Protein AF-0000000087150815 (afdb_homodimer)

InterPro domains:
  IPR011041 Soluble quinoprotein glucose/sorbosone dehydrogenase, beta-propeller domain superfamily [SSF50952] (86-424)
  IPR011042 Six-bladed beta-propeller, TolB-like [G3DSA:2.120.10.30] (76-422)
  IPR054539 Pyrroloquinoline quinone-dependent pyranose dehydrogenase, beta-propeller domain [PF22807] (89-421)

Secondary structure (DSSP, 8-state):
--------TTGGGGGGGTHHHHHHHHHHHHHHTSPPP---TTSHHHHHS--TTTT-----TTTTT--PPPPPSSPPPHHHHHHHHHH-B--TTEEEEEEEE--TTEEEEEE-TTSPEEEEESTT--EEEEEEETTEEEEEEEE-S-S---EEEEETTEEEEE-SS-EEEETTGGG-TT---S-EEEE------STTT----EE-TTS-EEEEE--SSSSS---TTSSEEEEE-TTT--EEEEEES--B---EEE-TTT--EEEEEBPPSSSBTTBSEEEEEE--STTEE--TTTEETTTEE-TTT-TT--GGGSPPPSEEEEET--EEEEEE---SSS-GGGTT-EEEEE---SSSSS----EEEEEE--TTS-S-EEEEEEB--EETTTEES--EEEEEE-TTS-EEEEETTTTEEEEEEE---/----------GGGGGGGTTHHHHHHHHHHHHHTSPPP---TTSHHHHHS--TTTT-----TTTTT--PPPPPSSPPPHHHHHHHHHH-B--TTEEEEEEEE--TTEEEEEE-TTS-EEEEESTT--EEEEEEETTEEEEEEEE-S-S---EEEEETTEEEEE-SS-EEEETTGGG-TT---S-EEEE------STTT----EE-TTS-EEEEE--SSSSS---TTSSEEEEE-TTT--EEEEEES--B---EEE-TTT--EEEEEBPPSSSBTTBSEEEEEE--STTEE--TTTEETTTEE-TTT-TT--GGGSPPPSEEEEET--EEEEEE---SSS-GGGTT-EEEEE---SSSSS----EEEEEE--TTS-S-EEEEEEB--EETTTEES--EEEEEE-TTS-EEEEETTTTEEEEEEE---

Sequence (850 aa):
MKSAFNRSIFAFAAIALLAGTTFASAQQQTDKNRALKKYESGTKEFWTHPPDDWFLGDETEAQKGLAPPSGPPTGASDTELAAMMKKIKLPPGFKIEVYASNVLAARQMAWGDKGTLFVGSFGLGNVYAIKDNNGKKEVKTILKGLNMPTGLAFQNGALYVIAVDKLIRYDNAEANLDNLGSGKVVYDDMPSYAAHGWKYIAVDKDGWFYLPFGPPFNIGIPPTSVSQIRRVDPKTGNAEIVALGVRNSVGGDVDPRTGKYWFTENARDWISDDLPSDKLNMISKIGEHFGYPYCHQGNLPDDKFAMGHKCSEFTPPVFNLGAHVAPLGMKFYTGSQFPAEYKNSILIAEHGSWNRHKYQGGRIVRITAGPDGKNAKQEIFASGWIEGDQGYLGRPADIVLDKDGSILVADDWAGAIYRISYSKKMKSAFNRSIFAFAAIALLAGTTFASAQQQTDKNRALKKYESGTKEFWTHPPDDWFLGDETEAQKGLAPPSGPPTGASDTELAAMMKKIKLPPGFKIEVYASNVLAARQMAWGDKGTLFVGSFGLGNVYAIKDNNGKKEVKTILKGLNMPTGLAFQNGALYVIAVDKLIRYDNAEANLDNLGSGKVVYDDMPSYAAHGWKYIAVDKDGWFYLPFGPPFNIGIPPTSVSQIRRVDPKTGNAEIVALGVRNSVGGDVDPRTGKYWFTENARDWISDDLPSDKLNMISKIGEHFGYPYCHQGNLPDDKFAMGHKCSEFTPPVFNLGAHVAPLGMKFYTGSQFPAEYKNSILIAEHGSWNRHKYQGGRIVRITAGPDGKNAKQEIFASGWIEGDQGYLGRPADIVLDKDGSILVADDWAGAIYRISYSKK

Structure (mmCIF, N/CA/C/O backbone):
data_AF-0000000087150815-model_v1
#
loop_
_entity.id
_entity.type
_entity.pdbx_description
1 polymer 'Glucose/Sorbosone dehydrogenase domain-containing protein'
#
loop_
_atom_site.group_PDB
_atom_site.id
_atom_site.type_symbol
_atom_site.label_atom_id
_atom_site.label_alt_id
_atom_site.label_comp_id
_atom_site.label_asym_id
_atom_site.label_entity_id
_atom_site.label_seq_id
_atom_site.pdbx_PDB_ins_code
_atom_site.Cartn_x
_atom_site.Cartn_y
_atom_site.Cartn_z
_atom_site.occupancy
_atom_site.B_iso_or_equiv
_atom_site.auth_seq_id
_atom_site.auth_com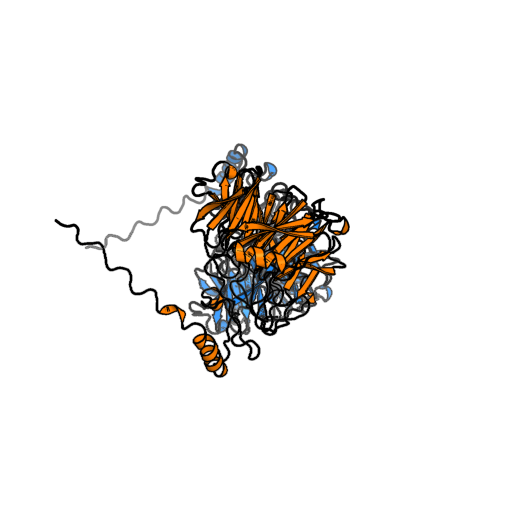p_id
_atom_site.auth_asym_id
_atom_site.auth_atom_id
_atom_site.pdbx_PDB_model_num
ATOM 1 N N . MET A 1 1 ? 7.059 -17.828 -72.375 1 16.86 1 MET A N 1
ATOM 2 C CA . MET A 1 1 ? 8.445 -18.219 -72.125 1 16.86 1 MET A CA 1
ATOM 3 C C . MET A 1 1 ? 8.734 -18.25 -70.625 1 16.86 1 MET A C 1
ATOM 5 O O . MET A 1 1 ? 9.805 -18.688 -70.25 1 16.86 1 MET A O 1
ATOM 9 N N . LYS A 1 2 ? 8.047 -17.344 -69.875 1 22.64 2 LYS A N 1
ATOM 10 C CA . LYS A 1 2 ? 8.422 -16.5 -68.75 1 22.64 2 LYS A CA 1
ATOM 11 C C . LYS A 1 2 ? 8.43 -17.266 -67.438 1 22.64 2 LYS A C 1
ATOM 13 O O . LYS A 1 2 ? 7.605 -17.016 -66.562 1 22.64 2 LYS A O 1
ATOM 18 N N . SER A 1 3 ? 8.633 -18.703 -67.375 1 20.19 3 SER A N 1
ATOM 19 C CA . SER A 1 3 ? 8.32 -19.75 -66.438 1 20.19 3 SER A CA 1
ATOM 20 C C . SER A 1 3 ? 9.328 -19.781 -65.312 1 20.19 3 SER A C 1
ATOM 22 O O . SER A 1 3 ? 9.438 -20.781 -64.562 1 20.19 3 SER A O 1
ATOM 24 N N . ALA A 1 4 ? 10.344 -18.781 -65.188 1 23.55 4 ALA A N 1
ATOM 25 C CA . ALA A 1 4 ? 11.719 -19 -64.75 1 23.55 4 ALA A CA 1
ATOM 26 C C . ALA A 1 4 ? 11.766 -19.266 -63.219 1 23.55 4 ALA A C 1
ATOM 28 O O . ALA A 1 4 ? 12.734 -19.828 -62.719 1 23.55 4 ALA A O 1
ATOM 29 N N . PHE A 1 5 ? 11.062 -18.594 -62.219 1 24.27 5 PHE A N 1
ATOM 30 C CA . PHE A 1 5 ? 11.672 -18 -61.031 1 24.27 5 PHE A CA 1
ATOM 31 C C . PHE A 1 5 ? 11.703 -19 -59.875 1 24.27 5 PHE A C 1
ATOM 33 O O . PHE A 1 5 ? 11.992 -18.641 -58.75 1 24.27 5 PHE A O 1
ATOM 40 N N . ASN A 1 6 ? 11.227 -20.297 -59.938 1 21.69 6 ASN A N 1
ATOM 41 C CA . ASN A 1 6 ? 10.68 -20.938 -58.75 1 21.69 6 ASN A CA 1
ATOM 42 C C . ASN A 1 6 ? 11.789 -21.422 -57.812 1 21.69 6 ASN A C 1
ATOM 44 O O . ASN A 1 6 ? 11.516 -21.938 -56.719 1 21.69 6 ASN A O 1
ATOM 48 N N . ARG A 1 7 ? 13.125 -21.688 -58.188 1 25.08 7 ARG A N 1
ATOM 49 C CA . ARG A 1 7 ? 13.727 -22.922 -57.688 1 25.08 7 ARG A CA 1
ATOM 50 C C . ARG A 1 7 ? 14.312 -22.719 -56.281 1 25.08 7 ARG A C 1
ATOM 52 O O . ARG A 1 7 ? 14.203 -23.594 -55.438 1 25.08 7 ARG A O 1
ATOM 59 N N . SER A 1 8 ? 15.281 -21.812 -55.938 1 24.91 8 SER A N 1
ATOM 60 C CA . SER A 1 8 ? 16.562 -22.234 -55.344 1 24.91 8 SER A CA 1
ATOM 61 C C . SER A 1 8 ? 16.531 -22.219 -53.844 1 24.91 8 SER A C 1
ATOM 63 O O . SER A 1 8 ? 17.562 -22.266 -53.188 1 24.91 8 SER A O 1
ATOM 65 N N . ILE A 1 9 ? 15.414 -22.094 -53.031 1 26.08 9 ILE A N 1
ATOM 66 C CA . ILE A 1 9 ? 15.586 -21.516 -51.688 1 26.08 9 ILE A CA 1
ATOM 67 C C . ILE A 1 9 ? 16.062 -22.594 -50.719 1 26.08 9 ILE A C 1
ATOM 69 O O . ILE A 1 9 ? 15.898 -22.469 -49.5 1 26.08 9 ILE A O 1
ATOM 73 N N . PHE A 1 10 ? 16.625 -23.844 -51.031 1 23.58 10 PHE A N 1
ATOM 74 C CA . PHE A 1 10 ? 16.562 -24.969 -50.125 1 23.58 10 PHE A CA 1
ATOM 75 C C . PHE A 1 10 ? 17.656 -24.875 -49.062 1 23.58 10 PHE A C 1
ATOM 77 O O . PHE A 1 10 ? 17.562 -25.484 -48 1 23.58 10 PHE A O 1
ATOM 84 N N . ALA A 1 11 ? 18.891 -24.328 -49.25 1 25.8 11 ALA A N 1
ATOM 85 C CA . ALA A 1 11 ? 20.062 -25.047 -48.719 1 25.8 11 ALA A CA 1
ATOM 86 C C . ALA A 1 11 ? 20.297 -24.719 -47.25 1 25.8 11 ALA A C 1
ATOM 88 O O . ALA A 1 11 ? 21 -25.438 -46.562 1 25.8 11 ALA A O 1
ATOM 89 N N . PHE A 1 12 ? 20.078 -23.516 -46.719 1 27.19 12 PHE A N 1
ATOM 90 C CA . PHE A 1 12 ? 21.031 -23.062 -45.688 1 27.19 12 PHE A CA 1
ATOM 91 C C . PHE A 1 12 ? 20.656 -23.594 -44.312 1 27.19 12 PHE A C 1
ATOM 93 O O . PHE A 1 12 ? 20.891 -22.938 -43.312 1 27.19 12 PHE A O 1
ATOM 100 N N . ALA A 1 13 ? 19.766 -24.625 -44.094 1 25.81 13 ALA A N 1
ATOM 101 C CA . ALA A 1 13 ? 19.219 -24.859 -42.75 1 25.81 13 ALA A CA 1
ATOM 102 C C . ALA A 1 13 ? 20.219 -25.609 -41.875 1 25.81 13 ALA A C 1
ATOM 104 O O . ALA A 1 13 ? 19.969 -25.812 -40.688 1 25.81 13 ALA A O 1
ATOM 105 N N . ALA A 1 14 ? 21.328 -26.234 -42.344 1 27.72 14 ALA A N 1
ATOM 106 C CA . ALA A 1 14 ? 21.906 -27.344 -41.594 1 27.72 14 ALA A CA 1
ATOM 107 C C . ALA A 1 14 ? 22.781 -26.844 -40.438 1 27.72 14 ALA A C 1
ATOM 109 O O . ALA A 1 14 ? 23.156 -27.625 -39.562 1 27.72 14 ALA A O 1
ATOM 110 N N . ILE A 1 15 ? 23.344 -25.641 -40.5 1 28.25 15 ILE A N 1
ATOM 111 C CA . ILE A 1 15 ? 24.594 -25.547 -39.75 1 28.25 15 ILE A CA 1
ATOM 112 C C . ILE A 1 15 ? 24.281 -25.359 -38.25 1 28.25 15 ILE A C 1
ATOM 114 O O . ILE A 1 15 ? 25.188 -25.328 -37.438 1 28.25 15 ILE A O 1
ATOM 118 N N . ALA A 1 16 ? 23.062 -25.078 -37.781 1 26.72 16 ALA A N 1
ATOM 119 C CA . ALA A 1 16 ? 22.922 -24.484 -36.438 1 26.72 16 ALA A CA 1
ATOM 120 C C . ALA A 1 16 ? 23.016 -25.547 -35.375 1 26.72 16 ALA A C 1
ATOM 122 O O . ALA A 1 16 ? 22.953 -25.234 -34.156 1 26.72 16 ALA A O 1
ATOM 123 N N . LEU A 1 17 ? 23.094 -26.875 -35.719 1 29.45 17 LEU A N 1
ATOM 124 C CA . LEU A 1 17 ? 22.859 -27.844 -34.656 1 29.45 17 LEU A CA 1
ATOM 125 C C . LEU A 1 17 ? 24.094 -28.016 -33.75 1 29.45 17 LEU A C 1
ATOM 127 O O . LEU A 1 17 ? 23.969 -28.375 -32.594 1 29.45 17 LEU A O 1
ATOM 131 N N . LEU A 1 18 ? 25.328 -27.891 -34.344 1 28.66 18 LEU A N 1
ATOM 132 C CA . LEU A 1 18 ? 26.469 -28.406 -33.594 1 28.66 18 LEU A CA 1
ATOM 133 C C . LEU A 1 18 ? 26.906 -27.422 -32.5 1 28.66 18 LEU A C 1
ATOM 135 O O . LEU A 1 18 ? 27.781 -27.734 -31.688 1 28.66 18 LEU A O 1
ATOM 139 N N . ALA A 1 19 ? 26.484 -26.109 -32.562 1 32.75 19 ALA A N 1
ATOM 140 C CA . ALA A 1 19 ? 27.141 -25.141 -31.672 1 32.75 19 ALA A CA 1
ATOM 141 C C . ALA A 1 19 ? 26.641 -25.281 -30.234 1 32.75 19 ALA A C 1
ATOM 143 O O . ALA A 1 19 ? 27.047 -24.531 -29.359 1 32.75 19 ALA A O 1
ATOM 144 N N . GLY A 1 20 ? 25.844 -26.203 -29.953 1 30.84 20 GLY A N 1
ATOM 145 C CA . GLY A 1 20 ? 25.203 -26.203 -28.641 1 30.84 20 GLY A CA 1
ATOM 146 C C . GLY A 1 20 ? 26.141 -26.594 -27.516 1 30.84 20 GLY A C 1
ATOM 147 O O . GLY A 1 20 ? 26.094 -26.031 -26.422 1 30.84 20 GLY A O 1
ATOM 148 N N . THR A 1 21 ? 27.016 -27.656 -27.703 1 37.81 21 THR A N 1
ATOM 149 C CA . THR A 1 21 ? 27.797 -28.172 -26.578 1 37.81 21 THR A CA 1
ATOM 150 C C . THR A 1 21 ? 28.984 -27.25 -26.281 1 37.81 21 THR A C 1
ATOM 152 O O . THR A 1 21 ? 29.406 -27.125 -25.141 1 37.81 21 THR A O 1
ATOM 155 N N . THR A 1 22 ? 29.656 -26.734 -27.312 1 38.59 22 THR A N 1
ATOM 156 C CA . THR A 1 22 ? 30.875 -25.969 -27.141 1 38.59 22 THR A CA 1
ATOM 157 C C . THR A 1 22 ? 30.562 -24.609 -26.5 1 38.59 22 THR A C 1
ATOM 159 O O . THR A 1 22 ? 31.453 -23.969 -25.922 1 38.59 22 THR A O 1
ATOM 162 N N . PHE A 1 23 ? 29.391 -24.078 -26.672 1 35.88 23 PHE A N 1
ATOM 163 C CA . PHE A 1 23 ? 29.047 -22.766 -26.141 1 35.88 23 PHE A CA 1
ATOM 164 C C . PHE A 1 23 ? 28.875 -22.812 -24.625 1 35.88 23 PHE A C 1
ATOM 166 O O . PHE A 1 23 ? 29.188 -21.844 -23.938 1 35.88 23 PHE A O 1
ATOM 173 N N . ALA A 1 24 ? 28.5 -23.969 -23.969 1 39.47 24 ALA A N 1
ATOM 174 C CA . ALA A 1 24 ? 28.406 -24.016 -22.516 1 39.47 24 ALA A CA 1
ATOM 175 C C . ALA A 1 24 ? 29.781 -23.984 -21.859 1 39.47 24 ALA A C 1
ATOM 177 O O . ALA A 1 24 ? 29.984 -23.281 -20.859 1 39.47 24 ALA A O 1
ATOM 178 N N . SER A 1 25 ? 30.812 -24.75 -22.391 1 39.47 25 SER A N 1
ATOM 179 C CA . SER A 1 25 ? 32.156 -24.734 -21.797 1 39.47 25 SER A CA 1
ATOM 180 C C . SER A 1 25 ? 32.844 -23.391 -22.016 1 39.47 25 SER A C 1
ATOM 182 O O . SER A 1 25 ? 33.625 -22.953 -21.188 1 39.47 25 SER A O 1
ATOM 184 N N . ALA A 1 26 ? 32.719 -22.891 -23.156 1 42.22 26 ALA A N 1
ATOM 185 C CA . ALA A 1 26 ? 33.375 -21.625 -23.422 1 42.22 26 ALA A CA 1
ATOM 186 C C . ALA A 1 26 ? 32.719 -20.5 -22.609 1 42.22 26 ALA A C 1
ATOM 188 O O . ALA A 1 26 ? 33.406 -19.547 -22.219 1 42.22 26 ALA A O 1
ATOM 189 N N . GLN A 1 27 ? 31.422 -20.531 -22.438 1 41.69 27 GLN A N 1
ATOM 190 C CA . GLN A 1 27 ? 30.75 -19.562 -21.562 1 41.69 27 GLN A CA 1
ATOM 191 C C . GLN A 1 27 ? 31.172 -19.75 -20.109 1 41.69 27 GLN A C 1
ATOM 193 O O . GLN A 1 27 ? 31.297 -18.766 -19.375 1 41.69 27 GLN A O 1
ATOM 198 N N . GLN A 1 28 ? 31.375 -20.938 -19.609 1 44.97 28 GLN A N 1
ATOM 199 C CA . GLN A 1 28 ? 31.891 -21.172 -18.25 1 44.97 28 GLN A CA 1
ATOM 200 C C . GLN A 1 28 ? 33.312 -20.594 -18.109 1 44.97 28 GLN A C 1
ATOM 202 O O . GLN A 1 28 ? 33.625 -20.031 -17.062 1 44.97 28 GLN A O 1
ATOM 207 N N . GLN A 1 29 ? 34.125 -20.891 -18.953 1 46.22 29 GLN A N 1
ATOM 208 C CA . GLN A 1 29 ? 35.5 -20.406 -18.859 1 46.22 29 GLN A CA 1
ATOM 209 C C . GLN A 1 29 ? 35.562 -18.891 -18.938 1 46.22 29 GLN A C 1
ATOM 211 O O . GLN A 1 29 ? 36.344 -18.25 -18.234 1 46.22 29 GLN A O 1
ATOM 216 N N . THR A 1 30 ? 34.938 -18.312 -19.891 1 49.72 30 THR A N 1
ATOM 217 C CA . THR A 1 30 ? 34.938 -16.859 -20.016 1 49.72 30 THR A CA 1
ATOM 218 C C . THR A 1 30 ? 34.312 -16.203 -18.797 1 49.72 30 THR A C 1
ATOM 220 O O . THR A 1 30 ? 34.594 -15.047 -18.484 1 49.72 30 THR A O 1
ATOM 223 N N . ASP A 1 31 ? 33.5 -16.922 -18.031 1 58.19 31 ASP A N 1
ATOM 224 C CA . ASP A 1 31 ? 32.781 -16.375 -16.875 1 58.19 31 ASP A CA 1
ATOM 225 C C . ASP A 1 31 ? 33.688 -16.312 -15.656 1 58.19 31 ASP A C 1
ATOM 227 O O . ASP A 1 31 ? 33.531 -15.453 -14.781 1 58.19 31 ASP A O 1
ATOM 231 N N . LYS A 1 32 ? 34.719 -17.203 -15.578 1 58.09 32 LYS A N 1
ATOM 232 C CA . LYS A 1 32 ? 35.5 -17.234 -14.352 1 58.09 32 LYS A CA 1
ATOM 233 C C . LYS A 1 32 ? 36.219 -15.891 -14.125 1 58.09 32 LYS A C 1
ATOM 235 O O . LYS A 1 32 ? 36.344 -15.438 -12.984 1 58.09 32 LYS A O 1
ATOM 240 N N . ASN A 1 33 ? 36.594 -15.25 -15.195 1 68.12 33 ASN A N 1
ATOM 241 C CA . ASN A 1 33 ? 37.406 -14.047 -14.984 1 68.12 33 ASN A CA 1
ATOM 242 C C . ASN A 1 33 ? 36.562 -12.781 -15.094 1 68.12 33 ASN A C 1
ATOM 244 O O . ASN A 1 33 ? 37.062 -11.672 -14.977 1 68.12 33 ASN A O 1
ATOM 248 N N . ARG A 1 34 ? 35.312 -13.117 -15.281 1 79.5 34 ARG A N 1
ATOM 249 C CA . ARG A 1 34 ? 34.5 -11.922 -15.422 1 79.5 34 ARG A CA 1
ATOM 250 C C . ARG A 1 34 ? 34.125 -11.344 -14.062 1 79.5 34 ARG A C 1
ATOM 252 O O . ARG A 1 34 ? 34 -12.086 -13.086 1 79.5 34 ARG A O 1
ATOM 259 N N . ALA A 1 35 ? 34.125 -10.023 -13.906 1 86.06 35 ALA A N 1
ATOM 260 C CA . ALA A 1 35 ? 33.688 -9.336 -12.688 1 86.06 35 ALA A CA 1
ATOM 261 C C . ALA A 1 35 ? 32.25 -9.703 -12.328 1 86.06 35 ALA A C 1
ATOM 263 O O . ALA A 1 35 ? 31.422 -9.953 -13.211 1 86.06 35 ALA A O 1
ATOM 264 N N . LEU A 1 36 ? 32.062 -9.828 -11.039 1 88.06 36 LEU A N 1
ATOM 265 C CA . LEU A 1 36 ? 30.703 -10.078 -10.539 1 88.06 36 LEU A CA 1
ATOM 266 C C . LEU A 1 36 ? 29.766 -8.938 -10.906 1 88.06 36 LEU A C 1
ATOM 268 O O . LEU A 1 36 ? 30.125 -7.766 -10.812 1 88.06 36 LEU A O 1
ATOM 272 N N . LYS A 1 37 ? 28.594 -9.359 -11.414 1 84.25 37 LYS A N 1
ATOM 273 C CA . LYS A 1 37 ? 27.578 -8.352 -11.68 1 84.25 37 LYS A CA 1
ATOM 274 C C . LYS A 1 37 ? 27.016 -7.781 -10.383 1 84.25 37 LYS A C 1
ATOM 276 O O . LYS A 1 37 ? 26.75 -8.523 -9.438 1 84.25 37 LYS A O 1
ATOM 281 N N . LYS A 1 38 ? 26.969 -6.457 -10.312 1 85.31 38 LYS A N 1
ATOM 282 C CA . LYS A 1 38 ? 26.391 -5.73 -9.188 1 85.31 38 LYS A CA 1
ATOM 283 C C . LYS A 1 38 ? 25.469 -4.617 -9.68 1 85.31 38 LYS A C 1
ATOM 285 O O . LYS A 1 38 ? 25.766 -3.936 -10.656 1 85.31 38 LYS A O 1
ATOM 290 N N . TYR A 1 39 ? 24.297 -4.531 -8.938 1 85.81 39 TYR A N 1
ATOM 291 C CA . TYR A 1 39 ? 23.344 -3.52 -9.359 1 85.81 39 TYR A CA 1
ATOM 292 C C . TYR A 1 39 ? 23.031 -2.561 -8.211 1 85.81 39 TYR A C 1
ATOM 294 O O . TYR A 1 39 ? 22.953 -2.973 -7.055 1 85.81 39 TYR A O 1
ATOM 302 N N . GLU A 1 40 ? 22.812 -1.268 -8.57 1 86.38 40 GLU A N 1
ATOM 303 C CA . GLU A 1 40 ? 22.266 -0.286 -7.637 1 86.38 40 GLU A CA 1
ATOM 304 C C . GLU A 1 40 ? 20.734 -0.297 -7.656 1 86.38 40 GLU A C 1
ATOM 306 O O . GLU A 1 40 ? 20.109 0.662 -8.109 1 86.38 40 GLU A O 1
ATOM 311 N N . SER A 1 41 ? 20.188 -1.34 -7.078 1 86.69 41 SER A N 1
ATOM 312 C CA . SER A 1 41 ? 18.766 -1.632 -7.23 1 86.69 41 SER A CA 1
ATOM 313 C C . SER A 1 41 ? 17.938 -0.947 -6.148 1 86.69 41 SER A C 1
ATOM 315 O O . SER A 1 41 ? 16.781 -1.288 -5.941 1 86.69 41 SER A O 1
ATOM 317 N N . GLY A 1 42 ? 18.547 0.012 -5.504 1 84.5 42 GLY A N 1
ATOM 318 C CA . GLY A 1 42 ? 17.828 0.72 -4.453 1 84.5 42 GLY A CA 1
ATOM 319 C C . GLY A 1 42 ? 17.328 2.082 -4.887 1 84.5 42 GLY A C 1
ATOM 320 O O . GLY A 1 42 ? 16.797 2.844 -4.07 1 84.5 42 GLY A O 1
ATOM 321 N N . THR A 1 43 ? 17.453 2.342 -6.129 1 83 43 THR A N 1
ATOM 322 C CA . THR A 1 43 ? 17.125 3.697 -6.562 1 83 43 THR A CA 1
ATOM 323 C C . THR A 1 43 ? 15.93 3.689 -7.512 1 83 43 THR A C 1
ATOM 325 O O . THR A 1 43 ? 15.664 2.684 -8.172 1 83 43 THR A O 1
ATOM 328 N N . LYS A 1 44 ? 15.297 4.816 -7.543 1 82.56 44 LYS A N 1
ATOM 329 C CA . LYS A 1 44 ? 14.211 5.004 -8.5 1 82.56 44 LYS A CA 1
ATOM 330 C C . LYS A 1 44 ? 14.68 4.746 -9.93 1 82.56 44 LYS A C 1
ATOM 332 O O . LYS A 1 44 ? 13.938 4.191 -10.742 1 82.56 44 LYS A O 1
ATOM 337 N N . GLU A 1 45 ? 15.836 5.184 -10.211 1 81.69 45 GLU A N 1
ATOM 338 C CA . GLU A 1 45 ? 16.391 4.996 -11.547 1 81.69 45 GLU A CA 1
ATOM 339 C C . GLU A 1 45 ? 16.422 3.518 -11.938 1 81.69 45 GLU A C 1
ATOM 341 O O . GLU A 1 45 ? 16.188 3.172 -13.094 1 81.69 45 GLU A O 1
ATOM 346 N N . PHE A 1 46 ? 16.656 2.672 -11.023 1 86.25 46 PHE A N 1
ATOM 347 C CA . PHE A 1 46 ? 16.781 1.246 -11.305 1 86.25 46 PHE A CA 1
ATOM 348 C C . PHE A 1 46 ? 15.461 0.666 -11.789 1 86.25 46 PHE A C 1
ATOM 350 O O . PHE A 1 46 ? 15.43 -0.088 -12.766 1 86.25 46 PHE A O 1
ATOM 357 N N . TRP A 1 47 ? 14.32 1.069 -11.156 1 83.38 47 TRP A N 1
ATOM 358 C CA . TRP A 1 47 ? 13.078 0.414 -11.562 1 83.38 47 TRP A CA 1
ATOM 359 C C . TRP A 1 47 ? 12.391 1.198 -12.672 1 83.38 47 TRP A C 1
ATOM 361 O O . TRP A 1 47 ? 11.461 0.695 -13.312 1 83.38 47 TRP A O 1
ATOM 371 N N . THR A 1 48 ? 12.805 2.398 -12.867 1 82.94 48 THR A N 1
ATOM 372 C CA . THR A 1 48 ? 12.266 3.139 -14 1 82.94 48 THR A CA 1
ATOM 373 C C . THR A 1 48 ? 12.898 2.664 -15.305 1 82.94 48 THR A C 1
ATOM 375 O O . THR A 1 48 ? 12.258 2.686 -16.359 1 82.94 48 THR A O 1
ATOM 378 N N . HIS A 1 49 ? 14.195 2.316 -15.211 1 81.12 49 HIS A N 1
ATOM 379 C CA . HIS A 1 49 ? 14.953 1.788 -16.344 1 81.12 49 HIS A CA 1
ATOM 380 C C . HIS A 1 49 ? 15.703 0.514 -15.953 1 81.12 49 HIS A C 1
ATOM 382 O O . HIS A 1 49 ? 16.938 0.491 -15.93 1 81.12 49 HIS A O 1
ATOM 388 N N . PRO A 1 50 ? 14.906 -0.512 -15.789 1 76.25 50 PRO A N 1
ATOM 389 C CA . PRO A 1 50 ? 15.578 -1.744 -15.367 1 76.25 50 PRO A CA 1
ATOM 390 C C . PRO A 1 50 ? 16.5 -2.309 -16.453 1 76.25 50 PRO A C 1
ATOM 392 O O . PRO A 1 50 ? 16.188 -2.207 -17.641 1 76.25 50 PRO A O 1
ATOM 395 N N . PRO A 1 51 ? 17.609 -2.799 -16.016 1 76.25 51 PRO A N 1
ATOM 396 C CA . PRO A 1 51 ? 18.469 -3.441 -17 1 76.25 51 PRO A CA 1
ATOM 397 C C . PRO A 1 51 ? 17.797 -4.629 -17.688 1 76.25 51 PRO A C 1
ATOM 399 O O . PRO A 1 51 ? 16.844 -5.203 -17.156 1 76.25 51 PRO A O 1
ATOM 402 N N . ASP A 1 52 ? 18.25 -4.977 -18.891 1 70.06 52 ASP A N 1
ATOM 403 C CA . ASP A 1 52 ? 17.688 -6.09 -19.656 1 70.06 52 ASP A CA 1
ATOM 404 C C . ASP A 1 52 ? 17.734 -7.387 -18.859 1 70.06 52 ASP A C 1
ATOM 406 O O . ASP A 1 52 ? 16.875 -8.25 -19 1 70.06 52 ASP A O 1
ATOM 410 N N . ASP A 1 53 ? 18.891 -7.488 -18.109 1 68.06 53 ASP A N 1
ATOM 411 C CA . ASP A 1 53 ? 19.031 -8.68 -17.297 1 68.06 53 ASP A CA 1
ATOM 412 C C . ASP A 1 53 ? 18.438 -8.469 -15.898 1 68.06 53 ASP A C 1
ATOM 414 O O . ASP A 1 53 ? 18.953 -8.984 -14.906 1 68.06 53 ASP A O 1
ATOM 418 N N . TRP A 1 54 ? 17.453 -7.645 -15.867 1 58.25 54 TRP A N 1
ATOM 419 C CA . TRP A 1 54 ? 16.906 -7.172 -14.602 1 58.25 54 TRP A CA 1
ATOM 420 C C . TRP A 1 54 ? 16.438 -8.344 -13.742 1 58.25 54 TRP A C 1
ATOM 422 O O . TRP A 1 54 ? 16.266 -8.195 -12.523 1 58.25 54 TRP A O 1
ATOM 432 N N . PHE A 1 55 ? 16.328 -9.477 -14.461 1 63.09 55 PHE A N 1
ATOM 433 C CA . PHE A 1 55 ? 15.961 -10.672 -13.719 1 63.09 55 PHE A CA 1
ATOM 434 C C . PHE A 1 55 ? 17.172 -11.258 -12.992 1 63.09 55 PHE A C 1
ATOM 436 O O . PHE A 1 55 ? 17.016 -12.109 -12.109 1 63.09 55 PHE A O 1
ATOM 443 N N . LEU A 1 56 ? 18.234 -10.461 -13.383 1 69.69 56 LEU A N 1
ATOM 444 C CA . LEU A 1 56 ? 19.422 -11 -12.703 1 69.69 56 LEU A CA 1
ATOM 445 C C . LEU A 1 56 ? 19.859 -10.078 -11.578 1 69.69 56 LEU A C 1
ATOM 447 O O . LEU A 1 56 ? 19.625 -8.867 -11.625 1 69.69 56 LEU A O 1
ATOM 451 N N . GLY A 1 57 ? 20.109 -10.469 -10.312 1 75.81 57 GLY A N 1
ATOM 452 C CA . GLY A 1 57 ? 20.578 -9.805 -9.102 1 75.81 57 GLY A CA 1
ATOM 453 C C . GLY A 1 57 ? 22.094 -9.82 -8.969 1 75.81 57 GLY A C 1
ATOM 454 O O . GLY A 1 57 ? 22.797 -10.195 -9.906 1 75.81 57 GLY A O 1
ATOM 455 N N . ASP A 1 58 ? 22.484 -9.312 -7.895 1 82.75 58 ASP A N 1
ATOM 456 C CA . ASP A 1 58 ? 23.922 -9.32 -7.582 1 82.75 58 ASP A CA 1
ATOM 457 C C . ASP A 1 58 ? 24.469 -10.75 -7.539 1 82.75 58 ASP A C 1
ATOM 459 O O . ASP A 1 58 ? 24.016 -11.562 -6.723 1 82.75 58 ASP A O 1
ATOM 463 N N . GLU A 1 59 ? 25.438 -10.945 -8.344 1 86.19 59 GLU A N 1
ATOM 464 C CA . GLU A 1 59 ? 26.047 -12.273 -8.414 1 86.19 59 GLU A CA 1
ATOM 465 C C . GLU A 1 59 ? 27.016 -12.5 -7.25 1 86.19 59 GLU A C 1
ATOM 467 O O . GLU A 1 59 ? 27.578 -11.547 -6.715 1 86.19 59 GLU A O 1
ATOM 472 N N . THR A 1 60 ? 27.062 -13.633 -6.812 1 88.12 60 THR A N 1
ATOM 473 C CA . THR A 1 60 ? 28.141 -14.086 -5.938 1 88.12 60 THR A CA 1
ATOM 474 C C . THR A 1 60 ? 29.109 -15 -6.691 1 88.12 60 THR A C 1
ATOM 476 O O . THR A 1 60 ? 28.766 -15.539 -7.742 1 88.12 60 THR A O 1
ATOM 479 N N . GLU A 1 61 ? 30.312 -15.102 -6.094 1 89.88 61 GLU A N 1
ATOM 480 C CA . GLU A 1 61 ? 31.281 -16 -6.715 1 89.88 61 GLU A CA 1
ATOM 481 C C . GLU A 1 61 ? 30.734 -17.422 -6.793 1 89.88 61 GLU A C 1
ATOM 483 O O . GLU A 1 61 ? 30.953 -18.125 -7.781 1 89.88 61 GLU A O 1
ATOM 488 N N . ALA A 1 62 ? 30 -17.781 -5.805 1 90 62 ALA A N 1
ATOM 489 C CA . ALA A 1 62 ? 29.484 -19.141 -5.723 1 90 62 ALA A CA 1
ATOM 490 C C . ALA A 1 62 ? 28.391 -19.375 -6.75 1 90 62 ALA A C 1
ATOM 492 O O . ALA A 1 62 ? 28.234 -20.5 -7.262 1 90 62 ALA A O 1
ATOM 493 N N . GLN A 1 63 ? 27.672 -18.359 -7.086 1 87.69 63 GLN A N 1
ATOM 494 C CA . GLN A 1 63 ? 26.5 -18.547 -7.934 1 87.69 63 GLN A CA 1
ATOM 495 C C . GLN A 1 63 ? 26.75 -18.016 -9.344 1 87.69 63 GLN A C 1
ATOM 497 O O . GLN A 1 63 ? 25.859 -18.094 -10.203 1 87.69 63 GLN A O 1
ATOM 502 N N . LYS A 1 64 ? 27.891 -17.531 -9.508 1 86.56 64 LYS A N 1
ATOM 503 C CA . LYS A 1 64 ? 28.25 -16.984 -10.805 1 86.56 64 LYS A CA 1
ATOM 504 C C . LYS A 1 64 ? 28.047 -18.016 -11.914 1 86.56 64 LYS A C 1
ATOM 506 O O . LYS A 1 64 ? 28.438 -19.172 -11.773 1 86.56 64 LYS A O 1
ATOM 511 N N . GLY A 1 65 ? 27.344 -17.562 -13 1 83.75 65 GLY A N 1
ATOM 512 C CA . GLY A 1 65 ? 27.172 -18.438 -14.156 1 83.75 65 GLY A CA 1
ATOM 513 C C . GLY A 1 65 ? 25.844 -19.156 -14.164 1 83.75 65 GLY A C 1
ATOM 514 O O . GLY A 1 65 ? 25.422 -19.688 -15.195 1 83.75 65 GLY A O 1
ATOM 515 N N . LEU A 1 66 ? 25.188 -19.266 -13.031 1 88.06 66 LEU A N 1
ATOM 516 C CA . LEU A 1 66 ? 23.875 -19.875 -13 1 88.06 66 LEU A CA 1
ATOM 517 C C . LEU A 1 66 ? 22.875 -19.062 -13.828 1 88.06 66 LEU A C 1
ATOM 519 O O . LEU A 1 66 ? 22.938 -17.828 -13.844 1 88.06 66 LEU A O 1
ATOM 523 N N . ALA A 1 67 ? 22 -19.734 -14.531 1 86.94 67 ALA A N 1
ATOM 524 C CA . ALA A 1 67 ? 20.984 -19.109 -15.367 1 86.94 67 ALA A CA 1
ATOM 525 C C . ALA A 1 67 ? 19.734 -19.984 -15.477 1 86.94 67 ALA A C 1
ATOM 527 O O . ALA A 1 67 ? 19.812 -21.203 -15.312 1 86.94 67 ALA A O 1
ATOM 528 N N . PRO A 1 68 ? 18.641 -19.359 -15.742 1 87.06 68 PRO A N 1
ATOM 529 C CA . PRO A 1 68 ? 17.438 -20.172 -15.977 1 87.06 68 PRO A CA 1
ATOM 530 C C . PRO A 1 68 ? 17.609 -21.141 -17.141 1 87.06 68 PRO A C 1
ATOM 532 O O . PRO A 1 68 ? 18.219 -20.781 -18.156 1 87.06 68 PRO A O 1
ATOM 535 N N . PRO A 1 69 ? 17.078 -22.297 -16.922 1 87.25 69 PRO A N 1
ATOM 536 C CA . PRO A 1 69 ? 17.156 -23.234 -18.047 1 87.25 69 PRO A CA 1
ATOM 537 C C . PRO A 1 69 ? 16.234 -22.859 -19.203 1 87.25 69 PRO A C 1
ATOM 539 O O . PRO A 1 69 ? 15.195 -22.219 -18.984 1 87.25 69 PRO A O 1
ATOM 542 N N . SER A 1 70 ? 16.656 -23.219 -20.375 1 81 70 SER A N 1
ATOM 543 C CA . SER A 1 70 ? 15.812 -23.031 -21.562 1 81 70 SER A CA 1
ATOM 544 C C . SER A 1 70 ? 14.93 -24.25 -21.812 1 81 70 SER A C 1
ATOM 546 O O . SER A 1 70 ? 15.414 -25.375 -21.844 1 81 70 SER A O 1
ATOM 548 N N . GLY A 1 71 ? 13.688 -24.078 -21.781 1 73.81 71 GLY A N 1
ATOM 549 C CA . GLY A 1 71 ? 12.766 -25.172 -22.047 1 73.81 71 GLY A CA 1
ATOM 550 C C . GLY A 1 71 ? 12.742 -25.594 -23.5 1 73.81 71 GLY A C 1
ATOM 551 O O . GLY A 1 71 ? 13.258 -24.891 -24.359 1 73.81 71 GLY A O 1
ATOM 552 N N . PRO A 1 72 ? 12.227 -26.828 -23.719 1 76.44 72 PRO A N 1
ATOM 553 C CA . PRO A 1 72 ? 12.078 -27.266 -25.109 1 76.44 72 PRO A CA 1
ATOM 554 C C . PRO A 1 72 ? 11.172 -26.344 -25.922 1 76.44 72 PRO A C 1
ATOM 556 O O . PRO A 1 72 ? 10.188 -25.812 -25.391 1 76.44 72 PRO A O 1
ATOM 559 N N . PRO A 1 73 ? 11.625 -26.062 -27.094 1 75.06 73 PRO A N 1
ATOM 560 C CA . PRO A 1 73 ? 10.789 -25.188 -27.922 1 75.06 73 PRO A CA 1
ATOM 561 C C . PRO A 1 73 ? 9.414 -25.781 -28.219 1 75.06 73 PRO A C 1
ATOM 563 O O . PRO A 1 73 ? 8.469 -25.047 -28.5 1 75.06 73 PRO A O 1
ATOM 566 N N . THR A 1 74 ? 9.492 -27.125 -28.219 1 84.62 74 THR A N 1
ATOM 567 C CA . THR A 1 74 ? 8.234 -27.828 -28.406 1 84.62 74 THR A CA 1
ATOM 568 C C . THR A 1 74 ? 7.848 -28.609 -27.156 1 84.62 74 THR A C 1
ATOM 570 O O . THR A 1 74 ? 8.695 -28.859 -26.297 1 84.62 74 THR A O 1
ATOM 573 N N . GLY A 1 75 ? 6.68 -28.766 -26.828 1 89.81 75 GLY A N 1
ATOM 574 C CA . GLY A 1 75 ? 6.238 -29.641 -25.75 1 89.81 75 GLY A CA 1
ATOM 575 C C . GLY A 1 75 ? 6.711 -31.078 -25.922 1 89.81 75 GLY A C 1
ATOM 576 O O . GLY A 1 75 ? 7.273 -31.438 -26.953 1 89.81 75 GLY A O 1
ATOM 577 N N . ALA A 1 76 ? 6.711 -31.797 -24.844 1 94.69 76 ALA A N 1
ATOM 578 C CA . ALA A 1 76 ? 7.082 -33.188 -24.891 1 94.69 76 ALA A CA 1
ATOM 579 C C . ALA A 1 76 ? 6.152 -34 -25.812 1 94.69 76 ALA A C 1
ATOM 581 O O . ALA A 1 76 ? 4.949 -33.719 -25.859 1 94.69 76 ALA A O 1
ATOM 582 N N . SER A 1 77 ? 6.73 -34.969 -26.531 1 95.38 77 SER A N 1
ATOM 583 C CA . SER A 1 77 ? 5.922 -35.875 -27.344 1 95.38 77 SER A CA 1
ATOM 584 C C . SER A 1 77 ? 5.105 -36.844 -26.469 1 95.38 77 SER A C 1
ATOM 586 O O . SER A 1 77 ? 5.379 -36.969 -25.266 1 95.38 77 SER A O 1
ATOM 588 N N . ASP A 1 78 ? 4.176 -37.469 -27.125 1 95.5 78 ASP A N 1
ATOM 589 C CA . ASP A 1 78 ? 3.367 -38.438 -26.391 1 95.5 78 ASP A CA 1
ATOM 590 C C . ASP A 1 78 ? 4.234 -39.562 -25.828 1 95.5 78 ASP A C 1
ATOM 592 O O . ASP A 1 78 ? 3.984 -40.031 -24.719 1 95.5 78 ASP A O 1
ATOM 596 N N . THR A 1 79 ? 5.195 -39.969 -26.594 1 96.81 79 THR A N 1
ATOM 597 C CA . THR A 1 79 ? 6.098 -41.031 -26.141 1 96.81 79 THR A CA 1
ATOM 598 C C . THR A 1 79 ? 6.914 -40.562 -24.938 1 96.81 79 THR A C 1
ATOM 600 O O . THR A 1 79 ? 7.09 -41.312 -23.984 1 96.81 79 THR A O 1
ATOM 603 N N . GLU A 1 80 ? 7.418 -39.375 -25 1 95.94 80 GLU A N 1
ATOM 604 C CA . GLU A 1 80 ? 8.172 -38.812 -23.891 1 95.94 80 GLU A CA 1
ATOM 605 C C . GLU A 1 80 ? 7.305 -38.656 -22.641 1 95.94 80 GLU A C 1
ATOM 607 O O . GLU A 1 80 ? 7.758 -38.938 -21.531 1 95.94 80 GLU A O 1
ATOM 612 N N . LEU A 1 81 ? 6.098 -38.219 -22.844 1 97.94 81 LEU A N 1
ATOM 613 C CA . LEU A 1 81 ? 5.164 -38.062 -21.734 1 97.94 81 LEU A CA 1
ATOM 614 C C . LEU A 1 81 ? 4.871 -39.406 -21.078 1 97.94 81 LEU A C 1
ATOM 616 O O . LEU A 1 81 ? 4.844 -39.531 -19.859 1 97.94 81 LEU A O 1
ATOM 620 N N . ALA A 1 82 ? 4.637 -40.406 -21.938 1 97.38 82 ALA A N 1
ATOM 621 C CA . ALA A 1 82 ? 4.383 -41.75 -21.406 1 97.38 82 ALA A CA 1
ATOM 622 C C . ALA A 1 82 ? 5.559 -42.25 -20.578 1 97.38 82 ALA A C 1
ATOM 624 O O . ALA A 1 82 ? 5.371 -42.844 -19.516 1 97.38 82 ALA A O 1
ATOM 625 N N . ALA A 1 83 ? 6.723 -42.031 -21.062 1 97.62 83 ALA A N 1
ATOM 626 C CA . ALA A 1 83 ? 7.926 -42.438 -20.328 1 97.62 83 ALA A CA 1
ATOM 627 C C . ALA A 1 83 ? 8.062 -41.656 -19.031 1 97.62 83 ALA A C 1
ATOM 629 O O . ALA A 1 83 ? 8.477 -42.219 -18 1 97.62 83 ALA A O 1
ATOM 630 N N . MET A 1 84 ? 7.75 -40.406 -19.062 1 97.62 84 MET A N 1
ATOM 631 C CA . MET A 1 84 ? 7.836 -39.562 -17.891 1 97.62 84 MET A CA 1
ATOM 632 C C . MET A 1 84 ? 6.883 -40.031 -16.797 1 97.62 84 MET A C 1
ATOM 634 O O . MET A 1 84 ? 7.238 -40.031 -15.617 1 97.62 84 MET A O 1
ATOM 638 N N . MET A 1 85 ? 5.656 -40.406 -17.156 1 97.94 85 MET A N 1
ATOM 639 C CA . MET A 1 85 ? 4.668 -40.844 -16.172 1 97.94 85 MET A CA 1
ATOM 640 C C . MET A 1 85 ? 5.191 -42.031 -15.383 1 97.94 85 MET A C 1
ATOM 642 O O . MET A 1 85 ? 4.863 -42.188 -14.203 1 97.94 85 MET A O 1
ATOM 646 N N . LYS A 1 86 ? 6.055 -42.875 -16 1 97.56 86 LYS A N 1
ATOM 647 C CA . LYS A 1 86 ? 6.598 -44.031 -15.344 1 97.56 86 LYS A CA 1
ATOM 648 C C . LYS A 1 86 ? 7.66 -43.656 -14.312 1 97.56 86 LYS A C 1
ATOM 650 O O . LYS A 1 86 ? 7.992 -44.438 -13.43 1 97.56 86 LYS A O 1
ATOM 655 N N . LYS A 1 87 ? 8.164 -42.5 -14.445 1 98 87 LYS A N 1
ATOM 656 C CA . LYS A 1 87 ? 9.25 -42.062 -13.578 1 98 87 LYS A CA 1
ATOM 657 C C . LYS A 1 87 ? 8.727 -41.312 -12.367 1 98 87 LYS A C 1
ATOM 659 O O . LYS A 1 87 ? 9.453 -41.094 -11.398 1 98 87 LYS A O 1
ATOM 664 N N . ILE A 1 88 ? 7.488 -40.844 -12.438 1 98.81 88 ILE A N 1
ATOM 665 C CA . ILE A 1 88 ? 6.922 -40.062 -11.352 1 98.81 88 ILE A CA 1
ATOM 666 C C . ILE A 1 88 ? 6.59 -40.969 -10.172 1 98.81 88 ILE A C 1
ATOM 668 O O . ILE A 1 88 ? 5.949 -42 -10.336 1 98.81 88 ILE A O 1
ATOM 672 N N . LYS A 1 89 ? 7.066 -40.594 -9.023 1 98.69 89 LYS A N 1
ATOM 673 C CA . LYS A 1 89 ? 6.82 -41.312 -7.785 1 98.69 89 LYS A CA 1
ATOM 674 C C . LYS A 1 89 ? 5.645 -40.719 -7.016 1 98.69 89 LYS A C 1
ATOM 676 O O . LYS A 1 89 ? 5.59 -39.5 -6.793 1 98.69 89 LYS A O 1
ATOM 681 N N . LEU A 1 90 ? 4.727 -41.531 -6.652 1 98.69 90 LEU A N 1
ATOM 682 C CA . LEU A 1 90 ? 3.531 -41.156 -5.891 1 98.69 90 LEU A CA 1
ATOM 683 C C . LEU A 1 90 ? 3.326 -42.125 -4.727 1 98.69 90 LEU A C 1
ATOM 685 O O . LEU A 1 90 ? 3.877 -43.219 -4.723 1 98.69 90 LEU A O 1
ATOM 689 N N . PRO A 1 91 ? 2.564 -41.719 -3.711 1 98 91 PRO A N 1
ATOM 690 C CA . PRO A 1 91 ? 2.219 -42.656 -2.66 1 98 91 PRO A CA 1
ATOM 691 C C . PRO A 1 91 ? 1.388 -43.844 -3.178 1 98 91 PRO A C 1
ATOM 693 O O . PRO A 1 91 ? 0.769 -43.75 -4.242 1 98 91 PRO A O 1
ATOM 696 N N . PRO A 1 92 ? 1.43 -44.969 -2.355 1 96.81 92 PRO A N 1
ATOM 697 C CA . PRO A 1 92 ? 0.609 -46.094 -2.775 1 96.81 92 PRO A CA 1
ATOM 698 C C . PRO A 1 92 ? -0.851 -45.719 -3.012 1 96.81 92 PRO A C 1
ATOM 700 O O . PRO A 1 92 ? -1.419 -44.938 -2.252 1 96.81 92 PRO A O 1
ATOM 703 N N . GLY A 1 93 ? -1.405 -46.25 -4.066 1 98 93 GLY A N 1
ATOM 704 C CA . GLY A 1 93 ? -2.809 -46.062 -4.387 1 98 93 GLY A CA 1
ATOM 705 C C . GLY A 1 93 ? -3.033 -44.906 -5.371 1 98 93 GLY A C 1
ATOM 706 O O . GLY A 1 93 ? -4.105 -44.812 -5.965 1 98 93 GLY A O 1
ATOM 707 N N . PHE A 1 94 ? -2.045 -44.062 -5.492 1 98.75 94 PHE A N 1
ATOM 708 C CA . PHE A 1 94 ? -2.156 -42.969 -6.426 1 98.75 94 PHE A CA 1
ATOM 709 C C . PHE A 1 94 ? -1.565 -43.312 -7.781 1 98.75 94 PHE A C 1
ATOM 711 O O . PHE A 1 94 ? -0.632 -44.125 -7.863 1 98.75 94 PHE A O 1
ATOM 718 N N . LYS A 1 95 ? -2.127 -42.719 -8.828 1 98.19 95 LYS A N 1
ATOM 719 C CA . LYS A 1 95 ? -1.617 -42.906 -10.188 1 98.19 95 LYS A CA 1
ATOM 720 C C . LYS A 1 95 ? -1.631 -41.562 -10.945 1 98.19 95 LYS A C 1
ATOM 722 O O . LYS A 1 95 ? -2.434 -40.688 -10.641 1 98.19 95 LYS A O 1
ATOM 727 N N . ILE A 1 96 ? -0.752 -41.406 -11.859 1 98.75 96 ILE A N 1
ATOM 728 C CA . ILE A 1 96 ? -0.664 -40.219 -12.703 1 98.75 96 ILE A CA 1
ATOM 729 C C . ILE A 1 96 ? -0.792 -40.625 -14.172 1 98.75 96 ILE A C 1
ATOM 731 O O . ILE A 1 96 ? -0.26 -41.656 -14.586 1 98.75 96 ILE A O 1
ATOM 735 N N . GLU A 1 97 ? -1.514 -39.906 -14.938 1 98.06 97 GLU A N 1
ATOM 736 C CA . GLU A 1 97 ? -1.656 -40.094 -16.375 1 98.06 97 GLU A CA 1
ATOM 737 C C . GLU A 1 97 ? -1.695 -38.75 -17.109 1 98.06 97 GLU A C 1
ATOM 739 O O . GLU A 1 97 ? -1.928 -37.688 -16.484 1 98.06 97 GLU A O 1
ATOM 744 N N . VAL A 1 98 ? -1.45 -38.781 -18.391 1 98.19 98 VAL A N 1
ATOM 745 C CA . VAL A 1 98 ? -1.59 -37.594 -19.203 1 98.19 98 VAL A CA 1
ATOM 746 C C . VAL A 1 98 ? -3.068 -37.281 -19.453 1 98.19 98 VAL A C 1
ATOM 748 O O . VAL A 1 98 ? -3.799 -38.156 -19.953 1 98.19 98 VAL A O 1
ATOM 751 N N . TYR A 1 99 ? -3.506 -36.188 -19.047 1 97.75 99 TYR A N 1
ATOM 752 C CA . TYR A 1 99 ? -4.875 -35.75 -19.266 1 97.75 99 TYR A CA 1
ATOM 753 C C . TYR A 1 99 ? -5.016 -35.094 -20.641 1 97.75 99 TYR A C 1
ATOM 755 O O . TYR A 1 99 ? -5.957 -35.406 -21.391 1 97.75 99 TYR A O 1
ATOM 763 N N . ALA A 1 100 ? -4.121 -34.219 -20.938 1 98 100 ALA A N 1
ATOM 764 C CA . ALA A 1 100 ? -4.043 -33.562 -22.234 1 98 100 ALA A CA 1
ATOM 765 C C . ALA A 1 100 ? -2.594 -33.25 -22.609 1 98 100 ALA A C 1
ATOM 767 O O . ALA A 1 100 ? -1.814 -32.812 -21.75 1 98 100 ALA A O 1
ATOM 768 N N . SER A 1 101 ? -2.178 -33.5 -23.812 1 96.62 101 SER A N 1
ATOM 769 C CA . SER A 1 101 ? -0.872 -33.125 -24.344 1 96.62 101 SER A CA 1
ATOM 770 C C . SER A 1 101 ? -0.973 -31.922 -25.266 1 96.62 101 SER A C 1
ATOM 772 O O . SER A 1 101 ? -2.074 -31.453 -25.562 1 96.62 101 SER A O 1
ATOM 774 N N . ASN A 1 102 ? 0.108 -31.312 -25.578 1 96.06 102 ASN A N 1
ATOM 775 C CA . ASN A 1 102 ? 0.204 -30.188 -26.484 1 96.06 102 ASN A CA 1
ATOM 776 C C . ASN A 1 102 ? -0.476 -28.938 -25.922 1 96.06 102 ASN A C 1
ATOM 778 O O . ASN A 1 102 ? -1.223 -28.266 -26.625 1 96.06 102 ASN A O 1
ATOM 782 N N . VAL A 1 103 ? -0.403 -28.766 -24.688 1 97.62 103 VAL A N 1
ATOM 783 C CA . VAL A 1 103 ? -0.777 -27.531 -24.031 1 97.62 103 VAL A CA 1
ATOM 784 C C . VAL A 1 103 ? 0.478 -26.719 -23.688 1 97.62 103 VAL A C 1
ATOM 786 O O . VAL A 1 103 ? 0.877 -26.656 -22.516 1 97.62 103 VAL A O 1
ATOM 789 N N . LEU A 1 104 ? 1.026 -26.062 -24.672 1 96.56 104 LEU A N 1
ATOM 790 C CA . LEU A 1 104 ? 2.354 -25.469 -24.578 1 96.56 104 LEU A CA 1
ATOM 791 C C . LEU A 1 104 ? 2.365 -24.328 -23.578 1 96.56 104 LEU A C 1
ATOM 793 O O . LEU A 1 104 ? 1.451 -23.5 -23.562 1 96.56 104 LEU A O 1
ATOM 797 N N . ALA A 1 105 ? 3.447 -24.281 -22.703 1 96.62 105 ALA A N 1
ATOM 798 C CA . ALA A 1 105 ? 3.674 -23.25 -21.703 1 96.62 105 ALA A CA 1
ATOM 799 C C . ALA A 1 105 ? 2.49 -23.141 -20.734 1 96.62 105 ALA A C 1
ATOM 801 O O . ALA A 1 105 ? 2.129 -22.047 -20.312 1 96.62 105 ALA A O 1
ATOM 802 N N . ALA A 1 106 ? 1.849 -24.266 -20.391 1 98 106 ALA A N 1
ATOM 803 C CA . ALA A 1 106 ? 0.639 -24.328 -19.578 1 98 106 ALA A CA 1
ATOM 804 C C . ALA A 1 106 ? 0.895 -23.781 -18.172 1 98 106 ALA A C 1
ATOM 806 O O . ALA A 1 106 ? 1.791 -24.25 -17.469 1 98 106 ALA A O 1
ATOM 807 N N . ARG A 1 107 ? 0.039 -22.812 -17.766 1 98.38 107 ARG A N 1
ATOM 808 C CA . ARG A 1 107 ? 0.119 -22.203 -16.453 1 98.38 107 ARG A CA 1
ATOM 809 C C . ARG A 1 107 ? -1.19 -22.375 -15.68 1 98.38 107 ARG A C 1
ATOM 811 O O . ARG A 1 107 ? -1.669 -23.484 -15.508 1 98.38 107 ARG A O 1
ATOM 818 N N . GLN A 1 108 ? -1.8 -21.297 -15.172 1 98.88 108 GLN A N 1
ATOM 819 C CA . GLN A 1 108 ? -2.975 -21.438 -14.312 1 98.88 108 GLN A CA 1
ATOM 820 C C . GLN A 1 108 ? -4.152 -22.016 -15.094 1 98.88 108 GLN A C 1
ATOM 822 O O . GLN A 1 108 ? -4.367 -21.672 -16.25 1 98.88 108 GLN A O 1
ATOM 827 N N . MET A 1 109 ? -4.898 -22.844 -14.414 1 98.94 109 MET A N 1
ATOM 828 C CA . MET A 1 109 ? -6.082 -23.5 -14.977 1 98.94 109 MET A CA 1
ATOM 829 C C . MET A 1 109 ? -7.348 -23.016 -14.273 1 98.94 109 MET A C 1
ATOM 831 O O . MET A 1 109 ? -7.312 -22.625 -13.102 1 98.94 109 MET A O 1
ATOM 835 N N . ALA A 1 110 ? -8.453 -23.078 -15.016 1 98.88 110 ALA A N 1
ATOM 836 C CA . ALA A 1 110 ? -9.773 -22.75 -14.469 1 98.88 110 ALA A CA 1
ATOM 837 C C . ALA A 1 110 ? -10.867 -23.562 -15.156 1 98.88 110 ALA A C 1
ATOM 839 O O . ALA A 1 110 ? -10.898 -23.656 -16.391 1 98.88 110 ALA A O 1
ATOM 840 N N . TRP A 1 111 ? -11.695 -24.141 -14.352 1 98.5 111 TRP A N 1
ATOM 841 C CA . TRP A 1 111 ? -12.836 -24.875 -14.906 1 98.5 111 TRP A CA 1
ATOM 842 C C . TRP A 1 111 ? -13.961 -23.906 -15.281 1 98.5 111 TRP A C 1
ATOM 844 O O . TRP A 1 111 ? -14.312 -23.016 -14.508 1 98.5 111 TRP A O 1
ATOM 854 N N . GLY A 1 112 ? -14.516 -24.172 -16.453 1 98.38 112 GLY A N 1
ATOM 855 C CA . GLY A 1 112 ? -15.828 -23.625 -16.734 1 98.38 112 GLY A CA 1
ATOM 856 C C . GLY A 1 112 ? -16.953 -24.391 -16.062 1 98.38 112 GLY A C 1
ATOM 857 O O . GLY A 1 112 ? -16.719 -25.406 -15.406 1 98.38 112 GLY A O 1
ATOM 858 N N . ASP A 1 113 ? -18.156 -23.875 -16.297 1 96.75 113 ASP A N 1
ATOM 859 C CA . ASP A 1 113 ? -19.312 -24.469 -15.656 1 96.75 113 ASP A CA 1
ATOM 860 C C . ASP A 1 113 ? -19.797 -25.703 -16.406 1 96.75 113 ASP A C 1
ATOM 862 O O . ASP A 1 113 ? -20.484 -26.547 -15.844 1 96.75 113 ASP A O 1
ATOM 866 N N . LYS A 1 114 ? -19.438 -25.812 -17.641 1 95.75 114 LYS A N 1
ATOM 867 C CA . LYS A 1 114 ? -19.969 -26.875 -18.484 1 95.75 114 LYS A CA 1
ATOM 868 C C . LYS A 1 114 ? -18.875 -27.875 -18.859 1 95.75 114 LYS A C 1
ATOM 870 O O . LYS A 1 114 ? -18.938 -28.484 -19.922 1 95.75 114 LYS A O 1
ATOM 875 N N . GLY A 1 115 ? -17.797 -27.891 -18.094 1 95.44 115 GLY A N 1
ATOM 876 C CA . GLY A 1 115 ? -16.797 -28.953 -18.234 1 95.44 115 GLY A CA 1
ATOM 877 C C . GLY A 1 115 ? -15.609 -28.547 -19.078 1 95.44 115 GLY A C 1
ATOM 878 O O . GLY A 1 115 ? -14.711 -29.344 -19.328 1 95.44 115 GLY A O 1
ATOM 879 N N . THR A 1 116 ? -15.562 -27.297 -19.547 1 98.12 116 THR A N 1
ATOM 880 C CA . THR A 1 116 ? -14.391 -26.797 -20.266 1 98.12 116 THR A CA 1
ATOM 881 C C . THR A 1 116 ? -13.273 -26.453 -19.281 1 98.12 116 THR A C 1
ATOM 883 O O . THR A 1 116 ? -13.508 -25.766 -18.281 1 98.12 116 THR A O 1
ATOM 886 N N . LEU A 1 117 ? -12.062 -26.938 -19.531 1 98.75 117 LEU A N 1
ATOM 887 C CA . LEU A 1 117 ? -10.883 -26.5 -18.781 1 98.75 117 LEU A CA 1
ATOM 888 C C . LEU A 1 117 ? -10.125 -25.422 -19.531 1 98.75 117 LEU A C 1
ATOM 890 O O . LEU A 1 117 ? -9.641 -25.656 -20.641 1 98.75 117 LEU A O 1
ATOM 894 N N . PHE A 1 118 ? -10.062 -24.25 -18.953 1 98.94 118 PHE A N 1
ATOM 895 C CA . PHE A 1 118 ? -9.281 -23.172 -19.531 1 98.94 118 PHE A CA 1
ATOM 896 C C . PHE A 1 118 ? -7.867 -23.156 -18.969 1 98.94 118 PHE A C 1
ATOM 898 O O . PHE A 1 118 ? -7.668 -23.406 -17.766 1 98.94 118 PHE A O 1
ATOM 905 N N . VAL A 1 119 ? -6.879 -22.922 -19.828 1 98.94 119 VAL A N 1
ATOM 906 C CA . VAL A 1 119 ? -5.48 -22.938 -19.422 1 98.94 119 VAL A CA 1
ATOM 907 C C . VAL A 1 119 ? -4.758 -21.719 -20 1 98.94 119 VAL A C 1
ATOM 909 O O . VAL A 1 119 ? -4.777 -21.484 -21.203 1 98.94 119 VAL A O 1
ATOM 912 N N . GLY A 1 120 ? -4.176 -20.906 -19.094 1 98.69 120 GLY A N 1
ATOM 913 C CA . GLY A 1 120 ? -3.309 -19.828 -19.531 1 98.69 120 GLY A CA 1
ATOM 914 C C . GLY A 1 120 ? -1.908 -20.297 -19.891 1 98.69 120 GLY A C 1
ATOM 915 O O . GLY A 1 120 ? -1.529 -21.422 -19.578 1 98.69 120 GLY A O 1
ATOM 916 N N . SER A 1 121 ? -1.184 -19.391 -20.562 1 97.25 121 SER A N 1
ATOM 917 C CA . SER A 1 121 ? 0.195 -19.703 -20.922 1 97.25 121 SER A CA 1
ATOM 918 C C . SER A 1 121 ? 1.139 -18.562 -20.547 1 97.25 121 SER A C 1
ATOM 920 O O . SER A 1 121 ? 0.7 -17.438 -20.328 1 97.25 121 SER A O 1
ATOM 922 N N . PHE A 1 122 ? 2.379 -18.844 -20.453 1 93.19 122 PHE A N 1
ATOM 923 C CA . PHE A 1 122 ? 3.406 -17.859 -20.094 1 93.19 122 PHE A CA 1
ATOM 924 C C . PHE A 1 122 ? 3.824 -17.062 -21.312 1 93.19 122 PHE A C 1
ATOM 926 O O . PHE A 1 122 ? 3.012 -16.328 -21.891 1 93.19 122 PHE A O 1
ATOM 933 N N . GLY A 1 123 ? 4.926 -17.25 -21.938 1 90.12 123 GLY A N 1
ATOM 934 C CA . GLY A 1 123 ? 5.535 -16.406 -22.953 1 90.12 123 GLY A CA 1
ATOM 935 C C . GLY A 1 123 ? 4.883 -16.547 -24.312 1 90.12 123 GLY A C 1
ATOM 936 O O . GLY A 1 123 ? 4.984 -15.656 -25.156 1 90.12 123 GLY A O 1
ATOM 937 N N . LEU A 1 124 ? 4.078 -17.641 -24.547 1 93.06 124 LEU A N 1
ATOM 938 C CA . LEU A 1 124 ? 3.463 -17.875 -25.844 1 93.06 124 LEU A CA 1
ATOM 939 C C . LEU A 1 124 ? 2.25 -16.969 -26.047 1 93.06 124 LEU A C 1
ATOM 941 O O . LEU A 1 124 ? 1.78 -16.781 -27.172 1 93.06 124 LEU A O 1
ATOM 945 N N . GLY A 1 125 ? 1.614 -16.578 -24.922 1 96.38 125 GLY A N 1
ATOM 946 C CA . GLY A 1 125 ? 0.57 -15.57 -25 1 96.38 125 GLY A CA 1
ATOM 947 C C . GLY A 1 125 ? -0.78 -16.141 -25.406 1 96.38 125 GLY A C 1
ATOM 948 O O . GLY A 1 125 ? -1.653 -15.406 -25.875 1 96.38 125 GLY A O 1
ATOM 949 N N . ASN A 1 126 ? -0.93 -17.484 -25.297 1 97.75 126 ASN A N 1
ATOM 950 C CA . ASN A 1 126 ? -2.172 -18.156 -25.641 1 97.75 126 ASN A CA 1
ATOM 951 C C . ASN A 1 126 ? -3.012 -18.469 -24.406 1 97.75 126 ASN A C 1
ATOM 953 O O . ASN A 1 126 ? -2.48 -18.578 -23.297 1 97.75 126 ASN A O 1
ATOM 957 N N . VAL A 1 127 ? -4.305 -18.594 -24.625 1 98.88 127 VAL A N 1
ATOM 958 C CA . VAL A 1 127 ? -5.211 -19.266 -23.719 1 98.88 127 VAL A CA 1
ATOM 959 C C . VAL A 1 127 ? -5.855 -20.469 -24.406 1 98.88 127 VAL A C 1
ATOM 961 O O . VAL A 1 127 ? -6.297 -20.359 -25.562 1 98.88 127 VAL A O 1
ATOM 964 N N . TYR A 1 128 ? -5.863 -21.594 -23.719 1 98.81 128 TYR A N 1
ATOM 965 C CA . TYR A 1 128 ? -6.398 -22.828 -24.281 1 98.81 128 TYR A CA 1
ATOM 966 C C . TYR A 1 128 ? -7.734 -23.188 -23.641 1 98.81 128 TYR A C 1
ATOM 968 O O . TYR A 1 128 ? -8 -22.812 -22.484 1 98.81 128 TYR A O 1
ATOM 976 N N . ALA A 1 129 ? -8.562 -23.844 -24.422 1 98.81 129 ALA A N 1
ATOM 977 C CA . ALA A 1 129 ? -9.719 -24.578 -23.938 1 98.81 129 ALA A CA 1
ATOM 978 C C . ALA A 1 129 ? -9.578 -26.078 -24.203 1 98.81 129 ALA A C 1
ATOM 980 O O . ALA A 1 129 ? -9.242 -26.484 -25.328 1 98.81 129 ALA A O 1
ATOM 981 N N . ILE A 1 130 ? -9.766 -26.812 -23.188 1 98.69 130 ILE A N 1
ATOM 982 C CA . ILE A 1 130 ? -9.711 -28.266 -23.312 1 98.69 130 ILE A CA 1
ATOM 983 C C . ILE A 1 130 ? -11.094 -28.859 -23.062 1 98.69 130 ILE A C 1
ATOM 985 O O . ILE A 1 130 ? -11.68 -28.641 -22 1 98.69 130 ILE A O 1
ATOM 989 N N . LYS A 1 131 ? -11.555 -29.594 -23.969 1 96.31 131 LYS A N 1
ATOM 990 C CA . LYS A 1 131 ? -12.844 -30.266 -23.859 1 96.31 131 LYS A CA 1
ATOM 991 C C . LYS A 1 131 ? -12.719 -31.766 -24.125 1 96.31 131 LYS A C 1
ATOM 993 O O . LYS A 1 131 ? -11.789 -32.188 -24.812 1 96.31 131 LYS A O 1
ATOM 998 N N . ASP A 1 132 ? -13.617 -32.375 -23.516 1 92.25 132 ASP A N 1
ATOM 999 C CA . ASP A 1 132 ? -13.711 -33.812 -23.797 1 92.25 132 ASP A CA 1
ATOM 1000 C C . ASP A 1 132 ? -14.625 -34.094 -24.984 1 92.25 132 ASP A C 1
ATOM 1002 O O . ASP A 1 132 ? -15.773 -33.656 -25 1 92.25 132 ASP A O 1
ATOM 1006 N N . ASN A 1 133 ? -14.141 -34.719 -25.953 1 90.31 133 ASN A N 1
ATOM 1007 C CA . ASN A 1 133 ? -14.906 -35.188 -27.094 1 90.31 133 ASN A CA 1
ATOM 1008 C C . ASN A 1 133 ? -14.883 -36.719 -27.172 1 90.31 133 ASN A C 1
ATOM 1010 O O . ASN A 1 133 ? -14.023 -37.281 -27.859 1 90.31 133 ASN A O 1
ATOM 1014 N N . ASN A 1 134 ? -15.852 -37.344 -26.672 1 88.75 134 ASN A N 1
ATOM 1015 C CA . ASN A 1 134 ? -16 -38.812 -26.688 1 88.75 134 ASN A CA 1
ATOM 1016 C C . ASN A 1 134 ? -14.758 -39.5 -26.141 1 88.75 134 ASN A C 1
ATOM 1018 O O . ASN A 1 134 ? -14.211 -40.375 -26.797 1 88.75 134 ASN A O 1
ATOM 1022 N N . GLY A 1 135 ? -14.266 -39 -25.078 1 84.12 135 GLY A N 1
ATOM 1023 C CA . GLY A 1 135 ? -13.148 -39.656 -24.406 1 84.12 135 GLY A CA 1
ATOM 1024 C C . GLY A 1 135 ? -11.797 -39.094 -24.812 1 84.12 135 GLY A C 1
ATOM 1025 O O . GLY A 1 135 ? -10.781 -39.375 -24.172 1 84.12 135 GLY A O 1
ATOM 1026 N N . LYS A 1 136 ? -11.828 -38.312 -25.812 1 89.56 136 LYS A N 1
ATOM 1027 C CA . LYS A 1 136 ? -10.594 -37.688 -26.266 1 89.56 136 LYS A CA 1
ATOM 1028 C C . LYS A 1 136 ? -10.578 -36.188 -25.906 1 89.56 136 LYS A C 1
ATOM 1030 O O . LYS A 1 136 ? -11.562 -35.5 -26.125 1 89.56 136 LYS A O 1
ATOM 1035 N N . LYS A 1 137 ? -9.438 -35.844 -25.312 1 94.81 137 LYS A N 1
ATOM 1036 C CA . LYS A 1 137 ? -9.297 -34.438 -24.969 1 94.81 137 LYS A CA 1
ATOM 1037 C C . LYS A 1 137 ? -8.883 -33.625 -26.188 1 94.81 137 LYS A C 1
ATOM 1039 O O . LYS A 1 137 ? -7.863 -33.906 -26.812 1 94.81 137 LYS A O 1
ATOM 1044 N N . GLU A 1 138 ? -9.68 -32.625 -26.484 1 96.31 138 GLU A N 1
ATOM 1045 C CA . GLU A 1 138 ? -9.375 -31.688 -27.562 1 96.31 138 GLU A CA 1
ATOM 1046 C C . GLU A 1 138 ? -8.867 -30.359 -27 1 96.31 138 GLU A C 1
ATOM 1048 O O . GLU A 1 138 ? -9.531 -29.734 -26.172 1 96.31 138 GLU A O 1
ATOM 1053 N N . VAL A 1 139 ? -7.676 -29.984 -27.438 1 97.81 139 VAL A N 1
ATOM 1054 C CA . VAL A 1 139 ? -7.066 -28.719 -27.031 1 97.81 139 VAL A CA 1
ATOM 1055 C C . VAL A 1 139 ? -7.254 -27.672 -28.125 1 97.81 139 VAL A C 1
ATOM 1057 O O . VAL A 1 139 ? -6.867 -27.891 -29.281 1 97.81 139 VAL A O 1
ATOM 1060 N N . LYS A 1 140 ? -7.867 -26.562 -27.781 1 97.88 140 LYS A N 1
ATOM 1061 C CA . LYS A 1 140 ? -8.102 -25.469 -28.703 1 97.88 140 LYS A CA 1
ATOM 1062 C C . LYS A 1 140 ? -7.492 -24.172 -28.188 1 97.88 140 LYS A C 1
ATOM 1064 O O . LYS A 1 140 ? -7.66 -23.828 -27.016 1 97.88 140 LYS A O 1
ATOM 1069 N N . THR A 1 141 ? -6.715 -23.5 -29.078 1 98.31 141 THR A N 1
ATOM 1070 C CA . THR A 1 141 ? -6.301 -22.141 -28.734 1 98.31 141 THR A CA 1
ATOM 1071 C C . THR A 1 141 ? -7.453 -21.156 -28.938 1 98.31 141 THR A C 1
ATOM 1073 O O . THR A 1 141 ? -7.953 -21 -30.062 1 98.31 141 THR A O 1
ATOM 1076 N N . ILE A 1 142 ? -7.832 -20.453 -27.859 1 98.69 142 ILE A N 1
ATOM 1077 C CA . ILE A 1 142 ? -9.039 -19.641 -27.969 1 98.69 142 ILE A CA 1
ATOM 1078 C C . ILE A 1 142 ? -8.672 -18.172 -27.938 1 98.69 142 ILE A C 1
ATOM 1080 O O . ILE A 1 142 ? -9.461 -17.312 -28.328 1 98.69 142 ILE A O 1
ATOM 1084 N N . LEU A 1 143 ? -7.609 -17.797 -27.328 1 98.62 143 LEU A N 1
ATOM 1085 C CA . LEU A 1 143 ? -7.023 -16.469 -27.375 1 98.62 143 LEU A CA 1
ATOM 1086 C C . LEU A 1 143 ? -5.547 -16.531 -27.75 1 98.62 143 LEU A C 1
ATOM 1088 O O . LEU A 1 143 ? -4.848 -17.484 -27.391 1 98.62 143 LEU A O 1
ATOM 1092 N N . LYS A 1 144 ? -5.027 -15.5 -28.453 1 97.62 144 LYS A N 1
ATOM 1093 C CA . LYS A 1 144 ? -3.639 -15.406 -28.875 1 97.62 144 LYS A CA 1
ATOM 1094 C C . LYS A 1 144 ? -3.107 -13.984 -28.719 1 97.62 144 LYS A C 1
ATOM 1096 O O . LYS A 1 144 ? -3.883 -13.031 -28.672 1 97.62 144 LYS A O 1
ATOM 1101 N N . GLY A 1 145 ? -1.82 -13.906 -28.531 1 96.81 145 GLY A N 1
ATOM 1102 C CA . GLY A 1 145 ? -1.142 -12.617 -28.594 1 96.81 145 GLY A CA 1
ATOM 1103 C C . GLY A 1 145 ? -1.272 -11.82 -27.312 1 96.81 145 GLY A C 1
ATOM 1104 O O . GLY A 1 145 ? -1.032 -10.609 -27.297 1 96.81 145 GLY A O 1
ATOM 1105 N N . LEU A 1 146 ? -1.732 -12.406 -26.25 1 97.25 146 LEU A N 1
ATOM 1106 C CA . LEU A 1 146 ? -1.846 -11.695 -24.984 1 97.25 146 LEU A CA 1
ATOM 1107 C C . LEU A 1 146 ? -0.498 -11.641 -24.266 1 97.25 146 LEU A C 1
ATOM 1109 O O . LEU A 1 146 ? 0.372 -12.477 -24.5 1 97.25 146 LEU A O 1
ATOM 1113 N N . ASN A 1 147 ? -0.299 -10.609 -23.453 1 96.56 147 ASN A N 1
ATOM 1114 C CA . ASN A 1 147 ? 0.932 -10.43 -22.688 1 96.56 147 ASN A CA 1
ATOM 1115 C C . ASN A 1 147 ? 0.973 -11.336 -21.469 1 96.56 147 ASN A C 1
ATOM 1117 O O . ASN A 1 147 ? 0.547 -10.938 -20.375 1 96.56 147 ASN A O 1
ATOM 1121 N N . MET A 1 148 ? 1.507 -12.547 -21.594 1 96.38 148 MET A N 1
ATOM 1122 C CA . MET A 1 148 ? 1.691 -13.539 -20.531 1 96.38 148 MET A CA 1
ATOM 1123 C C . MET A 1 148 ? 0.387 -13.781 -19.781 1 96.38 148 MET A C 1
ATOM 1125 O O . MET A 1 148 ? 0.32 -13.594 -18.562 1 96.38 148 MET A O 1
ATOM 1129 N N . PRO A 1 149 ? -0.635 -14.32 -20.469 1 97.94 149 PRO A N 1
ATOM 1130 C CA . PRO A 1 149 ? -1.938 -14.562 -19.844 1 97.94 149 PRO A CA 1
ATOM 1131 C C . PRO A 1 149 ? -1.925 -15.75 -18.891 1 97.94 149 PRO A C 1
ATOM 1133 O O . PRO A 1 149 ? -2.645 -16.734 -19.094 1 97.94 149 PRO A O 1
ATOM 1136 N N . THR A 1 150 ? -1.271 -15.625 -17.75 1 97.62 150 THR A N 1
ATOM 1137 C CA . THR A 1 150 ? -1.073 -16.734 -16.828 1 97.62 150 THR A CA 1
ATOM 1138 C C . THR A 1 150 ? -2.209 -16.812 -15.805 1 97.62 150 THR A C 1
ATOM 1140 O O . THR A 1 150 ? -2.496 -17.875 -15.258 1 97.62 150 THR A O 1
ATOM 1143 N N . GLY A 1 151 ? -2.801 -15.695 -15.484 1 98.31 151 GLY A N 1
ATOM 1144 C CA . GLY A 1 151 ? -3.863 -15.664 -14.492 1 98.31 151 GLY A CA 1
ATOM 1145 C C . GLY A 1 151 ? -5.246 -15.836 -15.094 1 98.31 151 GLY A C 1
ATOM 1146 O O . GLY A 1 151 ? -5.648 -15.078 -15.977 1 98.31 151 GLY A O 1
ATOM 1147 N N . LEU A 1 152 ? -5.973 -16.844 -14.555 1 98.62 152 LEU A N 1
ATOM 1148 C CA . LEU A 1 152 ? -7.309 -17.141 -15.062 1 98.62 152 LEU A CA 1
ATOM 1149 C C . LEU A 1 152 ? -8.289 -17.359 -13.914 1 98.62 152 LEU A C 1
ATOM 1151 O O . LEU A 1 152 ? -7.906 -17.875 -12.859 1 98.62 152 LEU A O 1
ATOM 1155 N N . ALA A 1 153 ? -9.469 -17.031 -14.211 1 98.75 153 ALA A N 1
ATOM 1156 C CA . ALA A 1 153 ? -10.617 -17.422 -13.391 1 98.75 153 ALA A CA 1
ATOM 1157 C C . ALA A 1 153 ? -11.883 -17.531 -14.25 1 98.75 153 ALA A C 1
ATOM 1159 O O . ALA A 1 153 ? -11.945 -16.969 -15.352 1 98.75 153 ALA A O 1
ATOM 1160 N N . PHE A 1 154 ? -12.758 -18.328 -13.867 1 98.75 154 PHE A N 1
ATOM 1161 C CA . PHE A 1 154 ? -14.062 -18.438 -14.492 1 98.75 154 PHE A CA 1
ATOM 1162 C C . PHE A 1 154 ? -15.18 -18.25 -13.477 1 98.75 154 PHE A C 1
ATOM 1164 O O . PHE A 1 154 ? -15.188 -18.891 -12.422 1 98.75 154 PHE A O 1
ATOM 1171 N N . GLN A 1 155 ? -16.047 -17.359 -13.773 1 97.5 155 GLN A N 1
ATOM 1172 C CA . GLN A 1 155 ? -17.141 -17.062 -12.859 1 97.5 155 GLN A CA 1
ATOM 1173 C C . GLN A 1 155 ? -18.344 -16.484 -13.602 1 97.5 155 GLN A C 1
ATOM 1175 O O . GLN A 1 155 ? -18.188 -15.656 -14.5 1 97.5 155 GLN A O 1
ATOM 1180 N N . ASN A 1 156 ? -19.547 -16.938 -13.266 1 96.94 156 ASN A N 1
ATOM 1181 C CA . ASN A 1 156 ? -20.797 -16.438 -13.812 1 96.94 156 ASN A CA 1
ATOM 1182 C C . ASN A 1 156 ? -20.797 -16.453 -15.336 1 96.94 156 ASN A C 1
ATOM 1184 O O . ASN A 1 156 ? -21.141 -15.461 -15.977 1 96.94 156 ASN A O 1
ATOM 1188 N N . GLY A 1 157 ? -20.266 -17.5 -15.867 1 98.06 157 GLY A N 1
ATOM 1189 C CA . GLY A 1 157 ? -20.297 -17.719 -17.297 1 98.06 157 GLY A CA 1
ATOM 1190 C C . GLY A 1 157 ? -19.188 -16.984 -18.047 1 98.06 157 GLY A C 1
ATOM 1191 O O . GLY A 1 157 ? -19.094 -17.078 -19.266 1 98.06 157 GLY A O 1
ATOM 1192 N N . ALA A 1 158 ? -18.359 -16.281 -17.281 1 98.75 158 ALA A N 1
ATOM 1193 C CA . ALA A 1 158 ? -17.312 -15.477 -17.922 1 98.75 158 ALA A CA 1
ATOM 1194 C C . ALA A 1 158 ? -15.93 -16.016 -17.609 1 98.75 158 ALA A C 1
ATOM 1196 O O . ALA A 1 158 ? -15.664 -16.469 -16.5 1 98.75 158 ALA A O 1
ATOM 1197 N N . LEU A 1 159 ? -15.062 -15.953 -18.625 1 98.88 159 LEU A N 1
ATOM 1198 C CA . LEU A 1 159 ? -13.633 -16.188 -18.453 1 98.88 159 LEU A CA 1
ATOM 1199 C C . LEU A 1 159 ? -12.891 -14.891 -18.156 1 98.88 159 LEU A C 1
ATOM 1201 O O . LEU A 1 159 ? -13.07 -13.898 -18.875 1 98.88 159 LEU A O 1
ATOM 1205 N N . TYR A 1 160 ? -12.188 -14.875 -17.094 1 98.94 160 TYR A N 1
ATOM 1206 C CA . TYR A 1 160 ? -11.312 -13.766 -16.75 1 98.94 160 TYR A CA 1
ATOM 1207 C C . TYR A 1 160 ? -9.852 -14.117 -17 1 98.94 160 TYR A C 1
ATOM 1209 O O . TYR A 1 160 ? -9.391 -15.188 -16.609 1 98.94 160 TYR A O 1
ATOM 1217 N N . VAL A 1 161 ? -9.18 -13.242 -17.703 1 98.81 161 VAL A N 1
ATOM 1218 C CA . VAL A 1 161 ? -7.773 -13.438 -18.047 1 98.81 161 VAL A CA 1
ATOM 1219 C C . VAL A 1 161 ? -6.969 -12.195 -17.656 1 98.81 161 VAL A C 1
ATOM 1221 O O . VAL A 1 161 ? -7.367 -11.07 -17.969 1 98.81 161 VAL A O 1
ATOM 1224 N N . ILE A 1 162 ? -5.902 -12.398 -16.953 1 98.19 162 ILE A N 1
ATOM 1225 C CA . ILE A 1 162 ? -5.008 -11.273 -16.703 1 98.19 162 ILE A CA 1
ATOM 1226 C C . ILE A 1 162 ? -3.795 -11.367 -17.625 1 98.19 162 ILE A C 1
ATOM 1228 O O . ILE A 1 162 ? -3.107 -12.391 -17.656 1 98.19 162 ILE A O 1
ATOM 1232 N N . ALA A 1 163 ? -3.57 -10.352 -18.344 1 96.62 163 ALA A N 1
ATOM 1233 C CA . ALA A 1 163 ? -2.395 -10.188 -19.203 1 96.62 163 ALA A CA 1
ATOM 1234 C C . ALA A 1 163 ? -1.46 -9.117 -18.641 1 96.62 163 ALA A C 1
ATOM 1236 O O . ALA A 1 163 ? -1.285 -8.062 -19.25 1 96.62 163 ALA A O 1
ATOM 1237 N N . VAL A 1 164 ? -0.842 -9.344 -17.578 1 94.56 164 VAL A N 1
ATOM 1238 C CA . VAL A 1 164 ? 0.139 -8.578 -16.812 1 94.56 164 VAL A CA 1
ATOM 1239 C C . VAL A 1 164 ? -0.525 -7.344 -16.219 1 94.56 164 VAL A C 1
ATOM 1241 O O . VAL A 1 164 ? -0.71 -7.262 -15 1 94.56 164 VAL A O 1
ATOM 1244 N N . ASP A 1 165 ? -1.077 -6.41 -17.094 1 95.12 165 ASP A N 1
ATOM 1245 C CA . ASP A 1 165 ? -1.498 -5.129 -16.531 1 95.12 165 ASP A CA 1
ATOM 1246 C C . ASP A 1 165 ? -2.977 -4.871 -16.797 1 95.12 165 ASP A C 1
ATOM 1248 O O . ASP A 1 165 ? -3.465 -3.756 -16.609 1 95.12 165 ASP A O 1
ATOM 1252 N N . LYS A 1 166 ? -3.68 -5.93 -17.266 1 97.19 166 LYS A N 1
ATOM 1253 C CA . LYS A 1 166 ? -5.113 -5.812 -17.516 1 97.19 166 LYS A CA 1
ATOM 1254 C C . LYS A 1 166 ? -5.848 -7.086 -17.109 1 97.19 166 LYS A C 1
ATOM 1256 O O . LYS A 1 166 ? -5.422 -8.188 -17.438 1 97.19 166 LYS A O 1
ATOM 1261 N N . LEU A 1 167 ? -6.875 -6.863 -16.406 1 98.19 167 LEU A N 1
ATOM 1262 C CA . LEU A 1 167 ? -7.855 -7.922 -16.172 1 98.19 167 LEU A CA 1
ATOM 1263 C C . LEU A 1 167 ? -8.984 -7.844 -17.188 1 98.19 167 LEU A C 1
ATOM 1265 O O . LEU A 1 167 ? -9.734 -6.867 -17.219 1 98.19 167 LEU A O 1
ATOM 1269 N N . ILE A 1 168 ? -9.141 -8.891 -18 1 98.75 168 ILE A N 1
ATOM 1270 C CA . ILE A 1 168 ? -10.062 -8.898 -19.125 1 98.75 168 ILE A CA 1
ATOM 1271 C C . ILE A 1 168 ? -11.148 -9.938 -18.906 1 98.75 168 ILE A C 1
ATOM 1273 O O . ILE A 1 168 ? -10.859 -11.078 -18.531 1 98.75 168 ILE A O 1
ATOM 1277 N N . ARG A 1 169 ? -12.352 -9.523 -19.125 1 98.75 169 ARG A N 1
ATOM 1278 C CA . ARG A 1 169 ? -13.508 -10.414 -19 1 98.75 169 ARG A CA 1
ATOM 1279 C C . ARG A 1 169 ? -14.039 -10.812 -20.375 1 98.75 169 ARG A C 1
ATOM 1281 O O . ARG A 1 169 ? -14.258 -9.953 -21.234 1 98.75 169 ARG A O 1
ATOM 1288 N N . TYR A 1 170 ? -14.211 -12.078 -20.594 1 98.75 170 TYR A N 1
ATOM 1289 C CA . TYR A 1 170 ? -14.852 -12.633 -21.781 1 98.75 170 TYR A CA 1
ATOM 1290 C C . TYR A 1 170 ? -16.188 -13.289 -21.422 1 98.75 170 TYR A C 1
ATOM 1292 O O . TYR A 1 170 ? -16.203 -14.352 -20.797 1 98.75 170 TYR A O 1
ATOM 1300 N N . ASP A 1 171 ? -17.25 -12.727 -21.891 1 98.25 171 ASP A N 1
ATOM 1301 C CA . ASP A 1 171 ? -18.578 -13.172 -21.5 1 98.25 171 ASP A CA 1
ATOM 1302 C C . ASP A 1 171 ? -18.984 -14.43 -22.281 1 98.25 171 ASP A C 1
ATOM 1304 O O . ASP A 1 171 ? -18.531 -14.641 -23.406 1 98.25 171 ASP A O 1
ATOM 1308 N N . ASN A 1 172 ? -19.844 -15.219 -21.625 1 98.12 172 ASN A N 1
ATOM 1309 C CA . ASN A 1 172 ? -20.375 -16.438 -22.234 1 98.12 172 ASN A CA 1
ATOM 1310 C C . ASN A 1 172 ? -19.297 -17.25 -22.938 1 98.12 172 ASN A C 1
ATOM 1312 O O . ASN A 1 172 ? -19.438 -17.625 -24.094 1 98.12 172 ASN A O 1
ATOM 1316 N N . ALA A 1 173 ? -18.25 -17.484 -22.234 1 98.5 173 ALA A N 1
ATOM 1317 C CA . ALA A 1 173 ? -17.016 -17.969 -22.859 1 98.5 173 ALA A CA 1
ATOM 1318 C C . ALA A 1 173 ? -17.203 -19.375 -23.406 1 98.5 173 ALA A C 1
ATOM 1320 O O . ALA A 1 173 ? -16.797 -19.672 -24.531 1 98.5 173 ALA A O 1
ATOM 1321 N N . GLU A 1 174 ? -17.812 -20.281 -22.641 1 98 174 GLU A N 1
ATOM 1322 C CA . GLU A 1 174 ? -17.906 -21.688 -23.047 1 98 174 GLU A CA 1
ATOM 1323 C C . GLU A 1 174 ? -18.781 -21.844 -24.281 1 98 174 GLU A C 1
ATOM 1325 O O . GLU A 1 174 ? -18.672 -22.828 -25.016 1 98 174 GLU A O 1
ATOM 1330 N N . ALA A 1 175 ? -19.641 -20.875 -24.5 1 97.25 175 ALA A N 1
ATOM 1331 C CA . ALA A 1 175 ? -20.531 -20.922 -25.672 1 97.25 175 ALA A CA 1
ATOM 1332 C C . ALA A 1 175 ? -19.859 -20.281 -26.891 1 97.25 175 ALA A C 1
ATOM 1334 O O . ALA A 1 175 ? -20.328 -20.453 -28.016 1 97.25 175 ALA A O 1
ATOM 1335 N N . ASN A 1 176 ? -18.75 -19.641 -26.656 1 97.5 176 ASN A N 1
ATOM 1336 C CA . ASN A 1 176 ? -18.172 -18.844 -27.734 1 97.5 176 ASN A CA 1
ATOM 1337 C C . ASN A 1 176 ? -16.688 -19.156 -27.922 1 97.5 176 ASN A C 1
ATOM 1339 O O . ASN A 1 176 ? -15.883 -18.25 -28.172 1 97.5 176 ASN A O 1
ATOM 1343 N N . LEU A 1 177 ? -16.312 -20.391 -27.828 1 97.38 177 LEU A N 1
ATOM 1344 C CA . LEU A 1 177 ? -14.914 -20.781 -27.844 1 97.38 177 LEU A CA 1
ATOM 1345 C C . LEU A 1 177 ? -14.281 -20.484 -29.203 1 97.38 177 LEU A C 1
ATOM 1347 O O . LEU A 1 177 ? -13.062 -20.312 -29.297 1 97.38 177 LEU A O 1
ATOM 1351 N N . ASP A 1 178 ? -15.055 -20.406 -30.266 1 96.56 178 ASP A N 1
ATOM 1352 C CA . ASP A 1 178 ? -14.539 -20.156 -31.609 1 96.56 178 ASP A CA 1
ATOM 1353 C C . ASP A 1 178 ? -14.227 -18.672 -31.797 1 96.56 178 ASP A C 1
ATOM 1355 O O . ASP A 1 178 ? -13.422 -18.312 -32.656 1 96.56 178 ASP A O 1
ATOM 1359 N N . ASN A 1 179 ? -14.93 -17.875 -31.031 1 97.19 179 ASN A N 1
ATOM 1360 C CA . ASN A 1 179 ? -14.734 -16.422 -31.125 1 97.19 179 ASN A CA 1
ATOM 1361 C C . ASN A 1 179 ? -15.125 -15.719 -29.828 1 97.19 179 ASN A C 1
ATOM 1363 O O . ASN A 1 179 ? -16.266 -15.266 -29.688 1 97.19 179 ASN A O 1
ATOM 1367 N N . LEU A 1 180 ? -14.156 -15.492 -29 1 97.5 180 LEU A N 1
ATOM 1368 C CA . LEU A 1 180 ? -14.414 -14.852 -27.719 1 97.5 180 LEU A CA 1
ATOM 1369 C C . LEU A 1 180 ? -14.484 -13.336 -27.875 1 97.5 180 LEU A C 1
ATOM 1371 O O . LEU A 1 180 ? -14.953 -12.641 -26.969 1 97.5 180 LEU A O 1
ATOM 1375 N N . GLY A 1 181 ? -14.062 -12.82 -28.984 1 95.88 181 GLY A N 1
ATOM 1376 C CA . GLY A 1 181 ? -14.016 -11.383 -29.188 1 95.88 181 GLY A CA 1
ATOM 1377 C C . GLY A 1 181 ? -12.883 -10.711 -28.422 1 95.88 181 GLY A C 1
ATOM 1378 O O . GLY A 1 181 ? -11.891 -11.352 -28.078 1 95.88 181 GLY A O 1
ATOM 1379 N N . SER A 1 182 ? -12.938 -9.336 -28.266 1 95.25 182 SER A N 1
ATOM 1380 C CA . SER A 1 182 ? -11.867 -8.547 -27.672 1 95.25 182 SER A CA 1
ATOM 1381 C C . SER A 1 182 ? -11.961 -8.539 -26.141 1 95.25 182 SER A C 1
ATOM 1383 O O . SER A 1 182 ? -11.016 -8.148 -25.469 1 95.25 182 SER A O 1
ATOM 1385 N N . GLY A 1 183 ? -13.023 -9.031 -25.578 1 97.81 183 GLY A N 1
ATOM 1386 C CA . GLY A 1 183 ? -13.234 -8.953 -24.141 1 97.81 183 GLY A CA 1
ATOM 1387 C C . GLY A 1 183 ? -13.391 -7.527 -23.641 1 97.81 183 GLY A C 1
ATOM 1388 O O . GLY A 1 183 ? -13.406 -6.586 -24.438 1 97.81 183 GLY A O 1
ATOM 1389 N N . LYS A 1 184 ? -13.648 -7.375 -22.359 1 97.75 184 LYS A N 1
ATOM 1390 C CA . LYS A 1 184 ? -13.781 -6.094 -21.672 1 97.75 184 LYS A CA 1
ATOM 1391 C C . LYS A 1 184 ? -12.766 -5.969 -20.531 1 97.75 184 LYS A C 1
ATOM 1393 O O . LYS A 1 184 ? -12.688 -6.84 -19.672 1 97.75 184 LYS A O 1
ATOM 1398 N N . VAL A 1 185 ? -11.914 -4.898 -20.578 1 97.12 185 VAL A N 1
ATOM 1399 C CA . VAL A 1 185 ? -11.016 -4.633 -19.453 1 97.12 185 VAL A CA 1
ATOM 1400 C C . VAL A 1 185 ? -11.828 -4.18 -18.25 1 97.12 185 VAL A C 1
ATOM 1402 O O . VAL A 1 185 ? -12.547 -3.18 -18.312 1 97.12 185 VAL A O 1
ATOM 1405 N N . VAL A 1 186 ? -11.711 -4.883 -17.125 1 96.25 186 VAL A N 1
ATOM 1406 C CA . VAL A 1 186 ? -12.539 -4.57 -15.961 1 96.25 186 VAL A CA 1
ATOM 1407 C C . VAL A 1 186 ? -11.672 -4.039 -14.828 1 96.25 186 VAL A C 1
ATOM 1409 O O . VAL A 1 186 ? -12.18 -3.514 -13.836 1 96.25 186 VAL A O 1
ATOM 1412 N N . TYR A 1 187 ? -10.414 -4.184 -14.859 1 96.06 187 TYR A N 1
ATOM 1413 C CA . TYR A 1 187 ? -9.461 -3.615 -13.914 1 96.06 187 TYR A CA 1
ATOM 1414 C C . TYR A 1 187 ? -8.102 -3.406 -14.57 1 96.06 187 TYR A C 1
ATOM 1416 O O . TYR A 1 187 ? -7.555 -4.328 -15.18 1 96.06 187 TYR A O 1
ATOM 1424 N N . ASP A 1 188 ? -7.512 -2.17 -14.422 1 95.06 188 ASP A N 1
ATOM 1425 C CA . ASP A 1 188 ? -6.25 -1.907 -15.109 1 95.06 188 ASP A CA 1
ATOM 1426 C C . ASP A 1 188 ? -5.363 -0.978 -14.281 1 95.06 188 ASP A C 1
ATOM 1428 O O . ASP A 1 188 ? -4.395 -0.413 -14.797 1 95.06 188 ASP A O 1
ATOM 1432 N N . ASP A 1 189 ? -5.707 -0.74 -12.984 1 91.31 189 ASP A N 1
ATOM 1433 C CA . ASP A 1 189 ? -4.789 -0.048 -12.086 1 91.31 189 ASP A CA 1
ATOM 1434 C C . ASP A 1 189 ? -3.621 -0.949 -11.695 1 91.31 189 ASP A C 1
ATOM 1436 O O . ASP A 1 189 ? -3.451 -1.274 -10.516 1 91.31 189 ASP A O 1
ATOM 1440 N N . MET A 1 190 ? -2.852 -1.352 -12.727 1 93.69 190 MET A N 1
ATOM 1441 C CA . MET A 1 190 ? -1.754 -2.305 -12.578 1 93.69 190 MET A CA 1
ATOM 1442 C C . MET A 1 190 ? -0.518 -1.83 -13.336 1 93.69 190 MET A C 1
ATOM 1444 O O . MET A 1 190 ? -0.626 -1.323 -14.453 1 93.69 190 MET A O 1
ATOM 1448 N N . PRO A 1 191 ? 0.643 -1.96 -12.688 1 91.06 191 PRO A N 1
ATOM 1449 C CA . PRO A 1 191 ? 1.856 -1.649 -13.445 1 91.06 191 PRO A CA 1
ATOM 1450 C C . PRO A 1 191 ? 2.115 -2.641 -14.578 1 91.06 191 PRO A C 1
ATOM 1452 O O . PRO A 1 191 ? 1.685 -3.795 -14.5 1 91.06 191 PRO A O 1
ATOM 1455 N N . SER A 1 192 ? 2.965 -2.242 -15.539 1 91.62 192 SER A N 1
ATOM 1456 C CA . SER A 1 192 ? 3.16 -3.055 -16.734 1 91.62 192 SER A CA 1
ATOM 1457 C C . SER A 1 192 ? 4.508 -3.771 -16.703 1 91.62 192 SER A C 1
ATOM 1459 O O . SER A 1 192 ? 4.98 -4.262 -17.719 1 91.62 192 SER A O 1
ATOM 1461 N N . TYR A 1 193 ? 5.094 -3.846 -15.578 1 88.69 193 TYR A N 1
ATOM 1462 C CA . TYR A 1 193 ? 6.371 -4.543 -15.477 1 88.69 193 TYR A CA 1
ATOM 1463 C C . TYR A 1 193 ? 6.234 -5.996 -15.914 1 88.69 193 TYR A C 1
ATOM 1465 O O . TYR A 1 193 ? 5.301 -6.688 -15.508 1 88.69 193 TYR A O 1
ATOM 1473 N N . ALA A 1 194 ? 7.156 -6.473 -16.688 1 85.69 194 ALA A N 1
ATOM 1474 C CA . ALA A 1 194 ? 7.113 -7.863 -17.125 1 85.69 194 ALA A CA 1
ATOM 1475 C C . ALA A 1 194 ? 7.602 -8.805 -16.031 1 85.69 194 ALA A C 1
ATOM 1477 O O . ALA A 1 194 ? 6.902 -9.742 -15.648 1 85.69 194 ALA A O 1
ATOM 1478 N N . ALA A 1 195 ? 8.805 -8.469 -15.492 1 88.31 195 ALA A N 1
ATOM 1479 C CA . ALA A 1 195 ? 9.352 -9.336 -14.453 1 88.31 195 ALA A CA 1
ATOM 1480 C C . ALA A 1 195 ? 8.461 -9.344 -13.219 1 88.31 195 ALA A C 1
ATOM 1482 O O . ALA A 1 195 ? 8.125 -8.281 -12.688 1 88.31 195 ALA A O 1
ATOM 1483 N N . HIS A 1 196 ? 8.016 -10.531 -12.805 1 91.38 196 HIS A N 1
ATOM 1484 C CA . HIS A 1 196 ? 7.121 -10.773 -11.68 1 91.38 196 HIS A CA 1
ATOM 1485 C C . HIS A 1 196 ? 5.766 -10.117 -11.906 1 91.38 196 HIS A C 1
ATOM 1487 O O . HIS A 1 196 ? 5.004 -9.906 -10.961 1 91.38 196 HIS A O 1
ATOM 1493 N N . GLY A 1 197 ? 5.508 -9.742 -13.141 1 92.25 197 GLY A N 1
ATOM 1494 C CA . GLY A 1 197 ? 4.227 -9.141 -13.484 1 92.25 197 GLY A CA 1
ATOM 1495 C C . GLY A 1 197 ? 3.158 -10.164 -13.812 1 92.25 197 GLY A C 1
ATOM 1496 O O . GLY A 1 197 ? 1.969 -9.844 -13.844 1 92.25 197 GLY A O 1
ATOM 1497 N N . TRP A 1 198 ? 3.555 -11.375 -14.148 1 92.69 198 TRP A N 1
ATOM 1498 C CA . TRP A 1 198 ? 2.586 -12.43 -14.438 1 92.69 198 TRP A CA 1
ATOM 1499 C C . TRP A 1 198 ? 1.771 -12.773 -13.195 1 92.69 198 TRP A C 1
ATOM 1501 O O . TRP A 1 198 ? 2.246 -12.617 -12.07 1 92.69 198 TRP A O 1
ATOM 1511 N N . LYS A 1 199 ? 0.493 -13.164 -13.438 1 96.81 199 LYS A N 1
ATOM 1512 C CA . LYS A 1 199 ? -0.467 -13.172 -12.344 1 96.81 199 LYS A CA 1
ATOM 1513 C C . LYS A 1 199 ? -1.014 -14.57 -12.094 1 96.81 199 LYS A C 1
ATOM 1515 O O . LYS A 1 199 ? -0.777 -15.484 -12.883 1 96.81 199 LYS A O 1
ATOM 1520 N N . TYR A 1 200 ? -1.601 -14.75 -11.023 1 98.5 200 TYR A N 1
ATOM 1521 C CA . TYR A 1 200 ? -2.436 -15.852 -10.562 1 98.5 200 TYR A CA 1
ATOM 1522 C C . TYR A 1 200 ? -3.689 -15.336 -9.867 1 98.5 200 TYR A C 1
ATOM 1524 O O . TYR A 1 200 ? -3.619 -14.422 -9.047 1 98.5 200 TYR A O 1
ATOM 1532 N N . ILE A 1 201 ? -4.859 -15.883 -10.227 1 98.75 201 ILE A N 1
ATOM 1533 C CA . ILE A 1 201 ? -6.109 -15.391 -9.656 1 98.75 201 ILE A CA 1
ATOM 1534 C C . ILE A 1 201 ? -6.66 -16.406 -8.664 1 98.75 201 ILE A C 1
ATOM 1536 O O . ILE A 1 201 ? -6.922 -17.562 -9.023 1 98.75 201 ILE A O 1
ATOM 1540 N N . ALA A 1 202 ? -6.809 -16.062 -7.453 1 98.69 202 ALA A N 1
ATOM 1541 C CA . ALA A 1 202 ? -7.59 -16.812 -6.473 1 98.69 202 ALA A CA 1
ATOM 1542 C C . ALA A 1 202 ? -8.906 -16.109 -6.168 1 98.69 202 ALA A C 1
ATOM 1544 O O . ALA A 1 202 ? -8.922 -14.914 -5.879 1 98.69 202 ALA A O 1
ATOM 1545 N N . VAL A 1 203 ? -9.992 -16.812 -6.246 1 98.25 203 VAL A N 1
ATOM 1546 C CA . VAL A 1 203 ? -11.32 -16.234 -6.094 1 98.25 203 VAL A CA 1
ATOM 1547 C C . VAL A 1 203 ? -11.852 -16.516 -4.688 1 98.25 203 VAL A C 1
ATOM 1549 O O . VAL A 1 203 ? -11.789 -17.641 -4.207 1 98.25 203 VAL A O 1
ATOM 1552 N N . ASP A 1 204 ? -12.344 -15.508 -4.039 1 96.88 204 ASP A N 1
ATOM 1553 C CA . ASP A 1 204 ? -12.898 -15.75 -2.709 1 96.88 204 ASP A CA 1
ATOM 1554 C C . ASP A 1 204 ? -14.406 -15.969 -2.777 1 96.88 204 ASP A C 1
ATOM 1556 O O . ASP A 1 204 ? -14.984 -16.031 -3.865 1 96.88 204 ASP A O 1
ATOM 1560 N N . LYS A 1 205 ? -15.031 -16.125 -1.57 1 94.5 205 LYS A N 1
ATOM 1561 C CA . LYS A 1 205 ? -16.438 -16.516 -1.49 1 94.5 205 LYS A CA 1
ATOM 1562 C C . LYS A 1 205 ? -17.344 -15.43 -2.035 1 94.5 205 LYS A C 1
ATOM 1564 O O . LYS A 1 205 ? -18.484 -15.703 -2.438 1 94.5 205 LYS A O 1
ATOM 1569 N N . ASP A 1 206 ? -16.859 -14.188 -2.061 1 93 206 ASP A N 1
ATOM 1570 C CA . ASP A 1 206 ? -17.656 -13.062 -2.521 1 93 206 ASP A CA 1
ATOM 1571 C C . ASP A 1 206 ? -17.453 -12.812 -4.012 1 93 206 ASP A C 1
ATOM 1573 O O . ASP A 1 206 ? -18.047 -11.898 -4.582 1 93 206 ASP A O 1
ATOM 1577 N N . GLY A 1 207 ? -16.609 -13.578 -4.617 1 96.56 207 GLY A N 1
ATOM 1578 C CA . GLY A 1 207 ? -16.328 -13.422 -6.031 1 96.56 207 GLY A CA 1
ATOM 1579 C C . GLY A 1 207 ? -15.219 -12.422 -6.312 1 96.56 207 GLY A C 1
ATOM 1580 O O . GLY A 1 207 ? -15 -12.039 -7.461 1 96.56 207 GLY A O 1
ATOM 1581 N N . TRP A 1 208 ? -14.539 -11.977 -5.273 1 96.81 208 TRP A N 1
ATOM 1582 C CA . TRP A 1 208 ? -13.398 -11.07 -5.453 1 96.81 208 TRP A CA 1
ATOM 1583 C C . TRP A 1 208 ? -12.125 -11.859 -5.746 1 96.81 208 TRP A C 1
ATOM 1585 O O . TRP A 1 208 ? -12.023 -13.039 -5.406 1 96.81 208 TRP A O 1
ATOM 1595 N N . PHE A 1 209 ? -11.195 -11.188 -6.422 1 98.56 209 PHE A N 1
ATOM 1596 C CA . PHE A 1 209 ? -9.953 -11.812 -6.863 1 98.56 209 PHE A CA 1
ATOM 1597 C C . PHE A 1 209 ? -8.773 -11.32 -6.035 1 98.56 209 PHE A C 1
ATOM 1599 O O . PHE A 1 209 ? -8.578 -10.117 -5.879 1 98.56 209 PHE A O 1
ATOM 1606 N N . TYR A 1 210 ? -8.039 -12.25 -5.43 1 98.75 210 TYR A N 1
ATOM 1607 C CA . TYR A 1 210 ? -6.707 -11.898 -4.945 1 98.75 210 TYR A CA 1
ATOM 1608 C C . TYR A 1 210 ? -5.695 -11.883 -6.086 1 98.75 210 TYR A C 1
ATOM 1610 O O . TYR A 1 210 ? -5.562 -12.859 -6.824 1 98.75 210 TYR A O 1
ATOM 1618 N N . LEU A 1 211 ? -4.988 -10.734 -6.262 1 98.44 211 LEU A N 1
ATOM 1619 C CA . LEU A 1 211 ? -3.998 -10.547 -7.312 1 98.44 211 LEU A CA 1
ATOM 1620 C C . LEU A 1 211 ? -2.654 -10.125 -6.723 1 98.44 211 LEU A C 1
ATOM 1622 O O . LEU A 1 211 ? -2.572 -9.141 -5.992 1 98.44 211 LEU A O 1
ATOM 1626 N N . PRO A 1 212 ? -1.633 -10.867 -7.066 1 98.12 212 PRO A N 1
ATOM 1627 C CA . PRO A 1 212 ? -0.301 -10.484 -6.586 1 98.12 212 PRO A CA 1
ATOM 1628 C C . PRO A 1 212 ? 0.401 -9.5 -7.516 1 98.12 212 PRO A C 1
ATOM 1630 O O . PRO A 1 212 ? 0.249 -9.578 -8.734 1 98.12 212 PRO A O 1
ATOM 1633 N N . PHE A 1 213 ? 1.183 -8.594 -6.945 1 97.25 213 PHE A N 1
ATOM 1634 C CA . PHE A 1 213 ? 2.004 -7.625 -7.66 1 97.25 213 PHE A CA 1
ATOM 1635 C C . PHE A 1 213 ? 3.453 -7.691 -7.188 1 97.25 213 PHE A C 1
ATOM 1637 O O . PHE A 1 213 ? 3.793 -7.156 -6.129 1 97.25 213 PHE A O 1
ATOM 1644 N N . GLY A 1 214 ? 4.293 -8.297 -7.984 1 95.56 214 GLY A N 1
ATOM 1645 C CA . GLY A 1 214 ? 5.699 -8.43 -7.625 1 95.56 214 GLY A CA 1
ATOM 1646 C C . GLY A 1 214 ? 6.559 -7.301 -8.164 1 95.56 214 GLY A C 1
ATOM 1647 O O . GLY A 1 214 ? 6.172 -6.613 -9.109 1 95.56 214 GLY A O 1
ATOM 1648 N N . PRO A 1 215 ? 7.703 -7.113 -7.5 1 92.81 215 PRO A N 1
ATOM 1649 C CA . PRO A 1 215 ? 8.648 -6.121 -8.023 1 92.81 215 PRO A CA 1
ATOM 1650 C C . PRO A 1 215 ? 9.305 -6.562 -9.328 1 92.81 215 PRO A C 1
ATOM 1652 O O . PRO A 1 215 ? 9.453 -7.766 -9.578 1 92.81 215 PRO A O 1
ATOM 1655 N N . PRO A 1 216 ? 9.773 -5.598 -10.125 1 90.25 216 PRO A N 1
ATOM 1656 C CA . PRO A 1 216 ? 10.305 -5.957 -11.438 1 90.25 216 PRO A CA 1
ATOM 1657 C C . PRO A 1 216 ? 11.789 -6.332 -11.391 1 90.25 216 PRO A C 1
ATOM 1659 O O . PRO A 1 216 ? 12.523 -6.062 -12.336 1 90.25 216 PRO A O 1
ATOM 1662 N N . PHE A 1 217 ? 12.234 -6.82 -10.289 1 90.38 217 PHE A N 1
ATOM 1663 C CA . PHE A 1 217 ? 13.617 -7.238 -10.125 1 90.38 217 PHE A CA 1
ATOM 1664 C C . PHE A 1 217 ? 13.75 -8.242 -8.984 1 90.38 217 PHE A C 1
ATOM 1666 O O . PHE A 1 217 ? 12.805 -8.453 -8.227 1 90.38 217 PHE A O 1
ATOM 1673 N N . ASN A 1 218 ? 14.883 -8.844 -8.914 1 91.12 218 ASN A N 1
ATOM 1674 C CA . ASN A 1 218 ? 15.148 -9.875 -7.922 1 91.12 218 ASN A CA 1
ATOM 1675 C C . ASN A 1 218 ? 15.141 -9.305 -6.504 1 91.12 218 ASN A C 1
ATOM 1677 O O . ASN A 1 218 ? 14.406 -9.789 -5.641 1 91.12 218 ASN A O 1
ATOM 1681 N N . ILE A 1 219 ? 15.992 -8.234 -6.305 1 92.62 219 ILE A N 1
ATOM 1682 C CA . ILE A 1 219 ? 16.109 -7.582 -5.004 1 92.62 219 ILE A CA 1
ATOM 1683 C C . ILE A 1 219 ? 16.406 -6.098 -5.191 1 92.62 219 ILE A C 1
ATOM 1685 O O . ILE A 1 219 ? 17.156 -5.723 -6.094 1 92.62 219 ILE A O 1
ATOM 1689 N N . GLY A 1 220 ? 15.789 -5.301 -4.406 1 92 220 GLY A N 1
ATOM 1690 C CA . GLY A 1 220 ? 15.906 -3.854 -4.434 1 92 220 GLY A CA 1
ATOM 1691 C C . GLY A 1 220 ? 14.805 -3.15 -3.668 1 92 220 GLY A C 1
ATOM 1692 O O . GLY A 1 220 ? 14.039 -3.789 -2.941 1 92 220 GLY A O 1
ATOM 1693 N N . ILE A 1 221 ? 14.758 -1.87 -3.709 1 91.88 221 ILE A N 1
ATOM 1694 C CA . ILE A 1 221 ? 13.648 -1.097 -3.162 1 91.88 221 ILE A CA 1
ATOM 1695 C C . ILE A 1 221 ? 12.625 -0.817 -4.258 1 91.88 221 ILE A C 1
ATOM 1697 O O . ILE A 1 221 ? 12.875 -0.011 -5.16 1 91.88 221 ILE A O 1
ATOM 1701 N N . PRO A 1 222 ? 11.516 -1.462 -4.145 1 91.56 222 PRO A N 1
ATOM 1702 C CA . PRO A 1 222 ? 10.531 -1.307 -5.223 1 91.56 222 PRO A CA 1
ATOM 1703 C C . PRO A 1 222 ? 9.742 -0.005 -5.117 1 91.56 222 PRO A C 1
ATOM 1705 O O . PRO A 1 222 ? 9.727 0.63 -4.062 1 91.56 222 PRO A O 1
ATOM 1708 N N . PRO A 1 223 ? 9.133 0.429 -6.266 1 90.25 223 PRO A N 1
ATOM 1709 C CA . PRO A 1 223 ? 8.125 1.484 -6.121 1 90.25 223 PRO A CA 1
ATOM 1710 C C . PRO A 1 223 ? 6.938 1.052 -5.266 1 90.25 223 PRO A C 1
ATOM 1712 O O . PRO A 1 223 ? 6.742 -0.144 -5.031 1 90.25 223 PRO A O 1
ATOM 1715 N N . THR A 1 224 ? 6.129 1.981 -4.836 1 91.62 224 THR A N 1
ATOM 1716 C CA . THR A 1 224 ? 5.09 1.702 -3.852 1 91.62 224 THR A CA 1
ATOM 1717 C C . THR A 1 224 ? 3.92 0.962 -4.492 1 91.62 224 THR A C 1
ATOM 1719 O O . THR A 1 224 ? 3.053 0.435 -3.793 1 91.62 224 THR A O 1
ATOM 1722 N N . SER A 1 225 ? 3.879 0.799 -5.797 1 93.31 225 SER A N 1
ATOM 1723 C CA . SER A 1 225 ? 2.76 0.179 -6.5 1 93.31 225 SER A CA 1
ATOM 1724 C C . SER A 1 225 ? 2.918 -1.336 -6.566 1 93.31 225 SER A C 1
ATOM 1726 O O . SER A 1 225 ? 2.025 -2.039 -7.043 1 93.31 225 SER A O 1
ATOM 1728 N N . VAL A 1 226 ? 4.059 -1.855 -6.074 1 95.19 226 VAL A N 1
ATOM 1729 C CA . VAL A 1 226 ? 4.281 -3.295 -6.16 1 95.19 226 VAL A CA 1
ATOM 1730 C C . VAL A 1 226 ? 4.691 -3.836 -4.793 1 95.19 226 VAL A C 1
ATOM 1732 O O . VAL A 1 226 ? 4.539 -3.154 -3.775 1 95.19 226 VAL A O 1
ATOM 1735 N N . SER A 1 227 ? 5.027 -5.141 -4.781 1 97.25 227 SER A N 1
ATOM 1736 C CA . SER A 1 227 ? 5.316 -5.895 -3.568 1 97.25 227 SER A CA 1
ATOM 1737 C C . SER A 1 227 ? 4.109 -5.93 -2.637 1 97.25 227 SER A C 1
ATOM 1739 O O . SER A 1 227 ? 4.223 -5.602 -1.454 1 97.25 227 SER A O 1
ATOM 1741 N N . GLN A 1 228 ? 2.98 -6.309 -3.248 1 98 228 GLN A N 1
ATOM 1742 C CA . GLN A 1 228 ? 1.723 -6.316 -2.51 1 98 228 GLN A CA 1
ATOM 1743 C C . GLN A 1 228 ? 0.743 -7.324 -3.102 1 98 228 GLN A C 1
ATOM 1745 O O . GLN A 1 228 ? 0.992 -7.883 -4.172 1 98 228 GLN A O 1
ATOM 1750 N N . ILE A 1 229 ? -0.279 -7.676 -2.365 1 98.69 229 ILE A N 1
ATOM 1751 C CA . ILE A 1 229 ? -1.46 -8.391 -2.84 1 98.69 229 ILE A CA 1
ATOM 1752 C C . ILE A 1 229 ? -2.678 -7.469 -2.781 1 98.69 229 ILE A C 1
ATOM 1754 O O . ILE A 1 229 ? -2.881 -6.762 -1.793 1 98.69 229 ILE A O 1
ATOM 1758 N N . ARG A 1 230 ? -3.422 -7.461 -3.879 1 98.06 230 ARG A N 1
ATOM 1759 C CA . ARG A 1 230 ? -4.676 -6.719 -3.91 1 98.06 230 ARG A CA 1
ATOM 1760 C C . ARG A 1 230 ? -5.871 -7.66 -4.004 1 98.06 230 ARG A C 1
ATOM 1762 O O . ARG A 1 230 ? -5.77 -8.742 -4.59 1 98.06 230 ARG A O 1
ATOM 1769 N N . ARG A 1 231 ? -6.914 -7.316 -3.365 1 97.38 231 ARG A N 1
ATOM 1770 C CA . ARG A 1 231 ? -8.227 -7.906 -3.572 1 97.38 231 ARG A CA 1
ATOM 1771 C C . ARG A 1 231 ? -9.086 -7.027 -4.477 1 97.38 231 ARG A C 1
ATOM 1773 O O . ARG A 1 231 ? -9.312 -5.852 -4.176 1 97.38 231 ARG A O 1
ATOM 1780 N N . VAL A 1 232 ? -9.586 -7.598 -5.582 1 96.62 232 VAL A N 1
ATOM 1781 C CA . VAL A 1 232 ? -10.219 -6.828 -6.645 1 96.62 232 VAL A CA 1
ATOM 1782 C C . VAL A 1 232 ? -11.625 -7.359 -6.902 1 96.62 232 VAL A C 1
ATOM 1784 O O . VAL A 1 232 ? -11.828 -8.57 -7 1 96.62 232 VAL A O 1
ATOM 1787 N N . ASP A 1 233 ? -12.586 -6.461 -6.961 1 94.12 233 ASP A N 1
ATOM 1788 C CA . ASP A 1 233 ? -13.93 -6.805 -7.43 1 94.12 233 ASP A CA 1
ATOM 1789 C C . ASP A 1 233 ? -14.023 -6.68 -8.945 1 94.12 233 ASP A C 1
ATOM 1791 O O . ASP A 1 233 ? -14.094 -5.57 -9.484 1 94.12 233 ASP A O 1
ATOM 1795 N N . PRO A 1 234 ? -14.07 -7.832 -9.594 1 95.44 234 PRO A N 1
ATOM 1796 C CA . PRO A 1 234 ? -14.07 -7.738 -11.055 1 95.44 234 PRO A CA 1
ATOM 1797 C C . PRO A 1 234 ? -15.367 -7.152 -11.609 1 95.44 234 PRO A C 1
ATOM 1799 O O . PRO A 1 234 ? -15.438 -6.805 -12.789 1 95.44 234 PRO A O 1
ATOM 1802 N N . LYS A 1 235 ? -16.375 -7 -10.852 1 92.06 235 LYS A N 1
ATOM 1803 C CA . LYS A 1 235 ? -17.641 -6.422 -11.281 1 92.06 235 LYS A CA 1
ATOM 1804 C C . LYS A 1 235 ? -17.562 -4.902 -11.352 1 92.06 235 LYS A C 1
ATOM 1806 O O . LYS A 1 235 ? -18.094 -4.285 -12.281 1 92.06 235 LYS A O 1
ATOM 1811 N N . THR A 1 236 ? -16.859 -4.32 -10.344 1 88 236 THR A N 1
ATOM 1812 C CA . THR A 1 236 ? -16.891 -2.867 -10.219 1 88 236 THR A CA 1
ATOM 1813 C C . THR A 1 236 ? -15.531 -2.273 -10.602 1 88 236 THR A C 1
ATOM 1815 O O . THR A 1 236 ? -15.422 -1.074 -10.875 1 88 236 THR A O 1
ATOM 1818 N N . GLY A 1 237 ? -14.516 -3.092 -10.492 1 90.19 237 GLY A N 1
ATOM 1819 C CA . GLY A 1 237 ? -13.164 -2.59 -10.68 1 90.19 237 GLY A CA 1
ATOM 1820 C C . GLY A 1 237 ? -12.562 -2.014 -9.414 1 90.19 237 GLY A C 1
ATOM 1821 O O . GLY A 1 237 ? -11.453 -1.478 -9.438 1 90.19 237 GLY A O 1
ATOM 1822 N N . ASN A 1 238 ? -13.266 -2.172 -8.305 1 89.38 238 ASN A N 1
ATOM 1823 C CA . ASN A 1 238 ? -12.734 -1.723 -7.023 1 89.38 238 ASN A CA 1
ATOM 1824 C C . ASN A 1 238 ? -11.625 -2.645 -6.523 1 89.38 238 ASN A C 1
ATOM 1826 O O . ASN A 1 238 ? -11.641 -3.844 -6.801 1 89.38 238 ASN A O 1
ATOM 1830 N N . ALA A 1 239 ? -10.656 -2.039 -5.828 1 94.25 239 ALA A N 1
ATOM 1831 C CA . ALA A 1 239 ? -9.547 -2.832 -5.309 1 94.25 239 ALA A CA 1
ATOM 1832 C C . ALA A 1 239 ? -9.117 -2.338 -3.928 1 94.25 239 ALA A C 1
ATOM 1834 O O . ALA A 1 239 ? -9.32 -1.168 -3.592 1 94.25 239 ALA A O 1
ATOM 1835 N N . GLU A 1 240 ? -8.594 -3.195 -3.143 1 94.88 240 GLU A N 1
ATOM 1836 C CA . GLU A 1 240 ? -7.988 -2.875 -1.854 1 94.88 240 GLU A CA 1
ATOM 1837 C C . GLU A 1 240 ? -6.664 -3.609 -1.669 1 94.88 240 GLU A C 1
ATOM 1839 O O . GLU A 1 240 ? -6.523 -4.758 -2.09 1 94.88 240 GLU A O 1
ATOM 1844 N N . ILE A 1 241 ? -5.66 -2.955 -1.099 1 97.44 241 ILE A N 1
ATOM 1845 C CA . ILE A 1 241 ? -4.41 -3.609 -0.726 1 97.44 241 ILE A CA 1
ATOM 1846 C C . ILE A 1 241 ? -4.629 -4.461 0.523 1 97.44 241 ILE A C 1
ATOM 1848 O O . ILE A 1 241 ? -5.078 -3.957 1.556 1 97.44 241 ILE A O 1
ATOM 1852 N N . VAL A 1 242 ? -4.27 -5.727 0.443 1 97.81 242 VAL A N 1
ATOM 1853 C CA . VAL A 1 242 ? -4.551 -6.582 1.59 1 97.81 242 VAL A CA 1
ATOM 1854 C C . VAL A 1 242 ? -3.244 -7.094 2.189 1 97.81 242 VAL A C 1
ATOM 1856 O O . VAL A 1 242 ? -3.219 -7.57 3.326 1 97.81 242 VAL A O 1
ATOM 1859 N N . ALA A 1 243 ? -2.178 -6.996 1.504 1 98.69 243 ALA A N 1
ATOM 1860 C CA . ALA A 1 243 ? -0.868 -7.395 2.014 1 98.69 243 ALA A CA 1
ATOM 1861 C C . ALA A 1 243 ? 0.244 -6.57 1.375 1 98.69 243 ALA A C 1
ATOM 1863 O O . ALA A 1 243 ? 0.123 -6.133 0.227 1 98.69 243 ALA A O 1
ATOM 1864 N N . LEU A 1 244 ? 1.28 -6.363 2.15 1 98.69 244 LEU A N 1
ATOM 1865 C CA . LEU A 1 244 ? 2.477 -5.652 1.709 1 98.69 244 LEU A CA 1
ATOM 1866 C C . LEU A 1 244 ? 3.707 -6.547 1.813 1 98.69 244 LEU A C 1
ATOM 1868 O O . LEU A 1 244 ? 3.691 -7.551 2.529 1 98.69 244 LEU A O 1
ATOM 1872 N N . GLY A 1 245 ? 4.75 -6.164 1.118 1 98.5 245 GLY A N 1
ATOM 1873 C CA . GLY A 1 245 ? 6.039 -6.824 1.237 1 98.5 245 GLY A CA 1
ATOM 1874 C C . GLY A 1 245 ? 6.051 -8.227 0.652 1 98.5 245 GLY A C 1
ATOM 1875 O O . GLY A 1 245 ? 6.648 -9.141 1.224 1 98.5 245 GLY A O 1
ATOM 1876 N N . VAL A 1 246 ? 5.355 -8.414 -0.392 1 98.69 246 VAL A N 1
ATOM 1877 C CA . VAL A 1 246 ? 5.301 -9.695 -1.083 1 98.69 246 VAL A CA 1
ATOM 1878 C C . VAL A 1 246 ? 6.133 -9.633 -2.361 1 98.69 246 VAL A C 1
ATOM 1880 O O . VAL A 1 246 ? 5.902 -8.773 -3.217 1 98.69 246 VAL A O 1
A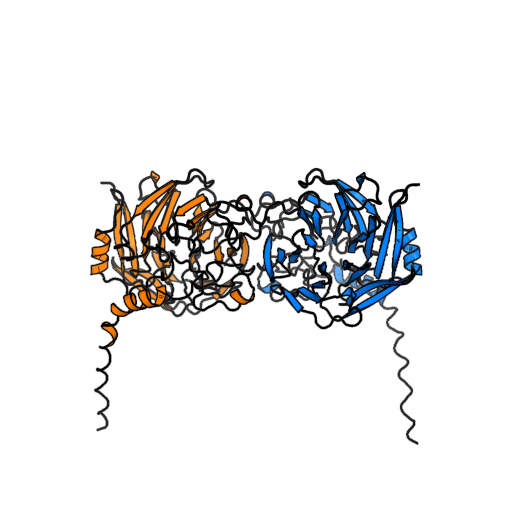TOM 1883 N N . ARG A 1 247 ? 7.074 -10.461 -2.545 1 97.62 247 ARG A N 1
ATOM 1884 C CA . ARG A 1 247 ? 7.973 -10.422 -3.695 1 97.62 247 ARG A CA 1
ATOM 1885 C C . ARG A 1 247 ? 7.305 -11.008 -4.934 1 97.62 247 ARG A C 1
ATOM 1887 O O . ARG A 1 247 ? 6.582 -10.312 -5.648 1 97.62 247 ARG A O 1
ATOM 1894 N N . ASN A 1 248 ? 7.352 -12.289 -5.043 1 97 248 ASN A N 1
ATOM 1895 C CA . ASN A 1 248 ? 6.824 -12.961 -6.227 1 97 248 ASN A CA 1
ATOM 1896 C C . ASN A 1 248 ? 5.895 -14.109 -5.848 1 97 248 ASN A C 1
ATOM 1898 O O . ASN A 1 248 ? 6.352 -15.195 -5.48 1 97 248 ASN A O 1
ATOM 1902 N N . SER A 1 249 ? 4.609 -13.789 -5.93 1 98.31 249 SER A N 1
ATOM 1903 C CA . SER A 1 249 ? 3.588 -14.805 -5.695 1 98.31 249 SER A CA 1
ATOM 1904 C C . SER A 1 249 ? 2.875 -15.18 -6.992 1 98.31 249 SER A C 1
ATOM 1906 O O . SER A 1 249 ? 2.395 -14.305 -7.715 1 98.31 249 SER A O 1
ATOM 1908 N N . VAL A 1 250 ? 2.766 -16.453 -7.227 1 96.25 250 VAL A N 1
ATOM 1909 C CA . VAL A 1 250 ? 2.07 -16.922 -8.422 1 96.25 250 VAL A CA 1
ATOM 1910 C C . VAL A 1 250 ? 1.202 -18.125 -8.07 1 96.25 250 VAL A C 1
ATOM 1912 O O . VAL A 1 250 ? 1.069 -19.062 -8.867 1 96.25 250 VAL A O 1
ATOM 1915 N N . GLY A 1 251 ? 0.793 -18.188 -6.949 1 98.62 251 GLY A N 1
ATOM 1916 C CA . GLY A 1 251 ? -0.124 -19.203 -6.457 1 98.62 251 GLY A CA 1
ATOM 1917 C C . GLY A 1 251 ? -0.805 -18.812 -5.156 1 98.62 251 GLY A C 1
ATOM 1918 O O . GLY A 1 251 ? -0.203 -18.156 -4.309 1 98.62 251 GLY A O 1
ATOM 1919 N N . GLY A 1 252 ? -2.002 -19.297 -5.023 1 98.81 252 GLY A N 1
ATOM 1920 C CA . GLY A 1 252 ? -2.775 -19.062 -3.812 1 98.81 252 GLY A CA 1
ATOM 1921 C C . GLY A 1 252 ? -4.168 -19.672 -3.875 1 98.81 252 GLY A C 1
ATOM 1922 O O . GLY A 1 252 ? -4.645 -20.047 -4.949 1 98.81 252 GLY A O 1
ATOM 1923 N N . ASP A 1 253 ? -4.719 -19.766 -2.732 1 98.88 253 ASP A N 1
ATOM 1924 C CA . ASP A 1 253 ? -6.082 -20.266 -2.604 1 98.88 253 ASP A CA 1
ATOM 1925 C C . ASP A 1 253 ? -6.719 -19.797 -1.294 1 98.88 253 ASP A C 1
ATOM 1927 O O . ASP A 1 253 ? -6.023 -19.297 -0.403 1 98.88 253 ASP A O 1
ATOM 1931 N N . VAL A 1 254 ? -8.008 -19.891 -1.271 1 98.75 254 VAL A N 1
ATOM 1932 C CA . VAL A 1 254 ? -8.758 -19.516 -0.078 1 98.75 254 VAL A CA 1
ATOM 1933 C C . VAL A 1 254 ? -9.055 -20.766 0.76 1 98.75 254 VAL A C 1
ATOM 1935 O O . VAL A 1 254 ? -9.555 -21.766 0.241 1 98.75 254 VAL A O 1
ATOM 1938 N N . ASP A 1 255 ? -8.68 -20.703 2.021 1 98.75 255 ASP A N 1
ATOM 1939 C CA . ASP A 1 255 ? -8.938 -21.797 2.953 1 98.75 255 ASP A CA 1
ATOM 1940 C C . ASP A 1 255 ? -10.438 -22.016 3.137 1 98.75 255 ASP A C 1
ATOM 1942 O O . ASP A 1 255 ? -11.148 -21.125 3.605 1 98.75 255 ASP A O 1
ATOM 1946 N N . PRO A 1 256 ? -10.852 -23.219 2.779 1 98.12 256 PRO A N 1
ATOM 1947 C CA . PRO A 1 256 ? -12.289 -23.453 2.898 1 98.12 256 PRO A CA 1
ATOM 1948 C C . PRO A 1 256 ? -12.773 -23.438 4.348 1 98.12 256 PRO A C 1
ATOM 1950 O O . PRO A 1 256 ? -13.977 -23.312 4.598 1 98.12 256 PRO A O 1
ATOM 1953 N N . ARG A 1 257 ? -11.945 -23.609 5.324 1 97.69 257 ARG A N 1
ATOM 1954 C CA . ARG A 1 257 ? -12.305 -23.641 6.738 1 97.69 257 ARG A CA 1
ATOM 1955 C C . ARG A 1 257 ? -12.539 -22.25 7.285 1 97.69 257 ARG A C 1
ATOM 1957 O O . ARG A 1 257 ? -13.422 -22.047 8.125 1 97.69 257 ARG A O 1
ATOM 1964 N N . THR A 1 258 ? -11.727 -21.156 6.75 1 98.06 258 THR A N 1
ATOM 1965 C CA . THR A 1 258 ? -11.695 -19.859 7.426 1 98.06 258 THR A CA 1
ATOM 1966 C C . THR A 1 258 ? -12.023 -18.734 6.449 1 98.06 258 THR A C 1
ATOM 1968 O O . THR A 1 258 ? -12.328 -17.609 6.867 1 98.06 258 THR A O 1
ATOM 1971 N N . GLY A 1 259 ? -11.867 -18.984 5.164 1 97.31 259 GLY A N 1
ATOM 1972 C CA . GLY A 1 259 ? -12.023 -17.938 4.164 1 97.31 259 GLY A CA 1
ATOM 1973 C C . GLY A 1 259 ? -10.789 -17.078 4.004 1 97.31 259 GLY A C 1
ATOM 1974 O O . GLY A 1 259 ? -10.789 -16.125 3.223 1 97.31 259 GLY A O 1
ATOM 1975 N N . LYS A 1 260 ? -9.719 -17.422 4.688 1 98.19 260 LYS A N 1
ATOM 1976 C CA . LYS A 1 260 ? -8.492 -16.641 4.602 1 98.19 260 LYS A CA 1
ATOM 1977 C C . LYS A 1 260 ? -7.695 -17 3.352 1 98.19 260 LYS A C 1
ATOM 1979 O O . LYS A 1 260 ? -7.719 -18.156 2.906 1 98.19 260 LYS A O 1
ATOM 1984 N N . TYR A 1 261 ? -7.016 -16 2.822 1 98.69 261 TYR A N 1
ATOM 1985 C CA . TYR A 1 261 ? -6.18 -16.203 1.643 1 98.69 261 TYR A CA 1
ATOM 1986 C C . TYR A 1 261 ? -4.801 -16.719 2.031 1 98.69 261 TYR A C 1
ATOM 1988 O O . TYR A 1 261 ? -4.121 -16.125 2.871 1 98.69 261 TYR A O 1
ATOM 1996 N N . TRP A 1 262 ? -4.402 -17.859 1.473 1 98.94 262 TRP A N 1
ATOM 1997 C CA . TRP A 1 262 ? -3.076 -18.469 1.561 1 98.94 262 TRP A CA 1
ATOM 1998 C C . TRP A 1 262 ? -2.344 -18.359 0.227 1 98.94 262 TRP A C 1
ATOM 2000 O O . TRP A 1 262 ? -2.961 -18.469 -0.836 1 98.94 262 TRP A O 1
ATOM 2010 N N . PHE A 1 263 ? -1.021 -18.078 0.271 1 98.94 263 PHE A N 1
ATOM 2011 C CA . PHE A 1 263 ? -0.352 -17.906 -1.013 1 98.94 263 PHE A CA 1
ATOM 2012 C C . PHE A 1 263 ? 1.107 -18.328 -0.925 1 98.94 263 PHE A C 1
ATOM 2014 O O . PHE A 1 263 ? 1.708 -18.297 0.15 1 98.94 263 PHE A O 1
ATOM 2021 N N . THR A 1 264 ? 1.639 -18.812 -2.023 1 98.94 264 THR A N 1
ATOM 2022 C CA . THR A 1 264 ? 3.053 -19.141 -2.188 1 98.94 264 THR A CA 1
ATOM 2023 C C . THR A 1 264 ? 3.85 -17.891 -2.555 1 98.94 264 THR A C 1
ATOM 2025 O O . THR A 1 264 ? 3.303 -16.938 -3.133 1 98.94 264 THR A O 1
ATOM 2028 N N . GLU A 1 265 ? 5.098 -17.891 -2.217 1 98.81 265 GLU A N 1
ATOM 2029 C CA . GLU A 1 265 ? 5.969 -16.766 -2.535 1 98.81 265 GLU A CA 1
ATOM 2030 C C . GLU A 1 265 ? 7.387 -17.234 -2.846 1 98.81 265 GLU A C 1
ATOM 2032 O O . GLU A 1 265 ? 8.016 -17.906 -2.025 1 98.81 265 GLU A O 1
ATOM 2037 N N . ASN A 1 266 ? 7.848 -16.906 -4.055 1 98.38 266 ASN A N 1
ATOM 2038 C CA . ASN A 1 266 ? 9.234 -17.156 -4.43 1 98.38 266 ASN A CA 1
ATOM 2039 C C . ASN A 1 266 ? 10.18 -16.156 -3.785 1 98.38 266 ASN A C 1
ATOM 2041 O O . ASN A 1 266 ? 9.977 -14.945 -3.885 1 98.38 266 ASN A O 1
ATOM 2045 N N . ALA A 1 267 ? 11.234 -16.656 -3.158 1 97.25 267 ALA A N 1
ATOM 2046 C CA . ALA A 1 267 ? 12.234 -15.812 -2.512 1 97.25 267 ALA A CA 1
ATOM 2047 C C . ALA A 1 267 ? 13.234 -15.266 -3.529 1 97.25 267 ALA A C 1
ATOM 2049 O O . ALA A 1 267 ? 13.211 -15.656 -4.699 1 97.25 267 ALA A O 1
ATOM 2050 N N . ARG A 1 268 ? 14.07 -14.297 -3.066 1 94.62 268 ARG A N 1
ATOM 2051 C CA . ARG A 1 268 ? 15.07 -13.727 -3.971 1 94.62 268 ARG A CA 1
ATOM 2052 C C . ARG A 1 268 ? 16.141 -14.758 -4.305 1 94.62 268 ARG A C 1
ATOM 2054 O O . ARG A 1 268 ? 16.328 -15.734 -3.582 1 94.62 268 ARG A O 1
ATOM 2061 N N . ASP A 1 269 ? 16.844 -14.43 -5.387 1 93.81 269 ASP A N 1
ATOM 2062 C CA . ASP A 1 269 ? 17.969 -15.234 -5.84 1 93.81 269 ASP A CA 1
ATOM 2063 C C . ASP A 1 269 ? 19.297 -14.625 -5.402 1 93.81 269 ASP A C 1
ATOM 2065 O O . ASP A 1 269 ? 19.328 -13.547 -4.801 1 93.81 269 ASP A O 1
ATOM 2069 N N . TRP A 1 270 ? 20.344 -15.406 -5.512 1 92.19 270 TRP A N 1
ATOM 2070 C CA . TRP A 1 270 ? 21.719 -14.93 -5.512 1 92.19 270 TRP A CA 1
ATOM 2071 C C . TRP A 1 270 ? 22.234 -14.766 -4.086 1 92.19 270 TRP A C 1
ATOM 2073 O O . TRP A 1 270 ? 23.141 -13.961 -3.84 1 92.19 270 TRP A O 1
ATOM 2083 N N . ILE A 1 271 ? 21.562 -15.398 -3.111 1 94.06 271 ILE A N 1
ATOM 2084 C CA . ILE A 1 271 ? 22.188 -15.469 -1.792 1 94.06 271 ILE A CA 1
ATOM 2085 C C . ILE A 1 271 ? 23.047 -16.719 -1.687 1 94.06 271 ILE A C 1
ATOM 2087 O O . ILE A 1 271 ? 24.234 -16.641 -1.368 1 94.06 271 ILE A O 1
ATOM 2091 N N . SER A 1 272 ? 22.516 -17.875 -1.848 1 95.69 272 SER A N 1
ATOM 2092 C CA . SER A 1 272 ? 23.219 -19.156 -1.896 1 95.69 272 SER A CA 1
ATOM 2093 C C . SER A 1 272 ? 22.297 -20.25 -2.439 1 95.69 272 SER A C 1
ATOM 2095 O O . SER A 1 272 ? 21.125 -20.016 -2.719 1 95.69 272 SER A O 1
ATOM 2097 N N . ASP A 1 273 ? 22.797 -21.453 -2.617 1 96.75 273 ASP A N 1
ATOM 2098 C CA . ASP A 1 273 ? 22.016 -22.609 -3.064 1 96.75 273 ASP A CA 1
ATOM 2099 C C . ASP A 1 273 ? 20.891 -22.922 -2.086 1 96.75 273 ASP A C 1
ATOM 2101 O O . ASP A 1 273 ? 19.859 -23.469 -2.477 1 96.75 273 ASP A O 1
ATOM 2105 N N . ASP A 1 274 ? 21.125 -22.5 -0.844 1 97.69 274 ASP A N 1
ATOM 2106 C CA . ASP A 1 274 ? 20.219 -23.016 0.178 1 97.69 274 ASP A CA 1
ATOM 2107 C C . ASP A 1 274 ? 19.531 -21.891 0.935 1 97.69 274 ASP A C 1
ATOM 2109 O O . ASP A 1 274 ? 18.891 -22.109 1.965 1 97.69 274 ASP A O 1
ATOM 2113 N N . LEU A 1 275 ? 19.734 -20.609 0.398 1 96.69 275 LEU A N 1
ATOM 2114 C CA . LEU A 1 275 ? 19.094 -19.422 0.961 1 96.69 275 LEU A CA 1
ATOM 2115 C C . LEU A 1 275 ? 18.688 -18.453 -0.139 1 96.69 275 LEU A C 1
ATOM 2117 O O . LEU A 1 275 ? 19.391 -18.328 -1.15 1 96.69 275 LEU A O 1
ATOM 2121 N N . PRO A 1 276 ? 17.578 -17.672 0.213 1 97.81 276 PRO A N 1
ATOM 2122 C CA . PRO A 1 276 ? 16.547 -17.859 1.235 1 97.81 276 PRO A CA 1
ATOM 2123 C C . PRO A 1 276 ? 15.516 -18.906 0.833 1 97.81 276 PRO A C 1
ATOM 2125 O O . PRO A 1 276 ? 15.422 -19.266 -0.343 1 97.81 276 PRO A O 1
ATOM 2128 N N . SER A 1 277 ? 14.75 -19.359 1.808 1 98.75 277 SER A N 1
ATOM 2129 C CA . SER A 1 277 ? 13.633 -20.25 1.537 1 98.75 277 SER A CA 1
ATOM 2130 C C . SER A 1 277 ? 12.492 -19.516 0.846 1 98.75 277 SER A C 1
ATOM 2132 O O . SER A 1 277 ? 12.18 -18.375 1.192 1 98.75 277 SER A O 1
ATOM 2134 N N . ASP A 1 278 ? 11.883 -20.234 -0.162 1 98.81 278 ASP A N 1
ATOM 2135 C CA . ASP A 1 278 ? 10.523 -19.875 -0.572 1 98.81 278 ASP A CA 1
ATOM 2136 C C . ASP A 1 278 ? 9.531 -20.109 0.559 1 98.81 278 ASP A C 1
ATOM 2138 O O . ASP A 1 278 ? 9.828 -20.828 1.518 1 98.81 278 ASP A O 1
ATOM 2142 N N . LYS A 1 279 ? 8.32 -19.453 0.385 1 98.88 279 LYS A N 1
ATOM 2143 C CA . LYS A 1 279 ? 7.445 -19.422 1.555 1 98.88 279 LYS A CA 1
ATOM 2144 C C . LYS A 1 279 ? 6.012 -19.781 1.181 1 98.88 279 LYS A C 1
ATOM 2146 O O . LYS A 1 279 ? 5.602 -19.609 0.031 1 98.88 279 LYS A O 1
ATOM 2151 N N . LEU A 1 280 ? 5.328 -20.375 2.146 1 98.94 280 LEU A N 1
ATOM 2152 C CA . LEU A 1 280 ? 3.871 -20.375 2.232 1 98.94 280 LEU A CA 1
ATOM 2153 C C . LEU A 1 280 ? 3.385 -19.375 3.27 1 98.94 280 LEU A C 1
ATOM 2155 O O . LEU A 1 280 ? 3.816 -19.406 4.422 1 98.94 280 LEU A O 1
ATOM 2159 N N . ASN A 1 281 ? 2.492 -18.453 2.818 1 98.94 281 ASN A N 1
ATOM 2160 C CA . ASN A 1 281 ? 1.99 -17.391 3.676 1 98.94 281 ASN A CA 1
ATOM 2161 C C . ASN A 1 281 ? 0.474 -17.469 3.832 1 98.94 281 ASN A C 1
ATOM 2163 O O . ASN A 1 281 ? -0.2 -18.156 3.072 1 98.94 281 ASN A O 1
ATOM 2167 N N . MET A 1 282 ? 0.001 -16.812 4.855 1 98.88 282 MET A N 1
ATOM 2168 C CA . MET A 1 282 ? -1.429 -16.625 5.094 1 98.88 282 MET A CA 1
ATOM 2169 C C . MET A 1 282 ? -1.73 -15.219 5.582 1 98.88 282 MET A C 1
ATOM 2171 O O . MET A 1 282 ? -1.026 -14.695 6.445 1 98.88 282 MET A O 1
ATOM 2175 N N . ILE A 1 283 ? -2.658 -14.547 4.98 1 98.5 283 ILE A N 1
ATOM 2176 C CA . ILE A 1 283 ? -3.08 -13.234 5.465 1 98.5 283 ILE A CA 1
ATOM 2177 C C . ILE A 1 283 ? -4.074 -13.406 6.609 1 98.5 283 ILE A C 1
ATOM 2179 O O . ILE A 1 283 ? -5.184 -13.898 6.41 1 98.5 283 ILE A O 1
ATOM 2183 N N . SER A 1 284 ? -3.723 -13.016 7.766 1 96.88 284 SER A N 1
ATOM 2184 C CA . SER A 1 284 ? -4.602 -13.125 8.93 1 96.88 284 SER A CA 1
ATOM 2185 C C . SER A 1 284 ? -5.336 -11.812 9.188 1 96.88 284 SER A C 1
ATOM 2187 O O . SER A 1 284 ? -6.418 -11.805 9.773 1 96.88 284 SER A O 1
ATOM 2189 N N . LYS A 1 285 ? -4.691 -10.758 8.773 1 95.44 285 LYS A N 1
ATOM 2190 C CA . LYS A 1 285 ? -5.219 -9.406 8.945 1 95.44 285 LYS A CA 1
ATOM 2191 C C . LYS A 1 285 ? -4.863 -8.523 7.758 1 95.44 285 LYS A C 1
ATOM 2193 O O . LYS A 1 285 ? -3.754 -8.602 7.227 1 95.44 285 LYS A O 1
ATOM 2198 N N . ILE A 1 286 ? -5.832 -7.648 7.375 1 96.44 286 ILE A N 1
ATOM 2199 C CA . ILE A 1 286 ? -5.621 -6.75 6.246 1 96.44 286 ILE A CA 1
ATOM 2200 C C . ILE A 1 286 ? -4.41 -5.859 6.512 1 96.44 286 ILE A C 1
ATOM 2202 O O . ILE A 1 286 ? -4.25 -5.336 7.617 1 96.44 286 ILE A O 1
ATOM 2206 N N . GLY A 1 287 ? -3.48 -5.773 5.484 1 97.19 287 GLY A N 1
ATOM 2207 C CA . GLY A 1 287 ? -2.377 -4.824 5.539 1 97.19 287 GLY A CA 1
ATOM 2208 C C . GLY A 1 287 ? -1.1 -5.43 6.09 1 97.19 287 GLY A C 1
ATOM 2209 O O . GLY A 1 287 ? -0.074 -4.75 6.176 1 97.19 287 GLY A O 1
ATOM 2210 N N . GLU A 1 288 ? -1.104 -6.727 6.43 1 98.19 288 GLU A N 1
ATOM 2211 C CA . GLU A 1 288 ? 0.106 -7.367 6.934 1 98.19 288 GLU A CA 1
ATOM 2212 C C . GLU A 1 288 ? 1.265 -7.219 5.953 1 98.19 288 GLU A C 1
ATOM 2214 O O . GLU A 1 288 ? 1.058 -7.203 4.738 1 98.19 288 GLU A O 1
ATOM 2219 N N . HIS A 1 289 ? 2.414 -7.043 6.523 1 98.69 289 HIS A N 1
ATOM 2220 C CA . HIS A 1 289 ? 3.643 -6.945 5.742 1 98.69 289 HIS A CA 1
ATOM 2221 C C . HIS A 1 289 ? 4.465 -8.227 5.844 1 98.69 289 HIS A C 1
ATOM 2223 O O . HIS A 1 289 ? 4.801 -8.664 6.945 1 98.69 289 HIS A O 1
ATOM 2229 N N . PHE A 1 290 ? 4.902 -8.789 4.707 1 98.81 290 PHE A N 1
ATOM 2230 C CA . PHE A 1 290 ? 5.492 -10.117 4.723 1 98.81 290 PHE A CA 1
ATOM 2231 C C . PHE A 1 290 ? 7 -10.047 4.516 1 98.81 290 PHE A C 1
ATOM 2233 O O . PHE A 1 290 ? 7.641 -11.055 4.207 1 98.81 290 PHE A O 1
ATOM 2240 N N . GLY A 1 291 ? 7.559 -8.891 4.586 1 98.56 291 GLY A N 1
ATOM 2241 C CA . GLY A 1 291 ? 8.984 -8.781 4.871 1 98.56 291 GLY A CA 1
ATOM 2242 C C . GLY A 1 291 ? 9.781 -8.219 3.711 1 98.56 291 GLY A C 1
ATOM 2243 O O . GLY A 1 291 ? 10.773 -7.52 3.916 1 98.56 291 GLY A O 1
ATOM 2244 N N . TYR A 1 292 ? 9.492 -8.492 2.361 1 97.94 292 TYR A N 1
ATOM 2245 C CA . TYR A 1 292 ? 10.289 -8.039 1.229 1 97.94 292 TYR A CA 1
ATOM 2246 C C . TYR A 1 292 ? 10.289 -6.516 1.135 1 97.94 292 TYR A C 1
ATOM 2248 O O . TYR A 1 292 ? 9.234 -5.883 1.233 1 97.94 292 TYR A O 1
ATOM 2256 N N . PRO A 1 293 ? 11.375 -5.934 0.93 1 96.81 293 PRO A N 1
ATOM 2257 C CA . PRO A 1 293 ? 12.68 -6.527 0.635 1 96.81 293 PRO A CA 1
ATOM 2258 C C . PRO A 1 293 ? 13.57 -6.637 1.87 1 96.81 293 PRO A C 1
ATOM 2260 O O . PRO A 1 293 ? 14.75 -6.977 1.757 1 96.81 293 PRO A O 1
ATOM 2263 N N . TYR A 1 294 ? 13.008 -6.395 3.031 1 97.69 294 TYR A N 1
ATOM 2264 C CA . TYR A 1 294 ? 13.805 -6.137 4.227 1 97.69 294 TYR A CA 1
ATOM 2265 C C . TYR A 1 294 ? 14.227 -7.438 4.895 1 97.69 294 TYR A C 1
ATOM 2267 O O . TYR A 1 294 ? 15.328 -7.531 5.438 1 97.69 294 TYR A O 1
ATOM 2275 N N . CYS A 1 295 ? 13.367 -8.398 4.832 1 98.62 295 CYS A N 1
ATOM 2276 C CA . CYS A 1 295 ? 13.547 -9.672 5.52 1 98.62 295 CYS A CA 1
ATOM 2277 C C . CYS A 1 295 ? 13.102 -10.828 4.637 1 98.62 295 CYS A C 1
ATOM 2279 O O . CYS A 1 295 ? 12.047 -10.766 4.008 1 98.62 295 CYS A O 1
ATOM 2281 N N . HIS A 1 296 ? 13.914 -11.828 4.648 1 98.56 296 HIS A N 1
ATOM 2282 C CA . HIS A 1 296 ? 13.617 -13.023 3.875 1 98.56 296 HIS A CA 1
ATOM 2283 C C . HIS A 1 296 ? 13.305 -14.211 4.789 1 98.56 296 HIS A C 1
ATOM 2285 O O . HIS A 1 296 ? 13.93 -14.367 5.84 1 98.56 296 HIS A O 1
ATOM 2291 N N . GLN A 1 297 ? 12.391 -14.969 4.473 1 98.56 297 GLN A N 1
ATOM 2292 C CA . GLN A 1 297 ? 12.008 -16.25 5.07 1 98.56 297 GLN A CA 1
ATOM 2293 C C . GLN A 1 297 ? 11.695 -16.078 6.559 1 98.56 297 GLN A C 1
ATOM 2295 O O . GLN A 1 297 ? 11.797 -17.047 7.328 1 98.56 297 GLN A O 1
ATOM 2300 N N . GLY A 1 298 ? 11.438 -14.898 7.043 1 98.44 298 GLY A N 1
ATOM 2301 C CA . GLY A 1 298 ? 10.938 -14.625 8.383 1 98.44 298 GLY A CA 1
ATOM 2302 C C . GLY A 1 298 ? 12.047 -14.32 9.375 1 98.44 298 GLY A C 1
ATOM 2303 O O . GLY A 1 298 ? 11.797 -13.711 10.414 1 98.44 298 GLY A O 1
ATOM 2304 N N . ASN A 1 299 ? 13.305 -14.672 9.055 1 98.56 299 ASN A N 1
ATOM 2305 C CA . ASN A 1 299 ? 14.344 -14.508 10.062 1 98.56 299 ASN A CA 1
ATOM 2306 C C . ASN A 1 299 ? 15.695 -14.18 9.43 1 98.56 299 ASN A C 1
ATOM 2308 O O . ASN A 1 299 ? 16.75 -14.414 10.031 1 98.56 299 ASN A O 1
ATOM 2312 N N . LEU A 1 300 ? 15.734 -13.734 8.211 1 98.5 300 LEU A N 1
ATOM 2313 C CA . LEU A 1 300 ? 16.969 -13.383 7.516 1 98.5 300 LEU A CA 1
ATOM 2314 C C . LEU A 1 300 ? 16.922 -11.945 7.008 1 98.5 300 LEU A C 1
ATOM 2316 O O . LEU A 1 300 ? 16.422 -11.688 5.91 1 98.5 300 LEU A O 1
ATOM 2320 N N . PRO A 1 301 ? 17.453 -10.984 7.797 1 98 301 PRO A N 1
ATOM 2321 C CA . PRO A 1 301 ? 17.516 -9.617 7.281 1 98 301 PRO A CA 1
ATOM 2322 C C . PRO A 1 301 ? 18.344 -9.508 6.004 1 98 301 PRO A C 1
ATOM 2324 O O . PRO A 1 301 ? 19.375 -10.156 5.875 1 98 301 PRO A O 1
ATOM 2327 N N . ASP A 1 302 ? 17.828 -8.766 5.047 1 96.94 302 ASP A N 1
ATOM 2328 C CA . ASP A 1 302 ? 18.625 -8.562 3.832 1 96.94 302 ASP A CA 1
ATOM 2329 C C . ASP A 1 302 ? 19.906 -7.816 4.133 1 96.94 302 ASP A C 1
ATOM 2331 O O . ASP A 1 302 ? 19.922 -6.855 4.906 1 96.94 302 ASP A O 1
ATOM 2335 N N . ASP A 1 303 ? 20.953 -8.188 3.498 1 92.38 303 ASP A N 1
ATOM 2336 C CA . ASP A 1 303 ? 22.25 -7.609 3.812 1 92.38 303 ASP A CA 1
ATOM 2337 C C . ASP A 1 303 ? 22.344 -6.16 3.332 1 92.38 303 ASP A C 1
ATOM 2339 O O . ASP A 1 303 ? 23.078 -5.352 3.91 1 92.38 303 ASP A O 1
ATOM 2343 N N . LYS A 1 304 ? 21.672 -5.891 2.283 1 91.44 304 LYS A N 1
ATOM 2344 C CA . LYS A 1 304 ? 21.781 -4.578 1.656 1 91.44 304 LYS A CA 1
ATOM 2345 C C . LYS A 1 304 ? 20.531 -3.736 1.903 1 91.44 304 LYS A C 1
ATOM 2347 O O . LYS A 1 304 ? 20.609 -2.508 1.981 1 91.44 304 LYS A O 1
ATOM 2352 N N . PHE A 1 305 ? 19.391 -4.387 2.15 1 94.25 305 PHE A N 1
ATOM 2353 C CA . PHE A 1 305 ? 18.141 -3.637 2.029 1 94.25 305 PHE A CA 1
ATOM 2354 C C . PHE A 1 305 ? 17.312 -3.76 3.297 1 94.25 305 PHE A C 1
ATOM 2356 O O . PHE A 1 305 ? 16.125 -3.396 3.311 1 94.25 305 PHE A O 1
ATOM 2363 N N . ALA A 1 306 ? 17.859 -4.234 4.363 1 94.12 306 ALA A N 1
ATOM 2364 C CA . ALA A 1 306 ? 17.094 -4.34 5.609 1 94.12 306 ALA A CA 1
ATOM 2365 C C . ALA A 1 306 ? 16.656 -2.961 6.098 1 94.12 306 ALA A C 1
ATOM 2367 O O . ALA A 1 306 ? 15.633 -2.832 6.773 1 94.12 306 ALA A O 1
ATOM 2368 N N . MET A 1 307 ? 17.438 -1.918 5.781 1 88 307 MET A N 1
ATOM 2369 C CA . MET A 1 307 ? 17.125 -0.523 6.074 1 88 307 MET A CA 1
ATOM 2370 C C . MET A 1 307 ? 16.797 -0.341 7.551 1 88 307 MET A C 1
ATOM 2372 O O . MET A 1 307 ? 15.859 0.384 7.895 1 88 307 MET A O 1
ATOM 2376 N N . GLY A 1 308 ? 17.422 -1.063 8.438 1 89 308 GLY A N 1
ATOM 2377 C CA . GLY A 1 308 ? 17.266 -0.918 9.875 1 89 308 GLY A CA 1
ATOM 2378 C C . GLY A 1 308 ? 16.094 -1.711 10.43 1 89 308 GLY A C 1
ATOM 2379 O O . GLY A 1 308 ? 15.898 -1.773 11.648 1 89 308 GLY A O 1
ATOM 2380 N N . HIS A 1 309 ? 15.32 -2.352 9.609 1 94.69 309 HIS A N 1
ATOM 2381 C CA . HIS A 1 309 ? 14.188 -3.146 10.07 1 94.69 309 HIS A CA 1
ATOM 2382 C C . HIS A 1 309 ? 14.656 -4.465 10.68 1 94.69 309 HIS A C 1
ATOM 2384 O O . HIS A 1 309 ? 15.648 -5.047 10.234 1 94.69 309 HIS A O 1
ATOM 2390 N N . LYS A 1 310 ? 13.898 -4.891 11.688 1 96.62 310 LYS A N 1
ATOM 2391 C CA . LYS A 1 310 ? 14.031 -6.238 12.234 1 96.62 310 LYS A CA 1
ATOM 2392 C C . LYS A 1 310 ? 12.969 -7.168 11.664 1 96.62 310 LYS A C 1
ATOM 2394 O O . LYS A 1 310 ? 11.828 -6.758 11.453 1 96.62 310 LYS A O 1
ATOM 2399 N N . CYS A 1 311 ? 13.305 -8.438 11.492 1 98.38 311 CYS A N 1
ATOM 2400 C CA . CYS A 1 311 ? 12.367 -9.398 10.914 1 98.38 311 CYS A CA 1
ATOM 2401 C C . CYS A 1 311 ? 11.117 -9.531 11.781 1 98.38 311 CYS A C 1
ATOM 2403 O O . CYS A 1 311 ? 10.031 -9.797 11.273 1 98.38 311 CYS A O 1
ATOM 2405 N N . SER A 1 312 ? 11.25 -9.289 13.086 1 97.88 312 SER A N 1
ATOM 2406 C CA . SER A 1 312 ? 10.125 -9.422 14 1 97.88 312 SER A CA 1
ATOM 2407 C C . SER A 1 312 ? 9.039 -8.398 13.688 1 97.88 312 SER A C 1
ATOM 2409 O O . SER A 1 312 ? 7.918 -8.508 14.195 1 97.88 312 SER A O 1
ATOM 2411 N N . GLU A 1 313 ? 9.328 -7.41 12.852 1 96.81 313 GLU A N 1
ATOM 2412 C CA . GLU A 1 313 ? 8.359 -6.387 12.477 1 96.81 313 GLU A CA 1
ATOM 2413 C C . GLU A 1 313 ? 7.391 -6.902 11.414 1 96.81 313 GLU A C 1
ATOM 2415 O O . GLU A 1 313 ? 6.363 -6.277 11.141 1 96.81 313 GLU A O 1
ATOM 2420 N N . PHE A 1 314 ? 7.668 -8.07 10.82 1 98.38 314 PHE A N 1
ATOM 2421 C CA . PHE A 1 314 ? 6.914 -8.562 9.68 1 98.38 314 PHE A CA 1
ATOM 2422 C C . PHE A 1 314 ? 6.227 -9.883 10.008 1 98.38 314 PHE A C 1
ATOM 2424 O O . PHE A 1 314 ? 6.559 -10.531 11 1 98.38 314 PHE A O 1
ATOM 2431 N N . THR A 1 315 ? 5.23 -10.211 9.242 1 98.38 315 THR A N 1
ATOM 2432 C CA . THR A 1 315 ? 4.535 -11.484 9.383 1 98.38 315 THR A CA 1
ATOM 2433 C C . THR A 1 315 ? 5.418 -12.633 8.922 1 98.38 315 THR A C 1
ATOM 2435 O O . THR A 1 315 ? 5.871 -12.656 7.777 1 98.38 315 THR A O 1
ATOM 2438 N N . PRO A 1 316 ? 5.73 -13.555 9.789 1 98.31 316 PRO A N 1
ATOM 2439 C CA . PRO A 1 316 ? 6.523 -14.703 9.344 1 98.31 316 PRO A CA 1
ATOM 2440 C C . PRO A 1 316 ? 5.734 -15.648 8.438 1 98.31 316 PRO A C 1
ATOM 2442 O O . PRO A 1 316 ? 4.5 -15.625 8.438 1 98.31 316 PRO A O 1
ATOM 2445 N N . PRO A 1 317 ? 6.414 -16.453 7.656 1 98.81 317 PRO A N 1
ATOM 2446 C CA . PRO A 1 317 ? 5.699 -17.453 6.863 1 98.81 317 PRO A CA 1
ATOM 2447 C C . PRO A 1 317 ? 5.031 -18.516 7.723 1 98.81 317 PRO A C 1
ATOM 2449 O O . PRO A 1 317 ? 5.477 -18.781 8.836 1 98.81 317 PRO A O 1
ATOM 2452 N N . VAL A 1 318 ? 3.959 -19.047 7.176 1 98.88 318 VAL A N 1
ATOM 2453 C CA . VAL A 1 318 ? 3.381 -20.25 7.77 1 98.88 318 VAL A CA 1
ATOM 2454 C C . VAL A 1 318 ? 4.395 -21.391 7.719 1 98.88 318 VAL A C 1
ATOM 2456 O O . VAL A 1 318 ? 4.52 -22.156 8.68 1 98.88 318 VAL A O 1
ATOM 2459 N N . PHE A 1 319 ? 5.109 -21.453 6.609 1 98.88 319 PHE A N 1
ATOM 2460 C CA . PHE A 1 319 ? 6.062 -22.547 6.41 1 98.88 319 PHE A CA 1
ATOM 2461 C C . PHE A 1 319 ? 7.148 -22.141 5.418 1 98.88 319 PHE A C 1
ATOM 2463 O O . PHE A 1 319 ? 6.859 -21.5 4.398 1 98.88 319 PHE A O 1
ATOM 2470 N N . ASN A 1 320 ? 8.398 -22.406 5.719 1 98.88 320 ASN A N 1
ATOM 2471 C CA . ASN A 1 320 ? 9.508 -22.297 4.773 1 98.88 320 ASN A CA 1
ATOM 2472 C C . ASN A 1 320 ? 9.617 -23.531 3.887 1 98.88 320 ASN A C 1
ATOM 2474 O O . ASN A 1 320 ? 9.969 -24.609 4.363 1 98.88 320 ASN A O 1
ATOM 2478 N N . LEU A 1 321 ? 9.453 -23.406 2.555 1 98.88 321 LEU A N 1
ATOM 2479 C CA . LEU A 1 321 ? 9.281 -24.516 1.626 1 98.88 321 LEU A CA 1
ATOM 2480 C C . LEU A 1 321 ? 10.625 -25 1.097 1 98.88 321 LEU A C 1
ATOM 2482 O O . LEU A 1 321 ? 10.703 -26.016 0.407 1 98.88 321 LEU A O 1
ATOM 2486 N N . GLY A 1 322 ? 11.695 -24.328 1.456 1 98.56 322 GLY A N 1
ATOM 2487 C CA . GLY A 1 322 ? 13.016 -24.594 0.894 1 98.56 322 GLY A CA 1
ATOM 2488 C C . GLY A 1 322 ? 13.445 -23.547 -0.115 1 98.56 322 GLY A C 1
ATOM 2489 O O . GLY A 1 322 ? 12.617 -22.812 -0.662 1 98.56 322 GLY A O 1
ATOM 2490 N N . ALA A 1 323 ? 14.766 -23.484 -0.355 1 98.44 323 ALA A N 1
ATOM 2491 C CA . ALA A 1 323 ? 15.312 -22.453 -1.239 1 98.44 323 ALA A CA 1
ATOM 2492 C C . ALA A 1 323 ? 15.133 -22.844 -2.705 1 98.44 323 ALA A C 1
ATOM 2494 O O . ALA A 1 323 ? 15.383 -23.984 -3.086 1 98.44 323 ALA A O 1
ATOM 2495 N N . HIS A 1 324 ? 14.672 -21.953 -3.488 1 97.62 324 HIS A N 1
ATOM 2496 C CA . HIS A 1 324 ? 14.648 -22.047 -4.945 1 97.62 324 HIS A CA 1
ATOM 2497 C C . HIS A 1 324 ? 13.773 -23.203 -5.41 1 97.62 324 HIS A C 1
ATOM 2499 O O . HIS A 1 324 ? 14.109 -23.891 -6.375 1 97.62 324 HIS A O 1
ATOM 2505 N N . VAL A 1 325 ? 12.758 -23.547 -4.637 1 98.75 325 VAL A N 1
ATOM 2506 C CA . VAL A 1 325 ? 11.852 -24.594 -5.086 1 98.75 325 VAL A CA 1
ATOM 2507 C C . VAL A 1 325 ? 10.812 -24.016 -6.035 1 98.75 325 VAL A C 1
ATOM 2509 O O . VAL A 1 325 ? 10.109 -24.75 -6.73 1 98.75 325 VAL A O 1
ATOM 2512 N N . ALA A 1 326 ? 10.633 -22.641 -6.023 1 98.44 326 ALA A N 1
ATOM 2513 C CA . ALA A 1 326 ? 9.727 -21.906 -6.902 1 98.44 326 ALA A CA 1
ATOM 2514 C C . ALA A 1 326 ? 8.297 -22.438 -6.789 1 98.44 326 ALA A C 1
ATOM 2516 O O . ALA A 1 326 ? 7.723 -22.891 -7.773 1 98.44 326 ALA A O 1
ATOM 2517 N N . PRO A 1 327 ? 7.715 -22.297 -5.594 1 98.88 327 PRO A N 1
ATOM 2518 C CA . PRO A 1 327 ? 6.309 -22.688 -5.473 1 98.88 327 PRO A CA 1
ATOM 2519 C C . PRO A 1 327 ? 5.371 -21.797 -6.277 1 98.88 327 PRO A C 1
ATOM 2521 O O . PRO A 1 327 ? 5.473 -20.562 -6.199 1 98.88 327 PRO A O 1
ATOM 2524 N N . LEU A 1 328 ? 4.547 -22.391 -7.094 1 98.69 328 LEU A N 1
ATOM 2525 C CA . LEU A 1 328 ? 3.59 -21.672 -7.922 1 98.69 328 LEU A CA 1
ATOM 2526 C C . LEU A 1 328 ? 2.16 -21.953 -7.484 1 98.69 328 LEU A C 1
ATOM 2528 O O . LEU A 1 328 ? 1.786 -21.688 -6.34 1 98.69 328 LEU A O 1
ATOM 2532 N N . GLY A 1 329 ? 1.366 -22.578 -8.359 1 98.81 329 GLY A N 1
ATOM 2533 C CA . GLY A 1 329 ? -0.028 -22.844 -8.047 1 98.81 329 GLY A CA 1
ATOM 2534 C C . GLY A 1 329 ? -0.207 -23.766 -6.855 1 98.81 329 GLY A C 1
ATOM 2535 O O . GLY A 1 329 ? 0.563 -24.719 -6.68 1 98.81 329 GLY A O 1
ATOM 2536 N N . MET A 1 330 ? -1.249 -23.531 -6.098 1 98.88 330 MET A N 1
ATOM 2537 C CA . MET A 1 330 ? -1.604 -24.359 -4.953 1 98.88 330 MET A CA 1
ATOM 2538 C C . MET A 1 330 ? -3.117 -24.469 -4.809 1 98.88 330 MET A C 1
ATOM 2540 O O . MET A 1 330 ? -3.857 -23.625 -5.312 1 98.88 330 MET A O 1
ATOM 2544 N N . LYS A 1 331 ? -3.51 -25.531 -4.156 1 98.88 331 LYS A N 1
ATOM 2545 C CA . LYS A 1 331 ? -4.926 -25.734 -3.859 1 98.88 331 LYS A CA 1
ATOM 2546 C C . LYS A 1 331 ? -5.113 -26.453 -2.525 1 98.88 331 LYS A C 1
ATOM 2548 O O . LYS A 1 331 ? -4.367 -27.391 -2.203 1 98.88 331 LYS A O 1
ATOM 2553 N N . PHE A 1 332 ? -6.059 -25.969 -1.79 1 98.94 332 PHE A N 1
ATOM 2554 C CA . PHE A 1 332 ? -6.598 -26.812 -0.722 1 98.94 332 PHE A CA 1
ATOM 2555 C C . PHE A 1 332 ? -7.367 -27.984 -1.296 1 98.94 332 PHE A C 1
ATOM 2557 O O . PHE A 1 332 ? -8.227 -27.812 -2.164 1 98.94 332 PHE A O 1
ATOM 2564 N N . TYR A 1 333 ? -7.082 -29.141 -0.772 1 98.94 333 TYR A N 1
ATOM 2565 C CA . TYR A 1 333 ? -7.816 -30.297 -1.268 1 98.94 333 TYR A CA 1
ATOM 2566 C C . TYR A 1 333 ? -9.18 -30.406 -0.6 1 98.94 333 TYR A C 1
ATOM 2568 O O . TYR A 1 333 ? -9.273 -30.625 0.612 1 98.94 333 TYR A O 1
ATOM 2576 N N . THR A 1 334 ? -10.203 -30.328 -1.376 1 98.5 334 THR A N 1
ATOM 2577 C CA . THR A 1 334 ? -11.57 -30.375 -0.869 1 98.5 334 THR A CA 1
ATOM 2578 C C . THR A 1 334 ? -12.344 -31.531 -1.504 1 98.5 334 THR A C 1
ATOM 2580 O O . THR A 1 334 ? -13.547 -31.672 -1.304 1 98.5 334 THR A O 1
ATOM 2583 N N . GLY A 1 335 ? -11.641 -32.344 -2.328 1 98.06 335 GLY A N 1
ATOM 2584 C CA . GLY A 1 335 ? -12.281 -33.469 -2.986 1 98.06 335 GLY A CA 1
ATOM 2585 C C . GLY A 1 335 ? -12.531 -34.656 -2.057 1 98.06 335 GLY A C 1
ATOM 2586 O O . GLY A 1 335 ? -12.227 -34.562 -0.864 1 98.06 335 GLY A O 1
ATOM 2587 N N . SER A 1 336 ? -13.148 -35.719 -2.668 1 97.06 336 SER A N 1
ATOM 2588 C CA . SER A 1 336 ? -13.523 -36.875 -1.849 1 97.06 336 SER A CA 1
ATOM 2589 C C . SER A 1 336 ? -12.891 -38.156 -2.373 1 97.06 336 SER A C 1
ATOM 2591 O O . SER A 1 336 ? -13.078 -39.219 -1.792 1 97.06 336 SER A O 1
ATOM 2593 N N . GLN A 1 337 ? -12.094 -38 -3.447 1 98.31 337 GLN A N 1
ATOM 2594 C CA . GLN A 1 337 ? -11.492 -39.188 -4.016 1 98.31 337 GLN A CA 1
ATOM 2595 C C . GLN A 1 337 ? -10.273 -39.625 -3.217 1 98.31 337 GLN A C 1
ATOM 2597 O O . GLN A 1 337 ? -10.039 -40.844 -3.025 1 98.31 337 GLN A O 1
ATOM 2602 N N . PHE A 1 338 ? -9.406 -38.688 -2.811 1 98.62 338 PHE A N 1
ATOM 2603 C CA . PHE A 1 338 ? -8.203 -39 -2.047 1 98.62 338 PHE A CA 1
ATOM 2604 C C . PHE A 1 338 ? -8.562 -39.469 -0.648 1 98.62 338 PHE A C 1
ATOM 2606 O O . PHE A 1 338 ? -9.688 -39.312 -0.191 1 98.62 338 PHE A O 1
ATOM 2613 N N . PRO A 1 339 ? -7.645 -40.156 0.029 1 98.12 339 PRO A N 1
ATOM 2614 C CA . PRO A 1 339 ? -7.891 -40.562 1.416 1 98.12 339 PRO A CA 1
ATOM 2615 C C . PRO A 1 339 ? -8.258 -39.406 2.316 1 98.12 339 PRO A C 1
ATOM 2617 O O . PRO A 1 339 ? -7.859 -38.25 2.053 1 98.12 339 PRO A O 1
ATOM 2620 N N . ALA A 1 340 ? -8.891 -39.656 3.451 1 97.44 340 ALA A N 1
ATOM 2621 C CA . ALA A 1 340 ? -9.469 -38.656 4.34 1 97.44 340 ALA A CA 1
ATOM 2622 C C . ALA A 1 340 ? -8.391 -37.719 4.883 1 97.44 340 ALA A C 1
ATOM 2624 O O . ALA A 1 340 ? -8.656 -36.531 5.125 1 97.44 340 ALA A O 1
ATOM 2625 N N . GLU A 1 341 ? -7.246 -38.188 5.039 1 97.19 341 GLU A N 1
ATOM 2626 C CA . GLU A 1 341 ? -6.172 -37.406 5.637 1 97.19 341 GLU A CA 1
ATOM 2627 C C . GLU A 1 341 ? -5.738 -36.25 4.711 1 97.19 341 GLU A C 1
ATOM 2629 O O . GLU A 1 341 ? -5.016 -35.344 5.129 1 97.19 341 GLU A O 1
ATOM 2634 N N . TYR A 1 342 ? -6.172 -36.219 3.441 1 98.5 342 TYR A N 1
ATOM 2635 C CA . TYR A 1 342 ? -5.805 -35.188 2.492 1 98.5 342 TYR A CA 1
ATOM 2636 C C . TYR A 1 342 ? -6.762 -34 2.59 1 98.5 342 TYR A C 1
ATOM 2638 O O . TYR A 1 342 ? -6.48 -32.906 2.062 1 98.5 342 TYR A O 1
ATOM 2646 N N . LYS A 1 343 ? -7.891 -34.219 3.264 1 98.31 343 LYS A N 1
ATOM 2647 C CA . LYS A 1 343 ? -8.875 -33.156 3.365 1 98.31 343 LYS A CA 1
ATOM 2648 C C . LYS A 1 343 ? -8.258 -31.891 3.973 1 98.31 343 LYS A C 1
ATOM 2650 O O . LYS A 1 343 ? -7.613 -31.953 5.02 1 98.31 343 LYS A O 1
ATOM 2655 N N . ASN A 1 344 ? -8.375 -30.797 3.262 1 98.31 344 ASN A N 1
ATOM 2656 C CA . ASN A 1 344 ? -7.941 -29.453 3.652 1 98.31 344 ASN A CA 1
ATOM 2657 C C . ASN A 1 344 ? -6.422 -29.344 3.656 1 98.31 344 ASN A C 1
ATOM 2659 O O . ASN A 1 344 ? -5.875 -28.328 4.086 1 98.31 344 ASN A O 1
ATOM 2663 N N . SER A 1 345 ? -5.707 -30.391 3.244 1 98.75 345 SER A N 1
ATOM 2664 C CA . SER A 1 345 ? -4.281 -30.203 2.998 1 98.75 345 SER A CA 1
ATOM 2665 C C . SER A 1 345 ? -4.043 -29.297 1.8 1 98.75 345 SER A C 1
ATOM 2667 O O . SER A 1 345 ? -4.949 -29.062 0.998 1 98.75 345 SER A O 1
ATOM 2669 N N . ILE A 1 346 ? -2.857 -28.75 1.774 1 98.94 346 ILE A N 1
ATOM 2670 C CA . ILE A 1 346 ? -2.482 -27.859 0.67 1 98.94 346 ILE A CA 1
ATOM 2671 C C . ILE A 1 346 ? -1.542 -28.609 -0.279 1 98.94 346 ILE A C 1
ATOM 2673 O O . ILE A 1 346 ? -0.487 -29.094 0.137 1 98.94 346 ILE A O 1
ATOM 2677 N N . LEU A 1 347 ? -1.932 -28.766 -1.509 1 99 347 LEU A N 1
ATOM 2678 C CA . LEU A 1 347 ? -1.052 -29.266 -2.559 1 99 347 LEU A CA 1
ATOM 2679 C C . LEU A 1 347 ? -0.406 -28.109 -3.324 1 99 347 LEU A C 1
ATOM 2681 O O . LEU A 1 347 ? -1.101 -27.219 -3.807 1 99 347 LEU A O 1
ATOM 2685 N N . ILE A 1 348 ? 0.926 -28.125 -3.402 1 99 348 ILE A N 1
ATOM 2686 C CA . ILE A 1 348 ? 1.667 -27.031 -4.02 1 99 348 ILE A CA 1
ATOM 2687 C C . ILE A 1 348 ? 2.506 -27.562 -5.18 1 99 348 ILE A C 1
ATOM 2689 O O . ILE A 1 348 ? 3.279 -28.516 -5.008 1 99 348 ILE A O 1
ATOM 2693 N N . ALA A 1 349 ? 2.32 -26.984 -6.344 1 98.94 349 ALA A N 1
ATOM 2694 C CA . ALA A 1 349 ? 3.213 -27.266 -7.469 1 98.94 349 ALA A CA 1
ATOM 2695 C C . ALA A 1 349 ? 4.523 -26.5 -7.328 1 98.94 349 ALA A C 1
ATOM 2697 O O . ALA A 1 349 ? 4.551 -25.266 -7.461 1 98.94 349 ALA A O 1
ATOM 2698 N N . GLU A 1 350 ? 5.582 -27.188 -7.023 1 98.94 350 GLU A N 1
ATOM 2699 C CA . GLU A 1 350 ? 6.91 -26.578 -7.023 1 98.94 350 GLU A CA 1
ATOM 2700 C C . GLU A 1 350 ? 7.574 -26.703 -8.391 1 98.94 350 GLU A C 1
ATOM 2702 O O . GLU A 1 350 ? 7.938 -27.797 -8.812 1 98.94 350 GLU A O 1
ATOM 2707 N N . HIS A 1 351 ? 7.719 -25.625 -9.016 1 98.5 351 HIS A N 1
ATOM 2708 C CA . HIS A 1 351 ? 8.195 -25.516 -10.391 1 98.5 351 HIS A CA 1
ATOM 2709 C C . HIS A 1 351 ? 9.656 -25.938 -10.492 1 98.5 351 HIS A C 1
ATOM 2711 O O . HIS A 1 351 ? 10.055 -26.562 -11.484 1 98.5 351 HIS A O 1
ATOM 2717 N N . GLY A 1 352 ? 10.438 -25.578 -9.43 1 98.25 352 GLY A N 1
ATOM 2718 C CA . GLY A 1 352 ? 11.82 -26.016 -9.336 1 98.25 352 GLY A CA 1
ATOM 2719 C C . GLY A 1 352 ? 12.828 -24.906 -9.539 1 98.25 352 GLY A C 1
ATOM 2720 O O . GLY A 1 352 ? 12.469 -23.812 -9.977 1 98.25 352 GLY A O 1
ATOM 2721 N N . SER A 1 353 ? 14.094 -25.203 -9.422 1 96.31 353 SER A N 1
ATOM 2722 C CA . SER A 1 353 ? 15.203 -24.25 -9.305 1 96.31 353 SER A CA 1
ATOM 2723 C C . SER A 1 353 ? 15.711 -23.828 -10.672 1 96.31 353 SER A C 1
ATOM 2725 O O . SER A 1 353 ? 15.586 -24.562 -11.648 1 96.31 353 SER A O 1
ATOM 2727 N N . TRP A 1 354 ? 16.25 -22.609 -10.625 1 93.19 354 TRP A N 1
ATOM 2728 C CA . TRP A 1 354 ? 17.219 -22.266 -11.672 1 93.19 354 TRP A CA 1
ATOM 2729 C C . TRP A 1 354 ? 18.5 -21.703 -11.07 1 93.19 354 TRP A C 1
ATOM 2731 O O . TRP A 1 354 ? 19.562 -21.812 -11.664 1 93.19 354 TRP A O 1
ATOM 2741 N N . ASN A 1 355 ? 18.391 -21.078 -9.898 1 93.25 355 ASN A N 1
ATOM 2742 C CA . ASN A 1 355 ? 19.531 -20.453 -9.234 1 93.25 355 ASN A CA 1
ATOM 2743 C C . ASN A 1 355 ? 20.141 -21.375 -8.188 1 93.25 355 ASN A C 1
ATOM 2745 O O . ASN A 1 355 ? 20.359 -20.953 -7.043 1 93.25 355 ASN A O 1
ATOM 2749 N N . ARG A 1 356 ? 20.438 -22.609 -8.539 1 94.69 356 ARG A N 1
ATOM 2750 C CA . ARG A 1 356 ? 21.031 -23.656 -7.711 1 94.69 356 ARG A CA 1
ATOM 2751 C C . ARG A 1 356 ? 21.844 -24.625 -8.555 1 94.69 356 ARG A C 1
ATOM 2753 O O . ARG A 1 356 ? 21.484 -24.938 -9.688 1 94.69 356 ARG A O 1
ATOM 2760 N N . HIS A 1 357 ? 22.953 -25.156 -7.898 1 95.88 357 HIS A N 1
ATOM 2761 C CA . HIS A 1 357 ? 23.812 -26.078 -8.633 1 95.88 357 HIS A CA 1
ATOM 2762 C C . HIS A 1 357 ? 23.172 -27.453 -8.773 1 95.88 357 HIS A C 1
ATOM 2764 O O . HIS A 1 357 ? 23.359 -28.125 -9.789 1 95.88 357 HIS A O 1
ATOM 2770 N N . LYS A 1 358 ? 22.531 -27.844 -7.734 1 97.5 358 LYS A N 1
ATOM 2771 C CA . LYS A 1 358 ? 21.672 -29.031 -7.781 1 97.5 358 LYS A CA 1
ATOM 2772 C C . LYS A 1 358 ? 20.203 -28.656 -7.602 1 97.5 358 LYS A C 1
ATOM 2774 O O . LYS A 1 358 ? 19.797 -28.25 -6.512 1 97.5 358 LYS A O 1
ATOM 2779 N N . TYR A 1 359 ? 19.469 -28.875 -8.648 1 97.94 359 TYR A N 1
ATOM 2780 C CA . TYR A 1 359 ? 18.094 -28.422 -8.672 1 97.94 359 TYR A CA 1
ATOM 2781 C C . TYR A 1 359 ? 17.266 -29.109 -7.59 1 97.94 359 TYR A C 1
ATOM 2783 O O . TYR A 1 359 ? 17.562 -30.25 -7.219 1 97.94 359 TYR A O 1
ATOM 2791 N N . GLN A 1 360 ? 16.359 -28.438 -7.016 1 97.81 360 GLN A N 1
ATOM 2792 C CA . GLN A 1 360 ? 15.297 -28.984 -6.176 1 97.81 360 GLN A CA 1
ATOM 2793 C C . GLN A 1 360 ? 13.93 -28.422 -6.582 1 97.81 360 GLN A C 1
ATOM 2795 O O . GLN A 1 360 ? 13.844 -27.547 -7.449 1 97.81 360 GLN A O 1
ATOM 2800 N N . GLY A 1 361 ? 12.883 -28.969 -5.961 1 98.19 361 GLY A N 1
ATOM 2801 C CA . GLY A 1 361 ? 11.555 -28.766 -6.512 1 98.19 361 GLY A CA 1
ATOM 2802 C C . GLY A 1 361 ? 11.234 -29.703 -7.656 1 98.19 361 GLY A C 1
ATOM 2803 O O . GLY A 1 361 ? 11.539 -30.891 -7.594 1 98.19 361 GLY A O 1
ATOM 2804 N N . GLY A 1 362 ? 10.547 -29.141 -8.672 1 98.44 362 GLY A N 1
ATOM 2805 C CA . GLY A 1 362 ? 10.102 -30.094 -9.68 1 98.44 362 GLY A CA 1
ATOM 2806 C C . GLY A 1 362 ? 9.305 -31.25 -9.086 1 98.44 362 GLY A C 1
ATOM 2807 O O . GLY A 1 362 ? 9.625 -32.406 -9.312 1 98.44 362 GLY A O 1
ATOM 2808 N N . ARG A 1 363 ? 8.406 -30.891 -8.328 1 98.88 363 ARG A N 1
ATOM 2809 C CA . ARG A 1 363 ? 7.625 -31.828 -7.539 1 98.88 363 ARG A CA 1
ATOM 2810 C C . ARG A 1 363 ? 6.32 -31.203 -7.066 1 98.88 363 ARG A C 1
ATOM 2812 O O . ARG A 1 363 ? 6.082 -30.016 -7.289 1 98.88 363 ARG A O 1
ATOM 2819 N N . ILE A 1 364 ? 5.438 -31.984 -6.508 1 98.94 364 ILE A N 1
ATOM 2820 C CA . ILE A 1 364 ? 4.27 -31.531 -5.762 1 98.94 364 ILE A CA 1
ATOM 2821 C C . ILE A 1 364 ? 4.426 -31.891 -4.289 1 98.94 364 ILE A C 1
ATOM 2823 O O . ILE A 1 364 ? 4.707 -33.062 -3.951 1 98.94 364 ILE A O 1
ATOM 2827 N N . VAL A 1 365 ? 4.246 -30.891 -3.428 1 98.94 365 VAL A N 1
ATOM 2828 C CA . VAL A 1 365 ? 4.297 -31.172 -1.996 1 98.94 365 VAL A CA 1
ATOM 2829 C C . VAL A 1 365 ? 2.898 -31.047 -1.395 1 98.94 365 VAL A C 1
ATOM 2831 O O . VAL A 1 365 ? 2.031 -30.375 -1.971 1 98.94 365 VAL A O 1
ATOM 2834 N N . ARG A 1 366 ? 2.721 -31.719 -0.325 1 98.94 366 ARG A N 1
ATOM 2835 C CA . ARG A 1 366 ? 1.534 -31.594 0.517 1 98.94 366 ARG A CA 1
ATOM 2836 C C . ARG A 1 366 ? 1.875 -30.953 1.857 1 98.94 366 ARG A C 1
ATOM 2838 O O . ARG A 1 366 ? 2.791 -31.406 2.549 1 98.94 366 ARG A O 1
ATOM 2845 N N . ILE A 1 367 ? 1.181 -29.875 2.137 1 98.94 367 ILE A N 1
ATOM 2846 C CA . ILE A 1 367 ? 1.322 -29.219 3.434 1 98.94 367 ILE A CA 1
ATOM 2847 C C . ILE A 1 367 ? 0.068 -29.453 4.27 1 98.94 367 ILE A C 1
ATOM 2849 O O . ILE A 1 367 ? -1.052 -29.266 3.793 1 98.94 367 ILE A O 1
ATOM 2853 N N . THR A 1 368 ? 0.258 -29.984 5.488 1 98.75 368 THR A N 1
ATOM 2854 C CA . THR A 1 368 ? -0.795 -29.938 6.5 1 98.75 368 THR A CA 1
ATOM 2855 C C . THR A 1 368 ? -0.542 -28.828 7.508 1 98.75 368 THR A C 1
ATOM 2857 O O . THR A 1 368 ? 0.585 -28.641 7.969 1 98.75 368 THR A O 1
ATOM 2860 N N . ALA A 1 369 ? -1.602 -28.047 7.777 1 98.69 369 ALA A N 1
ATOM 2861 C CA . ALA A 1 369 ? -1.507 -26.953 8.727 1 98.69 369 ALA A CA 1
ATOM 2862 C C . ALA A 1 369 ? -2.859 -26.656 9.375 1 98.69 369 ALA A C 1
ATOM 2864 O O . ALA A 1 369 ? -3.906 -26.922 8.773 1 98.69 369 ALA A O 1
ATOM 2865 N N . GLY A 1 370 ? -2.814 -26.156 10.633 1 98.44 370 GLY A N 1
ATOM 2866 C CA . GLY A 1 370 ? -4.047 -25.656 11.234 1 98.44 370 GLY A CA 1
ATOM 2867 C C . GLY A 1 370 ? -4.621 -24.453 10.508 1 98.44 370 GLY A C 1
ATOM 2868 O O . GLY A 1 370 ? -3.904 -23.75 9.789 1 98.44 370 GLY A O 1
ATOM 2869 N N . PRO A 1 371 ? -5.918 -24.234 10.734 1 97.94 371 PRO A N 1
ATOM 2870 C CA . PRO A 1 371 ? -6.535 -23.078 10.086 1 97.94 371 PRO A CA 1
ATOM 2871 C C . PRO A 1 371 ? -5.902 -21.766 10.516 1 97.94 371 PRO A C 1
ATOM 2873 O O . PRO A 1 371 ? -6.09 -20.734 9.852 1 97.94 371 PRO A O 1
ATOM 2876 N N . ASP A 1 372 ? -5.109 -21.766 11.562 1 97.5 372 ASP A N 1
ATOM 2877 C CA . ASP A 1 372 ? -4.41 -20.594 12.055 1 97.5 372 ASP A CA 1
ATOM 2878 C C . ASP A 1 372 ? -2.98 -20.531 11.516 1 97.5 372 ASP A C 1
ATOM 2880 O O . ASP A 1 372 ? -2.219 -19.625 11.859 1 97.5 372 ASP A O 1
ATOM 2884 N N . GLY A 1 373 ? -2.627 -21.484 10.703 1 98 373 GLY A N 1
ATOM 2885 C CA . GLY A 1 373 ? -1.299 -21.516 10.109 1 98 373 GLY A CA 1
ATOM 2886 C C . GLY A 1 373 ? -0.263 -22.172 11 1 98 373 GLY A C 1
ATOM 2887 O O . GLY A 1 373 ? 0.926 -22.188 10.672 1 98 373 GLY A O 1
ATOM 2888 N N . LYS A 1 374 ? -0.674 -22.75 12.141 1 98.06 374 LYS A N 1
ATOM 2889 C CA . LYS A 1 374 ? 0.266 -23.375 13.062 1 98.06 374 LYS A CA 1
ATOM 2890 C C . LYS A 1 374 ? 0.42 -24.859 12.766 1 98.06 374 LYS A C 1
ATOM 2892 O O . LYS A 1 374 ? -0.386 -25.438 12.039 1 98.06 374 LYS A O 1
ATOM 2897 N N . ASN A 1 375 ? 1.469 -25.5 13.18 1 98.31 375 ASN A N 1
ATOM 2898 C CA . ASN A 1 375 ? 1.774 -26.922 13.094 1 98.31 375 ASN A CA 1
ATOM 2899 C C . ASN A 1 375 ? 1.841 -27.391 11.648 1 98.31 375 ASN A C 1
ATOM 2901 O O . ASN A 1 375 ? 1.285 -28.438 11.305 1 98.31 375 ASN A O 1
ATOM 2905 N N . ALA A 1 376 ? 2.479 -26.641 10.844 1 98.75 376 ALA A N 1
ATOM 2906 C CA . ALA A 1 376 ? 2.604 -26.984 9.43 1 98.75 376 ALA A CA 1
ATOM 2907 C C . ALA A 1 376 ? 3.65 -28.078 9.219 1 98.75 376 ALA A C 1
ATOM 2909 O O . ALA A 1 376 ? 4.703 -28.062 9.859 1 98.75 376 ALA A O 1
ATOM 2910 N N . LYS A 1 377 ? 3.281 -28.969 8.422 1 98.69 377 LYS A N 1
ATOM 2911 C CA . LYS A 1 377 ? 4.184 -30.047 8.023 1 98.69 377 LYS A CA 1
ATOM 2912 C C . LYS A 1 377 ? 4.168 -30.25 6.512 1 98.69 377 LYS A C 1
ATOM 2914 O O . LYS A 1 377 ? 3.131 -30.094 5.871 1 98.69 377 LYS A O 1
ATOM 2919 N N . GLN A 1 378 ? 5.309 -30.625 6.004 1 98.75 378 GLN A N 1
ATOM 2920 C CA . GLN A 1 378 ? 5.441 -30.859 4.566 1 98.75 378 GLN A CA 1
ATOM 2921 C C . GLN A 1 378 ? 5.777 -32.312 4.266 1 98.75 378 GLN A C 1
ATOM 2923 O O . GLN A 1 378 ? 6.574 -32.938 4.973 1 98.75 378 GLN A O 1
ATOM 2928 N N . GLU A 1 379 ? 5.168 -32.812 3.283 1 98.69 379 GLU A N 1
ATOM 2929 C CA . GLU A 1 379 ? 5.496 -34.125 2.689 1 98.69 379 GLU A CA 1
ATOM 2930 C C . GLU A 1 379 ? 5.598 -34.031 1.171 1 98.69 379 GLU A C 1
ATOM 2932 O O . GLU A 1 379 ? 4.914 -33.188 0.55 1 98.69 379 GLU A O 1
ATOM 2937 N N . ILE A 1 380 ? 6.484 -34.812 0.631 1 98.69 380 ILE A N 1
ATOM 2938 C CA . ILE A 1 380 ? 6.512 -34.938 -0.824 1 98.69 380 ILE A CA 1
ATOM 2939 C C . ILE A 1 380 ? 5.348 -35.781 -1.308 1 98.69 380 ILE A C 1
ATOM 2941 O O . ILE A 1 380 ? 5.211 -36.938 -0.903 1 98.69 380 ILE A O 1
ATOM 2945 N N . PHE A 1 381 ? 4.539 -35.25 -2.105 1 98.88 381 PHE A N 1
ATOM 2946 C CA . PHE A 1 381 ? 3.377 -35.969 -2.619 1 98.88 381 PHE A CA 1
ATOM 2947 C C . PHE A 1 381 ? 3.697 -36.625 -3.951 1 98.88 381 PHE A C 1
ATOM 2949 O O . PHE A 1 381 ? 3.379 -37.781 -4.152 1 98.88 381 PHE A O 1
ATOM 2956 N N . ALA A 1 382 ? 4.301 -35.875 -4.84 1 98.94 382 ALA A N 1
ATOM 2957 C CA . ALA A 1 382 ? 4.738 -36.406 -6.137 1 98.94 382 ALA A CA 1
ATOM 2958 C C . ALA A 1 382 ? 6.129 -35.875 -6.492 1 98.94 382 ALA A C 1
ATOM 2960 O O . ALA A 1 382 ? 6.438 -34.688 -6.242 1 98.94 382 ALA A O 1
ATOM 2961 N N . SER A 1 383 ? 7.004 -36.688 -7.047 1 98.81 383 SER A N 1
ATOM 2962 C CA . SER A 1 383 ? 8.344 -36.312 -7.465 1 98.81 383 SER A CA 1
ATOM 2963 C C . SER A 1 383 ? 8.797 -37.125 -8.68 1 98.81 383 SER A C 1
ATOM 2965 O O . SER A 1 383 ? 8.117 -38.062 -9.102 1 98.81 383 SER A O 1
ATOM 2967 N N . GLY A 1 384 ? 9.891 -36.656 -9.273 1 98.56 384 GLY A N 1
ATOM 2968 C CA . GLY A 1 384 ? 10.461 -37.406 -10.375 1 98.56 384 GLY A CA 1
ATOM 2969 C C . GLY A 1 384 ? 10.633 -36.594 -11.641 1 98.56 384 GLY A C 1
ATOM 2970 O O . GLY A 1 384 ? 11.148 -37.094 -12.641 1 98.56 384 GLY A O 1
ATOM 2971 N N . TRP A 1 385 ? 10.312 -35.312 -11.617 1 98.62 385 TRP A N 1
ATOM 2972 C CA . TRP A 1 385 ? 10.383 -34.5 -12.812 1 98.62 385 TRP A CA 1
ATOM 2973 C C . TRP A 1 385 ? 11.805 -33.969 -13.023 1 98.62 385 TRP A C 1
ATOM 2975 O O . TRP A 1 385 ? 12.117 -33.438 -14.086 1 98.62 385 TRP A O 1
ATOM 2985 N N . ILE A 1 386 ? 12.664 -34 -12.055 1 98.06 386 ILE A N 1
ATOM 2986 C CA . ILE A 1 386 ? 14.047 -33.562 -12.188 1 98.06 386 ILE A CA 1
ATOM 2987 C C . ILE A 1 386 ? 14.914 -34.688 -12.688 1 98.06 386 ILE A C 1
ATOM 2989 O O . ILE A 1 386 ? 14.773 -35.844 -12.234 1 98.06 386 ILE A O 1
ATOM 2993 N N . GLU A 1 387 ? 15.758 -34.406 -13.633 1 95.19 387 GLU A N 1
ATOM 2994 C CA . GLU A 1 387 ? 16.734 -35.344 -14.172 1 95.19 387 GLU A CA 1
ATOM 2995 C C . GLU A 1 387 ? 18.156 -34.844 -13.961 1 95.19 387 GLU A C 1
ATOM 2997 O O . GLU A 1 387 ? 18.516 -33.75 -14.414 1 95.19 387 GLU A O 1
ATOM 3002 N N . GLY A 1 388 ? 18.984 -35.688 -13.32 1 95.94 388 GLY A N 1
ATOM 3003 C CA . GLY A 1 388 ? 20.328 -35.219 -13.008 1 95.94 388 GLY A CA 1
ATOM 3004 C C . GLY A 1 388 ? 20.359 -34.062 -12.055 1 95.94 388 GLY A C 1
ATOM 3005 O O . GLY A 1 388 ? 19.5 -33.938 -11.188 1 95.94 388 GLY A O 1
ATOM 3006 N N . ASP A 1 389 ? 21.453 -33.25 -12.172 1 96.5 389 ASP A N 1
ATOM 3007 C CA . ASP A 1 389 ? 21.656 -32.156 -11.234 1 96.5 389 ASP A CA 1
ATOM 3008 C C . ASP A 1 389 ? 20.891 -30.922 -11.688 1 96.5 389 ASP A C 1
ATOM 3010 O O . ASP A 1 389 ? 20.469 -30.109 -10.852 1 96.5 389 ASP A O 1
ATOM 3014 N N . GLN A 1 390 ? 20.688 -30.734 -13.016 1 96 390 GLN A N 1
ATOM 3015 C CA . GLN A 1 390 ? 20.141 -29.484 -13.516 1 96 390 GLN A CA 1
ATOM 3016 C C . GLN A 1 390 ? 19.25 -29.719 -14.727 1 96 390 GLN A C 1
ATOM 3018 O O . GLN A 1 390 ? 19.281 -28.938 -15.688 1 96 390 GLN A O 1
ATOM 3023 N N . GLY A 1 391 ? 18.531 -30.797 -14.734 1 95.69 391 GLY A N 1
ATOM 3024 C CA . GLY A 1 391 ? 17.641 -31.094 -15.844 1 95.69 391 GLY A CA 1
ATOM 3025 C C . GLY A 1 391 ? 16.188 -31.2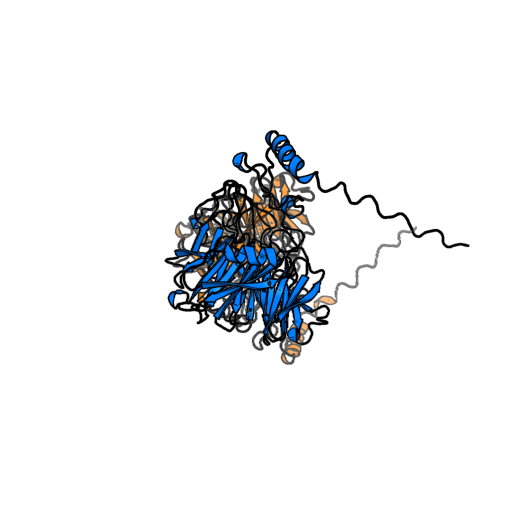81 -15.414 1 95.69 391 GLY A C 1
ATOM 3026 O O . GLY A 1 391 ? 15.922 -31.719 -14.297 1 95.69 391 GLY A O 1
ATOM 3027 N N . TYR A 1 392 ? 15.297 -31.047 -16.359 1 97.06 392 TYR A N 1
ATOM 3028 C CA . TYR A 1 392 ? 13.875 -31.234 -16.109 1 97.06 392 TYR A CA 1
ATOM 3029 C C . TYR A 1 392 ? 13.242 -32.094 -17.188 1 97.06 392 TYR A C 1
ATOM 3031 O O . TYR A 1 392 ? 13.547 -31.938 -18.375 1 97.06 392 TYR A O 1
ATOM 3039 N N . LEU A 1 393 ? 12.43 -33 -16.75 1 96.69 393 LEU A N 1
ATOM 3040 C CA . LEU A 1 393 ? 11.484 -33.656 -17.641 1 96.69 393 LEU A CA 1
ATOM 3041 C C . LEU A 1 393 ? 10.18 -32.875 -17.734 1 96.69 393 LEU A C 1
ATOM 3043 O O . LEU A 1 393 ? 9.5 -32.906 -18.766 1 96.69 393 LEU A O 1
ATOM 3047 N N . GLY A 1 394 ? 9.82 -32.25 -16.797 1 97.88 394 GLY A N 1
ATOM 3048 C CA . GLY A 1 394 ? 8.641 -31.438 -16.609 1 97.88 394 GLY A CA 1
ATOM 3049 C C . GLY A 1 394 ? 8.758 -30.5 -15.406 1 97.88 394 GLY A C 1
ATOM 3050 O O . GLY A 1 394 ? 9.625 -30.688 -14.555 1 97.88 394 GLY A O 1
ATOM 3051 N N . ARG A 1 395 ? 7.969 -29.453 -15.383 1 98.5 395 ARG A N 1
ATOM 3052 C CA . ARG A 1 395 ? 7.93 -28.484 -14.289 1 98.5 395 ARG A CA 1
ATOM 3053 C C . ARG A 1 395 ? 6.492 -28.172 -13.891 1 98.5 395 ARG A C 1
ATOM 3055 O O . ARG A 1 395 ? 5.832 -27.344 -14.523 1 98.5 395 ARG A O 1
ATOM 3062 N N . PRO A 1 396 ? 5.988 -28.828 -12.805 1 98.81 396 PRO A N 1
ATOM 3063 C CA . PRO A 1 396 ? 4.629 -28.516 -12.352 1 98.81 396 PRO A CA 1
ATOM 3064 C C . PRO A 1 396 ? 4.406 -27.031 -12.102 1 98.81 396 PRO A C 1
ATOM 3066 O O . PRO A 1 396 ? 5.266 -26.359 -11.516 1 98.81 396 PRO A O 1
ATOM 3069 N N . ALA A 1 397 ? 3.232 -26.531 -12.562 1 98.75 397 ALA A N 1
ATOM 3070 C CA . ALA A 1 397 ? 3.025 -25.078 -12.5 1 98.75 397 ALA A CA 1
ATOM 3071 C C . ALA A 1 397 ? 1.72 -24.75 -11.789 1 98.75 397 ALA A C 1
ATOM 3073 O O . ALA A 1 397 ? 1.59 -23.672 -11.195 1 98.75 397 ALA A O 1
ATOM 3074 N N . ASP A 1 398 ? 0.739 -25.578 -11.883 1 98.94 398 ASP A N 1
ATOM 3075 C CA . ASP A 1 398 ? -0.547 -25.297 -11.25 1 98.94 398 ASP A CA 1
ATOM 3076 C C . ASP A 1 398 ? -1.288 -26.594 -10.93 1 98.94 398 ASP A C 1
ATOM 3078 O O . ASP A 1 398 ? -0.947 -27.656 -11.461 1 98.94 398 ASP A O 1
ATOM 3082 N N . ILE A 1 399 ? -2.277 -26.484 -10 1 98.94 399 ILE A N 1
ATOM 3083 C CA . ILE A 1 399 ? -3.129 -27.594 -9.594 1 98.94 399 ILE A CA 1
ATOM 3084 C C . ILE A 1 399 ? -4.586 -27.141 -9.547 1 98.94 399 ILE A C 1
ATOM 3086 O O . ILE A 1 399 ? -4.887 -26.047 -9.055 1 98.94 399 ILE A O 1
ATOM 3090 N N . VAL A 1 400 ? -5.5 -27.938 -10.062 1 98.75 400 VAL A N 1
ATOM 3091 C CA . VAL A 1 400 ? -6.93 -27.734 -9.859 1 98.75 400 VAL A CA 1
ATOM 3092 C C . VAL A 1 400 ? -7.602 -29.062 -9.531 1 98.75 400 VAL A C 1
ATOM 3094 O O . VAL A 1 400 ? -7.098 -30.125 -9.906 1 98.75 400 VAL A O 1
ATOM 3097 N N . LEU A 1 401 ? -8.633 -28.984 -8.828 1 98.5 401 LEU A N 1
ATOM 3098 C CA . LEU A 1 401 ? -9.414 -30.172 -8.547 1 98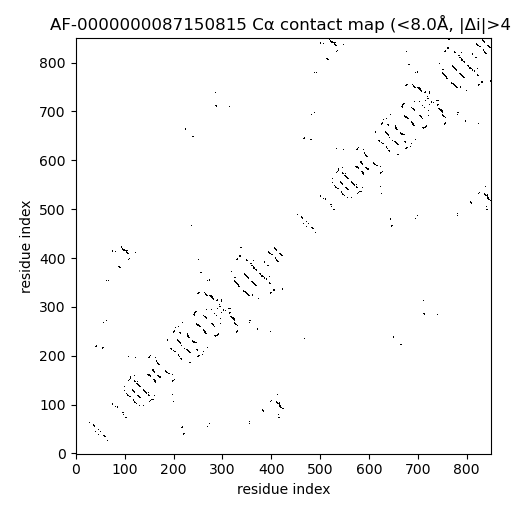.5 401 LEU A CA 1
ATOM 3099 C C . LEU A 1 401 ? -10.367 -30.484 -9.695 1 98.5 401 LEU A C 1
ATOM 3101 O O . LEU A 1 401 ? -10.961 -29.578 -10.281 1 98.5 401 LEU A O 1
ATOM 3105 N N . ASP A 1 402 ? -10.516 -31.703 -9.945 1 97.69 402 ASP A N 1
ATOM 3106 C CA . ASP A 1 402 ? -11.523 -32.156 -10.906 1 97.69 402 ASP A CA 1
ATOM 3107 C C . ASP A 1 402 ? -12.805 -32.562 -10.188 1 97.69 402 ASP A C 1
ATOM 3109 O O . ASP A 1 402 ? -12.828 -32.688 -8.961 1 97.69 402 ASP A O 1
ATOM 3113 N N . LYS A 1 403 ? -13.859 -32.781 -10.961 1 95.31 403 LYS A N 1
ATOM 3114 C CA . LYS A 1 403 ? -15.188 -33.062 -10.414 1 95.31 403 LYS A CA 1
ATOM 3115 C C . LYS A 1 403 ? -15.195 -34.375 -9.656 1 95.31 403 LYS A C 1
ATOM 3117 O O . LYS A 1 403 ? -15.93 -34.531 -8.672 1 95.31 403 LYS A O 1
ATOM 3122 N N . ASP A 1 404 ? -14.43 -35.344 -10.078 1 96.5 404 ASP A N 1
ATOM 3123 C CA . ASP A 1 404 ? -14.453 -36.656 -9.461 1 96.5 404 ASP A CA 1
ATOM 3124 C C . ASP A 1 404 ? -13.555 -36.688 -8.234 1 96.5 404 ASP A C 1
ATOM 3126 O O . ASP A 1 404 ? -13.414 -37.75 -7.598 1 96.5 404 ASP A O 1
ATOM 3130 N N . GLY A 1 405 ? -12.867 -35.625 -7.941 1 98 405 GLY A N 1
ATOM 3131 C CA . GLY A 1 405 ? -12.023 -35.531 -6.762 1 98 405 GLY A CA 1
ATOM 3132 C C . GLY A 1 405 ? -10.547 -35.75 -7.062 1 98 405 GLY A C 1
ATOM 3133 O O . GLY A 1 405 ? -9.703 -35.562 -6.191 1 98 405 GLY A O 1
ATOM 3134 N N . SER A 1 406 ? -10.227 -36.188 -8.281 1 98.75 406 SER A N 1
ATOM 3135 C CA . SER A 1 406 ? -8.828 -36.188 -8.695 1 98.75 406 SER A CA 1
ATOM 3136 C C . SER A 1 406 ? -8.305 -34.75 -8.852 1 98.75 406 SER A C 1
ATOM 3138 O O . SER A 1 406 ? -9.047 -33.781 -8.656 1 98.75 406 SER A O 1
ATOM 3140 N N . ILE A 1 407 ? -6.98 -34.656 -9.109 1 98.88 407 ILE A N 1
ATOM 3141 C CA . ILE A 1 407 ? -6.438 -33.344 -9.383 1 98.88 407 ILE A CA 1
ATOM 3142 C C . ILE A 1 407 ? -5.793 -33.312 -10.766 1 98.88 407 ILE A C 1
ATOM 3144 O O . ILE A 1 407 ? -5.34 -34.344 -11.258 1 98.88 407 ILE A O 1
ATOM 3148 N N . LEU A 1 408 ? -5.84 -32.156 -11.359 1 98.94 408 LEU A N 1
ATOM 3149 C CA . LEU A 1 408 ? -5.078 -31.891 -12.57 1 98.94 408 LEU A CA 1
ATOM 3150 C C . LEU A 1 408 ? -3.857 -31.031 -12.273 1 98.94 408 LEU A C 1
ATOM 3152 O O . LEU A 1 408 ? -3.906 -30.156 -11.406 1 98.94 408 LEU A O 1
ATOM 3156 N N . VAL A 1 409 ? -2.775 -31.297 -12.984 1 98.94 409 VAL A N 1
ATOM 3157 C CA . VAL A 1 409 ? -1.51 -30.594 -12.812 1 98.94 409 VAL A CA 1
ATOM 3158 C C . VAL A 1 409 ? -1.042 -30.047 -14.156 1 98.94 409 VAL A C 1
ATOM 3160 O O . VAL A 1 409 ? -0.886 -30.797 -15.125 1 98.94 409 VAL A O 1
ATOM 3163 N N . ALA A 1 410 ? -0.844 -28.734 -14.227 1 98.88 410 ALA A N 1
ATOM 3164 C CA . ALA A 1 410 ? -0.263 -28.125 -15.422 1 98.88 410 ALA A CA 1
ATOM 3165 C C . ALA A 1 410 ? 1.261 -28.203 -15.383 1 98.88 410 ALA A C 1
ATOM 3167 O O . ALA A 1 410 ? 1.875 -28.016 -14.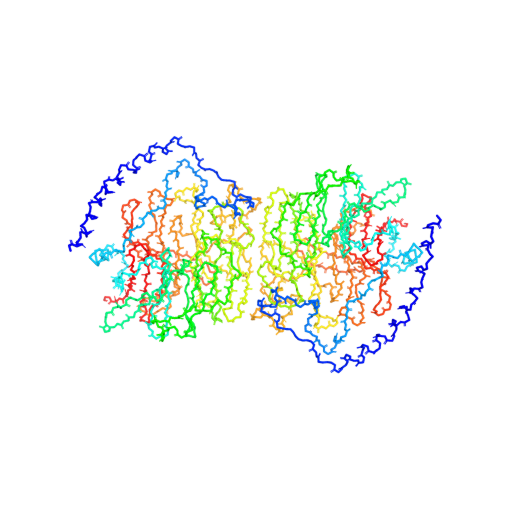336 1 98.88 410 ALA A O 1
ATOM 3168 N N . ASP A 1 411 ? 1.856 -28.453 -16.484 1 98.5 411 ASP A N 1
ATOM 3169 C CA . ASP A 1 411 ? 3.301 -28.484 -16.688 1 98.5 411 ASP A CA 1
ATOM 3170 C C . ASP A 1 411 ? 3.707 -27.609 -17.875 1 98.5 411 ASP A C 1
ATOM 3172 O O . ASP A 1 411 ? 3.504 -27.984 -19.031 1 98.5 411 ASP A O 1
ATOM 3176 N N . ASP A 1 412 ? 4.344 -26.484 -17.547 1 96.94 412 ASP A N 1
ATOM 3177 C CA . ASP A 1 412 ? 4.613 -25.531 -18.609 1 96.94 412 ASP A CA 1
ATOM 3178 C C . ASP A 1 412 ? 5.918 -25.875 -19.328 1 96.94 412 ASP A C 1
ATOM 3180 O O . ASP A 1 412 ? 6.246 -25.266 -20.359 1 96.94 412 ASP A O 1
ATOM 3184 N N . TRP A 1 413 ? 6.668 -26.812 -18.781 1 97.06 413 TRP A N 1
ATOM 3185 C CA . TRP A 1 413 ? 7.891 -27.266 -19.422 1 97.06 413 TRP A CA 1
ATOM 3186 C C . TRP A 1 413 ? 7.582 -28.344 -20.469 1 97.06 413 TRP A C 1
ATOM 3188 O O . TRP A 1 413 ? 7.961 -28.203 -21.625 1 97.06 413 TRP A O 1
ATOM 3198 N N . ALA A 1 414 ? 6.84 -29.344 -20.062 1 97.56 414 ALA A N 1
ATOM 3199 C CA . ALA A 1 414 ? 6.504 -30.453 -20.938 1 97.56 414 ALA A CA 1
ATOM 3200 C C . ALA A 1 414 ? 5.336 -30.094 -21.859 1 97.56 414 ALA A C 1
ATOM 3202 O O . ALA A 1 414 ? 5.094 -30.766 -22.859 1 97.56 414 ALA A O 1
ATOM 3203 N N . GLY A 1 415 ? 4.562 -29.047 -21.516 1 97.31 415 GLY A N 1
ATOM 3204 C CA . GLY A 1 415 ? 3.412 -28.656 -22.312 1 97.31 415 GLY A CA 1
ATOM 3205 C C . GLY A 1 415 ? 2.271 -29.656 -22.234 1 97.31 415 GLY A C 1
ATOM 3206 O O . GLY A 1 415 ? 1.755 -30.094 -23.266 1 97.31 415 GLY A O 1
ATOM 3207 N N . ALA A 1 416 ? 1.908 -29.938 -21.016 1 98.25 416 ALA A N 1
ATOM 3208 C CA . ALA A 1 416 ? 0.895 -30.969 -20.828 1 98.25 416 ALA A CA 1
ATOM 3209 C C . ALA A 1 416 ? 0.109 -30.734 -19.531 1 98.25 416 ALA A C 1
ATOM 3211 O O . ALA A 1 416 ? 0.517 -29.922 -18.703 1 98.25 416 ALA A O 1
ATOM 3212 N N . ILE A 1 417 ? -1.01 -31.344 -19.469 1 98.81 417 ILE A N 1
ATOM 3213 C CA . ILE A 1 417 ? -1.786 -31.453 -18.234 1 98.81 417 ILE A CA 1
ATOM 3214 C C . ILE A 1 417 ? -1.828 -32.906 -17.797 1 98.81 417 ILE A C 1
ATOM 3216 O O . ILE A 1 417 ? -2.096 -33.812 -18.594 1 98.81 417 ILE A O 1
ATOM 3220 N N . TYR A 1 418 ? -1.541 -33.125 -16.469 1 98.88 418 TYR A N 1
ATOM 3221 C CA . TYR A 1 418 ? -1.632 -34.469 -15.883 1 98.88 418 TYR A CA 1
ATOM 3222 C C . TYR A 1 418 ? -2.871 -34.594 -15 1 98.88 418 TYR A C 1
ATOM 3224 O O . TYR A 1 418 ? -3.404 -33.594 -14.523 1 98.88 418 TYR A O 1
ATOM 3232 N N . ARG A 1 419 ? -3.291 -35.812 -14.859 1 98.69 419 ARG A N 1
ATOM 3233 C CA . ARG A 1 419 ? -4.273 -36.156 -13.836 1 98.69 419 ARG A CA 1
ATOM 3234 C C . ARG A 1 419 ? -3.678 -37.094 -12.797 1 98.69 419 ARG A C 1
ATOM 3236 O O . ARG A 1 419 ? -3.02 -38.094 -13.148 1 98.69 419 ARG A O 1
ATOM 3243 N N . ILE A 1 420 ? -3.814 -36.75 -11.586 1 98.88 420 ILE A N 1
ATOM 3244 C CA . ILE A 1 420 ? -3.475 -37.656 -10.484 1 98.88 420 ILE A CA 1
ATOM 3245 C C . ILE A 1 420 ? -4.746 -38.094 -9.766 1 98.88 420 ILE A C 1
ATOM 3247 O O . ILE A 1 420 ? -5.543 -37.281 -9.336 1 98.88 420 ILE A O 1
ATOM 3251 N N . SER A 1 421 ? -4.934 -39.344 -9.68 1 98.75 421 SER A N 1
ATOM 3252 C CA . SER A 1 421 ? -6.117 -39.969 -9.07 1 98.75 421 SER A CA 1
ATOM 3253 C C . SER A 1 421 ? -5.734 -41 -8.039 1 98.75 421 SER A C 1
ATOM 3255 O O . SER A 1 421 ? -4.566 -41.375 -7.934 1 98.75 421 SER A O 1
ATOM 3257 N N . TYR A 1 422 ? -6.691 -41.344 -7.273 1 98.56 422 TYR A N 1
ATOM 3258 C CA . TYR A 1 422 ? -6.52 -42.344 -6.23 1 98.56 422 TYR A CA 1
ATOM 3259 C C . TYR A 1 422 ? -7.508 -43.469 -6.406 1 98.56 422 TYR A C 1
ATOM 3261 O O . TYR A 1 422 ? -8.68 -43.25 -6.723 1 98.56 422 TYR A O 1
ATOM 3269 N N . SER A 1 423 ? -7.051 -44.688 -6.371 1 93.5 423 SER A N 1
ATOM 3270 C CA . SER A 1 423 ? -7.871 -45.906 -6.289 1 93.5 423 SER A CA 1
ATOM 3271 C C . SER A 1 423 ? -7.398 -46.812 -5.168 1 93.5 423 SER A C 1
ATOM 3273 O O . SER A 1 423 ? -6.203 -47.094 -5.039 1 93.5 423 SER A O 1
ATOM 3275 N N . LYS A 1 424 ? -8.367 -47.031 -4.156 1 80.69 424 LYS A N 1
ATOM 3276 C CA . LYS A 1 424 ? -8.023 -47.938 -3.062 1 80.69 424 LYS A CA 1
ATOM 3277 C C . LYS A 1 424 ? -7.629 -49.312 -3.592 1 80.69 424 LYS A C 1
ATOM 3279 O O . LYS A 1 424 ? -8.281 -49.844 -4.492 1 80.69 424 LYS A O 1
ATOM 3284 N N . LYS A 1 425 ? -6.363 -49.906 -3.316 1 60.16 425 LYS A N 1
ATOM 3285 C CA . LYS A 1 425 ? -6.047 -51.281 -3.609 1 60.16 425 LYS A CA 1
ATOM 3286 C C . LYS A 1 425 ? -6.965 -52.25 -2.842 1 60.16 425 LYS A C 1
ATOM 3288 O O . LYS A 1 425 ? -7.363 -51.938 -1.712 1 60.16 425 LYS A O 1
ATOM 3293 N N . MET B 1 1 ? 3.654 66.188 -28.875 1 19.42 1 MET B N 1
ATOM 3294 C CA . MET B 1 1 ? 2.438 66.812 -28.375 1 19.42 1 MET B CA 1
ATOM 3295 C C . MET B 1 1 ? 1.514 65.812 -27.719 1 19.42 1 MET B C 1
ATOM 3297 O O . MET B 1 1 ? 0.354 66.125 -27.438 1 19.42 1 MET B O 1
ATOM 3301 N N . LYS B 1 2 ? 1.898 64.5 -27.875 1 24.92 2 LYS B N 1
ATOM 3302 C CA . LYS B 1 2 ? 1.568 63.125 -28.078 1 24.92 2 LYS B CA 1
ATOM 3303 C C . LYS B 1 2 ? 1.093 62.469 -26.781 1 24.92 2 LYS B C 1
ATOM 3305 O O . LYS B 1 2 ? 0.962 61.25 -26.703 1 24.92 2 LYS B O 1
ATOM 3310 N N . SER B 1 3 ? 0.861 63.406 -25.609 1 19.62 3 SER B N 1
ATOM 3311 C CA . SER B 1 3 ? 0.967 63.094 -24.188 1 19.62 3 SER B CA 1
ATOM 3312 C C . SER B 1 3 ? -0.32 62.469 -23.641 1 19.62 3 SER B C 1
ATOM 3314 O O . SER B 1 3 ? -0.52 62.406 -22.438 1 19.62 3 SER B O 1
ATOM 3316 N N . ALA B 1 4 ? -1.417 62.406 -24.547 1 26.98 4 ALA B N 1
ATOM 3317 C CA . ALA B 1 4 ? -2.764 62.656 -24.047 1 26.98 4 ALA B CA 1
ATOM 3318 C C . ALA B 1 4 ? -3.244 61.531 -23.156 1 26.98 4 ALA B C 1
ATOM 3320 O O . ALA B 1 4 ? -4.449 61.312 -23.016 1 26.98 4 ALA B O 1
ATOM 3321 N N . PHE B 1 5 ? -2.416 60.344 -22.859 1 24.67 5 PHE B N 1
ATOM 3322 C CA . PHE B 1 5 ? -2.871 58.969 -22.656 1 24.67 5 PHE B CA 1
ATOM 3323 C C . PHE B 1 5 ? -3.457 58.781 -21.266 1 24.67 5 PHE B C 1
ATOM 3325 O O . PHE B 1 5 ? -3.68 57.656 -20.812 1 24.67 5 PHE B O 1
ATOM 3332 N N . ASN B 1 6 ? -3.469 59.906 -20.375 1 21.47 6 ASN B N 1
ATOM 3333 C CA . ASN B 1 6 ? -3.322 59.562 -18.953 1 21.47 6 ASN B CA 1
ATOM 3334 C C . ASN B 1 6 ? -4.582 58.906 -18.406 1 21.47 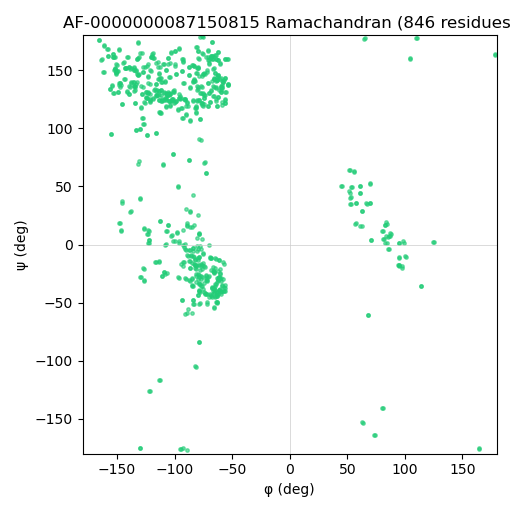6 ASN B C 1
ATOM 3336 O O . ASN B 1 6 ? -4.504 58.062 -17.516 1 21.47 6 ASN B O 1
ATOM 3340 N N . ARG B 1 7 ? -5.891 59.438 -18.547 1 24.69 7 ARG B N 1
ATOM 3341 C CA . ARG B 1 7 ? -6.695 59.719 -17.359 1 24.69 7 ARG B CA 1
ATOM 3342 C C . ARG B 1 7 ? -7.5 58.5 -16.938 1 24.69 7 ARG B C 1
ATOM 3344 O O . ARG B 1 7 ? -7.652 58.219 -15.742 1 24.69 7 ARG B O 1
ATOM 3351 N N . SER B 1 8 ? -8.352 57.844 -17.766 1 24.33 8 SER B N 1
ATOM 3352 C CA . SER B 1 8 ? -9.742 57.688 -17.375 1 24.33 8 SER B CA 1
ATOM 3353 C C . SER B 1 8 ? -9.953 56.406 -16.562 1 24.33 8 SER B C 1
ATOM 3355 O O . SER B 1 8 ? -10.617 55.469 -17.031 1 24.33 8 SER B O 1
ATOM 3357 N N . ILE B 1 9 ? -8.938 55.719 -15.93 1 25.14 9 ILE B N 1
ATOM 3358 C CA . ILE B 1 9 ? -9.133 54.312 -15.633 1 25.14 9 ILE B CA 1
ATOM 3359 C C . ILE B 1 9 ? -10.016 54.156 -14.391 1 25.14 9 ILE B C 1
ATOM 3361 O O . ILE B 1 9 ? -10.047 53.094 -13.766 1 25.14 9 ILE B O 1
ATOM 3365 N N . PHE B 1 10 ? -10.703 55.219 -13.766 1 22.48 10 PHE B N 1
ATOM 3366 C CA . PHE B 1 10 ? -11.055 55.094 -12.359 1 22.48 10 PHE B CA 1
ATOM 3367 C C . PHE B 1 10 ? -12.289 54.219 -12.172 1 22.48 10 PHE B C 1
ATOM 3369 O O . PHE B 1 10 ? -12.688 53.938 -11.039 1 22.48 10 PHE B O 1
ATOM 3376 N N . ALA B 1 11 ? -13.234 54.125 -13.156 1 24.72 11 ALA B N 1
ATOM 3377 C CA . ALA B 1 11 ? -14.625 54.125 -12.711 1 24.72 11 ALA B CA 1
ATOM 3378 C C . ALA B 1 11 ? -14.969 52.781 -12.023 1 24.72 11 ALA B C 1
ATOM 3380 O O . ALA B 1 11 ? -15.797 52.75 -11.109 1 24.72 11 ALA B O 1
ATOM 3381 N N . PHE B 1 12 ? -14.688 51.656 -12.57 1 25.59 12 PHE B N 1
ATOM 3382 C CA . PHE B 1 12 ? -15.758 50.656 -12.484 1 25.59 12 PHE B CA 1
ATOM 3383 C C . PHE B 1 12 ? -15.664 49.875 -11.188 1 25.59 12 PHE B C 1
ATOM 3385 O O . PHE B 1 12 ? -15.688 48.656 -11.203 1 25.59 12 PHE B O 1
ATOM 3392 N N . ALA B 1 13 ? -14.883 50.281 -10.102 1 25.56 13 ALA B N 1
ATOM 3393 C CA . ALA B 1 13 ? -14.625 49.312 -9.031 1 25.56 13 ALA B CA 1
ATOM 3394 C C . ALA B 1 13 ? -15.852 49.156 -8.133 1 25.56 13 ALA B C 1
ATOM 3396 O O . ALA B 1 13 ? -15.875 48.312 -7.254 1 25.56 13 ALA B O 1
ATOM 3397 N N . ALA B 1 14 ? -16.844 50.094 -8.125 1 27.67 14 ALA B N 1
ATOM 3398 C CA . ALA B 1 14 ? -17.625 50.219 -6.891 1 27.67 14 ALA B CA 1
ATOM 3399 C C . ALA B 1 14 ? -18.641 49.094 -6.746 1 27.67 14 ALA B C 1
ATOM 3401 O O . ALA B 1 14 ? -19.219 48.906 -5.676 1 27.67 14 ALA B O 1
ATOM 3402 N N . ILE B 1 15 ? -19.141 48.562 -7.824 1 28.2 15 ILE B N 1
ATOM 3403 C CA . ILE B 1 15 ? -20.5 48.062 -7.637 1 28.2 15 ILE B CA 1
ATOM 3404 C C . ILE B 1 15 ? -20.484 46.75 -6.848 1 28.2 15 ILE B C 1
ATOM 3406 O O . ILE B 1 15 ? -21.531 46.25 -6.469 1 28.2 15 ILE B O 1
ATOM 3410 N N . ALA B 1 16 ? -19.344 46.031 -6.688 1 26.31 16 ALA B N 1
ATOM 3411 C CA . ALA B 1 16 ? -19.531 44.625 -6.352 1 26.31 16 ALA B CA 1
ATOM 3412 C C . ALA B 1 16 ? -19.828 44.438 -4.863 1 26.31 16 ALA B C 1
ATOM 3414 O O . ALA B 1 16 ? -20.016 43.344 -4.391 1 26.31 16 ALA B O 1
ATOM 3415 N N . LEU B 1 17 ? -19.859 45.562 -4.059 1 29.72 17 LEU B N 1
ATOM 3416 C CA . LEU B 1 17 ? -19.828 45.312 -2.623 1 29.72 17 LEU B CA 1
ATOM 3417 C C . LEU B 1 17 ? -21.203 44.844 -2.129 1 29.72 17 LEU B C 1
ATOM 3419 O O . LEU B 1 17 ? -21.297 44.156 -1.104 1 29.72 17 LEU B O 1
ATOM 3423 N N . LEU B 1 18 ? -22.312 45.375 -2.695 1 31.98 18 LEU B N 1
ATOM 3424 C CA . LEU B 1 18 ? -23.562 45.281 -1.934 1 31.98 18 LEU B CA 1
ATOM 3425 C C . LEU B 1 18 ? -24.125 43.875 -2.006 1 31.98 18 LEU B C 1
ATOM 3427 O O . LEU B 1 18 ? -25.125 43.562 -1.351 1 31.98 18 LEU B O 1
ATOM 3431 N N . ALA B 1 19 ? -23.812 43.031 -2.945 1 33.03 19 ALA B N 1
ATOM 3432 C CA . ALA B 1 19 ? -24.594 41.844 -3.225 1 33.03 19 ALA B CA 1
ATOM 3433 C C . ALA B 1 19 ? -24.281 40.719 -2.215 1 33.03 19 ALA B C 1
ATOM 3435 O O . ALA B 1 19 ? -24.797 39.625 -2.324 1 33.03 19 ALA B O 1
ATOM 3436 N N . GLY B 1 20 ? -23.562 40.969 -1.152 1 32.34 20 GLY B N 1
ATOM 3437 C CA . GLY B 1 20 ? -23.109 39.875 -0.305 1 32.34 20 GLY B CA 1
ATOM 3438 C C . GLY B 1 20 ? -24.234 39.281 0.523 1 32.34 20 GLY B C 1
ATOM 3439 O O . GLY B 1 20 ? -24.281 38.062 0.71 1 32.34 20 GLY B O 1
ATOM 3440 N N . THR B 1 21 ? -25.172 40.125 1.124 1 38.31 21 THR B N 1
ATOM 3441 C CA . THR B 1 21 ? -26.109 39.594 2.105 1 38.31 21 THR B CA 1
ATOM 3442 C C . THR B 1 21 ? -27.25 38.875 1.415 1 38.31 21 THR B C 1
ATOM 3444 O O . THR B 1 21 ? -27.812 37.906 1.969 1 38.31 21 THR B O 1
ATOM 3447 N N . THR B 1 22 ? -27.781 39.375 0.29 1 38.28 22 THR B N 1
ATOM 3448 C CA . THR B 1 22 ? -28.969 38.844 -0.34 1 38.28 22 THR B CA 1
ATOM 3449 C C . THR B 1 22 ? -28.672 37.469 -0.972 1 38.28 22 THR B C 1
ATOM 3451 O O . THR B 1 22 ? -29.578 36.688 -1.206 1 38.28 22 THR B O 1
ATOM 3454 N N . PHE B 1 23 ? -27.469 37.219 -1.363 1 35.81 23 PHE B N 1
ATOM 3455 C CA . PHE B 1 23 ? -27.125 35.969 -2.023 1 35.81 23 PHE B CA 1
ATOM 3456 C C . PHE B 1 23 ? -27.125 34.812 -1.029 1 35.81 23 PHE B C 1
ATOM 3458 O O . PHE B 1 23 ? -27.438 33.656 -1.395 1 35.81 23 PHE B O 1
ATOM 3465 N N . ALA B 1 24 ? -26.906 34.938 0.307 1 39.22 24 ALA B N 1
ATOM 3466 C CA . ALA B 1 24 ? -26.984 33.844 1.254 1 39.22 24 ALA B CA 1
ATOM 3467 C C . ALA B 1 24 ? -28.422 33.375 1.451 1 39.22 24 ALA B C 1
ATOM 3469 O O . ALA B 1 24 ? -28.703 32.188 1.487 1 39.22 24 ALA B O 1
ATOM 3470 N N . SER B 1 25 ? -29.438 34.344 1.62 1 38.97 25 SER B N 1
ATOM 3471 C CA . SER B 1 25 ? -30.844 33.938 1.805 1 38.97 25 SER B CA 1
ATOM 3472 C C . SER B 1 25 ? -31.406 33.312 0.536 1 38.97 25 SER B C 1
ATOM 3474 O O . SER B 1 25 ? -32.25 32.438 0.604 1 38.97 25 SER B O 1
ATOM 3476 N N . ALA B 1 26 ? -31.141 33.906 -0.554 1 42.53 26 ALA B N 1
ATOM 3477 C CA . ALA B 1 26 ? -31.672 33.344 -1.798 1 42.53 26 ALA B CA 1
ATOM 3478 C C . ALA B 1 26 ? -31.047 31.984 -2.1 1 42.53 26 ALA B C 1
ATOM 3480 O O . ALA B 1 26 ? -31.719 31.125 -2.678 1 42.53 26 ALA B O 1
ATOM 3481 N N . GLN B 1 27 ? -29.781 31.781 -1.838 1 41.47 27 GLN B N 1
ATOM 3482 C CA . GLN B 1 27 ? -29.156 30.469 -1.969 1 41.47 27 GLN B CA 1
ATOM 3483 C C . GLN B 1 27 ? -29.75 29.484 -0.968 1 41.47 27 GLN B C 1
ATOM 3485 O O . GLN B 1 27 ? -29.891 28.297 -1.271 1 41.47 27 GLN B O 1
ATOM 3490 N N . GLN B 1 28 ? -30.125 29.828 0.258 1 44.69 28 GLN B N 1
ATOM 3491 C CA . GLN B 1 28 ? -30.812 28.953 1.204 1 44.69 28 GLN B CA 1
ATOM 3492 C C . GLN B 1 28 ? -32.188 28.547 0.681 1 44.69 28 GLN B C 1
ATOM 3494 O O . GLN B 1 28 ? -32.594 27.406 0.859 1 44.69 28 GLN B O 1
ATOM 3499 N N . GLN B 1 29 ? -32.906 29.422 0.27 1 45.75 29 GLN B N 1
ATOM 3500 C CA . GLN B 1 29 ? -34.25 29.125 -0.229 1 45.75 29 GLN B CA 1
ATOM 3501 C C . GLN B 1 29 ? -34.188 28.25 -1.478 1 45.75 29 GLN B C 1
ATOM 3503 O O . GLN B 1 29 ? -35 27.359 -1.648 1 45.75 29 GLN B O 1
ATOM 3508 N N . THR B 1 30 ? -33.406 28.609 -2.426 1 49.12 30 THR B N 1
ATOM 3509 C CA . THR B 1 30 ? -33.312 27.828 -3.646 1 49.12 30 THR B CA 1
ATOM 3510 C C . THR B 1 30 ? -32.781 26.422 -3.336 1 49.12 30 THR B C 1
ATOM 3512 O O . THR B 1 30 ? -33 25.484 -4.098 1 49.12 30 THR B O 1
ATOM 3515 N N . ASP B 1 31 ? -32.094 26.25 -2.236 1 58.5 31 ASP B N 1
ATOM 3516 C CA . ASP B 1 31 ? -31.484 24.984 -1.877 1 58.5 31 ASP B CA 1
ATOM 3517 C C . ASP B 1 31 ? -32.5 24.016 -1.288 1 58.5 31 ASP B C 1
ATOM 3519 O O . ASP B 1 31 ? -32.312 22.797 -1.326 1 58.5 31 ASP B O 1
ATOM 3523 N N . LYS B 1 32 ? -33.594 24.562 -0.588 1 56.5 32 LYS B N 1
ATOM 3524 C CA . LYS B 1 32 ? -34.531 23.641 0.069 1 56.5 32 LYS B CA 1
ATOM 3525 C C . LYS B 1 32 ? -35.188 22.688 -0.937 1 56.5 32 LYS B C 1
ATOM 3527 O O . LYS B 1 32 ? -35.406 21.516 -0.626 1 56.5 32 LYS B O 1
ATOM 3532 N N . ASN B 1 33 ? -35.375 23.141 -2.115 1 68.56 33 ASN B N 1
ATOM 3533 C CA . ASN B 1 33 ? -36.125 22.281 -3.025 1 68.56 33 ASN B CA 1
ATOM 3534 C C . ASN B 1 33 ? -35.219 21.547 -3.994 1 68.56 33 ASN B C 1
ATOM 3536 O O . ASN B 1 33 ? -35.688 20.797 -4.855 1 68.56 33 ASN B O 1
ATOM 3540 N N . ARG B 1 34 ? -33.969 21.828 -3.709 1 79.31 34 ARG B N 1
ATOM 3541 C CA . ARG B 1 34 ? -33.094 21.156 -4.641 1 79.31 34 ARG B CA 1
ATOM 3542 C C . ARG B 1 34 ? -32.844 19.719 -4.207 1 79.31 34 ARG B C 1
ATOM 3544 O O . ARG B 1 34 ? -32.844 19.406 -3.014 1 79.31 34 ARG B O 1
ATOM 3551 N N . ALA B 1 35 ? -32.781 18.781 -5.141 1 85.5 35 ALA B N 1
ATOM 3552 C CA . ALA B 1 35 ? -32.469 17.375 -4.887 1 85.5 35 ALA B CA 1
ATOM 3553 C C . ALA B 1 35 ? -31.094 17.234 -4.211 1 85.5 35 ALA B C 1
ATOM 3555 O O . ALA B 1 35 ? -30.188 18.031 -4.461 1 85.5 35 ALA B O 1
ATOM 3556 N N . LEU B 1 36 ? -31.062 16.312 -3.266 1 87.94 36 LEU B N 1
ATOM 3557 C CA . LEU B 1 36 ? -29.797 16 -2.596 1 87.94 36 LEU B CA 1
ATOM 3558 C C . LEU B 1 36 ? -28.75 15.516 -3.596 1 87.94 36 LEU B C 1
ATOM 3560 O O . LEU B 1 36 ? -29.062 14.734 -4.496 1 87.94 36 LEU B O 1
ATOM 3564 N N . LYS B 1 37 ? -27.562 16.094 -3.443 1 84.12 37 LYS B N 1
ATOM 3565 C CA . LYS B 1 37 ? -26.453 15.617 -4.27 1 84.12 37 LYS B CA 1
ATOM 3566 C C . LYS B 1 37 ? -26.016 14.219 -3.852 1 84.12 37 LYS B C 1
ATOM 3568 O O . LYS B 1 37 ? -25.938 13.922 -2.658 1 84.12 37 LYS B O 1
ATOM 3573 N N . LYS B 1 38 ? -25.906 13.344 -4.84 1 85.12 38 LYS B N 1
ATOM 3574 C CA . LYS B 1 38 ? -25.406 11.984 -4.645 1 85.12 38 LYS B CA 1
ATOM 3575 C C . LYS B 1 38 ? -24.359 11.625 -5.688 1 85.12 38 LYS B C 1
ATOM 3577 O O . LYS B 1 38 ? -24.484 11.984 -6.859 1 85.12 38 LYS B O 1
ATOM 3582 N N . TYR B 1 39 ? -23.297 10.906 -5.168 1 85.94 39 TYR B N 1
ATOM 3583 C CA . TYR B 1 39 ? -22.219 10.547 -6.082 1 85.94 39 TYR B CA 1
ATOM 3584 C C . TYR B 1 39 ? -22 9.039 -6.098 1 85.94 39 TYR B C 1
ATOM 3586 O O . TYR B 1 39 ? -22.094 8.375 -5.062 1 85.94 39 TYR B O 1
ATOM 3594 N N . GLU B 1 40 ? -21.656 8.492 -7.301 1 86.31 40 GLU B N 1
ATOM 3595 C CA . GLU B 1 40 ? -21.188 7.121 -7.434 1 86.31 40 GLU B CA 1
ATOM 3596 C C . GLU B 1 40 ? -19.672 7.039 -7.238 1 86.31 40 GLU B C 1
ATOM 3598 O O . GLU B 1 40 ? -18.938 6.75 -8.18 1 86.31 40 GLU B O 1
ATOM 3603 N N . SER B 1 41 ? -19.266 7.203 -5.996 1 86.81 41 SER B N 1
ATOM 3604 C CA . SER B 1 41 ? -17.844 7.418 -5.676 1 86.81 41 SER B CA 1
ATOM 3605 C C . SER B 1 41 ? -17.125 6.094 -5.445 1 86.81 41 SER B C 1
ATOM 3607 O O . SER B 1 41 ? -16.016 6.07 -4.902 1 86.81 41 SER B O 1
ATOM 3609 N N . GLY B 1 42 ? -17.734 5.02 -5.891 1 84.81 42 GLY B N 1
ATOM 3610 C CA . GLY B 1 42 ? -17.125 3.715 -5.719 1 84.81 42 GLY B CA 1
ATOM 3611 C C . GLY B 1 42 ? -16.484 3.182 -6.988 1 84.81 42 GLY B C 1
ATOM 3612 O O . GLY B 1 42 ? -16.031 2.041 -7.027 1 84.81 42 GLY B O 1
ATOM 3613 N N . THR B 1 43 ? -16.453 4.008 -7.961 1 83.06 43 THR B N 1
ATOM 3614 C CA . THR B 1 43 ? -16 3.49 -9.25 1 83.06 43 THR B CA 1
ATOM 3615 C C . THR B 1 43 ? -14.695 4.148 -9.664 1 83.06 43 THR B C 1
ATOM 3617 O O . THR B 1 43 ? -14.383 5.262 -9.234 1 83.06 43 THR B O 1
ATOM 3620 N N . LYS B 1 44 ? -14 3.432 -10.523 1 82.56 44 LYS B N 1
ATOM 3621 C CA . LYS B 1 44 ? -12.781 3.982 -11.117 1 82.56 44 LYS B CA 1
ATOM 3622 C C . LYS B 1 44 ? -13.07 5.301 -11.828 1 82.56 44 LYS B C 1
ATOM 3624 O O . LYS B 1 44 ? -12.25 6.223 -11.789 1 82.56 44 LYS B O 1
ATOM 3629 N N . GLU B 1 45 ? -14.156 5.352 -12.477 1 81.81 45 GLU B N 1
ATOM 3630 C CA . GLU B 1 45 ? -14.531 6.562 -13.211 1 81.81 45 GLU B CA 1
ATOM 3631 C C . GLU B 1 45 ? -14.578 7.77 -12.281 1 81.81 45 GLU B C 1
ATOM 3633 O O . GLU B 1 45 ? -14.211 8.875 -12.672 1 81.81 45 GLU B O 1
ATOM 3638 N N . PHE B 1 46 ? -15 7.582 -11.094 1 86.31 46 PHE B N 1
ATOM 3639 C CA . PHE B 1 46 ? -15.156 8.688 -10.156 1 86.31 46 PHE B CA 1
ATOM 3640 C C . PHE B 1 46 ? -13.812 9.305 -9.805 1 86.31 46 PHE B C 1
ATOM 3642 O O . PHE B 1 46 ? -13.672 10.531 -9.789 1 86.31 46 PHE B O 1
ATOM 3649 N N . TRP B 1 47 ? -12.758 8.469 -9.609 1 83.38 47 TRP B N 1
ATOM 3650 C CA . TRP B 1 47 ? -11.508 9.078 -9.164 1 83.38 47 TRP B CA 1
ATOM 3651 C C . TRP B 1 47 ? -10.617 9.422 -10.352 1 83.38 47 TRP B C 1
ATOM 3653 O O . TRP B 1 47 ? -9.633 10.156 -10.211 1 83.38 47 TRP B O 1
ATOM 3663 N N . THR B 1 48 ? -10.914 8.883 -11.477 1 83.06 48 THR B N 1
ATOM 3664 C CA . THR B 1 48 ? -10.188 9.297 -12.672 1 83.06 48 THR B CA 1
ATOM 3665 C C . THR B 1 48 ? -10.648 10.672 -13.133 1 83.06 48 THR B C 1
ATOM 3667 O O . THR B 1 48 ? -9.867 11.438 -13.703 1 83.06 48 THR B O 1
ATOM 3670 N N . HIS B 1 49 ? -11.961 10.938 -12.898 1 81.38 49 HIS B N 1
ATOM 3671 C CA . HIS B 1 49 ? -12.57 12.219 -13.227 1 81.38 49 HIS B CA 1
ATOM 3672 C C . HIS B 1 49 ? -13.391 12.75 -12.055 1 81.38 49 HIS B C 1
ATOM 3674 O O . HIS B 1 49 ? -14.609 12.883 -12.164 1 81.38 49 HIS B O 1
ATOM 3680 N N . PRO B 1 50 ? -12.656 13.109 -11.039 1 77.19 50 PRO B N 1
ATOM 3681 C CA . PRO B 1 50 ? -13.43 13.594 -9.891 1 77.19 50 PRO B CA 1
ATOM 3682 C C . PRO B 1 50 ? -14.172 14.891 -10.188 1 77.19 50 PRO B C 1
ATOM 3684 O O . PRO B 1 50 ? -13.68 15.727 -10.945 1 77.19 50 PRO B O 1
ATOM 3687 N N . PRO B 1 51 ? -15.352 14.977 -9.656 1 76.19 51 PRO B N 1
ATOM 3688 C CA . PRO B 1 51 ? -16.078 16.234 -9.867 1 76.19 51 PRO B CA 1
ATOM 3689 C C . PRO B 1 51 ? -15.344 17.438 -9.297 1 76.19 51 PRO B C 1
ATOM 3691 O O . PRO B 1 51 ? -14.516 17.297 -8.398 1 76.19 51 PRO B O 1
ATOM 3694 N N . ASP B 1 52 ? -15.617 18.609 -9.836 1 70.25 52 ASP B N 1
ATOM 3695 C CA . ASP B 1 52 ? -14.992 19.859 -9.383 1 70.25 52 ASP B CA 1
ATOM 3696 C C . ASP B 1 52 ? -15.273 20.094 -7.898 1 70.25 52 ASP B C 1
ATOM 3698 O O . ASP B 1 52 ? -14.453 20.703 -7.199 1 70.25 52 ASP B O 1
ATOM 3702 N N . ASP B 1 53 ? -16.547 19.75 -7.547 1 67.62 53 ASP B N 1
ATOM 3703 C CA . ASP B 1 53 ? -16.922 19.906 -6.141 1 67.62 53 ASP B CA 1
ATOM 3704 C C . ASP B 1 53 ? -16.5 18.688 -5.328 1 67.62 53 ASP B C 1
ATOM 3706 O O . ASP B 1 53 ? -17.266 18.203 -4.492 1 67.62 53 ASP B O 1
ATOM 3710 N N . TRP B 1 54 ? -15.352 18.219 -5.574 1 59.41 54 TRP B N 1
ATOM 3711 C CA . TRP B 1 54 ? -14.859 16.969 -5.02 1 59.41 54 TRP B CA 1
ATOM 3712 C C . TRP B 1 54 ? -14.891 17 -3.494 1 59.41 54 TRP B C 1
ATOM 3714 O O . TRP B 1 54 ? -14.812 15.945 -2.846 1 59.41 54 TRP B O 1
ATOM 3724 N N . PHE B 1 55 ? -15.008 18.234 -2.949 1 63.28 55 PHE B N 1
ATOM 3725 C CA . PHE B 1 55 ? -15.141 18.391 -1.506 1 63.28 55 PHE B CA 1
ATOM 3726 C C . PHE B 1 55 ? -16.562 18.062 -1.05 1 63.28 55 PHE B C 1
ATOM 3728 O O . PHE B 1 55 ? -16.797 17.859 0.142 1 63.28 55 PHE B O 1
ATOM 3735 N N . LEU B 1 56 ? -17.312 17.797 -2.191 1 68.94 56 LEU B N 1
ATOM 3736 C CA . LEU B 1 56 ? -18.672 17.578 -1.729 1 68.94 56 LEU B CA 1
ATOM 3737 C C . LEU B 1 56 ? -19.062 16.109 -1.856 1 68.94 56 LEU B C 1
ATOM 3739 O O . LEU B 1 56 ? -18.578 15.414 -2.75 1 68.94 56 LEU B O 1
ATOM 3743 N N . GLY B 1 57 ? -19.484 15.414 -0.86 1 76.12 57 GLY B N 1
ATOM 3744 C CA . GLY B 1 57 ? -20.031 14.07 -0.729 1 76.12 57 GLY B CA 1
ATOM 3745 C C . GLY B 1 57 ? -21.547 14.023 -0.795 1 76.12 57 GLY B C 1
ATOM 3746 O O . GLY B 1 57 ? -22.188 15.031 -1.113 1 76.12 57 GLY B O 1
ATOM 3747 N N . ASP B 1 58 ? -22 12.898 -0.586 1 83.06 58 ASP B N 1
ATOM 3748 C CA . ASP B 1 58 ? -23.453 12.742 -0.549 1 83.06 58 ASP B CA 1
ATOM 3749 C C . ASP B 1 58 ? -24.078 13.625 0.526 1 83.06 58 ASP B C 1
ATOM 3751 O O . ASP B 1 58 ? -23.781 13.461 1.714 1 83.06 58 ASP B O 1
ATOM 3755 N N . GLU B 1 59 ? -24.922 14.477 0.072 1 86 59 GLU B N 1
ATOM 3756 C CA . GLU B 1 59 ? -25.594 15.398 0.984 1 86 59 GLU B CA 1
ATOM 3757 C C . GLU B 1 59 ? -26.703 14.703 1.764 1 86 59 GLU B C 1
ATOM 3759 O O . GLU B 1 59 ? -27.297 13.734 1.28 1 86 59 GLU B O 1
ATOM 3764 N N . THR B 1 60 ? -26.859 15.078 2.91 1 87.81 60 THR B N 1
ATOM 3765 C CA . THR B 1 60 ? -28.047 14.75 3.672 1 87.81 60 THR B CA 1
ATOM 3766 C C . THR B 1 60 ? -28.969 15.969 3.809 1 87.81 60 THR B C 1
ATOM 3768 O O . THR B 1 60 ? -28.516 17.109 3.633 1 87.81 60 THR B O 1
ATOM 3771 N N . GLU B 1 61 ? -30.234 15.641 4.117 1 89.75 61 GLU B N 1
ATOM 3772 C CA . GLU B 1 61 ? -31.156 16.75 4.328 1 89.75 61 GLU B CA 1
ATOM 3773 C C . GLU B 1 61 ? -30.688 17.656 5.453 1 89.75 61 GLU B C 1
ATOM 3775 O O . GLU B 1 61 ? -30.828 18.891 5.371 1 89.75 61 GLU B O 1
ATOM 3780 N N . ALA B 1 62 ? -30.094 17.062 6.422 1 89.94 62 ALA B N 1
ATOM 3781 C CA . ALA B 1 62 ? -29.672 17.812 7.602 1 89.94 62 ALA B CA 1
ATOM 3782 C C . ALA B 1 62 ? -28.469 18.688 7.285 1 89.94 62 ALA B C 1
ATOM 3784 O O . ALA B 1 62 ? -28.297 19.766 7.863 1 89.94 62 ALA B O 1
ATOM 3785 N N . GLN B 1 63 ? -27.656 18.281 6.348 1 87.56 63 GLN B N 1
ATOM 3786 C CA . GLN B 1 63 ? -26.406 18.984 6.117 1 87.56 63 GLN B CA 1
ATOM 3787 C C . GLN B 1 63 ? -26.453 19.781 4.812 1 87.56 63 GLN B C 1
ATOM 3789 O O . GLN B 1 63 ? -25.469 20.422 4.438 1 87.56 63 GLN B O 1
ATOM 3794 N N . LYS B 1 64 ? -27.547 19.672 4.191 1 86.44 64 LYS B N 1
ATOM 3795 C CA . LYS B 1 64 ? -27.703 20.359 2.916 1 86.44 64 LYS B CA 1
ATOM 3796 C C . LYS B 1 64 ? -27.438 21.859 3.068 1 86.44 64 LYS B C 1
ATOM 3798 O O . LYS B 1 64 ? -27.906 22.484 4.016 1 86.44 64 LYS B O 1
ATOM 3803 N N . GLY B 1 65 ? -26.578 22.375 2.145 1 83.81 65 GLY B N 1
ATOM 3804 C CA . GLY B 1 65 ? -26.312 23.812 2.139 1 83.81 65 GLY B CA 1
ATOM 3805 C C . GLY B 1 65 ? -25.031 24.188 2.865 1 83.81 65 GLY B C 1
ATOM 3806 O O . GLY B 1 65 ? -24.516 25.297 2.701 1 83.81 65 GLY B O 1
ATOM 3807 N N . LEU B 1 66 ? -24.516 23.312 3.707 1 88 66 LEU B N 1
ATOM 3808 C CA . LEU B 1 66 ? -23.25 23.578 4.363 1 88 66 LEU B CA 1
ATOM 3809 C C . LEU B 1 66 ? -22.125 23.656 3.344 1 88 66 LEU B C 1
ATOM 3811 O O . LEU B 1 66 ? -22.109 22.906 2.365 1 88 66 LEU B O 1
ATOM 3815 N N . ALA B 1 67 ? -21.203 24.578 3.541 1 86.88 67 ALA B N 1
ATOM 3816 C CA . ALA B 1 67 ? -20.062 24.781 2.656 1 86.88 67 ALA B CA 1
ATOM 3817 C C . ALA B 1 67 ? -18.859 25.328 3.424 1 86.88 67 ALA B C 1
ATOM 3819 O O . ALA B 1 67 ? -19.031 25.953 4.469 1 86.88 67 ALA B O 1
ATOM 3820 N N . PRO B 1 68 ? -17.703 25.062 2.904 1 87.06 68 PRO B N 1
ATOM 3821 C CA . PRO B 1 68 ? -16.531 25.688 3.535 1 87.06 68 PRO B CA 1
ATOM 3822 C C . PRO B 1 68 ? -16.609 27.203 3.559 1 87.06 68 PRO B C 1
ATOM 3824 O O . PRO B 1 68 ? -17.078 27.828 2.592 1 87.06 68 PRO B O 1
ATOM 3827 N N . PRO B 1 69 ? -16.172 27.734 4.668 1 87.12 69 PRO B N 1
ATOM 3828 C CA . PRO B 1 69 ? -16.172 29.203 4.711 1 87.12 69 PRO B CA 1
ATOM 3829 C C . PRO B 1 69 ? -15.086 29.812 3.822 1 87.12 69 PRO B C 1
ATOM 3831 O O . PRO B 1 69 ? -14.055 29.188 3.584 1 87.12 69 PRO B O 1
ATOM 3834 N N . SER B 1 70 ? -15.398 30.969 3.314 1 80.81 70 SER B N 1
ATOM 3835 C CA . SER B 1 70 ? -14.414 31.719 2.545 1 80.81 70 SER B CA 1
ATOM 3836 C C . SER B 1 70 ? -13.578 32.625 3.447 1 80.81 70 SER B C 1
ATOM 3838 O O . SER B 1 70 ? -14.133 33.375 4.246 1 80.81 70 SER B O 1
ATOM 3840 N N . GLY B 1 71 ? -12.336 32.438 3.488 1 73.75 71 GLY B N 1
ATOM 3841 C CA . GLY B 1 71 ? -11.461 33.281 4.301 1 73.75 71 GLY B CA 1
ATOM 3842 C C . GLY B 1 71 ? -11.281 34.656 3.742 1 73.75 71 GLY B C 1
ATOM 3843 O O . GLY B 1 71 ? -11.648 34.938 2.596 1 73.75 71 GLY B O 1
ATOM 3844 N N . PRO B 1 72 ? -10.836 35.562 4.633 1 76.38 72 PRO B N 1
ATOM 3845 C CA . PRO B 1 72 ? -10.547 36.938 4.137 1 76.38 72 PRO B CA 1
ATOM 3846 C C . PRO B 1 72 ? -9.492 36.938 3.029 1 76.38 72 PRO B C 1
ATOM 3848 O O . PRO B 1 72 ? -8.555 36.125 3.061 1 76.38 72 PRO B O 1
ATOM 3851 N N . PRO B 1 73 ? -9.773 37.719 2.039 1 74.56 73 PRO B N 1
ATOM 3852 C CA . PRO B 1 73 ? -8.797 37.781 0.948 1 74.56 73 PRO B CA 1
ATOM 3853 C C . PRO B 1 73 ? -7.434 38.281 1.406 1 74.56 73 PRO B C 1
ATOM 3855 O O . PRO B 1 73 ? -6.418 38 0.768 1 74.56 73 PRO B O 1
ATOM 3858 N N . THR B 1 74 ? -7.586 39.125 2.449 1 84.38 74 THR B N 1
ATOM 3859 C CA . THR B 1 74 ? -6.352 39.656 3.033 1 84.38 74 THR B CA 1
ATOM 3860 C C . THR B 1 74 ? -6.172 39.125 4.457 1 84.38 74 THR B C 1
ATOM 3862 O O . THR B 1 74 ? -7.133 38.656 5.086 1 84.38 74 THR B O 1
ATOM 3865 N N . GLY B 1 75 ? -5.051 38.906 4.934 1 89.69 75 GLY B N 1
ATOM 3866 C CA . GLY B 1 75 ? -4.801 38.594 6.328 1 89.69 75 GLY B CA 1
ATOM 3867 C C . GLY B 1 75 ? -5.328 39.625 7.289 1 89.69 75 GLY B C 1
ATOM 3868 O O . GLY B 1 75 ? -5.754 40.719 6.867 1 89.69 75 GLY B O 1
ATOM 3869 N N . ALA B 1 76 ? -5.504 39.25 8.5 1 94.69 76 ALA B N 1
ATOM 3870 C CA . ALA B 1 76 ? -5.949 40.156 9.531 1 94.69 76 ALA B CA 1
ATOM 3871 C C . ALA B 1 76 ? -4.965 41.312 9.695 1 94.69 76 ALA B C 1
ATOM 3873 O O . ALA B 1 76 ? -3.748 41.125 9.602 1 94.69 76 ALA B O 1
ATOM 3874 N N . SER B 1 77 ? -5.504 42.531 9.961 1 95.38 77 SER B N 1
ATOM 3875 C CA . SER B 1 77 ? -4.656 43.688 10.266 1 95.38 77 SER B CA 1
ATOM 3876 C C . SER B 1 77 ? -4.012 43.531 11.641 1 95.38 77 SER B C 1
ATOM 3878 O O . SER B 1 77 ? -4.43 42.719 12.445 1 95.38 77 SER B O 1
ATOM 3880 N N . ASP B 1 78 ? -3.047 44.406 11.844 1 95.5 78 ASP B N 1
ATOM 3881 C CA . ASP B 1 78 ? -2.395 44.406 13.148 1 95.5 78 ASP B CA 1
ATOM 3882 C C . ASP B 1 78 ? -3.391 44.688 14.266 1 95.5 78 ASP B C 1
ATOM 3884 O O . ASP B 1 78 ? -3.307 44.125 15.352 1 95.5 78 ASP B O 1
ATOM 3888 N N . THR B 1 79 ? -4.273 45.594 13.992 1 96.81 79 THR B N 1
ATOM 3889 C CA . THR B 1 79 ? -5.285 45.969 14.977 1 96.81 79 THR B CA 1
ATOM 3890 C C . THR B 1 79 ? -6.215 44.781 15.258 1 96.81 79 THR B C 1
ATOM 3892 O O . THR B 1 79 ? -6.559 44.531 16.406 1 96.81 79 THR B O 1
ATOM 3895 N N . GLU B 1 80 ? -6.633 44.125 14.227 1 95.94 80 GLU B N 1
ATOM 3896 C CA . GLU B 1 80 ? -7.488 42.938 14.375 1 95.94 80 GLU B CA 1
ATOM 3897 C C . GLU B 1 80 ? -6.773 41.844 15.141 1 95.94 80 GLU B C 1
ATOM 3899 O O . GLU B 1 80 ? -7.379 41.156 15.977 1 95.94 80 GLU B O 1
ATOM 3904 N N . LEU B 1 81 ? -5.527 41.656 14.82 1 97.94 81 LEU B N 1
ATOM 3905 C CA . LEU B 1 81 ? -4.734 40.625 15.5 1 97.94 81 LEU B CA 1
ATOM 3906 C C . LEU B 1 81 ? -4.605 40.938 16.984 1 97.94 81 LEU B C 1
ATOM 3908 O O . LEU B 1 81 ? -4.738 40.062 17.828 1 97.94 81 LEU B O 1
ATOM 3912 N N . ALA B 1 82 ? -4.32 42.219 17.266 1 97.38 82 ALA B N 1
ATOM 3913 C CA . ALA B 1 82 ? -4.211 42.625 18.656 1 97.38 82 ALA B CA 1
ATOM 3914 C C . ALA B 1 82 ? -5.512 42.375 19.422 1 97.38 82 ALA B C 1
ATOM 3916 O O . ALA B 1 82 ? -5.488 41.906 20.562 1 97.38 82 ALA B O 1
ATOM 3917 N N . ALA B 1 83 ? -6.59 42.656 18.797 1 97.56 83 ALA B N 1
ATOM 3918 C CA . ALA B 1 83 ? -7.895 42.438 19.406 1 97.56 83 ALA B CA 1
ATOM 3919 C C . ALA B 1 83 ? -8.148 40.938 19.609 1 97.56 83 ALA B C 1
ATOM 3921 O O . ALA B 1 83 ? -8.719 40.531 20.609 1 97.56 83 ALA B O 1
ATOM 3922 N N . MET B 1 84 ? -7.758 40.156 18.641 1 97.56 84 MET B N 1
ATOM 3923 C CA . MET B 1 84 ? -7.938 38.719 18.688 1 97.56 84 MET B CA 1
ATOM 3924 C C . MET B 1 84 ? -7.152 38.094 19.844 1 97.56 84 MET B C 1
ATOM 3926 O O . MET B 1 84 ? -7.652 37.219 20.547 1 97.56 84 MET B O 1
ATOM 3930 N N . MET B 1 85 ? -5.922 38.562 20.078 1 97.94 85 MET B N 1
ATOM 3931 C CA . MET B 1 85 ? -5.094 38 21.141 1 97.94 85 MET B CA 1
ATOM 3932 C C . MET B 1 85 ? -5.777 38.156 22.5 1 97.94 85 MET B C 1
ATOM 3934 O O . MET B 1 85 ? -5.605 37.344 23.391 1 97.94 85 MET B O 1
ATOM 3938 N N . LYS B 1 86 ? -6.613 39.219 22.656 1 97.56 86 LYS B N 1
ATOM 3939 C CA . LYS B 1 86 ? -7.305 39.469 23.906 1 97.56 86 LYS B CA 1
ATOM 3940 C C . LYS B 1 86 ? -8.461 38.5 24.109 1 97.56 86 LYS B C 1
ATOM 3942 O O . LYS B 1 86 ? -8.945 38.312 25.234 1 97.56 86 LYS B O 1
ATOM 3947 N N . LYS B 1 87 ? -8.875 37.906 23.062 1 98.06 87 LYS B N 1
ATOM 3948 C CA . LYS B 1 87 ? -10.039 37.031 23.125 1 98.06 87 LYS B CA 1
ATOM 3949 C C . LYS B 1 87 ? -9.617 35.562 23.344 1 98.06 87 LYS B C 1
ATOM 3951 O O . LYS B 1 87 ? -10.445 34.719 23.688 1 98.06 87 LYS B O 1
ATOM 3956 N N . ILE B 1 88 ? -8.367 35.281 23.094 1 98.81 88 ILE B N 1
ATOM 3957 C CA . ILE B 1 88 ? -7.895 33.906 23.203 1 98.81 88 ILE B CA 1
ATOM 3958 C C . ILE B 1 88 ? -7.766 33.5 24.688 1 98.81 88 ILE B C 1
ATOM 3960 O O . ILE B 1 88 ? -7.172 34.25 25.469 1 98.81 88 ILE B O 1
ATOM 3964 N N . LYS B 1 89 ? -8.352 32.406 25.031 1 98.69 89 LYS B N 1
ATOM 3965 C CA . LYS B 1 89 ? -8.297 31.891 26.391 1 98.69 89 LYS B CA 1
ATOM 3966 C C . LYS B 1 89 ? -7.195 30.844 26.547 1 98.69 89 LYS B C 1
ATOM 3968 O O . LYS B 1 89 ? -7.102 29.922 25.734 1 98.69 89 LYS B O 1
ATOM 3973 N N . LEU B 1 90 ? -6.383 31 27.516 1 98.69 90 LEU B N 1
ATOM 3974 C CA . LEU B 1 90 ? -5.273 30.109 27.859 1 98.69 90 LEU B CA 1
ATOM 3975 C C . LEU B 1 90 ? -5.273 29.797 29.344 1 98.69 90 LEU B C 1
ATOM 3977 O O . LEU B 1 90 ? -5.887 30.516 30.141 1 98.69 90 LEU B O 1
ATOM 3981 N N . PRO B 1 91 ? -4.617 28.703 29.734 1 98 91 PRO B N 1
ATOM 3982 C CA . PRO B 1 91 ? -4.461 28.453 31.172 1 98 91 PRO B CA 1
ATOM 3983 C C . PRO B 1 91 ? -3.645 29.547 31.859 1 98 91 PRO B C 1
ATOM 3985 O O . PRO B 1 91 ? -2.887 30.266 31.219 1 98 91 PRO B O 1
ATOM 3988 N N . PRO B 1 92 ? -3.855 29.609 33.219 1 96.81 92 PRO B N 1
ATOM 3989 C CA . PRO B 1 92 ? -3.057 30.594 33.969 1 96.81 92 PRO B CA 1
ATOM 3990 C C . PRO B 1 92 ? -1.56 30.453 33.719 1 96.81 92 PRO B C 1
ATOM 3992 O O . PRO B 1 92 ? -1.046 29.328 33.625 1 96.81 92 PRO B O 1
ATOM 3995 N N . GLY B 1 93 ? -0.908 31.578 33.562 1 97.94 93 GLY B N 1
ATOM 3996 C CA . GLY B 1 93 ? 0.534 31.609 33.375 1 97.94 93 GLY B CA 1
ATOM 3997 C C . GLY B 1 93 ? 0.947 31.656 31.906 1 97.94 93 GLY B C 1
ATOM 3998 O O . GLY B 1 93 ? 2.09 32 31.578 1 97.94 93 GLY B O 1
ATOM 3999 N N . PHE B 1 94 ? 0.028 31.281 31.047 1 98.75 94 PHE B N 1
ATOM 4000 C CA . PHE B 1 94 ? 0.321 31.312 29.625 1 98.75 94 PHE B CA 1
ATOM 4001 C C . PHE B 1 94 ? -0.118 32.625 29 1 98.75 94 PHE B C 1
ATOM 4003 O O . PHE B 1 94 ? -1.083 33.25 29.453 1 98.75 94 PHE B O 1
ATOM 4010 N N . LYS B 1 95 ? 0.609 33.031 27.969 1 98.19 95 LYS B N 1
ATOM 4011 C CA . LYS B 1 95 ? 0.262 34.219 27.188 1 98.19 95 LYS B CA 1
ATOM 4012 C C . LYS B 1 95 ? 0.446 33.969 25.703 1 98.19 95 LYS B C 1
ATOM 4014 O O . LYS B 1 95 ? 1.256 33.125 25.297 1 98.19 95 LYS B O 1
ATOM 4019 N N . ILE B 1 96 ? -0.305 34.656 24.906 1 98.75 96 ILE B N 1
ATOM 4020 C CA . ILE B 1 96 ? -0.216 34.562 23.453 1 98.75 96 ILE B CA 1
ATOM 4021 C C . ILE B 1 96 ? 0.068 35.969 22.891 1 98.75 96 ILE B C 1
ATOM 4023 O O . ILE B 1 96 ? -0.47 36.969 23.359 1 98.75 96 ILE B O 1
ATOM 4027 N N . GLU B 1 97 ? 0.93 36.062 21.922 1 98.06 97 GLU B N 1
ATOM 4028 C CA . GLU B 1 97 ? 1.239 37.312 21.203 1 98.06 97 GLU B CA 1
ATOM 4029 C C . GLU B 1 97 ? 1.446 37.031 19.719 1 98.06 97 GLU B C 1
ATOM 4031 O O . GLU B 1 97 ? 1.661 35.875 19.312 1 98.06 97 GLU B O 1
ATOM 4036 N N . VAL B 1 98 ? 1.354 38.062 18.922 1 98.19 98 VAL B N 1
ATOM 4037 C CA . VAL B 1 98 ? 1.664 37.938 17.5 1 98.19 98 VAL B CA 1
ATOM 4038 C C . VAL B 1 98 ? 3.178 37.875 17.312 1 98.19 98 VAL B C 1
ATOM 4040 O O . VAL B 1 98 ? 3.91 38.75 17.75 1 98.19 98 VAL B O 1
ATOM 4043 N N . TYR B 1 99 ? 3.615 36.844 16.766 1 97.75 99 TYR B N 1
ATOM 4044 C CA . TYR B 1 99 ? 5.027 36.656 16.453 1 97.75 99 TYR B CA 1
ATOM 4045 C C . TYR B 1 99 ? 5.379 37.312 15.117 1 97.75 99 TYR B C 1
ATOM 4047 O O . TYR B 1 99 ? 6.383 38.031 15.016 1 97.75 99 TYR B O 1
ATOM 4055 N N . ALA B 1 100 ? 4.59 37.062 14.148 1 98 100 ALA B N 1
ATOM 4056 C CA . ALA B 1 100 ? 4.711 37.688 12.82 1 98 100 ALA B CA 1
ATOM 4057 C C . ALA B 1 100 ? 3.342 37.844 12.172 1 98 100 ALA B C 1
ATOM 4059 O O . ALA B 1 100 ? 2.482 36.969 12.273 1 98 100 ALA B O 1
ATOM 4060 N N . SER B 1 101 ? 3.074 38.969 11.562 1 96.62 101 SER B N 1
ATOM 4061 C CA . SER B 1 101 ? 1.866 39.25 10.789 1 96.62 101 SER B CA 1
ATOM 4062 C C . SER B 1 101 ? 2.148 39.188 9.297 1 96.62 101 SER B C 1
ATOM 4064 O O . SER B 1 101 ? 3.303 39.062 8.875 1 96.62 101 SER B O 1
ATOM 4066 N N . ASN B 1 102 ? 1.141 39.125 8.508 1 96.06 102 ASN B N 1
ATOM 4067 C CA . ASN B 1 102 ? 1.221 39.125 7.055 1 96.06 102 ASN B CA 1
ATOM 4068 C C . ASN B 1 102 ? 1.899 37.875 6.52 1 96.06 102 ASN B C 1
ATOM 4070 O O . ASN B 1 102 ? 2.762 37.969 5.641 1 96.06 102 ASN B O 1
ATOM 4074 N N . VAL B 1 103 ? 1.688 36.812 7.129 1 97.62 103 VAL B N 1
ATOM 4075 C CA . VAL B 1 103 ? 2.051 35.5 6.609 1 97.62 103 VAL B CA 1
ATOM 4076 C C . VAL B 1 103 ? 0.815 34.812 6.043 1 97.62 103 VAL B C 1
ATOM 4078 O O . VAL B 1 103 ? 0.284 33.875 6.652 1 97.62 103 VAL B O 1
ATOM 4081 N N . LEU B 1 104 ? 0.435 35.219 4.852 1 96.56 104 LEU B N 1
ATOM 4082 C CA . LEU B 1 104 ? -0.856 34.844 4.277 1 96.56 104 LEU B CA 1
ATOM 4083 C C . LEU B 1 104 ? -0.925 33.344 4.004 1 96.56 104 LEU B C 1
ATOM 4085 O O . LEU B 1 104 ? 0.028 32.75 3.482 1 96.56 104 LEU B O 1
ATOM 4089 N N . ALA B 1 105 ? -2.102 32.688 4.375 1 96.62 105 ALA B N 1
ATOM 4090 C CA . ALA B 1 105 ? -2.391 31.281 4.152 1 96.62 105 ALA B CA 1
ATOM 4091 C C . ALA B 1 105 ? -1.332 30.406 4.805 1 96.62 105 ALA B C 1
ATOM 4093 O O . ALA B 1 105 ? -0.965 29.359 4.258 1 96.62 105 ALA B O 1
ATOM 4094 N N . ALA B 1 106 ? -0.8 30.797 5.98 1 97.94 106 ALA B N 1
ATOM 4095 C CA . ALA B 1 106 ? 0.293 30.125 6.68 1 97.94 106 ALA B CA 1
ATOM 4096 C C . ALA B 1 106 ? -0.103 28.703 7.078 1 97.94 106 ALA B C 1
ATOM 4098 O O . ALA B 1 106 ? -1.108 28.5 7.762 1 97.94 106 ALA B O 1
ATOM 4099 N N . ARG B 1 107 ? 0.747 27.719 6.676 1 98.38 107 ARG B N 1
ATOM 4100 C CA . ARG B 1 107 ? 0.54 26.312 7 1 98.38 107 ARG B CA 1
ATOM 4101 C C . ARG B 1 107 ? 1.73 25.75 7.766 1 98.38 107 ARG B C 1
ATOM 4103 O O . ARG B 1 107 ? 2.115 26.281 8.805 1 98.38 107 ARG B O 1
ATOM 4110 N N . GLN B 1 108 ? 2.342 24.641 7.316 1 98.88 108 GLN B N 1
ATOM 4111 C CA . GLN B 1 108 ? 3.389 24 8.094 1 98.88 108 GLN B CA 1
ATOM 4112 C C . GLN B 1 108 ? 4.621 24.891 8.219 1 98.88 108 GLN B C 1
ATOM 4114 O O . GLN B 1 108 ? 4.996 25.562 7.258 1 98.88 108 GLN B O 1
ATOM 4119 N N . MET B 1 109 ? 5.223 24.844 9.375 1 98.94 109 MET B N 1
ATOM 4120 C CA . MET B 1 109 ? 6.426 25.609 9.688 1 98.94 109 MET B CA 1
ATOM 4121 C C . MET B 1 109 ? 7.621 24.688 9.891 1 98.94 109 MET B C 1
ATOM 4123 O O . MET B 1 109 ? 7.461 23.531 10.312 1 98.94 109 MET B O 1
ATOM 4127 N N . ALA B 1 110 ? 8.805 25.219 9.625 1 98.88 110 ALA B N 1
ATOM 4128 C CA . ALA B 1 110 ? 10.055 24.516 9.875 1 98.88 110 ALA B CA 1
ATOM 4129 C C . ALA B 1 110 ? 11.18 25.484 10.211 1 98.88 110 ALA B C 1
ATOM 4131 O O . ALA B 1 110 ? 11.359 26.5 9.531 1 98.88 110 ALA B O 1
ATOM 4132 N N . TRP B 1 111 ? 11.867 25.172 11.266 1 98.5 111 TRP B N 1
ATOM 4133 C CA . TRP B 1 111 ? 13.023 25.984 11.641 1 98.5 111 TRP B CA 1
ATOM 4134 C C . TRP B 1 111 ? 14.242 25.609 10.797 1 98.5 111 TRP B C 1
ATOM 4136 O O . TRP B 1 111 ? 14.539 24.438 10.609 1 98.5 111 TRP B O 1
ATOM 4146 N N . GLY B 1 112 ? 14.922 26.656 10.344 1 98.38 112 GLY B N 1
ATOM 4147 C CA . GLY B 1 112 ? 16.297 26.453 9.906 1 98.38 112 GLY B CA 1
ATOM 4148 C C . GLY B 1 112 ? 17.281 26.312 11.055 1 98.38 112 GLY B C 1
ATOM 4149 O O . GLY B 1 112 ? 16.891 26.453 12.219 1 98.38 112 GLY B O 1
ATOM 4150 N N . ASP B 1 113 ? 18.516 26.125 10.641 1 96.75 113 ASP B N 1
ATOM 4151 C CA . ASP B 1 113 ? 19.562 25.922 11.641 1 96.75 113 ASP B CA 1
ATOM 4152 C C . ASP B 1 113 ? 20.062 27.25 12.203 1 96.75 113 ASP B C 1
ATOM 4154 O O . ASP B 1 113 ? 20.656 27.297 13.289 1 96.75 113 ASP B O 1
ATOM 4158 N N . LYS B 1 114 ? 19.844 28.297 11.5 1 95.75 114 LYS B N 1
ATOM 4159 C CA . LYS B 1 114 ? 20.406 29.578 11.875 1 95.75 114 LYS B CA 1
ATOM 4160 C C . LYS B 1 114 ? 19.328 30.562 12.289 1 95.75 114 LYS B C 1
ATOM 4162 O O . LYS B 1 114 ? 19.484 31.781 12.141 1 95.75 114 LYS B O 1
ATOM 4167 N N . GLY B 1 115 ? 18.156 30.047 12.648 1 95.38 115 GLY B N 1
ATOM 4168 C CA . GLY B 1 115 ? 17.141 30.875 13.266 1 95.38 115 GLY B CA 1
ATOM 4169 C C . GLY B 1 115 ? 16.078 31.344 12.289 1 95.38 115 GLY B C 1
ATOM 4170 O O . GLY B 1 115 ? 15.172 32.094 12.656 1 95.38 115 GLY B O 1
ATOM 4171 N N . THR B 1 116 ? 16.156 30.953 11.016 1 98.12 116 THR B N 1
ATOM 4172 C CA . THR B 1 116 ? 15.109 31.266 10.055 1 98.12 116 THR B CA 1
ATOM 4173 C C . THR B 1 116 ? 13.906 30.359 10.242 1 98.12 116 THR B C 1
ATOM 4175 O O . THR B 1 116 ? 14.055 29.125 10.344 1 98.12 116 THR B O 1
ATOM 4178 N N . LEU B 1 117 ? 12.711 30.906 10.312 1 98.75 117 LEU B N 1
ATOM 4179 C CA . LEU B 1 117 ? 11.477 30.141 10.289 1 98.75 117 LEU B CA 1
ATOM 4180 C C . LEU B 1 117 ? 10.883 30.094 8.891 1 98.75 117 LEU B C 1
ATOM 4182 O O . LEU B 1 117 ? 10.523 31.141 8.328 1 98.75 117 LEU B O 1
ATOM 4186 N N . PHE B 1 118 ? 10.812 28.922 8.32 1 98.94 118 PHE B N 1
ATOM 4187 C CA . PHE B 1 118 ? 10.172 28.75 7.023 1 98.94 118 PHE B CA 1
ATOM 4188 C C . PHE B 1 118 ? 8.703 28.391 7.195 1 98.94 118 PHE B C 1
ATOM 4190 O O . PHE B 1 118 ? 8.344 27.625 8.094 1 98.94 118 PHE B O 1
ATOM 4197 N N . VAL B 1 119 ? 7.855 28.984 6.348 1 98.94 119 VAL B N 1
ATOM 4198 C CA . VAL B 1 119 ? 6.414 28.75 6.438 1 98.94 119 VAL B CA 1
ATOM 4199 C C . VAL B 1 119 ? 5.844 28.484 5.047 1 98.94 119 VAL B C 1
ATOM 4201 O O . VAL B 1 119 ? 6.023 29.281 4.125 1 98.94 119 VAL B O 1
ATOM 4204 N N . GLY B 1 120 ? 5.207 27.297 4.895 1 98.69 120 GLY B N 1
ATOM 4205 C CA . GLY B 1 120 ? 4.469 27.031 3.674 1 98.69 120 GLY B CA 1
ATOM 4206 C C . GLY B 1 120 ? 3.094 27.672 3.654 1 98.69 120 GLY B C 1
ATOM 4207 O O . GLY B 1 120 ? 2.607 28.141 4.684 1 98.69 120 GLY B O 1
ATOM 4208 N N . SER B 1 121 ? 2.523 27.688 2.439 1 97.25 121 SER B N 1
ATOM 4209 C CA . SER B 1 121 ? 1.183 28.25 2.305 1 97.25 121 SER B CA 1
ATOM 4210 C C . SER B 1 121 ? 0.267 27.312 1.526 1 97.25 121 SER B C 1
ATOM 4212 O O . SER B 1 121 ? 0.741 26.406 0.835 1 97.25 121 SER B O 1
ATOM 4214 N N . PHE B 1 122 ? -0.996 27.484 1.647 1 93.25 122 PHE B N 1
ATOM 4215 C CA . PHE B 1 122 ? -2.004 26.672 0.976 1 93.25 122 PHE B CA 1
ATOM 4216 C C . PHE B 1 122 ? -2.217 27.141 -0.456 1 93.25 122 PHE B C 1
ATOM 4218 O O . PHE B 1 122 ? -1.302 27.078 -1.28 1 93.25 122 PHE B O 1
ATOM 4225 N N . GLY B 1 123 ? -3.234 27.797 -0.823 1 89.94 123 GLY B N 1
ATOM 4226 C CA . GLY B 1 123 ? -3.662 28.109 -2.178 1 89.94 123 GLY B CA 1
ATOM 4227 C C . GLY B 1 123 ? -2.854 29.219 -2.818 1 89.94 123 GLY B C 1
ATOM 4228 O O . GLY B 1 123 ? -2.795 29.328 -4.047 1 89.94 123 GLY B O 1
ATOM 4229 N N . LEU B 1 124 ? -2.1 30.047 -2.01 1 93 124 LEU B N 1
ATOM 4230 C CA . LEU B 1 124 ? -1.337 31.172 -2.551 1 93 124 LEU B CA 1
ATOM 4231 C C . LEU B 1 124 ? -0.062 30.672 -3.23 1 93 124 LEU B C 1
ATOM 4233 O O . LEU B 1 124 ? 0.554 31.406 -4.008 1 93 124 LEU B O 1
ATOM 4237 N N . GLY B 1 125 ? 0.451 29.531 -2.779 1 96.31 125 GLY B N 1
ATOM 4238 C CA . GLY B 1 125 ? 1.554 28.891 -3.486 1 96.31 125 GLY B CA 1
ATOM 4239 C C . GLY B 1 125 ? 2.908 29.469 -3.121 1 96.31 125 GLY B C 1
ATOM 4240 O O . GLY B 1 125 ? 3.875 29.328 -3.869 1 96.31 125 GLY B O 1
ATOM 4241 N N . ASN B 1 126 ? 2.961 30.219 -1.98 1 97.69 126 ASN B N 1
ATOM 4242 C CA . ASN B 1 126 ? 4.195 30.844 -1.516 1 97.69 126 ASN B CA 1
ATOM 4243 C C . ASN B 1 126 ? 4.852 30.031 -0.405 1 97.69 126 ASN B C 1
ATOM 4245 O O . ASN B 1 126 ? 4.18 29.266 0.291 1 97.69 126 ASN B O 1
ATOM 4249 N N . VAL B 1 127 ? 6.152 30.172 -0.296 1 98.81 127 VAL B N 1
ATOM 4250 C CA . VAL B 1 127 ? 6.895 29.828 0.909 1 98.81 127 VAL B CA 1
ATOM 4251 C C . VAL B 1 127 ? 7.547 31.078 1.496 1 98.81 127 VAL B C 1
ATOM 4253 O O . VAL B 1 127 ? 8.125 31.875 0.766 1 98.81 127 VAL B O 1
ATOM 4256 N N . TYR B 1 128 ? 7.402 31.234 2.803 1 98.81 128 TYR B N 1
ATOM 4257 C CA . TYR B 1 128 ? 7.93 32.406 3.486 1 98.81 128 TYR B CA 1
ATOM 4258 C C . TYR B 1 128 ? 9.148 32.062 4.324 1 98.81 128 TYR B C 1
ATOM 4260 O O . TYR B 1 128 ? 9.289 30.906 4.777 1 98.81 128 TYR B O 1
ATOM 4268 N N . ALA B 1 129 ? 10.023 33.031 4.457 1 98.81 129 ALA B N 1
ATOM 4269 C CA . ALA B 1 129 ? 11.07 33.031 5.477 1 98.81 129 ALA B CA 1
ATOM 4270 C C . ALA B 1 129 ? 10.875 34.188 6.453 1 98.81 129 ALA B C 1
ATOM 4272 O O . ALA B 1 129 ? 10.664 35.344 6.039 1 98.81 129 ALA B O 1
ATOM 4273 N N . ILE B 1 130 ? 10.891 33.844 7.68 1 98.69 130 ILE B N 1
ATOM 4274 C CA . ILE B 1 130 ? 10.766 34.844 8.727 1 98.69 130 ILE B CA 1
ATOM 4275 C C . ILE B 1 130 ? 12.07 34.938 9.523 1 98.69 130 ILE B C 1
ATOM 4277 O O . ILE B 1 130 ? 12.531 33.938 10.062 1 98.69 130 ILE B O 1
ATOM 4281 N N . LYS B 1 131 ? 12.594 36.062 9.594 1 96.31 131 LYS B N 1
ATOM 4282 C CA . LYS B 1 131 ? 13.82 36.344 10.336 1 96.31 131 LYS B CA 1
ATOM 4283 C C . LYS B 1 131 ? 13.641 37.469 11.336 1 96.31 131 LYS B C 1
ATOM 4285 O O . LYS B 1 131 ? 12.773 38.344 11.148 1 96.31 131 LYS B O 1
ATOM 4290 N N . ASP B 1 132 ? 14.43 37.344 12.297 1 92.19 132 ASP B N 1
ATOM 4291 C CA . ASP B 1 132 ? 14.469 38.438 13.266 1 92.19 132 ASP B CA 1
ATOM 4292 C C . ASP B 1 132 ? 15.508 39.5 12.859 1 92.19 132 ASP B C 1
ATOM 4294 O O . ASP B 1 132 ? 16.672 39.156 12.633 1 92.19 132 ASP B O 1
ATOM 4298 N N . ASN B 1 133 ? 15.102 40.656 12.688 1 90.25 133 ASN B N 1
ATOM 4299 C CA . ASN B 1 133 ? 15.969 41.812 12.461 1 90.25 133 ASN B CA 1
ATOM 4300 C C . ASN B 1 133 ? 15.859 42.812 13.586 1 90.25 133 ASN B C 1
ATOM 4302 O O . ASN B 1 133 ? 15.07 43.75 13.508 1 90.25 133 ASN B O 1
ATOM 4306 N N . ASN B 1 134 ? 16.734 42.75 14.516 1 88.56 134 ASN B N 1
ATOM 4307 C CA . ASN B 1 134 ? 16.797 43.656 15.664 1 88.56 134 ASN B CA 1
ATOM 4308 C C . ASN B 1 134 ? 15.445 43.75 16.375 1 88.56 134 ASN B C 1
ATOM 4310 O O . ASN B 1 134 ? 14.93 44.844 16.609 1 88.56 134 ASN B O 1
ATOM 4314 N N . GLY B 1 135 ? 14.844 42.656 16.594 1 84.06 135 GLY B N 1
ATOM 4315 C CA . GLY B 1 135 ? 13.609 42.594 17.359 1 84.06 135 GLY B CA 1
ATOM 4316 C C . GLY B 1 135 ? 12.359 42.625 16.5 1 84.06 135 GLY B C 1
ATOM 4317 O O . GLY B 1 135 ? 11.266 42.344 16.984 1 84.06 135 GLY B O 1
ATOM 4318 N N . LYS B 1 136 ? 12.578 42.938 15.289 1 89.38 136 LYS B N 1
ATOM 4319 C CA . LYS B 1 136 ? 11.445 42.969 14.359 1 89.38 136 LYS B CA 1
ATOM 4320 C C . LYS B 1 136 ? 11.477 41.75 13.43 1 89.38 136 LYS B C 1
ATOM 4322 O O . LYS B 1 136 ? 12.523 41.438 12.867 1 89.38 136 LYS B O 1
ATOM 4327 N N . LYS B 1 137 ? 10.297 41.156 13.383 1 94.88 137 LYS B N 1
ATOM 4328 C CA . LYS B 1 137 ? 10.203 40.031 12.477 1 94.88 137 LYS B CA 1
ATOM 4329 C C . LYS B 1 137 ? 9.992 40.469 11.039 1 94.88 137 LYS B C 1
ATOM 4331 O O . LYS B 1 137 ? 9.047 41.219 10.75 1 94.88 137 LYS B O 1
ATOM 4336 N N . GLU B 1 138 ? 10.883 40.031 10.18 1 96.31 138 GLU B N 1
ATOM 4337 C CA . GLU B 1 138 ? 10.766 40.312 8.75 1 96.31 138 GLU B CA 1
ATOM 4338 C C . GLU B 1 138 ? 10.273 39.094 7.996 1 96.31 138 GLU B C 1
ATOM 4340 O O . GLU B 1 138 ? 10.867 38 8.102 1 96.31 138 GLU B O 1
ATOM 4345 N N . VAL B 1 139 ? 9.18 39.25 7.277 1 97.81 139 VAL B N 1
ATOM 4346 C CA . VAL B 1 139 ? 8.594 38.188 6.473 1 97.81 139 VAL B CA 1
ATOM 4347 C C . VAL B 1 139 ? 8.977 38.375 5.008 1 97.81 139 VAL B C 1
ATOM 4349 O O . VAL B 1 139 ? 8.719 39.438 4.426 1 97.81 139 VAL B O 1
ATOM 4352 N N . LYS B 1 140 ? 9.609 37.406 4.441 1 97.88 140 LYS B N 1
ATOM 4353 C CA . LYS B 1 140 ? 10.016 37.406 3.041 1 97.88 140 LYS B CA 1
ATOM 4354 C C . LYS B 1 140 ? 9.43 36.25 2.271 1 97.88 140 LYS B C 1
ATOM 4356 O O . LYS B 1 140 ? 9.469 35.094 2.742 1 97.88 140 LYS B O 1
ATOM 4361 N N . THR B 1 141 ? 8.812 36.562 1.099 1 98.31 141 THR B N 1
ATOM 4362 C CA . THR B 1 141 ? 8.438 35.469 0.198 1 98.31 141 THR B CA 1
ATOM 4363 C C . THR B 1 141 ? 9.664 34.938 -0.548 1 98.31 141 THR B C 1
ATOM 4365 O O . THR B 1 141 ? 10.305 35.688 -1.292 1 98.31 141 THR B O 1
ATOM 4368 N N . ILE B 1 142 ? 9.93 33.656 -0.379 1 98.69 142 ILE B N 1
ATOM 4369 C CA . ILE B 1 142 ? 11.188 33.156 -0.928 1 98.69 142 ILE B CA 1
ATOM 4370 C C . ILE B 1 142 ? 10.906 32.219 -2.102 1 98.69 142 ILE B C 1
ATOM 4372 O O . ILE B 1 142 ? 11.789 31.953 -2.916 1 98.69 142 ILE B O 1
ATOM 4376 N N . LEU B 1 143 ? 9.805 31.578 -2.152 1 98.56 143 LEU B N 1
ATOM 4377 C CA . LEU B 1 143 ? 9.312 30.812 -3.289 1 98.56 143 LEU B CA 1
ATOM 4378 C C . LEU B 1 143 ? 7.895 31.25 -3.658 1 98.56 143 LEU B C 1
ATOM 4380 O O . LEU B 1 143 ? 7.102 31.594 -2.783 1 98.56 143 LEU B O 1
ATOM 4384 N N . LYS B 1 144 ? 7.539 31.172 -4.949 1 97.56 144 LYS B N 1
ATOM 4385 C CA . LYS B 1 144 ? 6.223 31.547 -5.465 1 97.56 144 LYS B CA 1
ATOM 4386 C C . LYS B 1 144 ? 5.754 30.562 -6.535 1 97.56 144 LYS B C 1
ATOM 4388 O O . LYS B 1 144 ? 6.574 29.891 -7.16 1 97.56 144 LYS B O 1
ATOM 4393 N N . GLY B 1 145 ? 4.453 30.453 -6.648 1 96.69 145 GLY B N 1
ATOM 4394 C CA . GLY B 1 145 ? 3.859 29.734 -7.766 1 96.69 145 GLY B CA 1
ATOM 4395 C C . GLY B 1 145 ? 3.879 28.234 -7.582 1 96.69 145 GLY B C 1
ATOM 4396 O O . GLY B 1 145 ? 3.709 27.484 -8.547 1 96.69 145 GLY B O 1
ATOM 4397 N N . LEU B 1 146 ? 4.18 27.734 -6.43 1 97.19 146 LEU B N 1
ATOM 4398 C CA . LEU B 1 146 ? 4.172 26.297 -6.191 1 97.19 146 LEU B CA 1
ATOM 4399 C C . LEU B 1 146 ? 2.75 25.797 -5.965 1 97.19 146 LEU B C 1
ATOM 4401 O O . LEU B 1 146 ? 1.87 26.562 -5.562 1 97.19 146 LEU B O 1
ATOM 4405 N N . ASN B 1 147 ? 2.525 24.531 -6.289 1 96.5 147 ASN B N 1
ATOM 4406 C CA . ASN B 1 147 ? 1.222 23.906 -6.117 1 96.5 147 ASN B CA 1
ATOM 4407 C C . ASN B 1 147 ? 0.973 23.516 -4.66 1 96.5 147 ASN B C 1
ATOM 4409 O O . ASN B 1 147 ? 1.274 22.391 -4.254 1 96.5 147 ASN B O 1
ATOM 4413 N N . MET B 1 148 ? 0.38 24.391 -3.857 1 96.31 148 MET B N 1
ATOM 4414 C CA . MET B 1 148 ? 0.005 24.203 -2.459 1 96.31 148 MET B CA 1
ATOM 4415 C C . MET B 1 148 ? 1.188 23.688 -1.643 1 96.31 148 MET B C 1
ATOM 4417 O O . MET B 1 148 ? 1.111 22.625 -1.035 1 96.31 148 MET B O 1
ATOM 4421 N N . PRO B 1 149 ? 2.254 24.5 -1.521 1 97.94 149 PRO B N 1
ATOM 4422 C CA . PRO B 1 149 ? 3.455 24.078 -0.792 1 97.94 149 PRO B CA 1
ATOM 4423 C C . PRO B 1 149 ? 3.252 24.078 0.722 1 97.94 149 PRO B C 1
ATOM 4425 O O . PRO B 1 149 ? 3.936 24.812 1.443 1 97.94 149 PRO B O 1
ATOM 4428 N N . THR B 1 150 ? 2.467 23.156 1.238 1 97.62 150 THR B N 1
ATOM 4429 C CA . THR B 1 150 ? 2.09 23.141 2.648 1 97.62 150 THR B CA 1
ATOM 4430 C C . THR B 1 150 ? 3.086 22.328 3.467 1 97.62 150 THR B C 1
ATOM 4432 O O . THR B 1 150 ? 3.242 22.547 4.668 1 97.62 150 THR B O 1
ATOM 4435 N N . GLY B 1 151 ? 3.703 21.344 2.871 1 98.31 151 GLY B N 1
ATOM 4436 C CA . GLY B 1 151 ? 4.633 20.484 3.588 1 98.31 151 GLY B CA 1
ATOM 4437 C C . GLY B 1 151 ? 6.066 20.984 3.531 1 98.31 151 GLY B C 1
ATOM 4438 O O . GLY B 1 151 ? 6.621 21.172 2.445 1 98.31 151 GLY B O 1
ATOM 4439 N N . LEU B 1 152 ? 6.656 21.141 4.738 1 98.62 152 LEU B N 1
ATOM 4440 C CA . LEU B 1 152 ? 8.023 21.641 4.828 1 98.62 152 LEU B CA 1
ATOM 4441 C C . LEU B 1 152 ? 8.836 20.812 5.824 1 98.62 152 LEU B C 1
ATOM 4443 O O . LEU B 1 152 ? 8.297 20.344 6.828 1 98.62 152 LEU B O 1
ATOM 4447 N N . ALA B 1 153 ? 10.062 20.766 5.535 1 98.75 153 ALA B N 1
ATOM 4448 C CA . ALA B 1 153 ? 11.078 20.297 6.473 1 98.75 153 ALA B CA 1
ATOM 4449 C C . ALA B 1 153 ? 12.422 20.953 6.191 1 98.75 153 ALA B C 1
ATOM 4451 O O . ALA B 1 153 ? 12.656 21.469 5.098 1 98.75 153 ALA B O 1
ATOM 4452 N N . PHE B 1 154 ? 13.195 21.109 7.156 1 98.75 154 PHE B N 1
ATOM 4453 C CA . PHE B 1 154 ? 14.562 21.594 7.023 1 98.75 154 PHE B CA 1
ATOM 4454 C C . PHE B 1 154 ? 15.555 20.609 7.637 1 98.75 154 PHE B C 1
ATOM 4456 O O . PHE B 1 154 ? 15.391 20.188 8.781 1 98.75 154 PHE B O 1
ATOM 4463 N N . GLN B 1 155 ? 16.5 20.234 6.867 1 97.44 155 GLN B N 1
ATOM 4464 C CA . GLN B 1 155 ? 17.5 19.266 7.336 1 97.44 155 GLN B CA 1
ATOM 4465 C C . GLN B 1 155 ? 18.812 19.422 6.582 1 97.44 155 GLN B C 1
ATOM 4467 O O . GLN B 1 155 ? 18.812 19.625 5.367 1 97.44 155 GLN B O 1
ATOM 4472 N N . ASN B 1 156 ? 19.922 19.359 7.293 1 96.94 156 ASN B N 1
ATOM 4473 C CA . ASN B 1 156 ? 21.266 19.391 6.723 1 96.94 156 ASN B CA 1
ATOM 4474 C C . ASN B 1 156 ? 21.453 20.594 5.801 1 96.94 156 ASN B C 1
ATOM 4476 O O . ASN B 1 156 ? 21.953 20.453 4.68 1 96.94 156 ASN B O 1
ATOM 4480 N N . GLY B 1 157 ? 20.922 21.688 6.211 1 98.06 157 GLY B N 1
ATOM 4481 C CA . GLY B 1 157 ? 21.125 22.938 5.504 1 98.06 157 GLY B CA 1
ATOM 4482 C C . GLY B 1 157 ? 20.156 23.125 4.344 1 98.06 157 GLY B C 1
ATOM 4483 O O . GLY B 1 157 ? 20.203 24.141 3.656 1 98.06 157 GLY B O 1
ATOM 4484 N N . ALA B 1 158 ? 19.281 22.156 4.168 1 98.75 158 ALA B N 1
ATOM 4485 C CA . ALA B 1 158 ? 18.391 22.219 3.016 1 98.75 158 ALA B CA 1
ATOM 4486 C C . ALA B 1 158 ? 16.938 22.391 3.453 1 98.75 158 ALA B C 1
ATOM 4488 O O . ALA B 1 158 ? 16.516 21.812 4.457 1 98.75 158 ALA B O 1
ATOM 4489 N N . LEU B 1 159 ? 16.219 23.188 2.674 1 98.88 159 LEU B N 1
ATOM 4490 C CA . LEU B 1 159 ? 14.766 23.297 2.795 1 98.88 159 LEU B CA 1
ATOM 4491 C C . LEU B 1 159 ? 14.07 22.297 1.865 1 98.88 159 LEU B C 1
ATOM 4493 O O . LEU B 1 159 ? 14.391 22.219 0.679 1 98.88 159 LEU B O 1
ATOM 4497 N N . TYR B 1 160 ? 13.234 21.5 2.416 1 98.94 160 TYR B N 1
ATOM 4498 C CA . TYR B 1 160 ? 12.391 20.594 1.651 1 98.94 160 TYR B CA 1
ATOM 4499 C C . TYR B 1 160 ? 10.961 21.109 1.59 1 98.94 160 TYR B C 1
ATOM 4501 O O . TYR B 1 160 ? 10.383 21.484 2.613 1 98.94 160 TYR B O 1
ATOM 4509 N N . VAL B 1 161 ? 10.43 21.156 0.395 1 98.81 161 VAL B N 1
ATOM 4510 C CA . VAL B 1 161 ? 9.07 21.625 0.159 1 98.81 161 VAL B CA 1
ATOM 4511 C C . VAL B 1 161 ? 8.305 20.594 -0.666 1 98.81 161 VAL B C 1
ATOM 4513 O O . VAL B 1 161 ? 8.797 20.109 -1.688 1 98.81 161 VAL B O 1
ATOM 4516 N N . ILE B 1 162 ? 7.148 20.234 -0.199 1 98.12 162 ILE B N 1
ATOM 4517 C CA . ILE B 1 162 ? 6.297 19.391 -1.03 1 98.12 162 ILE B CA 1
ATOM 4518 C C . ILE B 1 162 ? 5.203 20.234 -1.674 1 98.12 162 ILE B C 1
ATOM 4520 O O . ILE B 1 162 ? 4.469 20.953 -0.98 1 98.12 162 ILE B O 1
ATOM 4524 N N . ALA B 1 163 ? 5.125 20.188 -2.938 1 96.5 163 ALA B N 1
ATOM 4525 C CA . ALA B 1 163 ? 4.074 20.828 -3.729 1 96.5 163 ALA B CA 1
ATOM 4526 C C . ALA B 1 163 ? 3.143 19.781 -4.34 1 96.5 163 ALA B C 1
ATOM 4528 O O . ALA B 1 163 ? 3.105 19.609 -5.562 1 96.5 163 ALA B O 1
ATOM 4529 N N . VAL B 1 164 ? 2.389 19.125 -3.6 1 94.44 164 VAL B N 1
ATOM 4530 C CA . VAL B 1 164 ? 1.368 18.109 -3.857 1 94.44 164 VAL B CA 1
ATOM 4531 C C . VAL B 1 164 ? 2.023 16.828 -4.371 1 94.44 164 VAL B C 1
ATOM 4533 O O . VAL B 1 164 ? 2.043 15.812 -3.674 1 94.44 164 VAL B O 1
ATOM 4536 N N . ASP B 1 165 ? 2.736 16.906 -5.559 1 95.12 165 ASP B N 1
ATOM 4537 C CA . ASP B 1 165 ? 3.16 15.641 -6.164 1 95.12 165 ASP B CA 1
ATOM 4538 C C . ASP B 1 165 ? 4.676 15.609 -6.352 1 95.12 165 ASP B C 1
ATOM 4540 O O . ASP B 1 165 ? 5.199 14.727 -7.039 1 95.12 165 ASP B O 1
ATOM 4544 N N . LYS B 1 166 ? 5.355 16.578 -5.719 1 97.19 166 LYS B N 1
ATOM 4545 C CA . LYS B 1 166 ? 6.812 16.625 -5.789 1 97.19 166 LYS B CA 1
ATOM 4546 C C . LYS B 1 166 ? 7.418 17.047 -4.457 1 97.19 166 LYS B C 1
ATOM 4548 O O . LYS B 1 166 ? 6.969 18.016 -3.852 1 97.19 166 LYS B O 1
ATOM 4553 N N . LEU B 1 167 ? 8.367 16.297 -4.062 1 98.19 167 LEU B N 1
ATOM 4554 C CA . LEU B 1 167 ? 9.25 16.719 -2.979 1 98.19 167 LEU B CA 1
ATOM 4555 C C . LEU B 1 167 ? 10.5 17.406 -3.525 1 98.19 167 LEU B C 1
ATOM 4557 O O . LEU B 1 167 ? 11.305 16.766 -4.215 1 98.19 167 LEU B O 1
ATOM 4561 N N . ILE B 1 168 ? 10.68 18.672 -3.189 1 98.75 168 ILE B N 1
ATOM 4562 C CA . ILE B 1 168 ? 11.742 19.5 -3.764 1 98.75 168 ILE B CA 1
ATOM 4563 C C . ILE B 1 168 ? 12.727 19.906 -2.674 1 98.75 168 ILE B C 1
ATOM 4565 O O . ILE B 1 168 ? 12.328 20.344 -1.595 1 98.75 168 ILE B O 1
ATOM 4569 N N . ARG B 1 169 ? 13.977 19.75 -2.98 1 98.75 169 ARG B N 1
ATOM 4570 C CA . ARG B 1 169 ? 15.047 20.141 -2.068 1 98.75 169 ARG B CA 1
ATOM 4571 C C . ARG B 1 169 ? 15.727 21.422 -2.535 1 98.75 169 ARG B C 1
ATOM 4573 O O . ARG B 1 169 ? 16.109 21.547 -3.701 1 98.75 169 ARG B O 1
ATOM 4580 N N . TYR B 1 170 ? 15.844 22.359 -1.66 1 98.75 170 TYR B N 1
ATOM 4581 C CA . TYR B 1 170 ? 16.594 23.594 -1.878 1 98.75 170 TYR B CA 1
ATOM 4582 C C . TYR B 1 170 ? 17.828 23.641 -0.979 1 98.75 170 TYR B C 1
ATOM 4584 O O . TYR B 1 170 ? 17.703 23.812 0.235 1 98.75 170 TYR B O 1
ATOM 4592 N N . ASP B 1 171 ? 18.969 23.594 -1.581 1 98.25 171 ASP B N 1
ATOM 4593 C CA . ASP B 1 171 ? 20.219 23.484 -0.828 1 98.25 171 ASP B CA 1
ATOM 4594 C C . ASP B 1 171 ? 20.641 24.844 -0.267 1 98.25 171 ASP B C 1
ATOM 4596 O O . ASP B 1 171 ? 20.328 25.891 -0.845 1 98.25 171 ASP B O 1
ATOM 4600 N N . ASN B 1 172 ? 21.359 24.797 0.853 1 98.12 172 ASN B N 1
ATOM 4601 C CA . ASN B 1 172 ? 21.906 25.984 1.499 1 98.12 172 ASN B CA 1
ATOM 4602 C C . ASN B 1 172 ? 20.859 27.094 1.572 1 98.12 172 ASN B C 1
ATOM 4604 O O . ASN B 1 172 ? 21.141 28.234 1.176 1 98.12 172 ASN B O 1
ATOM 4608 N N . ALA B 1 173 ? 19.734 26.766 2.049 1 98.56 173 ALA B N 1
ATOM 4609 C CA . ALA B 1 173 ? 18.562 27.625 1.891 1 98.56 173 ALA B CA 1
ATOM 4610 C C . ALA B 1 173 ? 18.703 28.922 2.686 1 98.56 173 ALA B C 1
ATOM 4612 O O . ALA B 1 173 ? 18.438 30 2.174 1 98.56 173 ALA B O 1
ATOM 4613 N N . GLU B 1 174 ? 19.172 28.859 3.922 1 98 174 GLU B N 1
ATOM 4614 C CA . GLU B 1 174 ? 19.25 30.031 4.781 1 98 174 GLU B CA 1
ATOM 4615 C C . GLU B 1 174 ? 20.25 31.047 4.254 1 98 174 GLU B C 1
ATOM 4617 O O . GLU B 1 174 ? 20.172 32.25 4.559 1 98 174 GLU B O 1
ATOM 4622 N N . ALA B 1 175 ? 21.188 30.562 3.465 1 97.25 175 ALA B N 1
ATOM 4623 C CA . ALA B 1 175 ? 22.203 31.453 2.898 1 97.25 175 ALA B CA 1
ATOM 4624 C C . ALA B 1 175 ? 21.734 32.031 1.573 1 97.25 175 ALA B C 1
ATOM 4626 O O . ALA B 1 175 ? 22.328 33 1.067 1 97.25 175 ALA B O 1
ATOM 4627 N N . ASN B 1 176 ? 20.625 31.516 1.089 1 97.44 176 ASN B N 1
ATOM 4628 C CA . ASN B 1 176 ? 20.234 31.891 -0.265 1 97.44 176 ASN B CA 1
ATOM 4629 C C . ASN B 1 176 ? 18.781 32.344 -0.327 1 97.44 176 ASN B C 1
ATOM 4631 O O . ASN B 1 176 ? 18.078 32 -1.285 1 97.44 176 ASN B O 1
ATOM 4635 N N . LEU B 1 177 ? 18.328 33.062 0.642 1 97.44 177 LEU B N 1
ATOM 4636 C CA . LEU B 1 177 ? 16.922 33.406 0.766 1 97.44 177 LEU B CA 1
ATOM 4637 C C . LEU B 1 177 ? 16.484 34.312 -0.384 1 97.44 177 LEU B C 1
ATOM 4639 O O . LEU B 1 177 ? 15.297 34.344 -0.725 1 97.44 177 LEU B O 1
ATOM 4643 N N . ASP B 1 178 ? 17.391 35.031 -0.993 1 96.5 178 ASP B N 1
ATOM 4644 C CA . ASP B 1 178 ? 17.062 35.969 -2.078 1 96.5 178 ASP B CA 1
ATOM 4645 C C . ASP B 1 178 ? 16.875 35.219 -3.393 1 96.5 178 ASP B C 1
ATOM 4647 O O . ASP B 1 178 ? 16.219 35.719 -4.309 1 96.5 178 ASP B O 1
ATOM 4651 N N . ASN B 1 179 ? 17.516 34.062 -3.467 1 97.19 179 ASN B N 1
ATOM 4652 C CA . ASN B 1 179 ? 17.422 33.25 -4.672 1 97.19 179 ASN B CA 1
ATOM 4653 C C . ASN B 1 179 ? 17.688 31.766 -4.375 1 97.19 179 ASN B C 1
ATOM 4655 O O . ASN B 1 179 ? 18.828 31.297 -4.508 1 97.19 179 ASN B O 1
ATOM 4659 N N . LEU B 1 180 ? 16.641 31.047 -4.164 1 97.5 180 LEU B N 1
ATOM 4660 C CA . LEU B 1 180 ? 16.781 29.641 -3.846 1 97.5 180 LEU B CA 1
ATOM 4661 C C . LEU B 1 180 ? 16.953 28.812 -5.113 1 97.5 180 LEU B C 1
ATOM 4663 O O . LEU B 1 180 ? 17.344 27.641 -5.047 1 97.5 180 LEU B O 1
ATOM 4667 N N . GLY B 1 181 ? 16.719 29.375 -6.238 1 95.94 181 GLY B N 1
ATOM 4668 C CA . GLY B 1 181 ? 16.781 28.641 -7.488 1 95.94 181 GLY B CA 1
ATOM 4669 C C . GLY B 1 181 ? 15.609 27.703 -7.691 1 95.94 181 GLY B C 1
ATOM 4670 O O . GLY B 1 181 ? 14.539 27.891 -7.102 1 95.94 181 GLY B O 1
ATOM 4671 N N . SER B 1 182 ? 15.719 26.719 -8.664 1 95.38 182 SER B N 1
ATOM 4672 C CA . SER B 1 182 ? 14.625 25.828 -9.047 1 95.38 182 SER B CA 1
ATOM 4673 C C . SER B 1 182 ? 14.531 24.641 -8.102 1 95.38 182 SER B C 1
ATOM 4675 O O . SER B 1 182 ? 13.531 23.906 -8.109 1 95.38 182 SER B O 1
ATOM 4677 N N . GLY B 1 183 ? 15.477 24.422 -7.246 1 97.81 183 GLY B N 1
ATOM 4678 C CA . GLY B 1 183 ? 15.508 23.234 -6.398 1 97.81 183 GLY B CA 1
ATOM 4679 C C . GLY B 1 183 ? 15.688 21.953 -7.184 1 97.81 183 GLY B C 1
ATOM 4680 O O . GLY B 1 183 ? 15.859 21.984 -8.406 1 97.81 183 GLY B O 1
ATOM 4681 N N . LYS B 1 184 ? 15.781 20.844 -6.48 1 97.75 184 LYS B N 1
ATOM 4682 C CA . LYS B 1 184 ? 15.898 19.5 -7.039 1 97.75 184 LYS B CA 1
ATOM 4683 C C . LYS B 1 184 ? 14.758 18.609 -6.566 1 97.75 184 LYS B C 1
ATOM 4685 O O . LYS B 1 184 ? 14.523 18.484 -5.363 1 97.75 184 LYS B O 1
ATOM 4690 N N . VAL B 1 185 ? 13.984 18.016 -7.539 1 97.12 185 VAL B N 1
ATOM 4691 C CA . VAL B 1 185 ? 12.977 17.031 -7.172 1 97.12 185 VAL B CA 1
ATOM 4692 C C . VAL B 1 185 ? 13.656 15.758 -6.676 1 97.12 185 VAL B C 1
ATOM 4694 O O . VAL B 1 185 ? 14.43 15.141 -7.406 1 97.12 185 VAL B O 1
ATOM 4697 N N . VAL B 1 186 ? 13.352 15.328 -5.445 1 96.25 186 VAL B N 1
ATOM 4698 C CA . VAL B 1 186 ? 14.047 14.18 -4.879 1 96.25 186 VAL B CA 1
ATOM 4699 C C . VAL B 1 186 ? 13.078 13.016 -4.699 1 96.25 186 VAL B C 1
ATOM 4701 O O . VAL B 1 186 ? 13.492 11.891 -4.434 1 96.25 186 VAL B O 1
ATOM 4704 N N . TYR B 1 187 ? 11.836 13.211 -4.77 1 96 187 TYR B N 1
ATOM 4705 C CA . TYR B 1 187 ? 10.812 12.172 -4.746 1 96 187 TYR B CA 1
ATOM 4706 C C . TYR B 1 187 ? 9.555 12.641 -5.48 1 96 187 TYR B C 1
ATOM 4708 O O . TYR B 1 187 ? 9.031 13.719 -5.207 1 96 187 TYR B O 1
ATOM 4716 N N . ASP B 1 188 ? 9.016 11.797 -6.418 1 95 188 ASP B N 1
ATOM 4717 C CA . ASP B 1 188 ? 7.871 12.242 -7.199 1 95 188 ASP B CA 1
ATOM 4718 C C . ASP B 1 188 ? 6.941 11.078 -7.527 1 95 188 ASP B C 1
ATOM 4720 O O . ASP B 1 188 ? 6.078 11.188 -8.398 1 95 188 ASP B O 1
ATOM 4724 N N . ASP B 1 189 ? 7.137 9.898 -6.883 1 91.19 189 ASP B N 1
ATOM 4725 C CA . ASP B 1 189 ? 6.16 8.82 -6.988 1 91.19 189 ASP B CA 1
ATOM 4726 C C . ASP B 1 189 ? 4.898 9.148 -6.191 1 91.19 189 ASP B C 1
ATOM 4728 O O . ASP B 1 189 ? 4.566 8.438 -5.234 1 91.19 189 ASP B O 1
ATOM 4732 N N . MET B 1 190 ? 4.238 10.242 -6.605 1 93.5 190 MET B N 1
ATOM 4733 C CA . MET B 1 190 ? 3.078 10.781 -5.91 1 93.5 190 MET B CA 1
ATOM 4734 C C . MET B 1 190 ? 1.975 11.148 -6.898 1 93.5 190 MET B C 1
ATOM 4736 O O . MET B 1 190 ? 2.25 11.703 -7.965 1 93.5 190 MET B O 1
ATOM 4740 N N . PRO B 1 191 ? 0.744 10.797 -6.543 1 90.94 191 PRO B N 1
ATOM 4741 C CA . PRO B 1 191 ? -0.344 11.266 -7.402 1 90.94 191 PRO B CA 1
ATOM 4742 C C . PRO B 1 191 ? -0.517 12.781 -7.352 1 90.94 191 PRO B C 1
ATOM 4744 O O . PRO B 1 191 ? -0.163 13.414 -6.355 1 90.94 191 PRO B O 1
ATOM 4747 N N . SER B 1 192 ? -1.218 13.344 -8.352 1 91.38 192 SER B N 1
ATOM 4748 C CA . SER B 1 192 ? -1.312 14.797 -8.469 1 91.38 192 SER B CA 1
ATOM 4749 C C . SER B 1 192 ? -2.689 15.297 -8.055 1 91.38 192 SER B C 1
ATOM 4751 O O . SER B 1 192 ? -3.061 16.438 -8.359 1 91.38 192 SER B O 1
ATOM 4753 N N . TYR B 1 193 ? -3.41 14.508 -7.391 1 88.75 193 TYR B N 1
ATOM 4754 C CA . TYR B 1 193 ? -4.727 14.938 -6.938 1 88.75 193 TYR B CA 1
ATOM 4755 C C . TYR B 1 193 ? -4.621 16.172 -6.051 1 88.75 193 TYR B C 1
ATOM 4757 O O . TYR B 1 193 ? -3.789 16.219 -5.141 1 88.75 193 TYR B O 1
ATOM 4765 N N . ALA B 1 194 ? -5.449 17.141 -6.266 1 85.69 194 ALA B N 1
ATOM 4766 C CA . ALA B 1 194 ? -5.426 18.344 -5.445 1 85.69 194 ALA B CA 1
ATOM 4767 C C . ALA B 1 194 ? -6.102 18.109 -4.098 1 85.69 194 ALA B C 1
ATOM 4769 O O . ALA B 1 194 ? -5.512 18.375 -3.045 1 85.69 194 ALA B O 1
ATOM 4770 N N . ALA B 1 195 ? -7.336 17.547 -4.188 1 88.56 195 ALA B N 1
ATOM 4771 C CA . ALA B 1 195 ? -8.055 17.312 -2.938 1 88.56 195 ALA B CA 1
ATOM 4772 C C . ALA B 1 195 ? -7.332 16.297 -2.066 1 88.56 195 ALA B C 1
ATOM 4774 O O . ALA B 1 195 ? -6.996 15.195 -2.529 1 88.56 195 ALA B O 1
ATOM 4775 N N . HIS B 1 196 ? -7.031 16.672 -0.833 1 91.62 196 HIS B N 1
ATOM 4776 C CA . HIS B 1 196 ? -6.301 15.898 0.155 1 91.62 196 HIS B CA 1
ATOM 4777 C C . HIS B 1 196 ? -4.887 15.578 -0.33 1 91.62 196 HIS B C 1
ATOM 4779 O O . HIS B 1 196 ? -4.242 14.664 0.18 1 91.62 196 HIS B O 1
ATOM 4785 N N . GLY B 1 197 ? -4.465 16.297 -1.348 1 92.25 197 GLY B N 1
ATOM 4786 C CA . GLY B 1 197 ? -3.117 16.109 -1.864 1 92.25 197 GLY B CA 1
ATOM 4787 C C . GLY B 1 197 ? -2.082 16.938 -1.133 1 92.25 197 GLY B C 1
ATOM 4788 O O . GLY B 1 197 ? -0.879 16.703 -1.259 1 92.25 197 GLY B O 1
ATOM 4789 N N . TRP B 1 198 ? -2.514 17.984 -0.442 1 92.81 198 TRP B N 1
ATOM 4790 C CA . TRP B 1 198 ? -1.582 18.812 0.32 1 92.81 198 TRP B CA 1
ATOM 4791 C C . TRP B 1 198 ? -0.947 18.016 1.452 1 92.81 198 TRP B C 1
ATOM 4793 O O . TRP B 1 198 ? -1.544 17.062 1.957 1 92.81 198 TRP B O 1
ATOM 4803 N N . LYS B 1 199 ? 0.326 18.375 1.766 1 96.69 199 LYS B N 1
ATOM 4804 C CA . LYS B 1 199 ? 1.145 17.453 2.559 1 96.69 199 LYS B CA 1
ATOM 4805 C C . LYS B 1 199 ? 1.574 18.094 3.871 1 96.69 199 LYS B C 1
ATOM 4807 O O . LYS B 1 199 ? 1.39 19.297 4.066 1 96.69 199 LYS B O 1
ATOM 4812 N N . TYR B 1 200 ? 2.002 17.344 4.742 1 98.44 200 TYR B N 1
ATOM 4813 C CA . TYR B 1 200 ? 2.709 17.625 5.988 1 98.44 200 TYR B CA 1
ATOM 4814 C C . TYR B 1 200 ? 3.896 16.688 6.16 1 98.44 200 TYR B C 1
ATOM 4816 O O . TYR B 1 200 ? 3.779 15.477 5.934 1 98.44 200 TYR B O 1
ATOM 4824 N N . ILE B 1 201 ? 5.066 17.219 6.512 1 98.75 201 ILE B N 1
ATOM 4825 C CA . ILE B 1 201 ? 6.266 16.406 6.629 1 98.75 201 ILE B CA 1
ATOM 4826 C C . ILE B 1 201 ? 6.629 16.219 8.102 1 98.75 201 ILE B C 1
ATOM 4828 O O . ILE B 1 201 ? 6.867 17.203 8.812 1 98.75 201 ILE B O 1
ATOM 4832 N N . ALA B 1 202 ? 6.645 15.062 8.594 1 98.69 202 ALA B N 1
ATOM 4833 C CA . ALA B 1 202 ? 7.254 14.719 9.875 1 98.69 202 ALA B CA 1
ATOM 4834 C C . ALA B 1 202 ? 8.562 13.953 9.68 1 98.69 202 ALA B C 1
ATOM 4836 O O . ALA B 1 202 ? 8.609 12.984 8.914 1 98.69 202 ALA B O 1
ATOM 4837 N N . VAL B 1 203 ? 9.602 14.383 10.312 1 98.25 203 VAL B N 1
ATOM 4838 C CA . VAL B 1 203 ? 10.938 13.828 10.117 1 98.25 203 VAL B CA 1
ATOM 4839 C C . VAL B 1 203 ? 11.266 12.867 11.266 1 98.25 203 VAL B C 1
ATOM 4841 O O . VAL B 1 203 ? 11.086 13.211 12.438 1 98.25 203 VAL B O 1
ATOM 4844 N N . ASP B 1 204 ? 11.727 11.703 10.938 1 96.88 204 ASP B N 1
ATOM 4845 C CA . ASP B 1 204 ? 12.102 10.789 12.008 1 96.88 204 ASP B CA 1
ATOM 4846 C C . ASP B 1 204 ? 13.586 10.883 12.328 1 96.88 204 ASP B C 1
ATOM 4848 O O . ASP B 1 204 ? 14.289 11.742 11.781 1 96.88 204 ASP B O 1
ATOM 4852 N N . LYS B 1 205 ? 14.055 10 13.258 1 94.44 205 LYS B N 1
ATOM 4853 C CA . LYS B 1 205 ? 15.414 10.109 13.797 1 94.44 205 LYS B CA 1
ATOM 4854 C C . LYS B 1 205 ? 16.453 9.797 12.727 1 94.44 205 LYS B C 1
ATOM 4856 O O . LYS B 1 205 ? 17.609 10.211 12.836 1 94.44 205 LYS B O 1
ATOM 4861 N N . ASP B 1 206 ? 16.047 9.07 11.688 1 93.06 206 ASP B N 1
ATOM 4862 C CA . ASP B 1 206 ? 16.969 8.68 10.633 1 93.06 206 ASP B CA 1
ATOM 4863 C C . ASP B 1 206 ? 16.953 9.695 9.492 1 93.06 206 ASP B C 1
ATOM 4865 O O . ASP B 1 206 ? 17.672 9.531 8.5 1 93.06 206 ASP B O 1
ATOM 4869 N N . GLY B 1 207 ? 16.156 10.695 9.617 1 96.62 207 GLY B N 1
ATOM 4870 C CA . GLY B 1 207 ? 16.047 11.727 8.594 1 96.62 207 GLY B CA 1
ATOM 4871 C C . GLY B 1 207 ? 15.047 11.391 7.504 1 96.62 207 GLY B C 1
ATOM 4872 O O . GLY B 1 207 ? 15 12.055 6.469 1 96.62 207 GLY B O 1
ATOM 4873 N N . TRP B 1 208 ? 14.266 10.344 7.699 1 96.88 208 TRP B N 1
ATOM 4874 C CA . TRP B 1 208 ? 13.219 9.984 6.746 1 96.88 208 TRP B CA 1
ATOM 4875 C C . TRP B 1 208 ? 11.945 10.781 7.02 1 96.88 208 TRP B C 1
ATOM 4877 O O . TRP B 1 208 ? 11.727 11.25 8.141 1 96.88 208 TRP B O 1
ATOM 4887 N N . PHE B 1 209 ? 11.148 10.945 5.961 1 98.56 209 PHE B N 1
ATOM 4888 C CA . PHE B 1 209 ? 9.938 11.758 6.031 1 98.56 209 PHE B CA 1
ATOM 4889 C C . PHE B 1 209 ? 8.695 10.875 6.008 1 98.56 209 PHE B C 1
ATOM 4891 O O . PHE B 1 209 ? 8.547 10.016 5.137 1 98.56 209 PHE B O 1
ATOM 4898 N N . TYR B 1 210 ? 7.836 11.031 7.012 1 98.75 210 TYR B N 1
ATOM 4899 C CA . TYR B 1 210 ? 6.48 10.516 6.871 1 98.75 210 TYR B CA 1
ATOM 4900 C C . TYR B 1 210 ? 5.625 11.453 6.031 1 98.75 210 TYR B C 1
ATOM 4902 O O . TYR B 1 210 ? 5.527 12.648 6.328 1 98.75 210 TYR B O 1
ATOM 4910 N N . LEU B 1 211 ? 5.016 10.922 4.941 1 98.44 211 LEU B N 1
ATOM 4911 C CA . LEU B 1 211 ? 4.176 11.68 4.027 1 98.44 211 LEU B CA 1
ATOM 4912 C C . LEU B 1 211 ? 2.797 11.047 3.896 1 98.44 211 LEU B C 1
ATOM 4914 O O . LEU B 1 211 ? 2.686 9.859 3.568 1 98.44 211 LEU B O 1
ATOM 4918 N N . PRO B 1 212 ? 1.785 11.82 4.133 1 98.12 212 PRO B N 1
ATOM 4919 C CA . PRO B 1 212 ? 0.431 11.289 3.967 1 98.12 212 PRO B CA 1
ATOM 4920 C C . PRO B 1 212 ? -0.091 11.438 2.539 1 98.12 212 PRO B C 1
ATOM 4922 O O . PRO B 1 212 ? 0.203 12.43 1.871 1 98.12 212 PRO B O 1
ATOM 4925 N N . PHE B 1 213 ? -0.884 10.484 2.092 1 97.25 213 PHE B N 1
ATOM 4926 C CA . PHE B 1 213 ? -1.55 10.484 0.794 1 97.25 213 PHE B CA 1
ATOM 4927 C C . PHE B 1 213 ? -3.047 10.25 0.955 1 97.25 213 PHE B C 1
ATOM 4929 O O . PHE B 1 213 ? -3.484 9.109 1.142 1 97.25 213 PHE B O 1
ATOM 4936 N N . GLY B 1 214 ? -3.814 11.297 0.835 1 95.62 214 GLY B N 1
ATOM 4937 C CA . GLY B 1 214 ? -5.258 11.188 0.987 1 95.62 214 GLY B CA 1
ATOM 4938 C C . GLY B 1 214 ? -5.977 10.961 -0.328 1 95.62 214 GLY B C 1
ATOM 4939 O O . GLY B 1 214 ? -5.441 11.258 -1.397 1 95.62 214 GLY B O 1
ATOM 4940 N N . PRO B 1 215 ? -7.191 10.398 -0.224 1 93 215 PRO B N 1
ATOM 4941 C CA . PRO B 1 215 ? -8.008 10.242 -1.431 1 93 215 PRO B CA 1
ATOM 4942 C C . PRO B 1 215 ? -8.523 11.578 -1.966 1 93 215 PRO B C 1
ATOM 4944 O O . PRO B 1 215 ? -8.703 12.523 -1.199 1 93 215 PRO B O 1
ATOM 4947 N N . PRO B 1 216 ? -8.828 11.641 -3.26 1 90.62 216 PRO B N 1
ATOM 4948 C CA . PRO B 1 216 ? -9.211 12.922 -3.85 1 90.62 216 PRO B CA 1
ATOM 4949 C C . PRO B 1 216 ? -10.711 13.203 -3.713 1 90.62 216 PRO B C 1
ATOM 4951 O O . PRO B 1 216 ? -11.305 13.82 -4.598 1 90.62 216 PRO B O 1
ATOM 4954 N N . PHE B 1 217 ? -11.32 12.68 -2.705 1 90.69 217 PHE B N 1
ATOM 4955 C CA . PHE B 1 217 ? -12.742 12.898 -2.447 1 90.69 217 PHE B CA 1
ATOM 4956 C C . PHE B 1 217 ? -13.07 12.633 -0.983 1 90.69 217 PHE B C 1
ATOM 4958 O O . PHE B 1 217 ? -12.242 12.117 -0.236 1 90.69 217 PHE B O 1
ATOM 4965 N N . ASN B 1 218 ? -14.227 13.016 -0.62 1 91.31 218 ASN B N 1
ATOM 4966 C CA . ASN B 1 218 ? -14.672 12.898 0.765 1 91.31 218 ASN B CA 1
ATOM 4967 C C . ASN B 1 218 ? -14.805 11.438 1.19 1 91.31 218 ASN B C 1
ATOM 4969 O O . ASN B 1 218 ? -14.242 11.031 2.209 1 91.31 218 ASN B O 1
ATOM 4973 N N . ILE B 1 219 ? -15.602 10.672 0.375 1 92.69 219 ILE B N 1
ATOM 4974 C CA . ILE B 1 219 ? -15.828 9.258 0.655 1 92.69 219 ILE B CA 1
ATOM 4975 C C . ILE B 1 219 ? -16.031 8.492 -0.654 1 92.69 219 ILE B C 1
ATOM 4977 O O . ILE B 1 219 ? -16.641 9.008 -1.593 1 92.69 219 ILE B O 1
ATOM 4981 N N . GLY B 1 220 ? -15.469 7.352 -0.716 1 92.06 220 GLY B N 1
ATOM 4982 C CA . GLY B 1 220 ? -15.5 6.473 -1.874 1 92.06 220 GLY B CA 1
ATOM 4983 C C . GLY B 1 220 ? -14.453 5.371 -1.813 1 92.06 220 GLY B C 1
ATOM 4984 O O . GLY B 1 220 ? -13.82 5.168 -0.778 1 92.06 220 GLY B O 1
ATOM 4985 N N . ILE B 1 221 ? -14.344 4.594 -2.83 1 92 221 ILE B N 1
ATOM 4986 C CA . ILE B 1 221 ? -13.266 3.617 -2.959 1 92 221 ILE B CA 1
ATOM 4987 C C . ILE B 1 221 ? -12.094 4.238 -3.723 1 92 221 ILE B C 1
ATOM 4989 O O . ILE B 1 221 ? -12.18 4.457 -4.934 1 92 221 ILE B O 1
ATOM 4993 N N . PRO B 1 222 ? -11.047 4.484 -3.01 1 91.69 222 PRO B N 1
ATOM 4994 C CA . PRO B 1 222 ? -9.93 5.172 -3.672 1 91.69 222 PRO B CA 1
ATOM 4995 C C . PRO B 1 222 ? -9.086 4.23 -4.523 1 91.69 222 PRO B C 1
ATOM 4997 O O . PRO B 1 222 ? -9.156 3.008 -4.367 1 91.69 222 PRO B O 1
ATOM 5000 N N . PRO B 1 223 ? -8.305 4.812 -5.488 1 90.38 223 PRO B N 1
ATOM 5001 C CA . PRO B 1 223 ? -7.27 3.979 -6.094 1 90.38 223 PRO B CA 1
ATOM 5002 C C . PRO B 1 223 ? -6.223 3.51 -5.086 1 90.38 223 PRO B C 1
ATOM 5004 O O . PRO B 1 223 ? -6.129 4.062 -3.988 1 90.38 223 PRO B O 1
ATOM 5007 N N . THR B 1 224 ? -5.418 2.535 -5.457 1 91.81 224 THR B N 1
ATOM 5008 C CA . THR B 1 224 ? -4.531 1.879 -4.504 1 91.81 224 THR B CA 1
ATOM 5009 C C . THR B 1 224 ? -3.334 2.77 -4.18 1 91.81 224 THR B C 1
ATOM 5011 O O . THR B 1 224 ? -2.594 2.502 -3.23 1 91.81 224 THR B O 1
ATOM 5014 N N . SER B 1 225 ? -3.139 3.885 -4.848 1 93.31 225 SER B N 1
ATOM 5015 C CA . SER B 1 225 ? -1.981 4.754 -4.66 1 93.31 225 SER B CA 1
ATOM 5016 C C . SER B 1 225 ? -2.219 5.758 -3.539 1 93.31 225 SER B C 1
ATOM 5018 O O . SER B 1 225 ? -1.315 6.512 -3.172 1 93.31 225 SER B O 1
ATOM 5020 N N . VAL B 1 226 ? -3.441 5.77 -2.975 1 95.12 226 VAL B N 1
ATOM 5021 C CA . VAL B 1 226 ? -3.74 6.75 -1.936 1 95.12 226 VAL B CA 1
ATOM 5022 C C . VAL B 1 226 ? -4.348 6.051 -0.724 1 95.12 226 VAL B C 1
ATOM 5024 O O . VAL B 1 226 ? -4.273 4.824 -0.606 1 95.12 226 VAL B O 1
ATOM 5027 N N . SER B 1 227 ? -4.758 6.875 0.256 1 97.31 227 SER B N 1
ATOM 5028 C CA . SER B 1 227 ? -5.242 6.422 1.555 1 97.31 227 SER B CA 1
ATOM 5029 C C . SER B 1 227 ? -4.164 5.645 2.305 1 97.31 227 SER B C 1
ATOM 5031 O O . SER B 1 227 ? -4.402 4.523 2.758 1 97.31 227 SER B O 1
ATOM 5033 N N . GLN B 1 228 ? -2.998 6.289 2.359 1 98 228 GLN B N 1
ATOM 5034 C CA . GLN B 1 228 ? -1.843 5.645 2.975 1 98 228 GLN B CA 1
ATOM 5035 C C . GLN B 1 228 ? -0.858 6.676 3.516 1 98 228 GLN B C 1
ATOM 5037 O O . GLN B 1 228 ? -1.003 7.875 3.26 1 98 228 GLN B O 1
ATOM 5042 N N . ILE B 1 229 ? 0.046 6.258 4.375 1 98.69 229 ILE B N 1
ATOM 5043 C CA . ILE B 1 229 ? 1.232 7.004 4.781 1 98.69 229 ILE B CA 1
ATOM 5044 C C . ILE B 1 229 ? 2.484 6.312 4.25 1 98.69 229 ILE B C 1
ATOM 5046 O O . ILE B 1 229 ? 2.607 5.086 4.328 1 98.69 229 ILE B O 1
ATOM 5050 N N . ARG B 1 230 ? 3.355 7.113 3.664 1 98.06 230 ARG B N 1
ATOM 5051 C CA . ARG B 1 230 ? 4.645 6.598 3.219 1 98.06 230 ARG B CA 1
ATOM 5052 C C . ARG B 1 230 ? 5.785 7.191 4.043 1 98.06 230 ARG B C 1
ATOM 5054 O O . ARG B 1 230 ? 5.695 8.328 4.508 1 98.06 230 ARG B O 1
ATOM 5061 N N . ARG B 1 231 ? 6.758 6.414 4.297 1 97.38 231 ARG B N 1
ATOM 5062 C CA . ARG B 1 231 ? 8.055 6.863 4.793 1 97.38 231 ARG B CA 1
ATOM 5063 C C . ARG B 1 231 ? 9.07 6.969 3.656 1 97.38 231 ARG B C 1
ATOM 5065 O O . ARG B 1 231 ? 9.32 5.984 2.955 1 97.38 231 ARG B O 1
ATOM 5072 N N . VAL B 1 232 ? 9.664 8.156 3.49 1 96.62 232 VAL B N 1
ATOM 5073 C CA . VAL B 1 232 ? 10.469 8.461 2.312 1 96.62 232 VAL B CA 1
ATOM 5074 C C . VAL B 1 232 ? 11.859 8.914 2.746 1 96.62 232 VAL B C 1
ATOM 5076 O O . VAL B 1 232 ? 12 9.734 3.654 1 96.62 232 VAL B O 1
ATOM 5079 N N . ASP B 1 233 ? 12.875 8.336 2.129 1 94.31 233 ASP B N 1
ATOM 5080 C CA . ASP B 1 233 ? 14.242 8.836 2.275 1 94.31 233 ASP B CA 1
ATOM 5081 C C . ASP B 1 233 ? 14.539 9.938 1.255 1 94.31 233 ASP B C 1
ATOM 5083 O O . ASP B 1 233 ? 14.734 9.648 0.072 1 94.31 233 ASP B O 1
ATOM 5087 N N . PRO B 1 234 ? 14.578 11.156 1.764 1 95.44 234 PRO B N 1
ATOM 5088 C CA . PRO B 1 234 ? 14.766 12.234 0.79 1 95.44 234 PRO B CA 1
ATOM 5089 C C . PRO B 1 234 ? 16.156 12.219 0.151 1 95.44 234 PRO B C 1
ATOM 5091 O O . PRO B 1 234 ? 16.391 12.914 -0.838 1 95.44 234 PRO B O 1
ATOM 5094 N N . LYS B 1 235 ? 17.078 11.477 0.623 1 92.25 235 LYS B N 1
ATOM 5095 C CA . LYS B 1 235 ? 18.422 11.375 0.064 1 92.25 235 LYS B CA 1
ATOM 5096 C C . LYS B 1 235 ? 18.438 10.477 -1.172 1 92.25 235 LYS B C 1
ATOM 5098 O O . LYS B 1 235 ? 19.109 10.789 -2.162 1 92.25 235 LYS B O 1
ATOM 5103 N N . THR B 1 236 ? 17.656 9.383 -1.102 1 88.25 236 THR B N 1
ATOM 5104 C CA . THR B 1 236 ? 17.734 8.383 -2.156 1 88.25 236 THR B CA 1
ATOM 5105 C C . THR B 1 236 ? 16.484 8.391 -3.018 1 88.25 236 THR B C 1
ATOM 5107 O O . THR B 1 236 ? 16.484 7.859 -4.133 1 88.25 236 THR B O 1
ATOM 5110 N N . GLY B 1 237 ? 15.43 8.867 -2.441 1 90.19 237 GLY B N 1
ATOM 5111 C CA . GLY B 1 237 ? 14.141 8.789 -3.115 1 90.19 237 GLY B CA 1
ATOM 5112 C C . GLY B 1 237 ? 13.414 7.48 -2.859 1 90.19 237 GLY B C 1
ATOM 5113 O O . GLY B 1 237 ? 12.352 7.234 -3.43 1 90.19 237 GLY B O 1
ATOM 5114 N N . ASN B 1 238 ? 13.961 6.676 -1.965 1 89.5 238 ASN B N 1
ATOM 5115 C CA . ASN B 1 238 ? 13.305 5.43 -1.598 1 89.5 238 ASN B CA 1
ATOM 5116 C C . ASN B 1 238 ? 12.086 5.68 -0.705 1 89.5 238 ASN B C 1
ATOM 5118 O O . ASN B 1 238 ? 12.062 6.645 0.062 1 89.5 238 ASN B O 1
ATOM 5122 N N . ALA B 1 239 ? 11.078 4.809 -0.868 1 94.31 239 ALA B N 1
ATOM 5123 C CA . ALA B 1 239 ? 9.867 4.965 -0.065 1 94.31 239 ALA B CA 1
ATOM 5124 C C . ALA B 1 239 ? 9.305 3.609 0.348 1 94.31 239 ALA B C 1
ATOM 5126 O O . ALA B 1 239 ? 9.531 2.604 -0.328 1 94.31 239 ALA B O 1
ATOM 5127 N N . GLU B 1 240 ? 8.633 3.564 1.432 1 94.94 240 GLU B N 1
ATOM 5128 C CA . GLU B 1 240 ? 7.895 2.396 1.9 1 94.94 240 GLU B CA 1
ATOM 5129 C C . GLU B 1 240 ? 6.516 2.789 2.424 1 94.94 240 GLU B C 1
ATOM 5131 O O . GLU B 1 240 ? 6.359 3.846 3.041 1 94.94 240 GLU B O 1
ATOM 5136 N N . ILE B 1 241 ? 5.492 1.991 2.141 1 97.44 241 ILE B N 1
ATOM 5137 C CA . ILE B 1 241 ? 4.172 2.184 2.727 1 97.44 241 ILE B CA 1
ATOM 5138 C C . ILE B 1 241 ? 4.18 1.729 4.184 1 97.44 241 ILE B C 1
ATOM 5140 O O . ILE B 1 241 ? 4.527 0.583 4.48 1 97.44 241 ILE B O 1
ATOM 5144 N N . VAL B 1 242 ? 3.768 2.604 5.082 1 97.88 242 VAL B N 1
ATOM 5145 C CA . VAL B 1 242 ? 3.855 2.227 6.488 1 97.88 242 VAL B CA 1
ATOM 5146 C C . VAL B 1 242 ? 2.455 2.156 7.094 1 97.88 242 VAL B C 1
ATOM 5148 O O . VAL B 1 242 ? 2.262 1.574 8.164 1 97.88 242 VAL B O 1
ATOM 5151 N N . ALA B 1 243 ? 1.484 2.697 6.457 1 98.69 243 ALA B N 1
ATOM 5152 C CA . ALA B 1 243 ? 0.1 2.629 6.922 1 98.69 243 ALA B CA 1
ATOM 5153 C C . ALA B 1 243 ? -0.874 2.674 5.75 1 98.69 243 ALA B C 1
ATOM 5155 O O . ALA B 1 243 ? -0.588 3.291 4.719 1 98.69 243 ALA B O 1
ATOM 5156 N N . LEU B 1 244 ? -1.984 2.012 5.93 1 98.69 244 LEU B N 1
ATOM 5157 C CA . LEU B 1 244 ? -3.072 1.98 4.957 1 98.69 244 LEU B CA 1
ATOM 5158 C C . LEU B 1 244 ? -4.359 2.533 5.566 1 98.69 244 LEU B C 1
ATOM 5160 O O . LEU B 1 244 ? -4.492 2.602 6.789 1 98.69 244 LEU B O 1
ATOM 5164 N N . GLY B 1 245 ? -5.277 2.9 4.711 1 98.5 245 GLY B N 1
ATOM 5165 C CA . GLY B 1 245 ? -6.609 3.301 5.141 1 98.5 245 GLY B CA 1
ATOM 5166 C C . GLY B 1 245 ? -6.629 4.629 5.871 1 98.5 245 GLY B C 1
ATOM 5167 O O . GLY B 1 245 ? -7.344 4.789 6.859 1 98.5 245 GLY B O 1
ATOM 5168 N N . VAL B 1 246 ? -5.82 5.52 5.469 1 98.69 246 VAL B N 1
ATOM 5169 C CA . VAL B 1 246 ? -5.754 6.859 6.051 1 98.69 246 VAL B CA 1
ATOM 5170 C C . VAL B 1 246 ? -6.414 7.863 5.109 1 98.69 246 VAL B C 1
ATOM 5172 O O . VAL B 1 246 ? -6.027 7.98 3.945 1 98.69 246 VAL B O 1
ATOM 5175 N N . ARG B 1 247 ? -7.371 8.578 5.523 1 97.69 247 ARG B N 1
ATOM 5176 C CA . ARG B 1 247 ? -8.117 9.5 4.672 1 97.69 247 ARG B CA 1
ATOM 5177 C C . ARG B 1 247 ? -7.336 10.797 4.457 1 97.69 247 ARG B C 1
ATOM 5179 O O . ARG B 1 247 ? -6.492 10.883 3.562 1 97.69 247 ARG B O 1
ATOM 5186 N N . ASN B 1 248 ? -7.457 11.68 5.379 1 97.12 248 ASN B N 1
ATOM 5187 C CA . ASN B 1 248 ? -6.828 12.992 5.246 1 97.12 248 ASN B CA 1
ATOM 5188 C C . ASN B 1 248 ? -6.02 13.359 6.488 1 97.12 248 ASN B C 1
ATOM 5190 O O . ASN B 1 248 ? -6.582 13.766 7.504 1 97.12 248 ASN B O 1
ATOM 5194 N N . SER B 1 249 ? -4.715 13.148 6.348 1 98.31 249 SER B N 1
ATOM 5195 C CA . SER B 1 249 ? -3.791 13.531 7.41 1 98.31 249 SER B CA 1
ATOM 5196 C C . SER B 1 249 ? -2.941 14.734 6.996 1 98.31 249 SER B C 1
ATOM 5198 O O . SER B 1 249 ? -2.324 14.727 5.93 1 98.31 249 SER B O 1
ATOM 5200 N N . VAL B 1 250 ? -2.889 15.703 7.848 1 96.25 250 VAL B N 1
ATOM 5201 C CA . VAL B 1 250 ? -2.076 16.875 7.566 1 96.25 250 VAL B CA 1
ATOM 5202 C C . VAL B 1 250 ? -1.333 17.312 8.828 1 96.25 250 VAL B C 1
ATOM 5204 O O . VAL B 1 250 ? -1.159 18.5 9.086 1 96.25 250 VAL B O 1
ATOM 5207 N N . GLY B 1 251 ? -1.072 16.453 9.625 1 98.62 251 GLY B N 1
ATOM 5208 C CA . GLY B 1 251 ? -0.286 16.641 10.828 1 98.62 251 GLY B CA 1
ATOM 5209 C C . GLY B 1 251 ? 0.25 15.352 11.406 1 98.62 251 GLY B C 1
ATOM 5210 O O . GLY B 1 251 ? -0.409 14.312 11.336 1 98.62 251 GLY B O 1
ATOM 5211 N N . GLY B 1 252 ? 1.395 15.477 12.008 1 98.81 252 GLY B N 1
ATOM 5212 C CA . GLY B 1 252 ? 2.023 14.344 12.664 1 98.81 252 GLY B CA 1
ATOM 5213 C C . GLY B 1 252 ? 3.375 14.672 13.273 1 98.81 252 GLY B C 1
ATOM 5214 O O . GLY B 1 252 ? 3.959 15.711 12.961 1 98.81 252 GLY B O 1
ATOM 5215 N N . ASP B 1 253 ? 3.77 13.812 14.117 1 98.88 253 ASP B N 1
ATOM 5216 C CA . ASP B 1 253 ? 5.074 13.945 14.758 1 98.88 253 ASP B CA 1
ATOM 5217 C C . ASP B 1 253 ? 5.566 12.594 15.273 1 98.88 253 ASP B C 1
ATOM 5219 O O . ASP B 1 253 ? 4.797 11.633 15.352 1 98.88 253 ASP B O 1
ATOM 5223 N N . VAL B 1 254 ? 6.84 12.547 15.523 1 98.75 254 VAL B N 1
ATOM 5224 C CA . VAL B 1 254 ? 7.457 11.336 16.047 1 98.75 254 VAL B CA 1
ATOM 5225 C C . VAL B 1 254 ? 7.578 11.438 17.578 1 98.75 254 VAL B C 1
ATOM 5227 O O . VAL B 1 254 ? 8.078 12.438 18.094 1 98.75 254 VAL B O 1
ATOM 5230 N N . ASP B 1 255 ? 7.055 10.453 18.25 1 98.75 255 ASP B N 1
ATOM 5231 C CA . ASP B 1 255 ? 7.129 10.398 19.719 1 98.75 255 ASP B CA 1
ATOM 5232 C C . ASP B 1 255 ? 8.578 10.297 20.188 1 98.75 255 ASP B C 1
ATOM 5234 O O . ASP B 1 255 ? 9.273 9.336 19.859 1 98.75 255 ASP B O 1
ATOM 5238 N N . PRO B 1 256 ? 8.961 11.297 20.938 1 98.12 256 PRO B N 1
ATOM 5239 C CA . PRO B 1 256 ? 10.359 11.266 21.391 1 98.12 256 PRO B CA 1
ATOM 5240 C C . PRO B 1 256 ? 10.656 10.094 22.312 1 98.12 256 PRO B C 1
ATOM 5242 O O . PRO B 1 256 ? 11.82 9.75 22.531 1 98.12 256 PRO B O 1
ATOM 5245 N N . ARG B 1 257 ? 9.711 9.484 22.938 1 97.69 257 ARG B N 1
ATOM 5246 C CA . ARG B 1 257 ? 9.891 8.391 23.891 1 97.69 257 ARG B CA 1
ATOM 5247 C C . ARG B 1 257 ? 10.133 7.07 23.156 1 97.69 257 ARG B C 1
ATOM 5249 O O . ARG B 1 257 ? 10.914 6.238 23.625 1 97.69 257 ARG B O 1
ATOM 5256 N N . THR B 1 258 ? 9.453 6.867 21.891 1 98.12 258 THR B N 1
ATOM 5257 C CA . THR B 1 258 ? 9.406 5.535 21.281 1 98.12 258 THR B CA 1
ATOM 5258 C C . THR B 1 258 ? 9.922 5.574 19.844 1 98.12 258 THR B C 1
ATOM 5260 O O . THR B 1 258 ? 10.234 4.531 19.266 1 98.12 258 THR B O 1
ATOM 5263 N N . GLY B 1 259 ? 9.922 6.738 19.234 1 97.31 259 GLY B N 1
ATOM 5264 C CA . GLY B 1 259 ? 10.266 6.855 17.828 1 97.31 259 GLY B CA 1
ATOM 5265 C C . GLY B 1 259 ? 9.109 6.516 16.906 1 97.31 259 GLY B C 1
ATOM 5266 O O . GLY B 1 259 ? 9.266 6.527 15.68 1 97.31 259 GLY B O 1
ATOM 5267 N N . LYS B 1 260 ? 7.945 6.266 17.453 1 98.19 260 LYS B N 1
ATOM 5268 C CA . LYS B 1 260 ? 6.789 5.918 16.641 1 98.19 260 LYS B CA 1
ATOM 5269 C C . LYS B 1 260 ? 6.129 7.164 16.062 1 98.19 260 LYS B C 1
ATOM 5271 O O . LYS B 1 260 ? 6.141 8.227 16.688 1 98.19 260 LYS B O 1
ATOM 5276 N N . TYR B 1 261 ? 5.582 7.008 14.883 1 98.69 261 TYR B N 1
ATOM 5277 C CA . TYR B 1 261 ? 4.891 8.102 14.211 1 98.69 261 TYR B CA 1
ATOM 5278 C C . TYR B 1 261 ? 3.445 8.203 14.688 1 98.69 261 TYR B C 1
ATOM 5280 O O . TYR B 1 261 ? 2.701 7.223 14.648 1 98.69 261 TYR B O 1
ATOM 5288 N N . TRP B 1 262 ? 3.047 9.367 15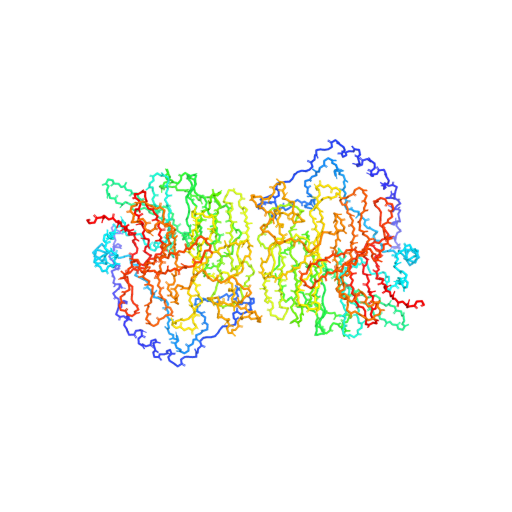.188 1 98.94 262 TRP B N 1
ATOM 5289 C CA . TRP B 1 262 ? 1.686 9.758 15.547 1 98.94 262 TRP B CA 1
ATOM 5290 C C . TRP B 1 262 ? 1.133 10.781 14.562 1 98.94 262 TRP B C 1
ATOM 5292 O O . TRP B 1 262 ? 1.868 11.641 14.07 1 98.94 262 TRP B O 1
ATOM 5302 N N . PHE B 1 263 ? -0.166 10.648 14.195 1 98.94 263 PHE B N 1
ATOM 5303 C CA . PHE B 1 263 ? -0.66 11.578 13.188 1 98.94 263 PHE B CA 1
ATOM 5304 C C . PHE B 1 263 ? -2.141 11.867 13.398 1 98.94 263 PHE B C 1
ATOM 5306 O O . PHE B 1 263 ? -2.869 11.039 13.953 1 98.94 263 PHE B O 1
ATOM 5313 N N . THR B 1 264 ? -2.555 13.062 13.031 1 98.94 264 THR B N 1
ATOM 5314 C CA . THR B 1 264 ? -3.953 13.469 13.008 1 98.94 264 THR B CA 1
ATOM 5315 C C . THR B 1 264 ? -4.621 13.023 11.711 1 98.94 264 THR B C 1
ATOM 5317 O O . THR B 1 264 ? -3.955 12.844 10.688 1 98.94 264 THR B O 1
ATOM 5320 N N . GLU B 1 265 ? -5.906 12.836 11.766 1 98.81 265 GLU B N 1
ATOM 5321 C CA . GLU B 1 265 ? -6.66 12.438 10.578 1 98.81 265 GLU B CA 1
ATOM 5322 C C . GLU B 1 265 ? -8.055 13.055 10.578 1 98.81 265 GLU B C 1
ATOM 5324 O O . GLU B 1 265 ? -8.82 12.867 11.531 1 98.81 265 GLU B O 1
ATOM 5329 N N . ASN B 1 266 ? -8.336 13.828 9.531 1 98.44 266 ASN B N 1
ATOM 5330 C CA . ASN B 1 266 ? -9.68 14.359 9.328 1 98.44 266 ASN B CA 1
ATOM 5331 C C . ASN B 1 266 ? -10.641 13.289 8.82 1 98.44 266 ASN B C 1
ATOM 5333 O O . ASN B 1 266 ? -10.344 12.602 7.84 1 98.44 266 ASN B O 1
ATOM 5337 N N . ALA B 1 267 ? -11.781 13.172 9.477 1 97.31 267 ALA B N 1
ATOM 5338 C CA . ALA B 1 267 ? -12.805 12.195 9.086 1 97.31 267 ALA B CA 1
ATOM 5339 C C . ALA B 1 267 ? -13.633 12.711 7.914 1 97.31 267 ALA B C 1
ATOM 5341 O O . ALA B 1 267 ? -13.484 13.859 7.496 1 97.31 267 ALA B O 1
ATOM 5342 N N . ARG B 1 268 ? -14.469 11.797 7.332 1 94.81 268 ARG B N 1
ATOM 5343 C CA . ARG B 1 268 ? -15.312 12.211 6.215 1 94.81 268 ARG B CA 1
ATOM 5344 C C . ARG B 1 268 ? -16.391 13.18 6.668 1 94.81 268 ARG B C 1
ATOM 5346 O O . ARG B 1 268 ? -16.719 13.242 7.855 1 94.81 268 ARG B O 1
ATOM 5353 N N . ASP B 1 269 ? -16.922 13.859 5.664 1 93.94 269 ASP B N 1
ATOM 5354 C CA . ASP B 1 269 ? -18.031 14.781 5.871 1 93.94 269 ASP B CA 1
ATOM 5355 C C . ASP B 1 269 ? -19.359 14.133 5.5 1 93.94 269 ASP B C 1
ATOM 5357 O O . ASP B 1 269 ? -19.391 12.992 5.027 1 93.94 269 ASP B O 1
ATOM 5361 N N . TRP B 1 270 ? -20.422 14.773 5.91 1 92.12 270 TRP B N 1
ATOM 5362 C CA . TRP B 1 270 ? -21.766 14.547 5.371 1 92.12 270 TRP B CA 1
ATOM 5363 C C . TRP B 1 270 ? -22.438 13.359 6.051 1 92.12 270 TRP B C 1
ATOM 5365 O O . TRP B 1 270 ? -23.297 12.703 5.457 1 92.12 270 TRP B O 1
ATOM 5375 N N . ILE B 1 271 ? -21.938 12.977 7.246 1 94.12 271 ILE B N 1
ATOM 5376 C CA . ILE B 1 271 ? -22.703 12.023 8.031 1 94.12 271 ILE B CA 1
ATOM 5377 C C . ILE B 1 271 ? -23.656 12.773 8.969 1 94.12 271 ILE B C 1
ATOM 5379 O O . ILE B 1 271 ? -24.859 12.539 8.961 1 94.12 271 ILE B O 1
ATOM 5383 N N . SER B 1 272 ? -23.172 13.586 9.828 1 95.62 272 SER B N 1
ATOM 5384 C CA . SER B 1 272 ? -23.938 14.461 10.711 1 95.62 272 SER B CA 1
ATOM 5385 C C . SER B 1 272 ? -23.047 15.523 11.344 1 95.62 272 SER B C 1
ATOM 5387 O O . SER B 1 272 ? -21.828 15.523 11.133 1 95.62 272 SER B O 1
ATOM 5389 N N . ASP B 1 273 ? -23.594 16.438 12.109 1 96.75 273 ASP B N 1
ATOM 5390 C CA . ASP B 1 273 ? -22.828 17.469 12.828 1 96.75 273 ASP B CA 1
ATOM 5391 C C . ASP B 1 273 ? -21.859 16.844 13.812 1 96.75 273 ASP B C 1
ATOM 5393 O O . ASP B 1 273 ? -20.812 17.422 14.133 1 96.75 273 ASP B O 1
ATOM 5397 N N . ASP B 1 274 ? -22.203 15.617 14.227 1 97.69 274 ASP B N 1
ATOM 5398 C CA . ASP B 1 274 ? -21.453 15.094 15.375 1 97.69 274 ASP B CA 1
ATOM 5399 C C . ASP B 1 274 ? -20.797 13.758 15.039 1 97.69 274 ASP B C 1
ATOM 5401 O O . ASP B 1 274 ? -20.297 13.062 15.93 1 97.69 274 ASP B O 1
ATOM 5405 N N . LEU B 1 275 ? -20.859 13.391 13.688 1 96.62 275 LEU B N 1
ATOM 5406 C CA . LEU B 1 275 ? -20.234 12.172 13.195 1 96.62 275 LEU B CA 1
ATOM 5407 C C . LEU B 1 275 ? -19.641 12.391 11.805 1 96.62 275 LEU B C 1
ATOM 5409 O O . LEU B 1 275 ? -20.203 13.148 11 1 96.62 275 LEU B O 1
ATOM 5413 N N . PRO B 1 276 ? -18.547 11.555 11.547 1 97.75 276 PRO B N 1
ATOM 5414 C CA . PRO B 1 276 ? -17.656 10.812 12.453 1 97.75 276 PRO B CA 1
ATOM 5415 C C . PRO B 1 276 ? -16.641 11.719 13.148 1 97.75 276 PRO B C 1
ATOM 5417 O O . PRO B 1 276 ? -16.422 12.852 12.711 1 97.75 276 PRO B O 1
ATOM 5420 N N . SER B 1 277 ? -16.031 11.203 14.195 1 98.75 277 SER B N 1
ATOM 5421 C CA . SER B 1 277 ? -14.945 11.906 14.859 1 98.75 277 SER B CA 1
ATOM 5422 C C . SER B 1 277 ? -13.688 11.922 14.008 1 98.75 277 SER B C 1
ATOM 5424 O O . SER B 1 277 ? -13.352 10.922 13.367 1 98.75 277 SER B O 1
ATOM 5426 N N . ASP B 1 278 ? -13.016 13.109 14.016 1 98.81 278 ASP B N 1
ATOM 5427 C CA . ASP B 1 278 ? -11.602 13.117 13.656 1 98.81 278 ASP B CA 1
ATOM 5428 C C . ASP B 1 278 ? -10.766 12.32 14.656 1 98.81 278 ASP B C 1
ATOM 5430 O O . ASP B 1 278 ? -11.227 12.031 15.758 1 98.81 278 ASP B O 1
ATOM 5434 N N . LYS B 1 279 ? -9.508 11.977 14.18 1 98.88 279 LYS B N 1
ATOM 5435 C CA . LYS B 1 279 ? -8.781 10.992 14.984 1 98.88 279 LYS B CA 1
ATOM 5436 C C . LYS B 1 279 ? -7.34 11.43 15.211 1 98.88 279 LYS B C 1
ATOM 5438 O O . LYS B 1 279 ? -6.777 12.188 14.422 1 98.88 279 LYS B O 1
ATOM 5443 N N . LEU B 1 280 ? -6.816 11.008 16.359 1 98.94 280 LEU B N 1
ATOM 5444 C CA . LEU B 1 280 ? -5.387 10.852 16.594 1 98.94 280 LEU B CA 1
ATOM 5445 C C . LEU B 1 280 ? -4.977 9.383 16.5 1 98.94 280 LEU B C 1
ATOM 5447 O O . LEU B 1 280 ? -5.551 8.531 17.188 1 98.94 280 LEU B O 1
ATOM 5451 N N . ASN B 1 281 ? -3.982 9.109 15.625 1 98.94 281 ASN B N 1
ATOM 5452 C CA . ASN B 1 281 ? -3.527 7.746 15.383 1 98.94 281 ASN B CA 1
ATOM 5453 C C . ASN B 1 281 ? -2.049 7.582 15.719 1 98.94 281 ASN B C 1
ATOM 5455 O O . ASN B 1 281 ? -1.33 8.57 15.883 1 98.94 281 ASN B O 1
ATOM 5459 N N . MET B 1 282 ? -1.674 6.344 15.898 1 98.88 282 MET B N 1
ATOM 5460 C CA . MET B 1 282 ? -0.276 5.961 16.078 1 98.88 282 MET B CA 1
ATOM 5461 C C . MET B 1 282 ? 0.044 4.68 15.32 1 98.88 282 MET B C 1
ATOM 5463 O O . MET B 1 282 ? -0.729 3.721 15.359 1 98.88 282 MET B O 1
ATOM 5467 N N . ILE B 1 283 ? 1.079 4.676 14.539 1 98.5 283 ILE B N 1
ATOM 5468 C CA . ILE B 1 283 ? 1.513 3.455 13.867 1 98.5 283 ILE B CA 1
ATOM 5469 C C . ILE B 1 283 ? 2.346 2.605 14.828 1 98.5 283 ILE B C 1
ATOM 5471 O O . ILE B 1 283 ? 3.443 3.004 15.227 1 98.5 283 ILE B O 1
ATOM 5475 N N . SER B 1 284 ? 1.881 1.494 15.203 1 96.94 284 SER B N 1
ATOM 5476 C CA . SER B 1 284 ? 2.602 0.6 16.109 1 96.94 284 SER B CA 1
ATOM 5477 C C . SER B 1 284 ? 3.375 -0.46 15.328 1 96.94 284 SER B C 1
ATOM 5479 O O . SER B 1 284 ? 4.379 -0.984 15.82 1 96.94 284 SER B O 1
ATOM 5481 N N . LYS B 1 285 ? 2.846 -0.768 14.188 1 95.44 285 LYS B N 1
ATOM 5482 C CA . LYS B 1 285 ? 3.428 -1.775 13.305 1 95.44 285 LYS B CA 1
ATOM 5483 C C . LYS B 1 285 ? 3.277 -1.376 11.844 1 95.44 285 LYS B C 1
ATOM 5485 O O . LYS B 1 285 ? 2.238 -0.849 11.438 1 95.44 285 LYS B O 1
ATOM 5490 N N . ILE B 1 286 ? 4.328 -1.678 11.047 1 96.44 286 ILE B N 1
ATOM 5491 C CA . ILE B 1 286 ? 4.316 -1.348 9.625 1 96.44 286 ILE B CA 1
ATOM 5492 C C . ILE B 1 286 ? 3.141 -2.043 8.945 1 96.44 286 ILE B C 1
ATOM 5494 O O . ILE B 1 286 ? 2.877 -3.221 9.195 1 96.44 286 ILE B O 1
ATOM 5498 N N . GLY B 1 287 ? 2.352 -1.242 8.133 1 97.25 287 GLY B N 1
ATOM 5499 C CA . GLY B 1 287 ? 1.312 -1.811 7.289 1 97.25 287 GLY B CA 1
ATOM 5500 C C . GLY B 1 287 ? -0.059 -1.791 7.938 1 97.25 287 GLY B C 1
ATOM 5501 O O . GLY B 1 287 ? -1.043 -2.23 7.34 1 97.25 287 GLY B O 1
ATOM 5502 N N . GLU B 1 288 ? -0.176 -1.251 9.156 1 98.25 288 GLU B N 1
ATOM 5503 C CA . GLU B 1 288 ? -1.478 -1.174 9.82 1 98.25 288 GLU B CA 1
ATOM 5504 C C . GLU B 1 288 ? -2.492 -0.434 8.953 1 98.25 288 GLU B C 1
ATOM 5506 O O . GLU B 1 288 ? -2.133 0.49 8.219 1 98.25 288 GLU B O 1
ATOM 5511 N N . HIS B 1 289 ? -3.691 -0.912 9.016 1 98.69 289 HIS B N 1
ATOM 5512 C CA . HIS B 1 289 ? -4.801 -0.29 8.305 1 98.69 289 HIS B CA 1
ATOM 5513 C C . HIS B 1 289 ? -5.707 0.48 9.258 1 98.69 289 HIS B C 1
ATOM 5515 O O . HIS B 1 289 ? -6.207 -0.083 10.234 1 98.69 289 HIS B O 1
ATOM 5521 N N . PHE B 1 290 ? -6.027 1.749 8.953 1 98.81 290 PHE B N 1
ATOM 5522 C CA . PHE B 1 290 ? -6.691 2.607 9.93 1 98.81 290 PHE B CA 1
ATOM 5523 C C . PHE B 1 290 ? -8.156 2.818 9.555 1 98.81 290 PHE B C 1
ATOM 5525 O O . PHE B 1 290 ? -8.805 3.73 10.07 1 98.81 290 PHE B O 1
ATOM 5532 N N . GLY B 1 291 ? -8.648 2.07 8.633 1 98.56 291 GLY B N 1
ATOM 5533 C CA . GLY B 1 291 ? -10.086 1.873 8.547 1 98.56 291 GLY B CA 1
ATOM 5534 C C . GLY B 1 291 ? -10.703 2.473 7.297 1 98.56 291 GLY B C 1
ATOM 5535 O O . GLY B 1 291 ? -11.672 1.936 6.754 1 98.56 291 GLY B O 1
ATOM 5536 N N . TYR B 1 292 ? -10.258 3.682 6.715 1 97.94 292 TYR B N 1
ATOM 5537 C CA . TYR B 1 292 ? -10.883 4.324 5.562 1 97.94 292 TYR B CA 1
ATOM 5538 C C . TYR B 1 292 ? -10.773 3.445 4.324 1 97.94 292 TYR B C 1
ATOM 5540 O O . TYR B 1 292 ? -9.711 2.91 4.023 1 97.94 292 TYR B O 1
ATOM 5548 N N . PRO B 1 293 ? -11.805 3.307 3.596 1 96.81 293 PRO B N 1
ATOM 5549 C CA . PRO B 1 293 ? -13.094 3.986 3.719 1 96.81 293 PRO B CA 1
ATOM 5550 C C . PRO B 1 293 ? -14.133 3.146 4.457 1 96.81 293 PRO B C 1
ATOM 5552 O O . PRO B 1 293 ? -15.312 3.518 4.504 1 96.81 293 PRO B O 1
ATOM 5555 N N . TYR B 1 294 ? -13.719 2.062 5.059 1 97.69 294 TYR B N 1
ATOM 5556 C CA . TYR B 1 294 ? -14.633 1.016 5.496 1 97.69 294 TYR B CA 1
ATOM 5557 C C . TYR B 1 294 ? -15.211 1.334 6.867 1 97.69 294 TYR B C 1
ATOM 5559 O O . TYR B 1 294 ? -16.375 1.038 7.141 1 97.69 294 TYR B O 1
ATOM 5567 N N . CYS B 1 295 ? -14.406 1.92 7.684 1 98.62 295 CYS B N 1
ATOM 5568 C CA . CYS B 1 295 ? -14.742 2.193 9.078 1 98.62 295 CYS B CA 1
ATOM 5569 C C . CYS B 1 295 ? -14.258 3.578 9.492 1 98.62 295 CYS B C 1
ATOM 5571 O O . CYS B 1 295 ? -13.133 3.965 9.188 1 98.62 295 CYS B O 1
ATOM 5573 N N . HIS B 1 296 ? -15.125 4.238 10.172 1 98.56 296 HIS B N 1
ATOM 5574 C CA . HIS B 1 296 ? -14.805 5.574 10.672 1 98.56 296 HIS B CA 1
ATOM 5575 C C . HIS B 1 296 ? -14.68 5.582 12.188 1 98.56 296 HIS B C 1
ATOM 5577 O O . HIS B 1 296 ? -15.438 4.902 12.883 1 98.56 296 HIS B O 1
ATOM 5583 N N . GLN B 1 297 ? -13.781 6.258 12.711 1 98.56 297 GLN B N 1
ATOM 5584 C CA . GLN B 1 297 ? -13.555 6.562 14.117 1 98.56 297 GLN B CA 1
ATOM 5585 C C . GLN B 1 297 ? -13.422 5.285 14.938 1 98.56 297 GLN B C 1
ATOM 5587 O O . GLN B 1 297 ? -13.688 5.289 16.141 1 98.56 297 GLN B O 1
ATOM 5592 N N . GLY B 1 298 ? -13.164 4.148 14.352 1 98.44 298 GLY B N 1
ATOM 5593 C CA . GLY B 1 298 ? -12.82 2.902 15.016 1 98.44 298 GLY B CA 1
ATOM 5594 C C . GLY B 1 298 ? -14.023 2.002 15.25 1 98.44 298 GLY B C 1
ATOM 5595 O O . GLY B 1 298 ? -13.867 0.795 15.445 1 98.44 298 GLY B O 1
ATOM 5596 N N . ASN B 1 299 ? -15.25 2.549 15.18 1 98.56 299 ASN B N 1
ATOM 5597 C CA . ASN B 1 299 ? -16.391 1.721 15.539 1 98.56 299 ASN B CA 1
ATOM 5598 C C . ASN B 1 299 ? -17.625 2.09 14.727 1 98.56 299 ASN B C 1
ATOM 5600 O O . ASN B 1 299 ? -18.75 1.84 15.156 1 98.56 299 ASN B O 1
ATOM 5604 N N . LEU B 1 300 ? -17.484 2.762 13.625 1 98.5 300 LEU B N 1
ATOM 5605 C CA . LEU B 1 300 ? -18.609 3.16 12.766 1 98.5 300 LEU B CA 1
ATOM 5606 C C . LEU B 1 300 ? -18.406 2.654 11.344 1 98.5 300 LEU B C 1
ATOM 5608 O O . LEU B 1 300 ? -17.75 3.316 10.531 1 98.5 300 LEU B O 1
ATOM 5612 N N . PRO B 1 301 ? -18.969 1.481 11.016 1 98 301 PRO B N 1
ATOM 5613 C CA . PRO B 1 301 ? -18.891 1.027 9.625 1 98 301 PRO B CA 1
ATOM 5614 C C . PRO B 1 301 ? -19.547 2.002 8.648 1 98 301 PRO B C 1
ATOM 5616 O O . PRO B 1 301 ? -20.594 2.57 8.945 1 98 301 PRO B O 1
ATOM 5619 N N . ASP B 1 302 ? -18.875 2.25 7.547 1 96.94 302 ASP B N 1
ATOM 5620 C CA . ASP B 1 302 ? -19.484 3.119 6.547 1 96.94 302 ASP B CA 1
ATOM 5621 C C . ASP B 1 302 ? -20.766 2.496 5.988 1 96.94 302 ASP B C 1
ATOM 5623 O O . ASP B 1 302 ? -20.812 1.292 5.723 1 96.94 302 ASP B O 1
ATOM 5627 N N . ASP B 1 303 ? -21.734 3.291 5.75 1 92.38 303 ASP B N 1
ATOM 5628 C CA . ASP B 1 303 ? -23.031 2.766 5.332 1 92.38 303 ASP B CA 1
ATOM 5629 C C . ASP B 1 303 ? -22.984 2.25 3.896 1 92.38 303 ASP B C 1
ATOM 5631 O O . ASP B 1 303 ? -23.734 1.348 3.525 1 92.38 303 ASP B O 1
ATOM 5635 N N . LYS B 1 304 ? -22.156 2.846 3.135 1 91.56 304 LYS B N 1
ATOM 5636 C CA . LYS B 1 304 ? -22.125 2.525 1.71 1 91.56 304 LYS B CA 1
ATOM 5637 C C . LYS B 1 304 ? -20.875 1.729 1.359 1 91.56 304 LYS B C 1
ATOM 5639 O O . LYS B 1 304 ? -20.891 0.904 0.444 1 91.56 304 LYS B O 1
ATOM 5644 N N . PHE B 1 305 ? -19.781 1.878 2.16 1 94.25 305 PHE B N 1
ATOM 5645 C CA . PHE B 1 305 ? -18.5 1.429 1.651 1 94.25 305 PHE B CA 1
ATOM 5646 C C . PHE B 1 305 ? -17.828 0.468 2.631 1 94.25 305 PHE B C 1
ATOM 5648 O O . PHE B 1 305 ? -16.641 0.165 2.504 1 94.25 305 PHE B O 1
ATOM 5655 N N . ALA B 1 306 ? -18.547 -0.032 3.59 1 93.94 306 ALA B N 1
ATOM 5656 C CA . ALA B 1 306 ? -17.953 -0.979 4.531 1 93.94 306 ALA B CA 1
ATOM 5657 C C . ALA B 1 306 ? -17.5 -2.248 3.816 1 93.94 306 ALA B C 1
ATOM 5659 O O . ALA B 1 306 ? -16.562 -2.914 4.262 1 93.94 306 ALA B O 1
ATOM 5660 N N . MET B 1 307 ? -18.172 -2.611 2.709 1 87.81 307 MET B N 1
ATOM 5661 C CA . MET B 1 307 ? -17.812 -3.732 1.845 1 87.81 307 MET B CA 1
ATOM 5662 C C . MET B 1 307 ? -17.656 -5.016 2.654 1 87.81 307 MET B C 1
ATOM 5664 O O . MET B 1 307 ? -16.734 -5.793 2.426 1 87.81 307 MET B O 1
ATOM 5668 N N . GLY B 1 308 ? -18.438 -5.215 3.68 1 88.81 308 GLY B N 1
ATOM 5669 C CA . GLY B 1 308 ? -18.453 -6.434 4.473 1 88.81 308 GLY B CA 1
ATOM 5670 C C . GLY B 1 308 ? -17.406 -6.441 5.574 1 88.81 308 GLY B C 1
ATOM 5671 O O . GLY B 1 308 ? -17.375 -7.359 6.395 1 88.81 308 GLY B O 1
ATOM 5672 N N . HIS B 1 309 ? -16.578 -5.457 5.676 1 94.69 309 HIS B N 1
ATOM 5673 C CA . HIS B 1 309 ? -15.57 -5.391 6.719 1 94.69 309 HIS B CA 1
ATOM 5674 C C . HIS B 1 309 ? -16.188 -5.012 8.062 1 94.69 309 HIS B C 1
ATOM 5676 O O . HIS B 1 309 ? -17.141 -4.234 8.117 1 94.69 309 HIS B O 1
ATOM 5682 N N . LYS B 1 310 ? -15.586 -5.574 9.109 1 96.62 310 LYS B N 1
ATOM 5683 C CA . LYS B 1 310 ? -15.867 -5.145 10.484 1 96.62 310 LYS B CA 1
ATOM 5684 C C . LYS B 1 310 ? -14.789 -4.184 10.984 1 96.62 310 LYS B C 1
ATOM 5686 O O . LYS B 1 310 ? -13.609 -4.348 10.672 1 96.62 310 LYS B O 1
ATOM 5691 N N . CYS B 1 311 ? -15.18 -3.244 11.82 1 98.38 311 CYS B N 1
ATOM 5692 C CA . CYS B 1 311 ? -14.242 -2.25 12.328 1 98.38 311 CYS B CA 1
ATOM 5693 C C . CYS B 1 311 ? -13.117 -2.914 13.117 1 98.38 311 CYS B C 1
ATOM 5695 O O . CYS B 1 311 ? -11.992 -2.412 13.141 1 98.38 311 CYS B O 1
ATOM 5697 N N . SER B 1 312 ? -13.391 -4.066 13.719 1 97.88 312 SER B N 1
ATOM 5698 C CA . SER B 1 312 ? -12.398 -4.77 14.523 1 97.88 312 SER B CA 1
ATOM 5699 C C . SER B 1 312 ? -11.219 -5.23 13.664 1 97.88 312 SER B C 1
ATOM 5701 O O . SER B 1 312 ? -10.18 -5.621 14.195 1 97.88 312 SER B O 1
ATOM 5703 N N . GLU B 1 313 ? -11.352 -5.18 12.336 1 96.81 313 GLU B N 1
ATOM 5704 C CA . GLU B 1 313 ? -10.281 -5.586 11.43 1 96.81 313 GLU B CA 1
ATOM 5705 C C . GLU B 1 313 ? -9.219 -4.496 11.297 1 96.81 313 GLU B C 1
ATOM 5707 O O . GLU B 1 313 ? -8.133 -4.738 10.766 1 96.81 313 GLU B O 1
ATOM 5712 N N . PHE B 1 314 ? -9.492 -3.287 11.805 1 98.44 314 PHE B N 1
ATOM 5713 C CA . PHE B 1 314 ? -8.625 -2.135 11.578 1 98.44 314 PHE B CA 1
ATOM 5714 C C . PHE B 1 314 ? -8.062 -1.611 12.898 1 98.44 314 PHE B C 1
ATOM 5716 O O . PHE B 1 314 ? -8.555 -1.968 13.969 1 98.44 314 PHE B O 1
ATOM 5723 N N . THR B 1 315 ? -7 -0.874 12.805 1 98.38 315 THR B N 1
ATOM 5724 C CA . THR B 1 315 ? -6.406 -0.235 13.977 1 98.38 315 THR B CA 1
ATOM 5725 C C . THR B 1 315 ? -7.293 0.898 14.484 1 98.38 315 THR B C 1
ATOM 5727 O O . THR B 1 315 ? -7.605 1.83 13.742 1 98.38 315 THR B O 1
ATOM 5730 N N . PRO B 1 316 ? -7.758 0.816 15.688 1 98.31 316 PRO B N 1
ATOM 5731 C CA . PRO B 1 316 ? -8.555 1.927 16.219 1 98.31 316 PRO B CA 1
ATOM 5732 C C . PRO B 1 316 ? -7.715 3.176 16.484 1 98.31 316 PRO B C 1
ATOM 5734 O O . PRO B 1 316 ? -6.492 3.088 16.625 1 98.31 316 PRO B O 1
ATOM 5737 N N . PRO B 1 317 ? -8.344 4.312 16.547 1 98.81 317 PRO B N 1
ATOM 5738 C CA . PRO B 1 317 ? -7.602 5.516 16.922 1 98.81 317 PRO B CA 1
ATOM 5739 C C . PRO B 1 317 ? -7.105 5.477 18.375 1 98.81 317 PRO B C 1
ATOM 5741 O O . PRO B 1 317 ? -7.703 4.805 19.219 1 98.81 317 PRO B O 1
ATOM 5744 N N . VAL B 1 318 ? -6.008 6.168 18.578 1 98.88 318 VAL B N 1
ATOM 5745 C CA . VAL B 1 318 ? -5.578 6.422 19.953 1 98.88 318 VAL B CA 1
ATOM 5746 C C . VAL B 1 318 ? -6.641 7.23 20.688 1 98.88 318 VAL B C 1
ATOM 5748 O O . VAL B 1 318 ? -6.93 6.973 21.859 1 98.88 318 VAL B O 1
ATOM 5751 N N . PHE B 1 319 ? -7.219 8.18 19.969 1 98.88 319 PHE B N 1
ATOM 5752 C CA . PHE B 1 319 ? -8.203 9.07 20.578 1 98.88 319 PHE B CA 1
ATOM 5753 C C . PHE B 1 319 ? -9.125 9.656 19.516 1 98.88 319 PHE B C 1
ATOM 5755 O O . PHE B 1 319 ? -8.68 10.039 18.438 1 98.88 319 PHE B O 1
ATOM 5762 N N . ASN B 1 320 ? -10.422 9.656 19.75 1 98.88 320 ASN B N 1
ATOM 5763 C CA . ASN B 1 320 ? -11.391 10.391 18.953 1 98.88 320 ASN B CA 1
ATOM 5764 C C . ASN B 1 320 ? -11.469 11.859 19.359 1 98.88 320 ASN B C 1
ATOM 5766 O O . ASN B 1 320 ? -11.938 12.18 20.453 1 98.88 320 ASN B O 1
ATOM 5770 N N . LEU B 1 321 ? -11.133 12.82 18.469 1 98.88 321 LEU B N 1
ATOM 5771 C CA . LEU B 1 321 ? -10.906 14.227 18.797 1 98.88 321 LEU B CA 1
ATOM 5772 C C . LEU B 1 321 ? -12.211 15.016 18.672 1 98.88 321 LEU B C 1
ATOM 5774 O O . LEU B 1 321 ? -12.258 16.188 19.047 1 98.88 321 LEU B O 1
ATOM 5778 N N . GLY B 1 322 ? -13.266 14.383 18.234 1 98.56 322 GLY B N 1
ATOM 5779 C CA . GLY B 1 322 ? -14.516 15.062 17.938 1 98.56 322 GLY B CA 1
ATOM 5780 C C . GLY B 1 322 ? -14.758 15.227 16.438 1 98.56 322 GLY B C 1
ATOM 5781 O O . GLY B 1 322 ? -13.82 15.148 15.648 1 98.56 322 GLY B O 1
ATOM 5782 N N . ALA B 1 323 ? -16.031 15.445 16.078 1 98.44 323 ALA B N 1
ATOM 5783 C CA . ALA B 1 323 ? -16.391 15.531 14.664 1 98.44 323 ALA B CA 1
ATOM 5784 C C . ALA B 1 323 ? -16.047 16.906 14.086 1 98.44 323 ALA B C 1
ATOM 5786 O O . ALA B 1 323 ? -16.312 17.938 14.719 1 98.44 323 ALA B O 1
ATOM 5787 N N . HIS B 1 324 ? -15.453 16.938 12.961 1 97.69 324 HIS B N 1
ATOM 5788 C CA . HIS B 1 324 ? -15.266 18.125 12.141 1 97.69 324 HIS B CA 1
ATOM 5789 C C . HIS B 1 324 ? -14.406 19.156 12.867 1 97.69 324 HIS B C 1
ATOM 5791 O O . HIS B 1 324 ? -14.656 20.359 12.758 1 97.69 324 HIS B O 1
ATOM 5797 N N . VAL B 1 325 ? -13.523 18.703 13.742 1 98.75 325 VAL B N 1
ATOM 5798 C CA . VAL B 1 325 ? -12.633 19.656 14.398 1 98.75 325 VAL B CA 1
ATOM 5799 C C . VAL B 1 325 ? -11.445 19.969 13.492 1 98.75 325 VAL B C 1
ATOM 5801 O O . VAL B 1 325 ? -10.719 20.938 13.727 1 98.75 325 VAL B O 1
ATOM 5804 N N . ALA B 1 326 ? -11.188 19.094 12.453 1 98.44 326 ALA B N 1
ATOM 5805 C CA . ALA B 1 326 ? -10.148 19.266 11.445 1 98.44 326 ALA B CA 1
ATOM 5806 C C . ALA B 1 326 ? -8.773 19.422 12.094 1 98.44 326 ALA B C 1
ATOM 5808 O O . ALA B 1 326 ? -8.109 20.438 11.922 1 98.44 326 ALA B O 1
ATOM 5809 N N . PRO B 1 327 ? -8.336 18.375 12.805 1 98.88 327 PRO B N 1
ATOM 5810 C CA . PRO B 1 327 ? -6.98 18.438 13.359 1 98.88 327 PRO B CA 1
ATOM 5811 C C . PRO B 1 327 ? -5.902 18.453 12.273 1 98.88 327 PRO B C 1
ATOM 5813 O O . PRO B 1 327 ? -5.945 17.641 11.352 1 98.88 327 PRO B O 1
ATOM 5816 N N . LEU B 1 328 ? -5.02 19.406 12.344 1 98.75 328 LEU B N 1
ATOM 5817 C CA . LEU B 1 328 ? -3.924 19.531 11.391 1 98.75 328 LEU B CA 1
ATOM 5818 C C . LEU B 1 328 ? -2.58 19.297 12.07 1 98.75 328 LEU B C 1
ATOM 5820 O O . LEU B 1 328 ? -2.336 18.203 12.609 1 98.75 328 LEU B O 1
ATOM 5824 N N . GLY B 1 329 ? -1.722 20.312 12.109 1 98.81 329 GLY B N 1
ATOM 5825 C CA . GLY B 1 329 ? -0.395 20.141 12.688 1 98.81 329 GLY B CA 1
ATOM 5826 C C . GLY B 1 329 ? -0.421 19.781 14.156 1 98.81 329 GLY B C 1
ATOM 5827 O O . GLY B 1 329 ? -1.264 20.281 14.906 1 98.81 329 GLY B O 1
ATOM 5828 N N . MET B 1 330 ? 0.537 18.984 14.562 1 98.81 330 MET B N 1
ATOM 5829 C CA . MET B 1 330 ? 0.696 18.594 15.953 1 98.81 330 MET B CA 1
ATOM 5830 C C . MET B 1 330 ? 2.17 18.469 16.312 1 98.81 330 MET B C 1
ATOM 5832 O O . MET B 1 330 ? 3.018 18.281 15.445 1 98.81 330 MET B O 1
ATOM 5836 N N . LYS B 1 331 ? 2.41 18.594 17.609 1 98.88 331 LYS B N 1
ATOM 5837 C CA . LYS B 1 331 ? 3.764 18.391 18.109 1 98.88 331 LYS B CA 1
ATOM 5838 C C . LYS B 1 331 ? 3.738 17.797 19.516 1 98.88 331 LYS B C 1
ATOM 5840 O O . LYS B 1 331 ? 2.906 18.172 20.344 1 98.88 331 LYS B O 1
ATOM 5845 N N . PHE B 1 332 ? 4.613 16.875 19.719 1 98.94 332 PHE B N 1
ATOM 5846 C CA . PHE B 1 332 ? 4.969 16.516 21.078 1 98.94 332 PHE B CA 1
ATOM 5847 C C . PHE B 1 332 ? 5.734 17.656 21.75 1 98.94 332 PHE B C 1
ATOM 5849 O O . PHE B 1 332 ? 6.703 18.172 21.188 1 98.94 332 PHE B O 1
ATOM 5856 N N . TYR B 1 333 ? 5.312 17.984 22.938 1 98.94 333 TYR B N 1
ATOM 5857 C CA . TYR B 1 333 ? 6.035 19.047 23.625 1 98.94 333 TYR B CA 1
ATOM 5858 C C . TYR B 1 333 ? 7.297 18.516 24.281 1 98.94 333 TYR B C 1
ATOM 5860 O O . TYR B 1 333 ? 7.223 17.703 25.203 1 98.94 333 TYR B O 1
ATOM 5868 N N . THR B 1 334 ? 8.406 19.016 23.875 1 98.44 334 THR B N 1
ATOM 5869 C CA . THR B 1 334 ? 9.695 18.578 24.391 1 98.44 334 THR B CA 1
ATOM 5870 C C . THR B 1 334 ? 10.469 19.75 25 1 98.44 334 THR B C 1
ATOM 5872 O O . THR B 1 334 ? 11.633 19.594 25.391 1 98.44 334 THR B O 1
ATOM 5875 N N . GLY B 1 335 ? 9.828 20.938 25.031 1 98.06 335 GLY B N 1
ATOM 5876 C CA . GLY B 1 335 ? 10.477 22.109 25.578 1 98.06 335 GLY B CA 1
ATOM 5877 C C . GLY B 1 335 ? 10.539 22.109 27.094 1 98.06 335 GLY B C 1
ATOM 5878 O O . GLY B 1 335 ? 10.086 21.156 27.75 1 98.06 335 GLY B O 1
ATOM 5879 N N . SER B 1 336 ? 11.18 23.203 27.641 1 97 336 SER B N 1
ATOM 5880 C CA . SER B 1 336 ? 11.383 23.25 29.094 1 97 336 SER B CA 1
ATOM 5881 C C . SER B 1 336 ? 10.742 24.5 29.688 1 97 336 SER B C 1
ATOM 5883 O O . SER B 1 336 ? 10.781 24.703 30.906 1 97 336 SER B O 1
ATOM 5885 N N . GLN B 1 337 ? 10.094 25.297 28.812 1 98.31 337 GLN B N 1
ATOM 5886 C CA . GLN B 1 337 ? 9.5 26.531 29.328 1 98.31 337 GLN B CA 1
ATOM 5887 C C . GLN B 1 337 ? 8.164 26.25 30.016 1 98.31 337 GLN B C 1
ATOM 5889 O O . GLN B 1 337 ? 7.836 26.859 31.031 1 98.31 337 GLN B O 1
ATOM 5894 N N . PHE B 1 338 ? 7.312 25.391 29.406 1 98.62 338 PHE B N 1
ATOM 5895 C CA . PHE B 1 338 ? 6.008 25.062 29.969 1 98.62 338 PHE B CA 1
ATOM 5896 C C . PHE B 1 338 ? 6.156 24.25 31.25 1 98.62 338 PHE B C 1
ATOM 5898 O O . PHE B 1 338 ? 7.23 23.719 31.531 1 98.62 338 PHE B O 1
ATOM 5905 N N . PRO B 1 339 ? 5.125 24.203 32.094 1 98.12 339 PRO B N 1
ATOM 5906 C CA . PRO B 1 339 ? 5.168 23.359 33.281 1 98.12 339 PRO B CA 1
ATOM 5907 C C . PRO B 1 339 ? 5.496 21.906 32.969 1 98.12 339 PRO B C 1
ATOM 5909 O O . PRO B 1 339 ? 5.191 21.422 31.875 1 98.12 339 PRO B O 1
ATOM 5912 N N . ALA B 1 340 ? 5.961 21.141 33.938 1 97.44 340 ALA B N 1
ATOM 5913 C CA . ALA B 1 340 ? 6.488 19.797 33.781 1 97.44 340 ALA B CA 1
ATOM 5914 C C . ALA B 1 340 ? 5.414 18.844 33.25 1 97.44 340 ALA B C 1
ATOM 5916 O O . ALA B 1 340 ? 5.719 17.906 32.5 1 97.44 340 ALA B O 1
ATOM 5917 N N . GLU B 1 341 ? 4.234 19.078 33.562 1 97.12 341 GLU B N 1
ATOM 5918 C CA . GLU B 1 341 ? 3.145 18.188 33.188 1 97.12 341 GLU B CA 1
ATOM 5919 C C . GLU B 1 341 ? 2.896 18.234 31.672 1 97.12 341 GLU B C 1
ATOM 5921 O O . GLU B 1 341 ? 2.191 17.375 31.125 1 97.12 341 GLU B O 1
ATOM 5926 N N . TYR B 1 342 ? 3.479 19.188 30.938 1 98.44 342 TYR B N 1
ATOM 5927 C CA . TYR B 1 342 ? 3.297 19.297 29.484 1 98.44 342 TYR B CA 1
ATOM 5928 C C . TYR B 1 342 ? 4.301 18.422 28.75 1 98.44 342 TYR B C 1
ATOM 5930 O O . TYR B 1 342 ? 4.152 18.172 27.547 1 98.44 342 TYR B O 1
ATOM 5938 N N . LYS B 1 343 ? 5.324 17.969 29.469 1 98.31 343 LYS B N 1
ATOM 5939 C CA . LYS B 1 343 ? 6.348 17.156 28.812 1 98.31 343 LYS B CA 1
ATOM 5940 C C . LYS B 1 343 ? 5.738 15.938 28.141 1 98.31 343 LYS B C 1
ATOM 5942 O O . LYS B 1 343 ? 4.965 15.203 28.75 1 98.31 343 LYS B O 1
ATOM 5947 N N . ASN B 1 344 ? 6.004 15.797 26.859 1 98.31 344 ASN B N 1
ATOM 5948 C CA . ASN B 1 344 ? 5.605 14.688 26 1 98.31 344 ASN B CA 1
ATOM 5949 C C . ASN B 1 344 ? 4.105 14.703 25.734 1 98.31 344 ASN B C 1
ATOM 5951 O O . ASN B 1 344 ? 3.568 13.766 25.125 1 98.31 344 ASN B O 1
ATOM 5955 N N . SER B 1 345 ? 3.381 15.727 26.219 1 98.75 345 SER B N 1
ATOM 5956 C CA . SER B 1 345 ? 2.012 15.891 25.734 1 98.75 345 SER B CA 1
ATOM 5957 C C . SER B 1 345 ? 1.979 16.266 24.266 1 98.75 345 SER B C 1
ATOM 5959 O O . SER B 1 345 ? 2.994 16.688 23.703 1 98.75 345 SER B O 1
ATOM 5961 N N . ILE B 1 346 ? 0.838 16.016 23.672 1 98.94 346 ILE B N 1
ATOM 5962 C CA . ILE B 1 346 ? 0.656 16.359 22.266 1 98.94 346 ILE B CA 1
ATOM 5963 C C . ILE B 1 346 ? -0.199 17.609 22.141 1 98.94 346 ILE B C 1
ATOM 5965 O O . ILE B 1 346 ? -1.325 17.656 22.641 1 98.94 346 ILE B O 1
ATOM 5969 N N . LEU B 1 347 ? 0.33 18.641 21.547 1 99 347 LEU B N 1
ATOM 5970 C CA . LEU B 1 347 ? -0.441 19.828 21.188 1 99 347 LEU B CA 1
ATOM 5971 C C . LEU B 1 347 ? -0.916 19.75 19.75 1 99 347 LEU B C 1
ATOM 5973 O O . LEU B 1 347 ? -0.114 19.516 18.828 1 99 347 LEU B O 1
ATOM 5977 N N . ILE B 1 348 ? -2.229 19.891 19.531 1 99 348 ILE B N 1
ATOM 5978 C CA . ILE B 1 348 ? -2.82 19.734 18.203 1 99 348 ILE B CA 1
ATOM 5979 C C . ILE B 1 348 ? -3.539 21.016 17.797 1 99 348 ILE B C 1
ATOM 5981 O O . ILE B 1 348 ? -4.379 21.516 18.547 1 99 348 ILE B O 1
ATOM 5985 N N . ALA B 1 349 ? -3.176 21.547 16.672 1 98.94 349 ALA B N 1
ATOM 5986 C CA . ALA B 1 349 ? -3.936 22.656 16.078 1 98.94 349 ALA B CA 1
ATOM 5987 C C . ALA B 1 349 ? -5.207 22.141 15.406 1 98.94 349 ALA B C 1
ATOM 5989 O O . ALA B 1 349 ? -5.145 21.484 14.367 1 98.94 349 ALA B O 1
ATOM 5990 N N . GLU B 1 350 ? -6.328 22.406 15.992 1 98.94 350 GLU B N 1
ATOM 5991 C CA . GLU B 1 350 ? -7.605 22.109 15.352 1 98.94 350 GLU B CA 1
ATOM 5992 C C . GLU B 1 350 ? -8.102 23.297 14.523 1 98.94 350 GLU B C 1
ATOM 5994 O O . GLU B 1 350 ? -8.477 24.328 15.07 1 98.94 350 GLU B O 1
ATOM 5999 N N . HIS B 1 351 ? -8.109 23.109 13.281 1 98.56 351 HIS B N 1
ATOM 6000 C CA . HIS B 1 351 ? -8.406 24.141 12.297 1 98.56 351 HIS B CA 1
ATOM 6001 C C . HIS B 1 351 ? -9.867 24.578 12.391 1 98.56 351 HIS B C 1
ATOM 6003 O O . HIS B 1 351 ? -10.172 25.766 12.211 1 98.56 351 HIS B O 1
ATOM 6009 N N . GLY B 1 352 ? -10.742 23.562 12.664 1 98.25 352 GLY B N 1
ATOM 6010 C CA . GLY B 1 352 ? -12.148 23.859 12.898 1 98.25 352 GLY B CA 1
ATOM 6011 C C . GLY B 1 352 ? -13.055 23.375 11.781 1 98.25 352 GLY B C 1
ATOM 6012 O O . GLY B 1 352 ? -12.578 23.031 10.695 1 98.25 352 GLY B O 1
ATOM 6013 N N . SER B 1 353 ? -14.344 23.547 11.914 1 96.38 353 SER B N 1
ATOM 6014 C CA . SER B 1 353 ? -15.391 22.938 11.109 1 96.38 353 SER B CA 1
ATOM 6015 C C . SER B 1 353 ? -15.703 23.766 9.867 1 96.38 353 SER B C 1
ATOM 6017 O O . SER B 1 353 ? -15.508 24.984 9.859 1 96.38 353 SER B O 1
ATOM 6019 N N . TRP B 1 354 ? -16.172 23.016 8.891 1 93.12 354 TRP B N 1
ATOM 6020 C CA . TRP B 1 354 ? -16.969 23.672 7.859 1 93.12 354 TRP B CA 1
ATOM 6021 C C . TRP B 1 354 ? -18.281 22.922 7.633 1 93.12 354 TRP B C 1
ATOM 6023 O O . TRP B 1 354 ? -19.281 23.516 7.223 1 93.12 354 TRP B O 1
ATOM 6033 N N . ASN B 1 355 ? -18.297 21.609 7.887 1 93.31 355 ASN B N 1
ATOM 6034 C CA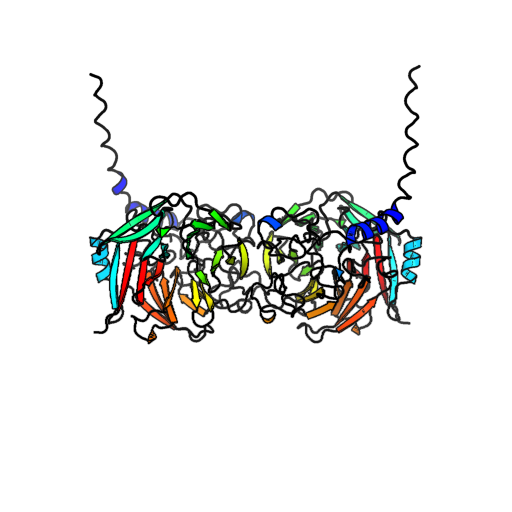 . ASN B 1 355 ? -19.453 20.766 7.66 1 93.31 355 ASN B CA 1
ATOM 6035 C C . ASN B 1 355 ? -20.25 20.562 8.938 1 93.31 355 ASN B C 1
ATOM 6037 O O . ASN B 1 355 ? -20.578 19.422 9.305 1 93.31 355 ASN B O 1
ATOM 6041 N N . ARG B 1 356 ? -20.578 21.625 9.664 1 94.81 356 ARG B N 1
ATOM 6042 C CA . ARG B 1 356 ? -21.328 21.672 10.914 1 94.81 356 ARG B CA 1
ATOM 6043 C C . ARG B 1 356 ? -22.094 22.984 11.055 1 94.81 356 ARG B C 1
ATOM 6045 O O . ARG B 1 356 ? -21.594 24.031 10.656 1 94.81 356 ARG B O 1
ATOM 6052 N N . HIS B 1 357 ? -23.297 22.875 11.727 1 96 357 HIS B N 1
ATOM 6053 C CA . HIS B 1 357 ? -24.125 24.062 11.891 1 96 357 HIS B CA 1
ATOM 6054 C C . HIS B 1 357 ? -23.531 24.984 12.953 1 96 357 HIS B C 1
ATOM 6056 O O . HIS B 1 357 ? -23.641 26.219 12.844 1 96 357 HIS B O 1
ATOM 6062 N N . LYS B 1 358 ? -23.062 24.406 13.992 1 97.5 358 LYS B N 1
ATOM 6063 C CA . LYS B 1 358 ? -22.281 25.125 14.992 1 97.5 358 LYS B CA 1
ATOM 6064 C C . LYS B 1 358 ? -20.828 24.656 14.992 1 97.5 358 LYS B C 1
ATOM 6066 O O . LYS B 1 358 ? -20.531 23.531 15.398 1 97.5 358 LYS B O 1
ATOM 6071 N N . TYR B 1 359 ? -19.984 25.562 14.594 1 97.94 359 TYR B N 1
ATOM 6072 C CA . TYR B 1 359 ? -18.578 25.203 14.398 1 97.94 359 TYR B CA 1
ATOM 6073 C C . TYR B 1 359 ? -17.953 24.75 15.711 1 97.94 359 TYR B C 1
ATOM 6075 O O . TYR B 1 359 ? -18.359 25.203 16.781 1 97.94 359 TYR B O 1
ATOM 6083 N N . GLN B 1 360 ? -17.078 23.828 15.641 1 97.81 360 GLN B N 1
ATOM 6084 C CA . GLN B 1 360 ? -16.156 23.453 16.719 1 97.81 360 GLN B CA 1
ATOM 6085 C C . GLN B 1 360 ? -14.727 23.344 16.203 1 97.81 360 GLN B C 1
ATOM 6087 O O . GLN B 1 360 ? -14.477 23.469 15 1 97.81 360 GLN B O 1
ATOM 6092 N N . GLY B 1 361 ? -13.797 23.125 17.125 1 98.19 361 GLY B N 1
ATOM 6093 C CA . GLY B 1 361 ? -12.398 23.344 16.797 1 98.19 361 GLY B CA 1
ATOM 6094 C C . GLY B 1 361 ? -12 24.812 16.859 1 98.19 361 GLY B C 1
ATOM 6095 O O . GLY B 1 361 ? -12.375 25.516 17.797 1 98.19 361 GLY B O 1
ATOM 6096 N N . GLY B 1 362 ? -11.156 25.219 15.883 1 98.44 362 GLY B N 1
ATOM 6097 C CA . GLY B 1 362 ? -10.648 26.562 16.078 1 98.44 362 GLY B CA 1
ATOM 6098 C C . GLY B 1 362 ? -10.008 26.781 17.438 1 98.44 362 GLY B C 1
ATOM 6099 O O . GLY B 1 362 ? -10.375 27.703 18.172 1 98.44 362 GLY B O 1
ATOM 6100 N N . ARG B 1 363 ? -9.18 25.906 17.734 1 98.88 363 ARG B N 1
ATOM 6101 C CA . ARG B 1 363 ? -8.562 25.844 19.047 1 98.88 363 ARG B CA 1
ATOM 6102 C C . ARG B 1 363 ? -7.293 25 19.016 1 98.88 363 ARG B C 1
ATOM 6104 O O . ARG B 1 363 ? -6.953 24.422 17.969 1 98.88 363 ARG B O 1
ATOM 6111 N N . ILE B 1 364 ? -6.543 24.984 20.078 1 98.94 364 ILE B N 1
ATOM 6112 C CA . ILE B 1 364 ? -5.453 24.047 20.312 1 98.94 364 ILE B CA 1
ATOM 6113 C C . ILE B 1 364 ? -5.809 23.141 21.484 1 98.94 364 ILE B C 1
ATOM 6115 O O . ILE B 1 364 ? -6.191 23.609 22.562 1 98.94 364 ILE B O 1
ATOM 6119 N N . VAL B 1 365 ? -5.68 21.844 21.266 1 98.94 365 VAL B N 1
ATOM 6120 C CA . VAL B 1 365 ? -5.918 20.906 22.359 1 98.94 365 VAL B CA 1
ATOM 6121 C C . VAL B 1 365 ? -4.602 20.266 22.797 1 98.94 365 VAL B C 1
ATOM 6123 O O . VAL B 1 365 ? -3.633 20.25 22.031 1 98.94 365 VAL B O 1
ATOM 6126 N N . ARG B 1 366 ? -4.598 19.844 24 1 98.94 366 ARG B N 1
ATOM 6127 C CA . ARG B 1 366 ? -3.521 19.031 24.578 1 98.94 366 ARG B CA 1
ATOM 6128 C C . ARG B 1 366 ? -3.988 17.609 24.859 1 98.94 366 ARG B C 1
ATOM 6130 O O . ARG B 1 366 ? -5.012 17.406 25.516 1 98.94 366 ARG B O 1
ATOM 6137 N N . ILE B 1 367 ? -3.271 16.672 24.266 1 98.94 367 ILE B N 1
ATOM 6138 C CA . ILE B 1 367 ? -3.533 15.266 24.531 1 98.94 367 ILE B CA 1
ATOM 6139 C C . ILE B 1 367 ? -2.41 14.688 25.391 1 98.94 367 ILE B C 1
ATOM 6141 O O . ILE B 1 367 ? -1.23 14.875 25.094 1 98.94 367 ILE B O 1
ATOM 6145 N N . THR B 1 368 ? -2.781 14.07 26.516 1 98.75 368 THR B N 1
ATOM 6146 C CA . THR B 1 368 ? -1.861 13.203 27.25 1 98.75 368 THR B CA 1
ATOM 6147 C C . THR B 1 368 ? -2.17 11.734 26.953 1 98.75 368 THR B C 1
ATOM 6149 O O . THR B 1 368 ? -3.332 11.328 26.969 1 98.75 368 THR B O 1
ATOM 6152 N N . ALA B 1 369 ? -1.107 10.984 26.641 1 98.69 369 ALA B N 1
ATOM 6153 C CA . ALA B 1 369 ? -1.252 9.562 26.359 1 98.69 369 ALA B CA 1
ATOM 6154 C C . ALA B 1 369 ? 0.026 8.797 26.703 1 98.69 369 ALA B C 1
ATOM 6156 O O . ALA B 1 369 ? 1.122 9.359 26.656 1 98.69 369 ALA B O 1
ATOM 6157 N N . GLY B 1 370 ? -0.136 7.5 27.078 1 98.44 370 GLY B N 1
ATOM 6158 C CA . GLY B 1 370 ? 1.041 6.656 27.203 1 98.44 370 GLY B CA 1
ATOM 6159 C C . GLY B 1 370 ? 1.771 6.434 25.906 1 98.44 370 GLY B C 1
ATOM 6160 O O . GLY B 1 370 ? 1.193 6.602 24.828 1 98.44 370 GLY B O 1
ATOM 6161 N N . PRO B 1 371 ? 3.031 6.047 26.031 1 98 371 PRO B N 1
ATOM 6162 C CA . PRO B 1 371 ? 3.791 5.797 24.812 1 98 371 PRO B CA 1
ATOM 6163 C C . PRO B 1 371 ? 3.191 4.676 23.953 1 98 371 PRO B C 1
ATOM 6165 O O . PRO B 1 371 ? 3.525 4.539 22.781 1 98 371 PRO B O 1
ATOM 6168 N N . ASP B 1 372 ? 2.275 3.91 24.516 1 97.56 372 ASP B N 1
ATOM 6169 C CA . ASP B 1 372 ? 1.597 2.83 23.812 1 97.56 372 ASP B CA 1
ATOM 6170 C C . ASP B 1 372 ? 0.251 3.297 23.266 1 97.56 372 ASP B C 1
ATOM 6172 O O . ASP B 1 372 ? -0.492 2.508 22.672 1 97.56 372 ASP B O 1
ATOM 6176 N N . GLY B 1 373 ? -0.058 4.543 23.438 1 98.06 373 GLY B N 1
ATOM 6177 C CA . GLY B 1 373 ? -1.302 5.102 22.938 1 98.06 373 GLY B CA 1
ATOM 6178 C C . GLY B 1 373 ? -2.479 4.879 23.875 1 98.06 373 GLY B C 1
ATOM 6179 O O . GLY B 1 373 ? -3.619 5.195 23.531 1 98.06 373 GLY B O 1
ATOM 6180 N N . LYS B 1 374 ? -2.25 4.348 25.078 1 98.06 374 LYS B N 1
ATOM 6181 C CA . LYS B 1 374 ? -3.332 4.07 26.016 1 98.06 374 LYS B CA 1
ATOM 6182 C C . LYS B 1 374 ? -3.537 5.238 26.984 1 98.06 374 LYS B C 1
ATOM 6184 O O . LYS B 1 374 ? -2.686 6.121 27.078 1 98.06 374 LYS B O 1
ATOM 6189 N N . ASN B 1 375 ? -4.668 5.367 27.609 1 98.31 375 ASN B N 1
ATOM 6190 C CA . ASN B 1 375 ? -5.047 6.34 28.625 1 98.31 375 ASN B CA 1
ATOM 6191 C C . ASN B 1 375 ? -4.965 7.766 28.094 1 98.31 375 ASN B C 1
ATOM 6193 O O . ASN B 1 375 ? -4.434 8.656 28.766 1 98.31 375 ASN B O 1
ATOM 6197 N N . ALA B 1 376 ? -5.449 7.953 26.922 1 98.75 376 ALA B N 1
ATOM 6198 C CA . ALA B 1 376 ? -5.422 9.273 26.312 1 98.75 376 ALA B CA 1
ATOM 6199 C C . ALA B 1 376 ? -6.496 10.18 26.906 1 98.75 376 ALA B C 1
ATOM 6201 O O . ALA B 1 376 ? -7.617 9.734 27.156 1 98.75 376 ALA B O 1
ATOM 6202 N N . LYS B 1 377 ? -6.082 11.344 27.172 1 98.69 377 LYS B N 1
ATOM 6203 C CA . LYS B 1 377 ? -6.988 12.383 27.656 1 98.69 377 LYS B CA 1
ATOM 6204 C C . LYS B 1 377 ? -6.797 13.68 26.891 1 98.69 377 LYS B C 1
ATOM 6206 O O . LYS B 1 377 ? -5.68 14.023 26.484 1 98.69 377 LYS B O 1
ATOM 6211 N N . GLN B 1 378 ? -7.891 14.383 26.719 1 98.75 378 GLN B N 1
ATOM 6212 C CA . GLN B 1 378 ? -7.855 15.648 26 1 98.75 378 GLN B CA 1
ATOM 6213 C C . GLN B 1 378 ? -8.234 16.812 26.906 1 98.75 378 GLN B C 1
ATOM 6215 O O . GLN B 1 378 ? -9.148 16.703 27.719 1 98.75 378 GLN B O 1
ATOM 6220 N N . GLU B 1 379 ? -7.527 17.875 26.781 1 98.69 379 GLU B N 1
ATOM 6221 C CA . GLU B 1 379 ? -7.855 19.156 27.375 1 98.69 379 GLU B CA 1
ATOM 6222 C C . GLU B 1 379 ? -7.766 20.281 26.359 1 98.69 379 GLU B C 1
ATOM 6224 O O . GLU B 1 379 ? -6.957 20.219 25.438 1 98.69 379 GLU B O 1
ATOM 6229 N N . ILE B 1 380 ? -8.633 21.266 26.547 1 98.69 380 ILE B N 1
ATOM 6230 C CA . ILE B 1 380 ? -8.492 22.453 25.719 1 98.69 380 ILE B CA 1
ATOM 6231 C C . ILE B 1 380 ? -7.324 23.297 26.234 1 98.69 380 ILE B C 1
ATOM 6233 O O . ILE B 1 380 ? -7.301 23.688 27.406 1 98.69 380 ILE B O 1
ATOM 6237 N N . PHE B 1 381 ? -6.391 23.531 25.422 1 98.88 381 PHE B N 1
ATOM 6238 C CA . PHE B 1 381 ? -5.215 24.312 25.812 1 98.88 381 PHE B CA 1
ATOM 6239 C C . PHE B 1 381 ? -5.406 25.781 25.469 1 98.88 381 PHE B C 1
ATOM 6241 O O . PHE B 1 381 ? -5.137 26.656 26.297 1 98.88 381 PHE B O 1
ATOM 6248 N N . ALA B 1 382 ? -5.844 26.062 24.281 1 98.94 382 ALA B N 1
ATOM 6249 C CA . ALA B 1 382 ? -6.148 27.406 23.828 1 98.94 382 ALA B CA 1
ATOM 6250 C C . ALA B 1 382 ? -7.449 27.438 23.016 1 98.94 382 ALA B C 1
ATOM 6252 O O . ALA B 1 382 ? -7.715 26.531 22.234 1 98.94 382 ALA B O 1
ATOM 6253 N N . SER B 1 383 ? -8.297 28.453 23.219 1 98.81 383 SER B N 1
ATOM 6254 C CA . SER B 1 383 ? -9.555 28.609 22.5 1 98.81 383 SER B CA 1
ATOM 6255 C C . SER B 1 383 ? -9.898 30.078 22.312 1 98.81 383 SER B C 1
ATOM 6257 O O . SER B 1 383 ? -9.227 30.953 22.859 1 98.81 383 SER B O 1
ATOM 6259 N N . GLY B 1 384 ? -10.891 30.312 21.469 1 98.56 384 GLY B N 1
ATOM 6260 C CA . GLY B 1 384 ? -11.367 31.688 21.312 1 98.56 384 GLY B CA 1
ATOM 6261 C C . GLY B 1 384 ? -11.336 32.188 19.875 1 98.56 384 GLY B C 1
ATOM 6262 O O . GLY B 1 384 ? -11.75 33.281 19.578 1 98.56 384 GLY B O 1
ATOM 6263 N N . TRP B 1 385 ? -10.93 31.344 18.938 1 98.62 385 TRP B N 1
ATOM 6264 C CA . TRP B 1 385 ? -10.805 31.766 17.547 1 98.62 385 TRP B CA 1
ATOM 6265 C C . TRP B 1 385 ? -12.148 31.688 16.828 1 98.62 385 TRP B C 1
ATOM 6267 O O . TRP B 1 385 ? -12.297 32.219 15.719 1 98.62 385 TRP B O 1
ATOM 6277 N N . ILE B 1 386 ? -13.125 31 17.328 1 98.06 386 ILE B N 1
ATOM 6278 C CA . ILE B 1 386 ? -14.453 30.906 16.734 1 98.06 386 ILE B CA 1
ATOM 6279 C C . ILE B 1 386 ? -15.32 32.062 17.219 1 98.06 386 ILE B C 1
ATOM 6281 O O . ILE B 1 386 ? -15.297 32.406 18.406 1 98.06 386 ILE B O 1
ATOM 6285 N N . GLU B 1 387 ? -16.016 32.656 16.312 1 95.19 387 GLU B N 1
ATOM 6286 C CA . GLU B 1 387 ? -16.984 33.719 16.594 1 95.19 387 GLU B CA 1
ATOM 6287 C C . GLU B 1 387 ? -18.391 33.312 16.156 1 95.19 387 GLU B C 1
ATOM 6289 O O . GLU B 1 387 ? -18.609 33 14.984 1 95.19 387 GLU B O 1
ATOM 6294 N N . GLY B 1 388 ? -19.344 33.406 17.109 1 96 388 GLY B N 1
ATOM 6295 C CA . GLY B 1 388 ? -20.688 32.969 16.781 1 96 388 GLY B CA 1
ATOM 6296 C C . GLY B 1 388 ? -20.766 31.5 16.453 1 96 388 GLY B C 1
ATOM 6297 O O . GLY B 1 388 ? -20 30.688 16.984 1 96 388 GLY B O 1
ATOM 6298 N N . ASP B 1 389 ? -21.797 31.172 15.609 1 96.5 389 ASP B N 1
ATOM 6299 C CA . ASP B 1 389 ? -22.031 29.75 15.305 1 96.5 389 ASP B CA 1
ATOM 6300 C C . ASP B 1 389 ? -21.141 29.281 14.156 1 96.5 389 ASP B C 1
ATOM 6302 O O . ASP B 1 389 ? -20.781 28.109 14.078 1 96.5 389 ASP B O 1
ATOM 6306 N N . GLN B 1 390 ? -20.766 30.203 13.227 1 96 390 GLN B N 1
ATOM 6307 C CA . GLN B 1 390 ? -20.078 29.781 12.008 1 96 390 GLN B CA 1
ATOM 6308 C C . GLN B 1 390 ? -19.062 30.828 11.555 1 96 390 GLN B C 1
ATOM 6310 O O . GLN B 1 390 ? -18.938 31.094 10.359 1 96 390 GLN B O 1
ATOM 6315 N N . GLY B 1 391 ? -18.406 31.453 12.477 1 95.69 391 GLY B N 1
ATOM 6316 C CA . GLY B 1 391 ? -17.406 32.438 12.141 1 95.69 391 GLY B CA 1
ATOM 6317 C C . GLY B 1 391 ? -16.047 32.156 12.727 1 95.69 391 GLY B C 1
ATOM 6318 O O . GLY B 1 391 ? -15.938 31.516 13.789 1 95.69 391 GLY B O 1
ATOM 6319 N N . TYR B 1 392 ? -15.031 32.656 12.07 1 97.06 392 TYR B N 1
ATOM 6320 C CA . TYR B 1 392 ? -13.664 32.5 12.547 1 97.06 392 TYR B CA 1
ATOM 6321 C C . TYR B 1 392 ? -12.945 33.844 12.633 1 97.06 392 TYR B C 1
ATOM 6323 O O . TYR B 1 392 ? -13.102 34.688 11.758 1 97.06 392 TYR B O 1
ATOM 6331 N N . LEU B 1 393 ? -12.258 34.031 13.703 1 96.69 393 LEU B N 1
ATOM 6332 C CA . LEU B 1 393 ? -11.25 35.062 13.797 1 96.69 393 LEU B CA 1
ATOM 6333 C C . LEU B 1 393 ? -9.898 34.594 13.289 1 96.69 393 LEU B C 1
ATOM 6335 O O . LEU B 1 393 ? -9.094 35.375 12.773 1 96.69 393 LEU B O 1
ATOM 6339 N N . GLY B 1 394 ? -9.625 33.438 13.43 1 97.88 394 GLY B N 1
ATOM 6340 C CA . GLY B 1 394 ? -8.43 32.688 13.047 1 97.88 394 GLY B CA 1
ATOM 6341 C C . GLY B 1 394 ? -8.641 31.188 13.047 1 97.88 394 GLY B C 1
ATOM 6342 O O . GLY B 1 394 ? -9.617 30.703 13.602 1 97.88 394 GLY B O 1
ATOM 6343 N N . ARG B 1 395 ? -7.797 30.469 12.336 1 98.5 395 ARG B N 1
ATOM 6344 C CA . ARG B 1 395 ? -7.836 29.016 12.258 1 98.5 395 ARG B CA 1
ATOM 6345 C C . ARG B 1 395 ? -6.441 28.422 12.43 1 98.5 395 ARG B C 1
ATOM 6347 O O . ARG B 1 395 ? -5.664 28.344 11.477 1 98.5 395 ARG B O 1
ATOM 6354 N N . PRO B 1 396 ? -6.117 27.953 13.672 1 98.81 396 PRO B N 1
ATOM 6355 C CA . PRO B 1 396 ? -4.805 27.328 13.883 1 98.81 396 PRO B CA 1
ATOM 6356 C C . PRO B 1 396 ? -4.527 26.188 12.906 1 98.81 396 PRO B C 1
ATOM 6358 O O . PRO B 1 396 ? -5.41 25.375 12.648 1 98.81 396 PRO B O 1
ATOM 6361 N N . ALA B 1 397 ? -3.277 26.172 12.383 1 98.75 397 ALA B N 1
ATOM 6362 C CA . ALA B 1 397 ? -2.994 25.203 11.32 1 98.75 397 ALA B CA 1
ATOM 6363 C C . ALA B 1 397 ? -1.768 24.359 11.656 1 98.75 397 ALA B C 1
ATOM 6365 O O . ALA B 1 397 ? -1.648 23.219 11.203 1 98.75 397 ALA B O 1
ATOM 6366 N N . ASP B 1 398 ? -0.839 24.891 12.367 1 98.88 398 ASP B N 1
ATOM 6367 C CA . ASP B 1 398 ? 0.373 24.141 12.695 1 98.88 398 ASP B CA 1
ATOM 6368 C C . ASP B 1 398 ? 0.991 24.656 13.992 1 98.88 398 ASP B C 1
ATOM 6370 O O . ASP B 1 398 ? 0.655 25.75 14.461 1 98.88 398 ASP B O 1
ATOM 6374 N N . ILE B 1 399 ? 1.865 23.812 14.602 1 98.94 399 ILE B N 1
ATOM 6375 C CA . ILE B 1 399 ? 2.59 24.125 15.82 1 98.94 399 ILE B CA 1
ATOM 6376 C C . ILE B 1 399 ? 4.055 23.719 15.68 1 98.94 399 ILE B C 1
ATOM 6378 O O . ILE B 1 399 ? 4.359 22.641 15.172 1 98.94 399 ILE B O 1
ATOM 6382 N N . VAL B 1 400 ? 4.977 24.562 16.094 1 98.75 400 VAL B N 1
ATOM 6383 C CA . VAL B 1 400 ? 6.379 24.188 16.234 1 98.75 400 VAL B CA 1
ATOM 6384 C C . VAL B 1 400 ? 6.922 24.734 17.562 1 98.75 400 VAL B C 1
ATOM 6386 O O . VAL B 1 400 ? 6.41 25.719 18.094 1 98.75 400 VAL B O 1
ATOM 6389 N N . LEU B 1 401 ? 7.863 24.078 18.047 1 98.5 401 LEU B N 1
ATOM 6390 C CA . LEU B 1 401 ? 8.539 24.547 19.25 1 98.5 401 LEU B CA 1
ATOM 6391 C C . LEU B 1 401 ? 9.609 25.578 18.906 1 98.5 401 LEU B C 1
ATOM 6393 O O . LEU B 1 401 ? 10.32 25.422 17.906 1 98.5 401 LEU B O 1
ATOM 6397 N N . ASP B 1 402 ? 9.703 26.531 19.703 1 97.69 402 ASP B N 1
ATOM 6398 C CA . ASP B 1 402 ? 10.797 27.484 19.594 1 97.69 402 ASP B CA 1
ATOM 6399 C C . ASP B 1 402 ? 11.953 27.125 20.531 1 97.69 402 ASP B C 1
ATOM 6401 O O . ASP B 1 402 ? 11.812 26.234 21.375 1 97.69 402 ASP B O 1
ATOM 6405 N N . LYS B 1 403 ? 13.086 27.781 20.344 1 95.31 403 LYS B N 1
ATOM 6406 C CA . LYS B 1 403 ? 14.312 27.453 21.062 1 95.31 403 LYS B CA 1
ATOM 6407 C C . LYS B 1 403 ? 14.148 27.688 22.562 1 95.31 403 LYS B C 1
ATOM 6409 O O . LYS B 1 403 ? 14.734 26.969 23.375 1 95.31 403 LYS B O 1
ATOM 6414 N N . ASP B 1 404 ? 13.391 28.656 22.953 1 96.5 404 ASP B N 1
ATOM 6415 C CA . ASP B 1 404 ? 13.258 29 24.359 1 96.5 404 ASP B CA 1
ATOM 6416 C C . ASP B 1 404 ? 12.211 28.125 25.047 1 96.5 404 ASP B C 1
ATOM 6418 O O . ASP B 1 404 ? 11.93 28.297 26.234 1 96.5 404 ASP B O 1
ATOM 6422 N N . GLY B 1 405 ? 11.555 27.266 24.281 1 98 405 GLY B N 1
ATOM 6423 C CA . GLY B 1 405 ? 10.57 26.344 24.844 1 98 405 GLY B CA 1
ATOM 6424 C C . GLY B 1 405 ? 9.141 26.797 24.641 1 98 405 GLY B C 1
ATOM 6425 O O . GLY B 1 405 ? 8.203 26.062 24.922 1 98 405 GLY B O 1
ATOM 6426 N N . SER B 1 406 ? 8.953 28.031 24.203 1 98.75 406 SER B N 1
ATOM 6427 C CA . SER B 1 406 ? 7.621 28.438 23.766 1 98.75 406 SER B CA 1
ATOM 6428 C C . SER B 1 406 ? 7.207 27.703 22.5 1 98.75 406 SER B C 1
ATOM 6430 O O . SER B 1 406 ? 7.973 26.906 21.953 1 98.75 406 SER B O 1
ATOM 6432 N N . ILE B 1 407 ? 5.926 27.938 22.109 1 98.88 407 ILE B N 1
ATOM 6433 C CA . ILE B 1 407 ? 5.5 27.344 20.844 1 98.88 407 ILE B CA 1
ATOM 6434 C C . ILE B 1 407 ? 5.039 28.453 19.891 1 98.88 407 ILE B C 1
ATOM 6436 O O . ILE B 1 407 ? 4.59 29.516 20.328 1 98.88 407 ILE B O 1
ATOM 6440 N N . LEU B 1 408 ? 5.227 28.188 18.625 1 98.94 408 LEU B N 1
ATOM 6441 C CA . LEU B 1 408 ? 4.641 29.016 17.578 1 98.94 408 LEU B CA 1
ATOM 6442 C C . LEU B 1 408 ? 3.445 28.312 16.938 1 98.94 408 LEU B C 1
ATOM 6444 O O . LEU B 1 408 ? 3.436 27.094 16.797 1 98.94 408 LEU B O 1
ATOM 6448 N N . VAL B 1 409 ? 2.445 29.094 16.578 1 98.94 409 VAL B N 1
ATOM 6449 C CA . VAL B 1 409 ? 1.212 28.609 15.969 1 98.94 409 VAL B CA 1
ATOM 6450 C C . VAL B 1 409 ? 0.946 29.328 14.656 1 98.94 409 VAL B C 1
ATOM 6452 O O . VAL B 1 409 ? 0.863 30.562 14.633 1 98.94 409 VAL B O 1
ATOM 6455 N N . ALA B 1 410 ? 0.832 28.594 13.57 1 98.88 410 ALA B N 1
ATOM 6456 C CA . ALA B 1 410 ? 0.441 29.172 12.297 1 98.88 410 ALA B CA 1
ATOM 6457 C C . ALA B 1 410 ? -1.077 29.281 12.18 1 98.88 410 ALA B C 1
ATOM 6459 O O . ALA B 1 410 ? -1.806 28.391 12.617 1 98.88 410 ALA B O 1
ATOM 6460 N N . ASP B 1 411 ? -1.536 30.344 11.641 1 98.5 411 ASP B N 1
ATOM 6461 C CA . ASP B 1 411 ? -2.943 30.609 11.359 1 98.5 411 ASP B CA 1
ATOM 6462 C C . ASP B 1 411 ? -3.145 31.016 9.898 1 98.5 411 ASP B C 1
ATOM 6464 O O . ASP B 1 411 ? -2.83 32.156 9.516 1 98.5 411 ASP B O 1
ATOM 6468 N N . ASP B 1 412 ? -3.75 30.094 9.141 1 96.94 412 ASP B N 1
ATOM 6469 C CA . ASP B 1 412 ? -3.826 30.359 7.707 1 96.94 412 ASP B CA 1
ATOM 6470 C C . ASP B 1 412 ? -5.051 31.203 7.371 1 96.94 412 ASP B C 1
ATOM 6472 O O . ASP B 1 412 ? -5.207 31.656 6.234 1 96.94 412 ASP B O 1
ATOM 6476 N N . TRP B 1 413 ? -5.922 31.391 8.344 1 97.06 413 TRP B N 1
ATOM 6477 C CA . TRP B 1 413 ? -7.078 32.25 8.156 1 97.06 413 TRP B CA 1
ATOM 6478 C C . TRP B 1 413 ? -6.711 33.719 8.391 1 97.06 413 TRP B C 1
ATOM 6480 O O . TRP B 1 413 ? -6.934 34.562 7.523 1 97.06 413 TRP B O 1
ATOM 6490 N N . ALA B 1 414 ? -6.082 34 9.516 1 97.5 414 ALA B N 1
ATOM 6491 C CA . ALA B 1 414 ? -5.707 35.344 9.875 1 97.5 414 ALA B CA 1
ATOM 6492 C C . ALA B 1 414 ? -4.414 35.781 9.18 1 97.5 414 ALA B C 1
ATOM 6494 O O . ALA B 1 414 ? -4.09 36.969 9.117 1 97.5 414 ALA B O 1
ATOM 6495 N N . GLY B 1 415 ? -3.635 34.781 8.672 1 97.31 415 GLY B N 1
ATOM 6496 C CA . GLY B 1 415 ? -2.371 35.094 8.023 1 97.31 415 GLY B CA 1
ATOM 6497 C C . GLY B 1 415 ? -1.31 35.594 8.984 1 97.31 415 GLY B C 1
ATOM 6498 O O . GLY B 1 415 ? -0.695 36.656 8.758 1 97.31 415 GLY B O 1
ATOM 6499 N N . ALA B 1 416 ? -1.124 34.812 10 1 98.25 416 ALA B N 1
ATOM 6500 C CA . ALA B 1 416 ? -0.205 35.25 11.055 1 98.25 416 ALA B CA 1
ATOM 6501 C C . ALA B 1 416 ? 0.428 34.031 11.75 1 98.25 416 ALA B C 1
ATOM 6503 O O . ALA B 1 416 ? -0.033 32.906 11.586 1 98.25 416 ALA B O 1
ATOM 6504 N N . ILE B 1 417 ? 1.49 34.312 12.406 1 98.75 417 ILE B N 1
ATOM 6505 C CA . ILE B 1 417 ? 2.102 33.375 13.352 1 98.75 417 ILE B CA 1
ATOM 6506 C C . ILE B 1 417 ? 2.004 33.938 14.766 1 98.75 417 ILE B C 1
ATOM 6508 O O . ILE B 1 417 ? 2.32 35.094 15.008 1 98.75 417 ILE B O 1
ATOM 6512 N N . TYR B 1 418 ? 1.544 33.062 15.711 1 98.88 418 TYR B N 1
ATOM 6513 C CA . TYR B 1 418 ? 1.482 33.406 17.125 1 98.88 418 TYR B CA 1
ATOM 6514 C C . TYR B 1 418 ? 2.594 32.75 17.906 1 98.88 418 TYR B C 1
ATOM 6516 O O . TYR B 1 418 ? 3.123 31.703 17.484 1 98.88 418 TYR B O 1
ATOM 6524 N N . ARG B 1 419 ? 2.924 33.344 19.016 1 98.69 419 ARG B N 1
ATOM 6525 C CA . ARG B 1 419 ? 3.748 32.719 20.031 1 98.69 419 ARG B CA 1
ATOM 6526 C C . ARG B 1 419 ? 2.971 32.531 21.328 1 98.69 419 ARG B C 1
ATOM 6528 O O . ARG B 1 419 ? 2.307 33.469 21.797 1 98.69 419 ARG B O 1
ATOM 6535 N N . ILE B 1 420 ? 2.969 31.359 21.828 1 98.88 420 ILE B N 1
ATOM 6536 C CA . ILE B 1 420 ? 2.441 31.094 23.156 1 98.88 420 ILE B CA 1
ATOM 6537 C C . ILE B 1 420 ? 3.588 30.734 24.094 1 98.88 420 ILE B C 1
ATOM 6539 O O . ILE B 1 420 ? 4.375 29.828 23.812 1 98.88 420 ILE B O 1
ATOM 6543 N N . SER B 1 421 ? 3.684 31.422 25.156 1 98.75 421 SER B N 1
ATOM 6544 C CA . SER B 1 421 ? 4.746 31.25 26.141 1 98.75 421 SER B CA 1
ATOM 6545 C C . SER B 1 421 ? 4.18 31.125 27.547 1 98.75 421 SER B C 1
ATOM 6547 O O . SER B 1 421 ? 2.988 31.359 27.766 1 98.75 421 SER B O 1
ATOM 6549 N N . TYR B 1 422 ? 5.02 30.672 28.391 1 98.5 422 TYR B N 1
ATOM 6550 C CA . TYR B 1 422 ? 4.656 30.5 29.781 1 98.5 422 TYR B CA 1
ATOM 6551 C C . TYR B 1 422 ? 5.594 31.281 30.688 1 98.5 422 TYR B C 1
ATOM 6553 O O . TYR B 1 422 ? 6.805 31.328 30.469 1 98.5 422 TYR B O 1
ATOM 6561 N N . SER B 1 423 ? 5.059 32.031 31.594 1 93.62 423 SER B N 1
ATOM 6562 C CA . SER B 1 423 ? 5.789 32.688 32.688 1 93.62 423 SER B CA 1
ATOM 6563 C C . SER B 1 423 ? 5.133 32.406 34.031 1 93.62 423 SER B C 1
ATOM 6565 O O . SER B 1 423 ? 3.912 32.531 34.188 1 93.62 423 SER B O 1
ATOM 6567 N N . LYS B 1 424 ? 5.953 31.703 34.938 1 80.81 424 LYS B N 1
ATOM 6568 C CA . LYS B 1 424 ? 5.422 31.438 36.281 1 80.81 424 LYS B CA 1
ATOM 6569 C C . LYS B 1 424 ? 5.008 32.719 36.969 1 80.81 424 LYS B C 1
ATOM 6571 O O . LYS B 1 424 ? 5.73 33.719 36.938 1 80.81 424 LYS B O 1
ATOM 6576 N N . LYS B 1 425 ? 3.693 32.938 37.438 1 60.25 425 LYS B N 1
ATOM 6577 C CA . LYS B 1 425 ? 3.332 34.062 38.281 1 60.25 425 LYS B CA 1
ATOM 6578 C C . LYS B 1 425 ? 4.082 34 39.625 1 60.25 425 LYS B C 1
ATOM 6580 O O . LYS B 1 425 ? 4.352 32.906 40.125 1 60.25 425 LYS B O 1
#

Solvent-accessible surface area (backbone atoms only — not comparable to full-atom values): 43835 Å² total; per-residue (Å²): 137,89,78,76,84,81,75,82,86,74,74,84,74,72,75,74,70,73,59,62,69,63,49,56,58,52,51,53,58,61,47,71,77,46,79,73,52,75,71,74,36,55,27,60,64,31,76,76,58,53,55,92,60,25,79,54,51,43,46,36,87,88,53,54,86,61,55,74,77,82,66,62,95,54,44,52,50,72,68,55,47,57,56,48,50,73,52,46,45,57,52,91,46,46,50,66,46,80,58,40,68,71,36,63,34,19,26,30,62,31,60,46,93,85,65,36,38,34,31,16,6,38,92,79,7,31,30,35,37,34,37,74,57,92,88,38,64,44,77,39,82,52,44,72,78,40,56,28,22,17,11,31,41,50,57,96,56,21,39,33,38,26,35,42,29,35,33,29,40,22,69,54,28,89,83,24,57,93,63,50,75,90,51,43,80,40,42,57,98,46,68,75,46,68,48,46,21,47,34,30,52,27,65,45,98,85,63,30,31,42,39,42,31,20,35,61,45,45,67,46,54,53,64,82,89,33,23,24,31,32,41,29,33,66,89,61,40,38,55,44,71,39,33,30,20,36,47,34,39,40,17,35,30,51,40,88,90,77,67,38,49,31,32,24,29,32,49,51,70,60,72,43,64,73,31,42,28,12,33,34,37,65,58,89,48,60,20,44,24,48,28,43,60,22,18,40,70,43,75,39,62,32,91,85,51,19,83,87,55,58,36,85,70,30,52,56,52,46,38,77,74,38,30,48,19,36,41,22,14,27,32,63,35,79,53,75,44,50,64,77,85,46,55,65,19,32,41,34,17,15,36,26,40,38,71,38,81,60,50,41,49,14,24,30,36,35,35,42,52,46,98,84,42,46,81,56,44,80,44,82,46,34,38,53,25,55,40,86,47,80,40,69,68,33,20,32,29,12,51,48,76,44,93,78,22,32,36,35,35,20,14,33,42,24,2,26,32,32,32,42,40,54,50,90,125,141,88,73,81,79,75,77,86,78,74,71,85,73,69,77,75,69,75,62,64,68,65,51,55,58,51,51,53,58,63,48,72,77,46,77,72,53,74,71,74,36,55,28,61,66,34,73,77,56,51,58,92,60,26,84,55,51,44,47,37,86,90,53,57,86,61,54,73,76,81,66,62,93,55,46,52,49,73,66,55,47,57,55,47,50,72,52,46,47,58,54,91,48,46,49,66,46,80,58,38,69,71,36,62,35,19,26,30,61,29,60,48,94,83,66,38,38,34,32,14,6,38,92,78,7,33,31,35,38,34,36,75,56,93,87,39,65,44,75,38,81,49,44,70,80,40,55,28,22,17,10,32,43,51,56,96,55,21,38,34,39,25,35,42,30,36,34,30,38,24,68,54,29,88,82,23,57,92,62,50,74,90,49,42,81,40,40,57,99,46,68,74,46,67,49,46,20,48,35,31,53,26,65,46,98,85,61,31,31,42,39,44,30,20,34,56,48,46,67,48,55,54,64,82,88,34,21,23,32,32,41,29,34,66,86,61,36,37,56,44,71,39,30,31,21,36,47,35,37,42,17,35,32,51,39,88,90,77,67,39,49,33,33,25,28,34,49,53,72,59,70,43,66,74,31,42,30,12,34,35,38,64,56,86,49,60,19,44,25,47,28,43,60,23,18,41,69,44,75,39,59,33,91,85,52,18,83,86,55,57,37,86,66,30,52,57,52,47,38,76,73,37,29,48,18,36,41,22,13,27,34,62,35,79,53,76,44,52,64,78,85,46,56,65,20,33,41,35,14,14,37,26,41,38,72,39,80,61,51,43,50,14,25,30,35,35,34,42,52,44,100,84,42,47,82,55,45,79,42,82,47,33,38,54,25,54,41,84,47,80,39,69,68,32,21,33,31,13,49,46,74,44,95,78,22,30,36,34,36,20,14,33,43,24,2,26,31,33,34,40,40,53,50,90,126

pLDDT: mean 90.41, std 17.77, range [16.86, 99.0]

Organism: NCBI:txid2511166

Nearest PDB structures (foldseek):
  7z6e-assembly5_E  TM=4.401E-01  e=1.286E-04  Caenorhabditis elegans
  7z6e-assembly2_B  TM=4.188E-01  e=3.309E-04  Caenorhabditis elegans
  7z6e-assembly4_D  TM=4.103E-01  e=3.416E-03  Caenorhabditis elegans
  7z6e-assembly3_C  TM=4.067E-01  e=9.289E-03  Caenorhabditis elegans
  8hme-assembly1_D  TM=2.491E-01  e=3.498E-04  Tetrahymena thermophila

Radius of gyration: 31.97 Å; Cα contacts (8 Å, |Δi|>4): 2296; chains: 2; bounding box: 74×118×110 Å

Foldseek 3Di:
DPPPDPDDPPPDPPDPPPVPPVVLVVLVVVQLPDDWDADPQADPVCQVDPDPVLQDHTADNQLGPFDFDDFDPFFADPVLQVVLQVQKDFPPQKGKDFPWFQQAQWFAWEADPVGWIWTFHACQAWIWTWDDDPNDIDIDTQDGDAQGFREWYDDPLWIWTDRLQFIFIQHNCVVASNHSDPGDTQAGLGDRQNALSHWYWEAFPVRWTWIAFAANHQAYNGPPRHQFIWTADSVHRDIDTFEHRAHHWAEWYAQPVPRWIKTWGAHGFNPAQWDDFTAIAIRPGGYFYAQPPQDTQQQRGDPPPVVPPGSVSGDHGLDGPTHAQQWHYKDQQCFDFDDPVSHRWMKIFRQWHRSHQAIDHQFIKTWDAPPVSPPIDIDTRMHRQDDPRHRGSWGWHYWDADPNRWIWTDTNRNSGIMTMGGDDD/DPPPPDDDPPPDPPDPPPCPPVCLVVLVVVQLPDDWDADPQADPVCQVDPDPVLQDHTADNQLGPFDFDDFDPFFADPVLQVVLQVQKDFPPQKGKDFPWFQQAQWFAWEADPVGWIWTFHACQAWIWTWDDDPNDIDIDTQDGDAQGFREWYYDPLWIWTDRLQFIFIQHNCVVASNHSDPGDTQAGLGDRQNALSHWYWEAFPVRWTWTAFAGNHQAYNGPPRHQFIWTADSVHRDIDTFEHRAHHWAEWYAQPVPRWIKTWGAHGFNPAQWDDFTAIAIRPGGYFYAQPPQDTQQQRGDPPPVVPPGSVSGDHGLDGPTHAQQWHYKDQQCFDFDDPVSHRWMKIFRQWHRSHQAIDHQFIKTWDAPPVSPPIDIDTRMHRQADPRHDGSWGWHYWDADPNRWIWTDTNRNSGIMTMGGDDD